Protein AF-A0A5B0DKS7-F1 (afdb_monomer_lite)

Structure (mmCIF, N/CA/C/O backbone):
data_AF-A0A5B0DKS7-F1
#
_entry.id   AF-A0A5B0DKS7-F1
#
loop_
_atom_site.group_PDB
_atom_site.id
_atom_site.type_symbol
_atom_site.label_atom_id
_atom_site.label_alt_id
_atom_site.label_comp_id
_atom_site.label_asym_id
_atom_site.label_entity_id
_atom_site.label_seq_id
_atom_site.pdbx_PDB_ins_code
_atom_site.Cartn_x
_atom_site.Cartn_y
_atom_site.Cartn_z
_atom_site.occupancy
_atom_site.B_iso_or_equiv
_atom_site.auth_seq_id
_atom_site.auth_comp_id
_atom_site.auth_asym_id
_atom_site.auth_atom_id
_atom_site.pdbx_PDB_model_num
ATOM 1 N N . MET A 1 1 ? 15.493 12.250 -11.120 1.00 50.88 1 MET A N 1
ATOM 2 C CA . MET A 1 1 ? 16.272 11.825 -12.305 1.00 50.88 1 MET A CA 1
ATOM 3 C C . MET A 1 1 ? 17.629 12.488 -12.240 1.00 50.88 1 MET A C 1
ATOM 5 O O . MET A 1 1 ? 17.694 13.712 -12.171 1.00 50.88 1 MET A O 1
ATOM 9 N N . LEU A 1 2 ? 18.677 11.675 -12.193 1.00 61.06 2 LEU A N 1
ATOM 10 C CA . LEU A 1 2 ? 20.057 12.103 -12.011 1.00 61.06 2 LEU A CA 1
ATOM 11 C C . LEU A 1 2 ? 20.646 12.638 -13.303 1.00 61.06 2 LEU A C 1
ATOM 13 O O . LEU A 1 2 ? 20.525 12.045 -14.374 1.00 61.06 2 LEU A O 1
ATOM 17 N N . LEU A 1 3 ? 21.380 13.736 -13.188 1.00 64.50 3 LEU A N 1
ATOM 18 C CA . LEU A 1 3 ? 22.233 14.195 -14.270 1.00 64.50 3 LEU A CA 1
ATOM 19 C C . LEU A 1 3 ? 23.569 13.445 -14.165 1.00 64.50 3 LEU A C 1
ATOM 21 O O . LEU A 1 3 ? 24.081 13.235 -13.070 1.00 64.50 3 LEU A O 1
ATOM 25 N N . ILE A 1 4 ? 24.219 13.125 -15.292 1.00 79.62 4 ILE A N 1
ATOM 26 C CA . ILE A 1 4 ? 25.620 12.632 -15.326 1.00 79.62 4 ILE A CA 1
ATOM 27 C C . ILE A 1 4 ? 26.549 13.509 -14.455 1.00 79.62 4 ILE A C 1
ATOM 29 O O . ILE A 1 4 ? 27.541 13.050 -13.891 1.00 79.62 4 ILE A O 1
ATOM 33 N N . LYS A 1 5 ? 26.192 14.788 -14.295 1.00 85.00 5 LYS A N 1
ATOM 34 C CA . LYS A 1 5 ? 26.812 15.739 -13.371 1.00 85.00 5 LYS A CA 1
ATOM 35 C C . LYS A 1 5 ? 26.856 15.249 -11.914 1.00 85.00 5 LYS A C 1
ATOM 37 O O . LYS A 1 5 ? 27.877 15.452 -11.262 1.00 85.00 5 LYS A O 1
ATOM 42 N N . ASP A 1 6 ? 25.797 14.621 -11.419 1.00 90.44 6 ASP A N 1
ATOM 43 C CA . ASP A 1 6 ? 25.675 14.158 -10.034 1.00 90.44 6 ASP A CA 1
ATOM 44 C C . ASP A 1 6 ? 26.506 12.893 -9.791 1.00 90.44 6 ASP A C 1
ATOM 46 O O . ASP A 1 6 ? 27.206 12.802 -8.785 1.00 90.44 6 ASP A O 1
ATOM 50 N N . ILE A 1 7 ? 26.557 11.976 -10.765 1.00 92.38 7 ILE A N 1
ATOM 51 C CA . ILE A 1 7 ? 27.481 10.830 -10.737 1.00 92.38 7 ILE A CA 1
ATOM 52 C C . ILE A 1 7 ? 28.938 11.305 -10.770 1.00 92.38 7 ILE A C 1
ATOM 54 O O . ILE A 1 7 ? 29.758 10.850 -9.978 1.00 92.38 7 ILE A O 1
ATOM 58 N N . ASN A 1 8 ? 29.268 12.290 -11.609 1.00 91.19 8 ASN A N 1
ATOM 59 C CA . ASN A 1 8 ? 30.606 12.888 -11.627 1.00 91.19 8 ASN A CA 1
ATOM 60 C C . ASN A 1 8 ? 30.957 13.603 -10.315 1.00 91.19 8 ASN A C 1
ATOM 62 O O . ASN A 1 8 ? 32.127 13.664 -9.935 1.00 91.19 8 ASN A O 1
ATOM 66 N N . LYS A 1 9 ? 29.963 14.168 -9.618 1.00 93.25 9 LYS A N 1
ATOM 67 C CA . LYS A 1 9 ? 30.152 14.718 -8.273 1.00 93.25 9 LYS A CA 1
ATOM 68 C C . LYS A 1 9 ? 30.467 13.597 -7.282 1.00 93.25 9 LYS A C 1
ATOM 70 O O . LYS A 1 9 ? 31.430 13.738 -6.534 1.00 93.25 9 LYS A O 1
ATOM 75 N N . LEU A 1 10 ? 29.726 12.489 -7.332 1.00 94.44 10 LEU A N 1
ATOM 76 C CA . LEU A 1 10 ? 29.977 11.321 -6.490 1.00 94.44 10 LEU A CA 1
ATOM 77 C C . LEU A 1 10 ? 31.379 10.742 -6.724 1.00 94.44 10 LEU A C 1
ATOM 79 O O . LEU A 1 10 ? 32.095 10.527 -5.754 1.00 94.44 10 LEU A O 1
ATOM 83 N N . ILE A 1 11 ? 31.809 10.589 -7.982 1.00 94.06 11 ILE A N 1
ATOM 84 C CA . ILE A 1 11 ? 33.162 10.122 -8.347 1.00 94.06 11 ILE A CA 1
ATOM 85 C C . ILE A 1 11 ? 34.249 10.953 -7.656 1.00 94.06 11 ILE A C 1
ATOM 87 O O . ILE A 1 11 ? 35.188 10.398 -7.088 1.00 94.06 11 ILE A O 1
ATOM 91 N N . LYS A 1 12 ? 34.104 12.283 -7.661 1.00 92.94 12 LYS A N 1
ATOM 92 C CA . LYS A 1 12 ? 35.040 13.192 -6.983 1.00 92.94 12 LYS A CA 1
ATOM 93 C C . LYS A 1 12 ? 34.975 13.066 -5.463 1.00 92.94 12 LYS A C 1
ATOM 95 O O . LYS A 1 12 ? 35.998 13.166 -4.797 1.00 92.94 12 LYS A O 1
ATOM 100 N N . GLU A 1 13 ? 33.781 12.875 -4.906 1.00 93.62 13 GLU A N 1
ATOM 101 C CA . GLU A 1 13 ? 33.580 12.746 -3.460 1.00 93.62 13 GLU A CA 1
ATOM 102 C C . GLU A 1 13 ? 34.232 11.474 -2.905 1.00 93.62 13 GLU A C 1
ATOM 104 O O . GLU A 1 13 ? 34.836 11.510 -1.833 1.00 93.62 13 GLU A O 1
ATOM 109 N N . VAL A 1 14 ? 34.184 10.376 -3.666 1.00 93.12 14 VAL A N 1
ATOM 110 C CA . VAL A 1 14 ? 34.792 9.092 -3.283 1.00 93.12 14 VAL A CA 1
ATOM 111 C C . VAL A 1 14 ? 36.218 8.894 -3.810 1.00 93.12 14 VAL A C 1
ATOM 113 O O . VAL A 1 14 ? 36.818 7.864 -3.519 1.00 93.12 14 VAL A O 1
ATOM 116 N N . LYS A 1 15 ? 36.779 9.887 -4.519 1.00 92.12 15 LYS A N 1
ATOM 117 C CA . LYS A 1 15 ? 38.143 9.876 -5.090 1.00 92.12 15 LYS A CA 1
ATOM 118 C C . LYS A 1 15 ? 38.408 8.674 -6.003 1.00 92.12 15 LYS A C 1
ATOM 120 O O . LYS A 1 15 ? 39.402 7.971 -5.836 1.00 92.12 15 LYS A O 1
ATOM 125 N N . ALA A 1 16 ? 37.473 8.420 -6.914 1.00 88.75 16 ALA A N 1
ATOM 126 C CA . ALA A 1 16 ? 37.537 7.311 -7.862 1.00 88.75 16 ALA A CA 1
ATOM 127 C C . ALA A 1 16 ? 37.663 7.820 -9.308 1.00 88.75 16 ALA A C 1
ATOM 129 O O . ALA A 1 16 ? 36.926 7.392 -10.199 1.00 88.75 16 ALA A O 1
ATOM 130 N N . GLU A 1 17 ? 38.538 8.804 -9.548 1.00 86.06 17 GLU A N 1
ATOM 131 C CA . GLU A 1 17 ? 38.686 9.473 -10.849 1.00 86.06 17 GLU A CA 1
ATOM 132 C C . GLU A 1 17 ? 39.125 8.539 -11.993 1.00 86.06 17 GLU A C 1
ATOM 134 O O . GLU A 1 17 ? 38.998 8.897 -13.164 1.00 86.06 17 GLU A O 1
ATOM 139 N N . GLU A 1 18 ? 39.612 7.340 -11.680 1.00 86.62 18 GLU A N 1
ATOM 140 C CA . GLU A 1 18 ? 39.903 6.276 -12.639 1.00 86.62 18 GLU A CA 1
ATOM 141 C C . GLU A 1 18 ? 38.647 5.595 -13.214 1.00 86.62 18 GLU A C 1
ATOM 143 O O . GLU A 1 18 ? 38.728 4.915 -14.242 1.00 86.62 18 GLU A O 1
ATOM 148 N N . ILE A 1 19 ? 37.481 5.759 -12.578 1.00 86.12 19 ILE A N 1
ATOM 149 C CA . ILE A 1 19 ? 36.229 5.150 -13.033 1.00 86.12 19 ILE A CA 1
ATOM 150 C C . ILE A 1 19 ? 35.725 5.867 -14.284 1.00 86.12 19 ILE A C 1
ATOM 152 O O . ILE A 1 19 ? 35.408 7.055 -14.278 1.00 86.12 19 ILE A O 1
ATOM 156 N N . THR A 1 20 ? 35.577 5.103 -15.365 1.00 85.88 20 THR A N 1
ATOM 157 C CA . THR A 1 20 ? 34.954 5.581 -16.602 1.00 85.88 20 THR A CA 1
ATOM 158 C C . THR A 1 20 ? 33.466 5.246 -16.597 1.00 85.88 20 THR A C 1
ATOM 160 O O . THR A 1 20 ? 33.082 4.075 -16.573 1.00 85.88 20 THR A O 1
ATOM 163 N N . VAL A 1 21 ? 32.628 6.282 -16.630 1.00 90.81 21 VAL A N 1
ATOM 164 C CA . VAL A 1 21 ? 31.171 6.147 -16.758 1.00 90.81 21 VAL A CA 1
ATOM 165 C C . VAL A 1 21 ? 30.827 5.754 -18.204 1.00 90.81 21 VAL A C 1
ATOM 167 O O . VAL A 1 21 ? 31.342 6.396 -19.123 1.00 90.81 21 VAL A O 1
ATOM 170 N N . PRO A 1 22 ? 29.980 4.731 -18.434 1.00 93.38 22 PRO A N 1
ATOM 171 C CA . PRO A 1 22 ? 29.530 4.383 -19.780 1.00 93.38 22 PRO A CA 1
ATOM 172 C C . PRO A 1 22 ? 28.777 5.534 -20.449 1.00 93.38 22 PRO A C 1
ATOM 174 O O . PRO A 1 22 ? 28.055 6.286 -19.794 1.00 93.38 22 PRO A O 1
ATOM 177 N N . GLU A 1 23 ? 28.877 5.625 -21.774 1.00 95.25 23 GLU A N 1
ATOM 178 C CA . GLU A 1 23 ? 27.973 6.472 -22.561 1.00 95.25 23 GLU A CA 1
ATOM 179 C C . GLU A 1 23 ? 26.566 5.845 -22.554 1.00 95.25 23 GLU A C 1
ATOM 181 O O . GLU A 1 23 ? 26.426 4.648 -22.802 1.00 95.25 23 GLU A O 1
ATOM 186 N N . ILE A 1 24 ? 25.524 6.614 -22.227 1.00 95.88 24 ILE A N 1
ATOM 187 C CA . ILE A 1 24 ? 24.170 6.090 -21.980 1.00 95.88 24 ILE A CA 1
ATOM 188 C C . ILE A 1 24 ? 23.187 6.697 -22.977 1.00 95.88 24 ILE A C 1
ATOM 190 O O . ILE A 1 24 ? 23.065 7.917 -23.066 1.00 95.88 24 ILE A O 1
ATOM 194 N N . PHE A 1 25 ? 22.460 5.827 -23.674 1.00 96.94 25 PHE A N 1
ATOM 195 C CA . PHE A 1 25 ? 21.414 6.175 -24.629 1.00 96.94 25 PHE A CA 1
ATOM 196 C C . PHE A 1 25 ? 20.122 5.465 -24.213 1.00 96.94 25 PHE A C 1
ATOM 198 O O . PHE A 1 25 ? 20.040 4.238 -24.293 1.00 96.94 25 PHE A O 1
ATOM 205 N N . ILE A 1 26 ? 19.134 6.230 -23.740 1.00 96.44 26 ILE A N 1
ATOM 206 C CA . ILE A 1 26 ? 17.791 5.743 -23.390 1.00 96.44 26 ILE A CA 1
ATOM 207 C C . ILE A 1 26 ? 16.792 6.526 -24.231 1.00 96.44 26 ILE A C 1
ATOM 209 O O . ILE A 1 26 ? 16.387 7.630 -23.875 1.00 96.44 26 ILE A O 1
ATOM 213 N N . GLU A 1 27 ? 16.455 5.983 -25.391 1.00 96.06 27 GLU A N 1
ATOM 214 C CA . GLU A 1 27 ? 15.580 6.647 -26.352 1.00 96.06 27 GLU A CA 1
ATOM 215 C C . GLU A 1 27 ? 14.964 5.635 -27.317 1.00 96.06 27 GLU A C 1
ATOM 217 O O . GLU A 1 27 ? 15.416 4.492 -27.437 1.00 96.06 27 GLU A O 1
ATOM 222 N N . GLN A 1 28 ? 13.906 6.047 -28.013 1.00 96.31 28 GLN A N 1
ATOM 223 C CA . GLN A 1 28 ? 13.381 5.264 -29.127 1.00 96.31 28 GLN A CA 1
ATOM 224 C C . GLN A 1 28 ? 14.473 5.093 -30.182 1.00 96.31 28 GLN A C 1
ATOM 226 O O . GLN A 1 28 ? 15.197 6.038 -30.497 1.00 96.31 28 GLN A O 1
ATOM 231 N N . LYS A 1 29 ? 14.562 3.903 -30.779 1.00 95.75 29 LYS A N 1
ATOM 232 C CA . LYS A 1 29 ? 15.524 3.603 -31.847 1.00 95.75 29 LYS A CA 1
ATOM 233 C C . LYS A 1 29 ? 16.993 3.701 -31.410 1.00 95.75 29 LYS A C 1
ATOM 235 O O . LYS A 1 29 ? 17.861 3.824 -32.278 1.00 95.75 29 LYS A O 1
ATOM 240 N N . ALA A 1 30 ? 17.306 3.571 -30.118 1.00 97.31 30 ALA A N 1
ATOM 241 C CA . ALA A 1 30 ? 18.689 3.576 -29.629 1.00 97.31 30 ALA A CA 1
ATOM 242 C C . ALA A 1 30 ? 19.585 2.530 -30.331 1.00 97.31 30 ALA A C 1
ATOM 244 O O . ALA A 1 30 ? 20.773 2.783 -30.545 1.00 97.31 30 ALA A O 1
ATOM 245 N N . LEU A 1 31 ? 19.033 1.392 -30.788 1.00 97.00 31 LEU A N 1
ATOM 246 C CA . LEU A 1 31 ? 19.795 0.390 -31.553 1.00 97.00 31 LEU A CA 1
ATOM 247 C C . LEU A 1 31 ? 20.447 0.959 -32.826 1.00 97.00 31 LEU A C 1
ATOM 249 O O . LEU A 1 31 ? 21.508 0.494 -33.245 1.00 97.00 31 LEU A O 1
ATOM 253 N N . TRP A 1 32 ? 19.837 1.972 -33.445 1.00 96.56 32 TRP A N 1
ATOM 254 C CA . TRP A 1 32 ? 20.318 2.582 -34.689 1.00 96.56 32 TRP A CA 1
ATOM 255 C C . TRP A 1 32 ? 21.547 3.473 -34.489 1.00 96.56 32 TRP A C 1
ATOM 257 O O . TRP A 1 32 ? 22.219 3.823 -35.460 1.00 96.56 32 TRP A O 1
ATOM 267 N N . LEU A 1 33 ? 21.870 3.820 -33.242 1.00 97.06 33 LEU A N 1
ATOM 268 C CA . LEU A 1 33 ? 23.046 4.617 -32.897 1.00 97.06 33 LEU A CA 1
ATOM 269 C C . LEU A 1 33 ? 24.316 3.762 -32.784 1.00 97.06 33 LEU A C 1
ATOM 271 O O . LEU A 1 33 ? 25.423 4.276 -32.968 1.00 97.06 33 LEU A O 1
ATOM 275 N N . ILE A 1 34 ? 24.167 2.452 -32.553 1.00 97.62 34 ILE A N 1
ATOM 276 C CA . ILE A 1 34 ? 25.276 1.519 -32.313 1.00 97.62 34 ILE A CA 1
ATOM 277 C C . ILE A 1 34 ? 26.295 1.496 -33.472 1.00 97.62 34 ILE A C 1
ATOM 279 O O . ILE A 1 34 ? 27.488 1.639 -33.194 1.00 97.62 34 ILE A O 1
ATOM 283 N N . PRO A 1 35 ? 25.912 1.396 -34.765 1.00 97.25 35 PRO A N 1
ATOM 284 C CA . PRO A 1 35 ? 26.890 1.408 -35.860 1.00 97.25 35 PRO A CA 1
ATOM 285 C C . PRO A 1 35 ? 27.741 2.689 -35.899 1.00 97.25 35 PRO A C 1
ATOM 287 O O . PRO A 1 35 ? 28.952 2.648 -36.128 1.00 97.25 35 PRO A O 1
ATOM 290 N N . THR A 1 36 ? 27.125 3.844 -35.633 1.00 96.06 36 THR A N 1
ATOM 291 C CA . THR A 1 36 ? 27.825 5.137 -35.591 1.00 96.06 36 THR A CA 1
ATOM 292 C C . THR A 1 36 ? 28.783 5.209 -34.408 1.00 96.06 36 THR A C 1
ATOM 294 O O . THR A 1 36 ? 29.932 5.628 -34.576 1.00 96.06 36 THR A O 1
ATOM 297 N N . TYR A 1 37 ? 28.352 4.732 -33.241 1.00 97.06 37 TYR A N 1
ATOM 298 C CA . TYR A 1 37 ? 29.203 4.617 -32.063 1.00 97.06 37 TYR A CA 1
ATOM 299 C C . TYR A 1 37 ? 30.437 3.743 -32.336 1.00 97.06 37 TYR A C 1
ATOM 301 O O . TYR A 1 37 ? 31.568 4.184 -32.126 1.00 97.06 37 TYR A O 1
ATOM 309 N N . LEU A 1 38 ? 30.245 2.545 -32.894 1.00 97.25 38 LEU A N 1
ATOM 310 C CA . LEU A 1 38 ? 31.326 1.600 -33.192 1.00 97.25 38 LEU A CA 1
ATOM 311 C C . LEU A 1 38 ? 32.343 2.159 -34.197 1.00 97.25 38 LEU A C 1
ATOM 313 O O . LEU A 1 38 ? 33.552 2.031 -33.982 1.00 97.25 38 LEU A O 1
ATOM 317 N N . ARG A 1 39 ? 31.878 2.867 -35.240 1.00 95.50 39 ARG A N 1
ATOM 318 C CA . ARG A 1 39 ? 32.759 3.596 -36.174 1.00 95.50 39 ARG A CA 1
ATOM 319 C C . ARG A 1 39 ? 33.637 4.611 -35.451 1.00 95.50 39 ARG A C 1
ATOM 321 O O . ARG A 1 39 ? 34.838 4.662 -35.714 1.00 95.50 39 ARG A O 1
ATOM 328 N N . SER A 1 40 ? 33.061 5.392 -34.534 1.00 95.81 40 SER A N 1
ATOM 329 C CA . SER A 1 40 ? 33.808 6.407 -33.778 1.00 95.81 40 SER A CA 1
ATOM 330 C C . SER A 1 40 ? 34.935 5.800 -32.931 1.00 95.81 40 SER A C 1
ATOM 332 O O . SER A 1 40 ? 36.001 6.402 -32.797 1.00 95.81 40 SER A O 1
ATOM 334 N N . LYS A 1 41 ? 34.741 4.570 -32.436 1.00 96.00 41 LYS A N 1
ATOM 335 C CA . LYS A 1 41 ? 35.727 3.816 -31.647 1.00 96.00 41 LYS A CA 1
ATOM 336 C C . LYS A 1 41 ? 36.658 2.940 -32.498 1.00 96.00 41 LYS A C 1
ATOM 338 O O . LYS A 1 41 ? 37.577 2.340 -31.952 1.00 96.00 41 LYS A O 1
ATOM 343 N N . LYS A 1 42 ? 36.465 2.898 -33.824 1.00 95.62 42 LYS A N 1
ATOM 344 C CA . LYS A 1 42 ? 37.228 2.079 -34.789 1.00 95.62 42 LYS A CA 1
ATOM 345 C C . LYS A 1 42 ? 37.160 0.565 -34.523 1.00 95.62 42 LYS A C 1
ATOM 347 O O . LYS A 1 42 ? 38.093 -0.152 -34.872 1.00 95.62 42 LYS A O 1
ATOM 352 N N . LEU A 1 43 ? 36.062 0.085 -33.945 1.00 95.94 43 LEU A N 1
ATOM 353 C CA . LEU A 1 43 ? 35.835 -1.334 -33.645 1.00 95.94 43 LEU A CA 1
ATOM 354 C C . LEU A 1 43 ? 35.077 -1.971 -34.811 1.00 95.94 43 LEU A C 1
ATOM 356 O O . LEU A 1 43 ? 34.040 -1.439 -35.195 1.00 95.94 43 LEU A O 1
ATOM 360 N N . LYS A 1 44 ? 35.579 -3.060 -35.406 1.00 94.62 44 LYS A N 1
ATOM 361 C CA . LYS A 1 44 ? 35.012 -3.647 -36.638 1.00 94.62 44 LYS A CA 1
ATOM 362 C C . LYS A 1 44 ? 34.541 -5.093 -36.499 1.00 94.62 44 LYS A C 1
ATOM 364 O O . LYS A 1 44 ? 33.668 -5.497 -37.266 1.00 94.62 44 LYS A O 1
ATOM 369 N N . LYS A 1 45 ? 35.122 -5.854 -35.571 1.00 97.44 45 LYS A N 1
ATOM 370 C CA . LYS A 1 45 ? 34.850 -7.278 -35.338 1.00 97.44 45 LYS A CA 1
ATOM 371 C C . LYS A 1 45 ? 34.015 -7.456 -34.080 1.00 97.44 45 LYS A C 1
ATOM 373 O O . LYS A 1 45 ? 34.511 -7.322 -32.964 1.00 97.44 45 LYS A O 1
ATOM 378 N N . ILE A 1 46 ? 32.733 -7.715 -34.276 1.00 98.25 46 ILE A N 1
ATOM 379 C CA . ILE A 1 46 ? 31.706 -7.638 -33.244 1.00 98.25 46 ILE A CA 1
ATOM 380 C C . ILE A 1 46 ? 31.164 -9.029 -32.973 1.00 98.25 46 ILE A C 1
ATOM 382 O O . ILE A 1 46 ? 30.822 -9.761 -33.904 1.00 98.25 46 ILE A O 1
ATOM 386 N N . VAL A 1 47 ? 30.996 -9.361 -31.699 1.00 98.56 47 VAL A N 1
ATOM 387 C CA . VAL A 1 47 ? 30.225 -10.537 -31.305 1.00 98.56 47 VAL A CA 1
ATOM 388 C C . VAL A 1 47 ? 28.969 -10.117 -30.561 1.00 98.56 47 VAL A C 1
ATOM 390 O O . VAL A 1 47 ? 29.050 -9.487 -29.510 1.00 98.56 47 VAL A O 1
ATOM 393 N N . LEU A 1 48 ? 27.807 -10.478 -31.104 1.00 98.56 48 LEU A N 1
ATOM 394 C CA . LEU A 1 48 ? 26.522 -10.339 -30.425 1.00 98.56 48 LEU A CA 1
ATOM 395 C C . LEU A 1 48 ? 26.270 -11.596 -29.592 1.00 98.56 48 LEU A C 1
ATOM 397 O O . LEU A 1 48 ? 26.241 -12.697 -30.140 1.00 98.56 48 LEU A O 1
ATOM 401 N N . VAL A 1 49 ? 26.057 -11.433 -28.289 1.00 98.69 49 VAL A N 1
ATOM 402 C CA . VAL A 1 49 ? 25.667 -12.530 -27.397 1.00 98.69 49 VAL A CA 1
ATOM 403 C C . VAL A 1 49 ? 24.196 -12.368 -27.041 1.00 98.69 49 VAL A C 1
ATOM 405 O O . VAL A 1 49 ? 23.792 -11.336 -26.502 1.00 98.69 49 VAL A O 1
ATOM 408 N N . VAL A 1 50 ? 23.407 -13.385 -27.377 1.00 98.44 50 VAL A N 1
ATOM 409 C CA . VAL A 1 50 ? 21.938 -13.412 -27.285 1.00 98.44 50 VAL A CA 1
ATOM 410 C C . VAL A 1 50 ? 21.467 -14.744 -26.707 1.00 98.44 50 VAL A C 1
ATOM 412 O O . VAL A 1 50 ? 22.222 -15.713 -26.693 1.00 98.44 50 VAL A O 1
ATOM 415 N N . ASP A 1 51 ? 20.208 -14.825 -26.291 1.00 97.00 51 ASP A N 1
ATOM 416 C CA . ASP A 1 51 ? 19.468 -16.087 -26.237 1.00 97.00 51 ASP A CA 1
ATOM 417 C C . ASP A 1 51 ? 18.432 -16.139 -27.373 1.00 97.00 51 ASP A C 1
ATOM 419 O O . ASP A 1 51 ? 18.345 -15.223 -28.195 1.00 97.00 51 ASP A O 1
ATOM 423 N N . GLU A 1 52 ? 17.644 -17.212 -27.451 1.00 95.62 52 GLU A N 1
ATOM 424 C CA . GLU A 1 52 ? 16.620 -17.352 -28.492 1.00 95.62 52 GLU A CA 1
ATOM 425 C C . GLU A 1 52 ? 15.601 -16.193 -28.501 1.00 95.62 52 GLU A C 1
ATOM 427 O O . GLU A 1 52 ? 15.199 -15.719 -29.568 1.00 95.62 52 GLU A O 1
ATOM 432 N N . ASN A 1 53 ? 15.182 -15.719 -27.328 1.00 95.50 53 ASN A N 1
ATOM 433 C CA . ASN A 1 53 ? 14.169 -14.677 -27.194 1.00 95.50 53 ASN A CA 1
ATOM 434 C C . ASN A 1 53 ? 14.753 -13.300 -27.508 1.00 95.50 53 ASN A C 1
ATOM 436 O O . ASN A 1 53 ? 14.167 -12.527 -28.267 1.00 95.50 53 ASN A O 1
ATOM 440 N N . THR A 1 54 ? 15.934 -12.995 -26.976 1.00 97.19 54 THR A N 1
ATOM 441 C CA . THR A 1 54 ? 16.578 -11.689 -27.152 1.00 97.19 54 THR A CA 1
ATOM 442 C C . THR A 1 54 ? 17.157 -11.525 -28.554 1.00 97.19 54 THR A C 1
ATOM 444 O O . THR A 1 54 ? 17.213 -10.406 -29.075 1.00 97.19 54 THR A O 1
ATOM 447 N N . ARG A 1 55 ? 17.478 -12.637 -29.231 1.00 97.38 55 ARG A N 1
ATOM 448 C CA . ARG A 1 55 ? 17.767 -12.653 -30.666 1.00 97.38 55 ARG A CA 1
ATOM 449 C C . ARG A 1 55 ? 16.586 -12.137 -31.484 1.00 97.38 55 ARG A C 1
ATOM 451 O O . ARG A 1 55 ? 16.779 -11.243 -32.307 1.00 97.38 55 ARG A O 1
ATOM 458 N N . LYS A 1 56 ? 15.378 -12.645 -31.217 1.00 96.56 56 LYS A N 1
ATOM 459 C CA . LYS A 1 56 ? 14.142 -12.196 -31.881 1.00 96.56 56 LYS A CA 1
ATOM 460 C C . LYS A 1 56 ? 13.794 -10.752 -31.506 1.00 96.56 56 LYS A C 1
ATOM 462 O O . LYS A 1 56 ? 13.413 -9.978 -32.377 1.00 96.56 56 LYS A O 1
ATOM 467 N N . ALA A 1 57 ? 13.958 -10.382 -30.234 1.00 96.62 57 ALA A N 1
ATOM 468 C CA . ALA A 1 57 ? 13.602 -9.054 -29.733 1.00 96.62 57 ALA A CA 1
ATOM 469 C C . ALA A 1 57 ? 14.498 -7.933 -30.294 1.00 96.62 57 ALA A C 1
ATOM 471 O O . ALA A 1 57 ? 14.005 -6.866 -30.654 1.00 96.62 57 ALA A O 1
ATOM 472 N N . ALA A 1 58 ? 15.814 -8.160 -30.374 1.00 97.81 58 ALA A N 1
ATOM 473 C CA . ALA A 1 58 ? 16.767 -7.129 -30.795 1.00 97.81 58 ALA A CA 1
ATOM 474 C C . ALA A 1 58 ? 17.980 -7.655 -31.579 1.00 97.81 58 ALA A C 1
ATOM 476 O O . ALA A 1 58 ? 18.497 -6.936 -32.436 1.00 97.81 58 ALA A O 1
ATOM 477 N N . GLY A 1 59 ? 18.439 -8.883 -31.317 1.00 97.31 59 GLY A N 1
ATOM 478 C CA . GLY A 1 59 ? 19.688 -9.413 -31.873 1.00 97.31 59 GLY A CA 1
ATOM 479 C C . GLY A 1 59 ? 19.727 -9.475 -33.401 1.00 97.31 59 GLY A C 1
ATOM 480 O O . GLY A 1 59 ? 20.672 -8.965 -33.997 1.00 97.31 59 GLY A O 1
ATOM 481 N N . ASP A 1 60 ? 18.697 -10.025 -34.049 1.00 97.06 60 ASP A N 1
ATOM 482 C CA . ASP A 1 60 ? 18.648 -10.122 -35.516 1.00 97.06 60 ASP A CA 1
ATOM 483 C C . ASP A 1 60 ? 18.520 -8.734 -36.167 1.00 97.06 60 ASP A C 1
ATOM 485 O O . ASP A 1 60 ? 19.171 -8.445 -37.174 1.00 97.06 60 ASP A O 1
ATOM 489 N N . LYS A 1 61 ? 17.729 -7.832 -35.565 1.00 96.19 61 LYS A N 1
ATOM 490 C CA . LYS A 1 61 ? 17.596 -6.439 -36.023 1.00 96.19 61 LYS A CA 1
ATOM 491 C C . LYS A 1 61 ? 18.947 -5.726 -35.968 1.00 96.19 61 LYS A C 1
ATOM 493 O O . LYS A 1 61 ? 19.359 -5.143 -36.968 1.00 96.19 61 LYS A O 1
ATOM 498 N N . LEU A 1 62 ? 19.652 -5.809 -34.840 1.00 97.31 62 LEU A N 1
ATOM 499 C CA . LEU A 1 62 ? 20.978 -5.214 -34.677 1.00 97.31 62 LEU A CA 1
ATOM 500 C C . LEU A 1 62 ? 22.013 -5.864 -35.604 1.00 97.31 62 LEU A C 1
ATOM 502 O O . LEU A 1 62 ? 22.783 -5.156 -36.250 1.00 97.31 62 LEU A O 1
ATOM 506 N N . GLY A 1 63 ? 22.000 -7.191 -35.735 1.00 96.19 63 GLY A N 1
ATOM 507 C CA . GLY A 1 63 ? 22.881 -7.919 -36.647 1.00 96.19 63 GLY A CA 1
ATOM 508 C C . GLY A 1 63 ? 22.740 -7.441 -38.093 1.00 96.19 63 GLY A C 1
ATOM 509 O O . GLY A 1 63 ? 23.740 -7.138 -38.741 1.00 96.19 63 GLY A O 1
ATOM 510 N N . ASN A 1 64 ? 21.505 -7.272 -38.572 1.00 95.06 64 ASN A N 1
ATOM 511 C CA . ASN A 1 64 ? 21.231 -6.748 -39.912 1.00 95.06 64 ASN A CA 1
ATOM 512 C C . ASN A 1 64 ? 21.732 -5.306 -40.102 1.00 95.06 64 ASN A C 1
ATOM 514 O O . ASN A 1 64 ? 22.259 -4.981 -41.168 1.00 95.06 64 ASN A O 1
ATOM 518 N N . LEU A 1 65 ? 21.603 -4.446 -39.083 1.00 94.81 65 LEU A N 1
ATOM 519 C CA . LEU A 1 65 ? 22.139 -3.078 -39.120 1.00 94.81 65 LEU A CA 1
ATOM 520 C C . LEU A 1 65 ? 23.665 -3.069 -39.247 1.00 94.81 65 LEU A C 1
ATOM 522 O O . LEU A 1 65 ? 24.212 -2.313 -40.044 1.00 94.81 65 LEU A O 1
ATOM 526 N N . LEU A 1 66 ? 24.346 -3.930 -38.492 1.00 94.88 66 LEU A N 1
ATOM 527 C CA . LEU A 1 66 ? 25.806 -4.012 -38.493 1.00 94.88 66 LEU A CA 1
ATOM 528 C C . LEU A 1 66 ? 26.353 -4.596 -39.802 1.00 94.88 66 LEU A C 1
ATOM 530 O O . LEU A 1 66 ? 27.322 -4.073 -40.344 1.00 94.88 66 LEU A O 1
ATOM 534 N N . VAL A 1 67 ? 25.716 -5.632 -40.356 1.00 90.81 67 VAL A N 1
ATOM 535 C CA . VAL A 1 67 ? 26.126 -6.207 -41.651 1.00 90.81 67 VAL A CA 1
ATOM 536 C C . VAL A 1 67 ? 25.964 -5.189 -42.782 1.00 90.81 67 VAL A C 1
ATOM 538 O O . VAL A 1 67 ? 26.846 -5.072 -43.633 1.00 90.81 67 VAL A O 1
ATOM 541 N N . LYS A 1 68 ? 24.867 -4.420 -42.782 1.00 86.19 68 LYS A N 1
ATOM 542 C CA . LYS A 1 68 ? 24.625 -3.363 -43.775 1.00 86.19 68 LYS A CA 1
ATOM 543 C C . LYS A 1 68 ? 25.709 -2.279 -43.760 1.00 86.19 68 LYS A C 1
ATOM 545 O O . LYS A 1 68 ? 26.034 -1.738 -44.812 1.00 86.19 68 LYS A O 1
ATOM 550 N N . ASP A 1 69 ? 26.275 -2.008 -42.591 1.00 85.19 69 ASP A N 1
ATOM 551 C CA . ASP A 1 69 ? 27.320 -1.005 -42.383 1.00 85.19 69 ASP A CA 1
ATOM 552 C C . ASP A 1 69 ? 28.750 -1.595 -42.473 1.00 85.19 69 ASP A C 1
ATOM 554 O O . ASP A 1 69 ? 29.703 -0.992 -41.979 1.00 85.19 69 ASP A O 1
ATOM 558 N N . GLU A 1 70 ? 28.903 -2.760 -43.119 1.00 91.38 70 GLU A N 1
ATOM 559 C CA . GLU A 1 70 ? 30.180 -3.436 -43.419 1.00 91.38 70 GLU A CA 1
ATOM 560 C C . GLU A 1 70 ? 30.999 -3.890 -42.189 1.00 91.38 70 GLU A C 1
ATOM 562 O O . GLU A 1 70 ? 32.222 -4.057 -42.264 1.00 91.38 70 GLU A O 1
ATOM 567 N N . PHE A 1 71 ? 30.351 -4.131 -41.045 1.00 94.81 71 PHE A N 1
ATOM 568 C CA . PHE A 1 71 ? 31.007 -4.726 -39.877 1.00 94.81 71 PHE A CA 1
ATOM 569 C C . PHE A 1 71 ? 31.151 -6.252 -40.010 1.00 94.81 71 PHE A C 1
ATOM 571 O O . PHE A 1 71 ? 30.286 -6.932 -40.563 1.00 94.81 71 PHE A O 1
ATOM 578 N N . GLN A 1 72 ? 32.227 -6.814 -39.449 1.00 94.31 72 GLN A N 1
ATOM 579 C CA . GLN A 1 72 ? 32.384 -8.265 -39.307 1.00 94.31 72 GLN A CA 1
ATOM 580 C C . GLN A 1 72 ? 31.670 -8.696 -38.031 1.00 94.31 72 GLN A C 1
ATOM 582 O O . GLN A 1 72 ? 32.060 -8.283 -36.942 1.00 94.31 72 GLN A O 1
ATOM 587 N N . MET A 1 73 ? 30.613 -9.495 -38.154 1.00 94.69 73 MET A N 1
ATOM 588 C CA . MET A 1 73 ? 29.731 -9.801 -37.032 1.00 94.69 73 MET A CA 1
ATOM 589 C C . MET A 1 73 ? 29.512 -11.306 -36.883 1.00 94.69 73 MET A C 1
ATOM 591 O O . MET A 1 73 ? 29.256 -12.003 -37.863 1.00 94.69 73 MET A O 1
ATOM 595 N N . THR A 1 74 ? 29.607 -11.790 -35.643 1.00 96.56 74 THR A N 1
ATOM 596 C CA . THR A 1 74 ? 29.254 -13.160 -35.245 1.00 96.56 74 THR A CA 1
ATOM 597 C C . THR A 1 74 ? 28.152 -13.112 -34.190 1.00 96.56 74 THR A C 1
ATOM 599 O O . THR A 1 74 ? 28.248 -12.340 -33.240 1.00 96.56 74 THR A O 1
ATOM 602 N N . ILE A 1 75 ? 27.115 -13.942 -34.328 1.00 97.56 75 ILE A N 1
ATOM 603 C CA . ILE A 1 75 ? 26.095 -14.125 -33.285 1.00 97.56 75 ILE A CA 1
ATOM 604 C C . ILE A 1 75 ? 26.408 -15.411 -32.527 1.00 97.56 75 ILE A C 1
ATOM 606 O O . ILE A 1 75 ? 26.464 -16.483 -33.129 1.00 97.56 75 ILE A O 1
ATOM 610 N N . ILE A 1 76 ? 26.568 -15.303 -31.210 1.00 98.31 76 ILE A N 1
ATOM 611 C CA . ILE A 1 76 ? 26.654 -16.443 -30.299 1.00 98.31 76 ILE A CA 1
ATOM 612 C C . ILE A 1 76 ? 25.351 -16.514 -29.511 1.00 98.31 76 ILE A C 1
ATOM 614 O O . ILE A 1 76 ? 25.007 -15.613 -28.747 1.00 98.31 76 ILE A O 1
ATOM 618 N N . GLU A 1 77 ? 24.621 -17.604 -29.713 1.00 97.88 77 GLU A N 1
ATOM 619 C CA . GLU A 1 77 ? 23.344 -17.858 -29.056 1.00 97.88 77 GLU A CA 1
ATOM 620 C C . GLU A 1 77 ? 23.545 -18.795 -27.859 1.00 97.88 77 GLU A C 1
ATOM 622 O O . GLU A 1 77 ? 23.900 -19.969 -28.020 1.00 97.88 77 GLU A O 1
ATOM 627 N N . LEU A 1 78 ? 23.317 -18.276 -26.652 1.00 97.56 78 LEU A N 1
ATOM 628 C CA . LEU A 1 78 ? 23.371 -19.033 -25.408 1.00 97.56 78 LEU A CA 1
ATOM 629 C C . LEU A 1 78 ? 22.199 -20.012 -25.346 1.00 97.56 78 LEU A C 1
ATOM 631 O O . LEU A 1 78 ? 21.050 -19.661 -25.619 1.00 97.56 78 LEU A O 1
ATOM 635 N N . LYS A 1 79 ? 22.495 -21.261 -24.983 1.00 94.38 79 LYS A N 1
ATOM 636 C CA . LYS A 1 79 ? 21.497 -22.331 -24.970 1.00 94.38 79 LYS A CA 1
ATOM 637 C C . LYS A 1 79 ? 20.771 -22.402 -23.626 1.00 94.38 79 LYS A C 1
ATOM 639 O O . LYS A 1 79 ? 21.429 -22.317 -22.587 1.00 94.38 79 LYS A O 1
ATOM 644 N N . PRO A 1 80 ? 19.439 -22.575 -23.634 1.00 94.06 80 PRO A N 1
ATOM 645 C CA . PRO A 1 80 ? 18.681 -22.721 -22.406 1.00 94.06 80 PRO A CA 1
ATOM 646 C C . PRO A 1 80 ? 18.912 -24.094 -21.762 1.00 94.06 80 PRO A C 1
ATOM 648 O O . PRO A 1 80 ? 19.311 -25.063 -22.413 1.00 94.06 80 PRO A O 1
ATOM 651 N N . ASN A 1 81 ? 18.623 -24.180 -20.468 1.00 91.25 81 ASN A N 1
ATOM 652 C CA . ASN A 1 81 ? 18.501 -25.435 -19.739 1.00 91.25 81 ASN A CA 1
ATOM 653 C C . ASN A 1 81 ? 17.155 -26.129 -20.051 1.00 91.25 81 ASN A C 1
ATOM 655 O O . ASN A 1 81 ? 16.342 -25.652 -20.842 1.00 91.25 81 ASN A O 1
ATOM 659 N N . LYS A 1 82 ? 16.878 -27.248 -19.374 1.00 92.25 82 LYS A N 1
ATOM 660 C CA . LYS A 1 82 ? 15.617 -28.003 -19.515 1.00 92.25 82 LYS A CA 1
ATOM 661 C C . LYS A 1 82 ? 14.348 -27.249 -19.081 1.00 92.25 82 LYS A C 1
ATOM 663 O O . LYS A 1 82 ? 13.252 -27.725 -19.346 1.00 92.25 82 LYS A O 1
ATOM 668 N N . HIS A 1 83 ? 14.494 -26.123 -18.384 1.00 92.12 83 HIS A N 1
ATOM 669 C CA . HIS A 1 83 ? 13.401 -25.232 -17.985 1.00 92.12 83 HIS A CA 1
ATOM 670 C C . HIS A 1 83 ? 13.244 -24.046 -18.942 1.00 92.12 83 HIS A C 1
ATOM 672 O O . HIS A 1 83 ? 12.554 -23.088 -18.598 1.00 92.12 83 HIS A O 1
ATOM 678 N N . GLU A 1 84 ? 13.897 -24.102 -20.109 1.00 92.44 84 GLU A N 1
ATOM 679 C CA . GLU A 1 84 ? 13.865 -23.062 -21.140 1.00 92.44 84 GLU A CA 1
ATOM 680 C C . GLU A 1 84 ? 14.491 -21.735 -20.667 1.00 92.44 84 GLU A C 1
ATOM 682 O O . GLU A 1 84 ? 14.106 -20.653 -21.100 1.00 92.44 84 GLU A O 1
ATOM 687 N N . GLN A 1 85 ? 15.483 -21.811 -19.768 1.00 92.50 85 GLN A N 1
ATOM 688 C CA . GLN A 1 85 ? 16.171 -20.647 -19.200 1.00 92.50 85 GLN A CA 1
ATOM 689 C C . GLN A 1 85 ? 17.677 -20.708 -19.441 1.00 92.50 85 GLN A C 1
ATOM 691 O O . GLN A 1 85 ? 18.320 -21.723 -19.168 1.00 92.50 85 GLN A O 1
ATOM 696 N N . VAL A 1 86 ? 18.268 -19.602 -19.891 1.00 93.94 86 VAL A N 1
ATOM 697 C CA . VAL A 1 86 ? 19.723 -19.426 -19.817 1.00 93.94 86 VAL A CA 1
ATOM 698 C C . VAL A 1 86 ? 20.097 -19.157 -18.364 1.00 93.94 86 VAL A C 1
ATOM 700 O O . VAL A 1 86 ? 19.457 -18.355 -17.691 1.00 93.94 86 VAL A O 1
ATOM 703 N N . ILE A 1 87 ? 21.136 -19.833 -17.877 1.00 92.31 87 ILE A N 1
ATOM 704 C CA . ILE A 1 87 ? 21.647 -19.680 -16.513 1.00 92.31 87 ILE A CA 1
ATOM 705 C C . ILE A 1 87 ? 23.102 -19.220 -16.585 1.00 92.31 87 ILE A C 1
ATOM 707 O O . ILE A 1 87 ? 23.898 -19.783 -17.336 1.00 92.31 87 ILE A O 1
ATOM 711 N N . ALA A 1 88 ? 23.466 -18.218 -15.784 1.00 93.56 88 ALA A N 1
ATOM 712 C CA . ALA A 1 88 ? 24.833 -17.712 -15.685 1.00 93.56 88 ALA A CA 1
ATOM 713 C C . ALA A 1 88 ? 25.705 -18.637 -14.812 1.00 93.56 88 ALA A C 1
ATOM 715 O O . ALA A 1 88 ? 26.022 -18.316 -13.669 1.00 93.56 88 ALA A O 1
ATOM 716 N N . ASN A 1 89 ? 26.047 -19.816 -15.335 1.00 93.06 89 ASN A N 1
ATOM 717 C CA . ASN A 1 89 ? 26.851 -20.839 -14.659 1.00 93.06 89 ASN A CA 1
ATOM 718 C C . ASN A 1 89 ? 28.137 -21.180 -15.434 1.00 93.06 89 ASN A C 1
ATOM 720 O O . ASN A 1 89 ? 28.400 -20.637 -16.510 1.00 93.06 89 ASN A O 1
ATOM 724 N N . GLU A 1 90 ? 28.935 -22.112 -14.911 1.00 94.00 90 GLU A N 1
ATOM 725 C CA . GLU A 1 90 ? 30.197 -22.534 -15.526 1.00 94.00 90 GLU A CA 1
ATOM 726 C C . GLU A 1 90 ? 30.016 -23.072 -16.945 1.00 94.00 90 GLU A C 1
ATOM 728 O O . GLU A 1 90 ? 30.841 -22.796 -17.813 1.00 94.00 90 GLU A O 1
ATOM 733 N N . GLN A 1 91 ? 28.938 -23.817 -17.200 1.00 94.06 91 GLN A N 1
ATOM 734 C CA . GLN A 1 91 ? 28.673 -24.397 -18.514 1.00 94.06 91 GLN A CA 1
ATOM 735 C C . GLN A 1 91 ? 28.453 -23.305 -19.566 1.00 94.06 91 GLN A C 1
ATOM 737 O O . GLN A 1 91 ? 29.076 -23.346 -20.629 1.00 94.06 91 GLN A O 1
ATOM 742 N N . THR A 1 92 ? 27.610 -22.317 -19.262 1.00 96.50 92 THR A N 1
ATOM 743 C CA . THR A 1 92 ? 27.337 -21.183 -20.154 1.00 96.50 92 THR A CA 1
ATOM 744 C C . THR A 1 92 ? 28.594 -20.346 -20.384 1.00 96.50 92 THR A C 1
ATOM 746 O O . THR A 1 92 ? 28.884 -19.975 -21.520 1.00 96.50 92 THR A O 1
ATOM 749 N N . LEU A 1 93 ? 29.384 -20.103 -19.331 1.00 96.69 93 LEU A N 1
ATOM 750 C CA . LEU A 1 93 ? 30.644 -19.361 -19.426 1.00 96.69 93 LEU A CA 1
ATOM 751 C C . LEU A 1 93 ? 31.666 -20.080 -20.311 1.00 96.69 93 LEU A C 1
ATOM 753 O O . LEU A 1 93 ? 32.199 -19.477 -21.238 1.00 96.69 93 LEU A O 1
ATOM 757 N N . ILE A 1 94 ? 31.924 -21.369 -20.059 1.00 95.81 94 ILE A N 1
ATOM 758 C CA . ILE A 1 94 ? 32.870 -22.174 -20.848 1.00 95.81 94 ILE A CA 1
ATOM 759 C C . ILE A 1 94 ? 32.426 -22.226 -22.308 1.00 95.81 94 ILE A C 1
ATOM 761 O O . ILE A 1 94 ? 33.256 -22.081 -23.202 1.00 95.81 94 ILE A O 1
ATOM 765 N N . LYS A 1 95 ? 31.124 -22.396 -22.560 1.00 95.25 95 LYS A N 1
ATOM 766 C CA . LYS A 1 95 ? 30.593 -22.409 -23.922 1.00 95.25 95 LYS A CA 1
ATOM 767 C C . LYS A 1 95 ? 30.856 -21.084 -24.638 1.00 95.25 95 LYS A C 1
ATOM 769 O O . LYS A 1 95 ? 31.371 -21.112 -25.751 1.00 95.25 95 LYS A O 1
ATOM 774 N N . LEU A 1 96 ? 30.586 -19.951 -23.986 1.00 97.44 96 LEU A N 1
ATOM 775 C CA . LEU A 1 96 ? 30.873 -18.640 -24.565 1.00 97.44 96 LEU A CA 1
ATOM 776 C C . LEU A 1 96 ? 32.376 -18.457 -24.828 1.00 97.44 96 LEU A C 1
ATOM 778 O O . LEU A 1 96 ? 32.736 -18.050 -25.925 1.00 97.44 96 LEU A O 1
ATOM 782 N N . PHE A 1 97 ? 33.255 -18.827 -23.887 1.00 97.00 97 PHE A N 1
ATOM 783 C CA . PHE A 1 97 ? 34.709 -18.765 -24.100 1.00 97.00 97 PHE A CA 1
ATOM 784 C C . PHE A 1 97 ? 35.175 -19.584 -25.311 1.00 97.00 97 PHE A C 1
ATOM 786 O O . PHE A 1 97 ? 36.046 -19.130 -26.045 1.00 97.00 97 PHE A O 1
ATOM 793 N N . LEU A 1 98 ? 34.623 -20.784 -25.514 1.00 96.19 98 LEU A N 1
ATOM 794 C CA . LEU A 1 98 ? 34.998 -21.658 -26.631 1.00 96.19 98 LEU A CA 1
ATOM 795 C C . LEU A 1 98 ? 34.489 -21.150 -27.982 1.00 96.19 98 LEU A C 1
ATOM 797 O O . LEU A 1 98 ? 35.154 -21.352 -28.995 1.00 96.19 98 LEU A O 1
ATOM 801 N N . ASP A 1 99 ? 33.317 -20.519 -27.995 1.00 96.56 99 ASP A N 1
ATOM 802 C CA . ASP A 1 99 ? 32.701 -20.004 -29.218 1.00 96.56 99 ASP A CA 1
ATOM 803 C C . ASP A 1 99 ? 33.246 -18.618 -29.609 1.00 96.56 99 ASP A C 1
ATOM 805 O O . ASP A 1 99 ? 32.993 -18.156 -30.723 1.00 96.56 99 ASP A O 1
ATOM 809 N N . MET A 1 100 ? 34.002 -17.955 -28.724 1.00 96.94 100 MET A N 1
ATOM 810 C CA . MET A 1 100 ? 34.560 -16.633 -28.992 1.00 96.94 100 MET A CA 1
ATOM 811 C C . MET A 1 100 ? 35.691 -16.649 -30.037 1.00 96.94 100 MET A C 1
ATOM 813 O O . MET A 1 100 ? 36.722 -17.284 -29.802 1.00 96.94 100 MET A O 1
ATOM 817 N N . PRO A 1 101 ? 35.602 -15.870 -31.137 1.00 96.62 101 PRO A N 1
ATOM 818 C CA . PRO A 1 101 ? 36.737 -15.652 -32.029 1.00 96.62 101 PRO A CA 1
ATOM 819 C C . PRO A 1 101 ? 37.874 -14.883 -31.341 1.00 96.62 101 PRO A C 1
ATOM 821 O O . PRO A 1 101 ? 37.645 -13.878 -30.663 1.00 96.62 101 PRO A O 1
ATOM 824 N N . ASN A 1 102 ? 39.116 -15.317 -31.569 1.00 92.94 102 ASN A N 1
ATOM 825 C CA . ASN A 1 102 ? 40.319 -14.737 -30.952 1.00 92.94 102 ASN A CA 1
ATOM 826 C C . ASN A 1 102 ? 40.599 -13.281 -31.360 1.00 92.94 102 ASN A C 1
ATOM 828 O O . ASN A 1 102 ? 41.356 -12.591 -30.686 1.00 92.94 102 ASN A O 1
ATOM 832 N N . ASP A 1 103 ? 40.043 -12.830 -32.481 1.00 95.56 103 ASP A N 1
ATOM 833 C CA . ASP A 1 103 ? 40.240 -11.499 -33.050 1.00 95.56 103 ASP A CA 1
ATOM 834 C C . ASP A 1 103 ? 39.035 -10.572 -32.830 1.00 95.56 103 ASP A C 1
ATOM 836 O O . ASP A 1 103 ? 38.870 -9.599 -33.559 1.00 95.56 103 ASP A O 1
ATOM 840 N N . THR A 1 104 ? 38.191 -10.874 -31.840 1.00 97.94 104 THR A N 1
ATOM 841 C CA . THR A 1 104 ? 37.034 -10.050 -31.464 1.00 97.94 104 THR A CA 1
ATOM 842 C C . THR A 1 104 ? 37.482 -8.689 -30.918 1.00 97.94 104 THR A C 1
ATOM 844 O O . THR A 1 104 ? 38.221 -8.629 -29.937 1.00 97.94 104 THR A O 1
ATOM 847 N N . ASP A 1 105 ? 36.982 -7.595 -31.505 1.00 97.88 105 ASP A N 1
ATOM 848 C CA . ASP A 1 105 ? 37.246 -6.230 -31.026 1.00 97.88 105 ASP A CA 1
ATOM 849 C C . ASP A 1 105 ? 36.318 -5.854 -29.859 1.00 97.88 105 ASP A C 1
ATOM 851 O O . ASP A 1 105 ? 36.712 -5.121 -28.951 1.00 97.88 105 ASP A O 1
ATOM 855 N N . ILE A 1 106 ? 35.059 -6.308 -29.908 1.00 98.38 106 ILE A N 1
ATOM 856 C CA . ILE A 1 106 ? 34.026 -5.948 -28.933 1.00 98.38 106 ILE A CA 1
ATOM 857 C C . ILE A 1 106 ? 32.921 -6.999 -28.822 1.00 98.38 106 ILE A C 1
ATOM 859 O O . ILE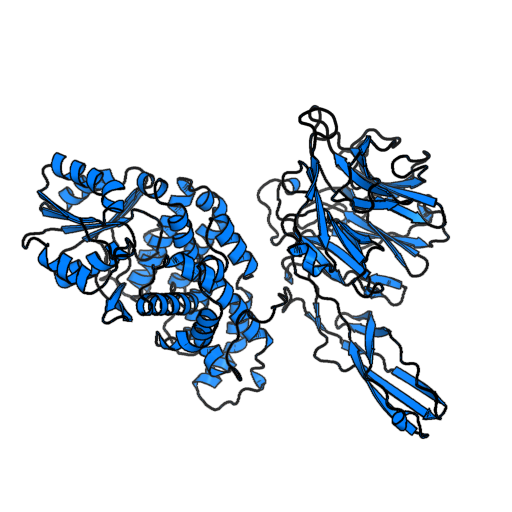 A 1 106 ? 32.492 -7.588 -29.817 1.00 98.38 106 ILE A O 1
ATOM 863 N N . ILE A 1 107 ? 32.419 -7.182 -27.600 1.00 98.50 107 ILE A N 1
ATOM 864 C CA . ILE A 1 107 ? 31.246 -8.011 -27.309 1.00 98.50 107 ILE A CA 1
ATOM 865 C C . ILE A 1 107 ? 30.027 -7.099 -27.104 1.00 98.50 107 ILE A C 1
ATOM 867 O O . ILE A 1 107 ? 30.126 -6.035 -26.499 1.00 98.50 107 ILE A O 1
ATOM 871 N N . VAL A 1 108 ? 28.853 -7.493 -27.582 1.00 98.56 108 VAL A N 1
ATOM 872 C CA . VAL A 1 108 ? 27.593 -6.785 -27.328 1.00 98.56 108 VAL A CA 1
ATOM 873 C C . VAL A 1 108 ? 26.651 -7.740 -26.610 1.00 98.56 108 VAL A C 1
ATOM 875 O O . VAL A 1 108 ? 26.229 -8.749 -27.177 1.00 98.56 108 VAL A O 1
ATOM 878 N N . ALA A 1 109 ? 26.332 -7.425 -25.357 1.00 98.38 109 ALA A N 1
ATOM 879 C CA . ALA A 1 109 ? 25.342 -8.154 -24.576 1.00 98.38 109 ALA A CA 1
ATOM 880 C C . ALA A 1 109 ? 23.946 -7.687 -24.990 1.00 98.38 109 ALA A C 1
ATOM 882 O O . ALA A 1 109 ? 23.543 -6.585 -24.630 1.00 98.38 109 ALA A O 1
ATOM 883 N N . VAL A 1 110 ? 23.212 -8.507 -25.743 1.00 98.50 110 VAL A N 1
ATOM 884 C CA . VAL A 1 110 ? 21.844 -8.192 -26.171 1.00 98.50 110 VAL A CA 1
ATOM 885 C C . VAL A 1 110 ? 20.881 -9.057 -25.371 1.00 98.50 110 VAL A C 1
ATOM 887 O O . VAL A 1 110 ? 20.653 -10.227 -25.693 1.00 98.50 110 VAL A O 1
ATOM 890 N N . GLY A 1 111 ? 20.329 -8.499 -24.294 1.00 96.88 111 GLY A N 1
ATOM 891 C CA . GLY A 1 111 ? 19.425 -9.258 -23.440 1.00 96.88 111 GLY A CA 1
ATOM 892 C C . GLY A 1 111 ? 19.100 -8.650 -22.082 1.00 96.88 111 GLY A C 1
ATOM 893 O O . GLY A 1 111 ? 19.144 -7.440 -21.890 1.00 96.88 111 GLY A O 1
ATOM 894 N N . THR A 1 112 ? 18.771 -9.511 -21.121 1.00 93.25 112 THR A N 1
ATOM 895 C CA . THR A 1 112 ? 18.482 -9.144 -19.724 1.00 93.25 112 THR A CA 1
ATOM 896 C C . THR A 1 112 ? 19.690 -9.427 -18.817 1.00 93.25 112 THR A C 1
ATOM 898 O O . THR A 1 112 ? 20.786 -9.719 -19.310 1.00 93.25 112 THR A O 1
ATOM 901 N N . GLY A 1 113 ? 19.519 -9.320 -17.492 1.00 91.50 113 GLY A N 1
ATOM 902 C CA . GLY A 1 113 ? 20.600 -9.421 -16.501 1.00 91.50 113 GLY A CA 1
ATOM 903 C C . GLY A 1 113 ? 21.518 -10.635 -16.674 1.00 91.50 113 GLY A C 1
ATOM 904 O O . GLY A 1 113 ? 22.730 -10.476 -16.719 1.00 91.50 113 GLY A O 1
ATOM 905 N N . THR A 1 114 ? 20.970 -11.832 -16.896 1.00 93.69 114 THR A N 1
ATOM 906 C CA . THR A 1 114 ? 21.771 -13.064 -17.009 1.00 93.69 114 THR A CA 1
ATOM 907 C C . THR A 1 114 ? 22.765 -13.037 -18.172 1.00 93.69 114 THR A C 1
ATOM 909 O O . THR A 1 114 ? 23.918 -13.435 -18.007 1.00 93.69 114 THR A O 1
ATOM 912 N N . ILE A 1 115 ? 22.348 -12.546 -19.345 1.00 96.19 115 ILE A N 1
ATOM 913 C CA . ILE A 1 115 ? 23.242 -12.403 -20.505 1.00 96.19 115 ILE A CA 1
ATOM 914 C C . ILE A 1 115 ? 24.325 -11.368 -20.194 1.00 96.19 115 ILE A C 1
ATOM 916 O O . ILE A 1 115 ? 25.495 -11.590 -20.504 1.00 96.19 115 ILE A O 1
ATOM 920 N N . HIS A 1 116 ? 23.953 -10.268 -19.534 1.00 96.38 116 HIS A N 1
ATOM 921 C CA . HIS A 1 116 ? 24.901 -9.237 -19.124 1.00 96.38 116 HIS A CA 1
ATOM 922 C C . HIS A 1 116 ? 25.930 -9.773 -18.127 1.00 96.38 116 HIS A C 1
ATOM 924 O O . HIS A 1 116 ? 27.108 -9.475 -18.285 1.00 96.38 116 HIS A O 1
ATOM 930 N N . ASP A 1 117 ? 25.532 -10.601 -17.163 1.00 95.00 117 ASP A N 1
ATOM 931 C CA . ASP A 1 117 ? 26.439 -11.187 -16.171 1.00 95.00 117 ASP A CA 1
ATOM 932 C C . ASP A 1 117 ? 27.461 -12.132 -16.819 1.00 95.00 117 ASP A C 1
ATOM 934 O O . ASP A 1 117 ? 28.661 -12.056 -16.537 1.00 95.00 117 ASP A O 1
ATOM 938 N N . VAL A 1 118 ? 27.000 -12.977 -17.749 1.00 96.69 118 VAL A N 1
ATOM 939 C CA . VAL A 1 118 ? 27.848 -13.887 -18.535 1.00 96.69 118 VAL A CA 1
ATOM 940 C C . VAL A 1 118 ? 28.835 -13.099 -19.400 1.00 96.69 118 VAL A C 1
ATOM 942 O O . VAL A 1 118 ? 30.045 -13.327 -19.324 1.00 96.69 118 VAL A O 1
ATOM 945 N N . VAL A 1 119 ? 28.338 -12.148 -20.198 1.00 97.25 119 VAL A N 1
ATOM 946 C CA . VAL A 1 119 ? 29.170 -11.343 -21.106 1.00 97.25 119 VAL A CA 1
ATOM 947 C C . VAL A 1 119 ? 30.176 -10.510 -20.334 1.00 97.25 119 VAL A C 1
ATOM 949 O O . VAL A 1 119 ? 31.340 -10.464 -20.714 1.00 97.25 119 VAL A O 1
ATOM 952 N N . ARG A 1 120 ? 29.761 -9.881 -19.236 1.00 96.00 120 ARG A N 1
ATOM 953 C CA . ARG A 1 120 ? 30.631 -9.044 -18.410 1.00 96.00 120 ARG A CA 1
ATOM 954 C C . ARG A 1 120 ? 31.797 -9.831 -17.833 1.00 96.00 120 ARG A C 1
ATOM 956 O O . ARG A 1 120 ? 32.936 -9.366 -17.868 1.00 96.00 120 ARG A O 1
ATOM 963 N N . PHE A 1 121 ? 31.532 -11.037 -17.335 1.00 96.56 121 PHE A N 1
ATOM 964 C CA . PHE A 1 121 ? 32.591 -11.890 -16.814 1.00 96.56 121 PHE A CA 1
ATOM 965 C C . PHE A 1 121 ? 33.564 -12.333 -17.913 1.00 96.56 121 PHE A C 1
ATOM 967 O O . PHE A 1 121 ? 34.779 -12.269 -17.716 1.00 96.56 121 PHE A O 1
ATOM 974 N N . VAL A 1 122 ? 33.054 -12.741 -19.079 1.00 97.00 122 VAL A N 1
ATOM 975 C CA . VAL A 1 122 ? 33.895 -13.129 -20.224 1.00 97.00 122 VAL A CA 1
ATOM 976 C C . VAL A 1 122 ? 34.708 -11.942 -20.743 1.00 97.00 122 VAL A C 1
ATOM 978 O O . VAL A 1 122 ? 35.919 -12.065 -20.907 1.00 97.00 122 VAL A O 1
ATOM 981 N N . SER A 1 123 ? 34.080 -10.778 -20.902 1.00 96.94 123 SER A N 1
ATOM 982 C CA . SER A 1 123 ? 34.712 -9.505 -21.264 1.00 96.94 123 SER A CA 1
ATOM 983 C C . SER A 1 123 ? 35.894 -9.186 -20.346 1.00 96.94 123 SER A C 1
ATOM 985 O O . SER A 1 123 ? 37.005 -8.955 -20.827 1.00 96.94 123 SER A O 1
ATOM 987 N N . TYR A 1 124 ? 35.692 -9.273 -19.028 1.00 96.38 124 TYR A N 1
ATOM 988 C CA . TYR A 1 124 ? 36.753 -9.067 -18.045 1.00 96.38 124 TYR A CA 1
ATOM 989 C C . TYR A 1 124 ? 37.902 -10.069 -18.196 1.00 96.38 124 TYR A C 1
ATOM 991 O O . TYR A 1 124 ? 39.067 -9.677 -18.203 1.00 96.38 124 TYR A O 1
ATOM 999 N N . LYS A 1 125 ? 37.595 -11.364 -18.336 1.00 96.44 125 LYS A N 1
ATOM 1000 C CA . LYS A 1 125 ? 38.620 -12.414 -18.434 1.00 96.44 125 LYS A CA 1
ATOM 1001 C C . LYS A 1 125 ? 39.393 -12.393 -19.750 1.00 96.44 125 LYS A C 1
ATOM 1003 O O . LYS A 1 125 ? 40.562 -12.766 -19.747 1.00 96.44 125 LYS A O 1
ATOM 1008 N N . MET A 1 126 ? 38.766 -11.960 -20.842 1.00 96.06 126 MET A N 1
ATOM 1009 C CA . MET A 1 126 ? 39.404 -11.848 -22.157 1.00 96.06 126 MET A CA 1
ATOM 1010 C C . MET A 1 126 ? 40.031 -10.474 -22.411 1.00 96.06 126 MET A C 1
ATOM 1012 O O . MET A 1 126 ? 40.707 -10.309 -23.421 1.00 96.06 126 MET A O 1
ATOM 1016 N N . ALA A 1 127 ? 39.823 -9.500 -21.518 1.00 96.19 127 ALA A N 1
ATOM 1017 C CA . ALA A 1 127 ? 40.215 -8.103 -21.710 1.00 96.19 127 ALA A CA 1
ATOM 1018 C C . ALA A 1 127 ? 39.655 -7.484 -23.011 1.00 96.19 127 ALA A C 1
ATOM 1020 O O . ALA A 1 127 ? 40.315 -6.678 -23.665 1.00 96.19 127 ALA A O 1
ATOM 1021 N N . ILE A 1 128 ? 38.422 -7.854 -23.370 1.00 97.31 128 ILE A N 1
ATOM 1022 C CA . ILE A 1 128 ? 37.691 -7.321 -24.529 1.00 97.31 128 ILE A CA 1
ATOM 1023 C C . ILE A 1 128 ? 36.578 -6.418 -23.993 1.00 97.31 128 ILE A C 1
ATOM 1025 O O . ILE A 1 128 ? 35.807 -6.890 -23.159 1.00 97.31 128 ILE A O 1
ATOM 1029 N N . PRO A 1 129 ? 36.447 -5.149 -24.421 1.00 97.19 129 PRO A N 1
ATOM 1030 C CA . PRO A 1 129 ? 35.364 -4.283 -23.957 1.00 97.19 129 PRO A CA 1
ATOM 1031 C C . PRO A 1 129 ? 33.994 -4.820 -24.388 1.00 97.19 129 PRO A C 1
ATOM 1033 O O . PRO A 1 129 ? 33.888 -5.588 -25.348 1.00 97.19 129 PRO A O 1
ATOM 1036 N N . PHE A 1 130 ? 32.928 -4.385 -23.713 1.00 97.94 130 PHE A N 1
ATOM 1037 C CA . PHE A 1 130 ? 31.571 -4.742 -24.120 1.00 97.94 130 PHE A CA 1
ATOM 1038 C C . PHE A 1 130 ? 30.585 -3.570 -24.093 1.00 97.94 130 PHE A C 1
ATOM 1040 O O . PHE A 1 130 ? 30.750 -2.614 -23.333 1.00 97.94 130 PHE A O 1
ATOM 1047 N N . ILE A 1 131 ? 29.554 -3.659 -24.935 1.00 98.38 131 ILE A N 1
ATOM 1048 C CA . ILE A 1 131 ? 28.381 -2.774 -24.943 1.00 98.38 131 ILE A CA 1
ATOM 1049 C C . ILE A 1 131 ? 27.194 -3.510 -24.320 1.00 98.38 131 ILE A C 1
ATOM 1051 O O . ILE A 1 131 ? 26.981 -4.697 -24.571 1.00 98.38 131 ILE A O 1
ATOM 1055 N N . SER A 1 132 ? 26.417 -2.780 -23.525 1.00 98.19 132 SER A N 1
ATOM 1056 C CA . SER A 1 132 ? 25.171 -3.225 -22.904 1.00 98.19 132 SER A CA 1
ATOM 1057 C C . SER A 1 132 ? 23.985 -2.833 -23.790 1.00 98.19 132 SER A C 1
ATOM 1059 O O . SER A 1 132 ? 23.820 -1.658 -24.125 1.00 98.19 132 SER A O 1
ATOM 1061 N N . VAL A 1 133 ? 23.168 -3.805 -24.195 1.00 98.56 133 VAL A N 1
ATOM 1062 C CA . VAL A 1 133 ? 21.918 -3.597 -24.943 1.00 98.56 133 VAL A CA 1
ATOM 1063 C C . VAL A 1 133 ? 20.788 -4.290 -24.176 1.00 98.56 133 VAL A C 1
ATOM 1065 O O . VAL A 1 133 ? 20.468 -5.457 -24.442 1.00 98.56 133 VAL A O 1
ATOM 1068 N N . PRO A 1 134 ? 20.200 -3.600 -23.182 1.00 98.25 134 PRO A N 1
ATOM 1069 C CA . PRO A 1 134 ? 19.077 -4.118 -22.415 1.00 98.25 134 PRO A CA 1
ATOM 1070 C C . PRO A 1 134 ? 17.866 -4.356 -23.318 1.00 98.25 134 PRO A C 1
ATOM 1072 O O . PRO A 1 134 ? 17.430 -3.452 -24.028 1.00 98.25 134 PRO A O 1
ATOM 1075 N N . THR A 1 135 ? 17.289 -5.557 -23.269 1.00 98.19 135 THR A N 1
ATOM 1076 C CA . THR A 1 135 ? 16.037 -5.873 -23.985 1.00 98.19 135 THR A CA 1
ATOM 1077 C C . THR A 1 135 ? 14.806 -5.849 -23.082 1.00 98.19 135 THR A C 1
ATOM 1079 O O . THR A 1 135 ? 13.700 -6.058 -23.564 1.00 98.19 135 THR A O 1
ATOM 1082 N N . ALA A 1 136 ? 14.986 -5.617 -21.780 1.00 97.62 136 ALA A N 1
ATOM 1083 C CA . ALA A 1 136 ? 13.917 -5.383 -20.814 1.00 97.62 136 ALA A CA 1
ATOM 1084 C C . ALA A 1 136 ? 14.448 -4.576 -19.619 1.00 97.62 136 ALA A C 1
ATOM 1086 O O . ALA A 1 136 ? 15.611 -4.721 -19.237 1.00 97.62 136 ALA A O 1
ATOM 1087 N N . ALA A 1 137 ? 13.590 -3.770 -18.992 1.00 97.06 137 ALA A N 1
ATOM 1088 C CA . ALA A 1 137 ? 13.919 -3.006 -17.789 1.00 97.06 137 ALA A CA 1
ATOM 1089 C C . ALA A 1 137 ? 13.722 -3.875 -16.534 1.00 97.06 137 ALA A C 1
ATOM 1091 O O . ALA A 1 137 ? 12.758 -3.683 -15.805 1.00 97.06 137 ALA A O 1
ATOM 1092 N N . SER A 1 138 ? 14.588 -4.878 -16.329 1.00 94.88 138 SER A N 1
ATOM 1093 C CA . SER A 1 138 ? 14.344 -5.964 -15.360 1.00 94.88 138 SER A CA 1
ATOM 1094 C C . SER A 1 138 ? 15.208 -5.959 -14.094 1.00 94.88 138 SER A C 1
ATOM 1096 O O . SER A 1 138 ? 14.830 -6.604 -13.120 1.00 94.88 138 SER A O 1
ATOM 1098 N N . VAL A 1 139 ? 16.396 -5.344 -14.129 1.00 93.06 139 VAL A N 1
ATOM 1099 C CA . VAL A 1 139 ? 17.385 -5.338 -13.028 1.00 93.06 139 VAL A CA 1
ATOM 1100 C C . VAL A 1 139 ? 18.288 -4.104 -13.107 1.00 93.06 139 VAL A C 1
ATOM 1102 O O . VAL A 1 139 ? 18.485 -3.557 -14.189 1.00 93.06 139 VAL A O 1
ATOM 1105 N N . ASP A 1 140 ? 18.884 -3.685 -11.991 1.00 90.06 140 ASP A N 1
ATOM 1106 C CA . ASP A 1 140 ? 19.826 -2.548 -11.930 1.00 90.06 140 ASP A CA 1
ATOM 1107 C C . ASP A 1 140 ? 21.262 -2.883 -12.386 1.00 90.06 140 ASP A C 1
ATOM 1109 O O . ASP A 1 140 ? 22.156 -2.035 -12.444 1.00 90.06 140 ASP A O 1
ATOM 1113 N N . GLY A 1 141 ? 21.493 -4.139 -12.766 1.00 86.06 141 GLY A N 1
ATOM 1114 C CA . GLY A 1 141 ? 22.816 -4.646 -13.091 1.00 86.06 141 GLY A CA 1
ATOM 1115 C C . GLY A 1 141 ? 23.445 -4.062 -14.355 1.00 86.06 141 GLY A C 1
ATOM 1116 O O . GLY A 1 141 ? 24.637 -4.260 -14.534 1.00 86.06 141 GLY A O 1
ATOM 1117 N N . PHE A 1 142 ? 22.729 -3.360 -15.238 1.00 91.81 142 PHE A N 1
ATOM 1118 C CA . PHE A 1 142 ? 23.197 -3.048 -16.604 1.00 91.81 142 PHE A CA 1
ATOM 1119 C C . PHE A 1 142 ? 24.475 -2.200 -16.704 1.00 91.81 142 PHE A C 1
ATOM 1121 O O . PHE A 1 142 ? 25.153 -2.271 -17.730 1.00 91.81 142 PHE A O 1
ATOM 1128 N N . THR A 1 143 ? 24.820 -1.435 -15.667 1.00 90.88 143 THR A N 1
ATOM 1129 C CA . THR A 1 143 ? 26.011 -0.562 -15.605 1.00 90.88 143 THR A CA 1
ATOM 1130 C C . THR A 1 143 ? 27.014 -0.944 -14.515 1.00 90.88 143 THR A C 1
ATOM 1132 O O . THR A 1 143 ? 28.079 -0.332 -14.429 1.00 90.88 143 THR A O 1
ATOM 1135 N N . SER A 1 144 ? 26.712 -1.951 -13.691 1.00 85.88 144 SER A N 1
ATOM 1136 C CA . SER A 1 144 ? 27.535 -2.309 -12.532 1.00 85.88 144 SER A CA 1
ATOM 1137 C C . SER A 1 144 ? 28.753 -3.177 -12.900 1.00 85.88 144 SER A C 1
ATOM 1139 O O . SER A 1 144 ? 28.845 -3.729 -13.996 1.00 85.88 144 SER A O 1
ATOM 1141 N N . LYS A 1 145 ? 29.708 -3.310 -11.966 1.00 86.69 145 LYS A N 1
ATOM 1142 C CA . LYS A 1 145 ? 30.876 -4.214 -12.080 1.00 86.69 145 LYS A CA 1
ATOM 1143 C C . LYS A 1 145 ? 30.624 -5.625 -11.553 1.00 86.69 145 LYS A C 1
ATOM 1145 O O . LYS A 1 145 ? 31.394 -6.531 -11.861 1.00 86.69 145 LYS A O 1
ATOM 1150 N N . GLY A 1 146 ? 29.607 -5.832 -10.723 1.00 86.19 146 GLY A N 1
ATOM 1151 C CA . GLY A 1 146 ? 29.368 -7.132 -10.100 1.00 86.19 146 GLY A CA 1
ATOM 1152 C C . GLY A 1 146 ? 28.696 -8.086 -11.081 1.00 86.19 146 GLY A C 1
ATOM 1153 O O . GLY A 1 146 ? 27.636 -7.750 -11.581 1.00 86.19 146 GLY A O 1
ATOM 1154 N N . ALA A 1 147 ? 29.269 -9.257 -11.345 1.00 88.56 147 ALA A N 1
ATOM 1155 C CA . ALA A 1 147 ? 28.649 -10.325 -12.132 1.00 88.56 147 ALA A CA 1
ATOM 1156 C C . ALA A 1 147 ? 28.199 -11.461 -11.193 1.00 88.56 147 ALA A C 1
ATOM 1158 O O . ALA A 1 147 ? 29.050 -12.209 -10.695 1.00 88.56 147 ALA A O 1
ATOM 1159 N N . PRO A 1 148 ? 26.896 -11.587 -10.876 1.00 89.19 148 PRO A N 1
ATOM 1160 C CA . PRO A 1 148 ? 26.349 -12.740 -10.174 1.00 89.19 148 PRO A CA 1
ATOM 1161 C C . PRO A 1 148 ? 26.401 -13.998 -11.050 1.00 89.19 148 PRO A C 1
ATOM 1163 O O . PRO A 1 148 ? 25.726 -14.095 -12.068 1.00 89.19 148 PRO A O 1
ATOM 1166 N N . LEU A 1 149 ? 27.182 -14.985 -10.623 1.00 91.31 149 LEU A N 1
ATOM 1167 C CA . LEU A 1 149 ? 27.381 -16.257 -11.309 1.00 91.31 149 LEU A CA 1
ATOM 1168 C C . LEU A 1 149 ? 27.105 -17.417 -10.357 1.00 91.31 149 LEU A C 1
ATOM 1170 O O . LEU A 1 149 ? 27.420 -17.353 -9.168 1.00 91.31 149 LEU A O 1
ATOM 1174 N N . ILE A 1 150 ? 26.547 -18.498 -10.884 1.00 90.12 150 ILE A N 1
ATOM 1175 C CA . ILE A 1 150 ? 26.352 -19.743 -10.145 1.00 90.12 150 ILE A CA 1
ATOM 1176 C C . ILE A 1 150 ? 27.587 -20.603 -10.362 1.00 90.12 150 ILE A C 1
ATOM 1178 O O . ILE A 1 150 ? 27.838 -21.044 -11.478 1.00 90.12 150 ILE A O 1
ATOM 1182 N N . ILE A 1 151 ? 28.348 -20.820 -9.293 1.00 89.25 151 ILE A N 1
ATOM 1183 C CA . ILE A 1 151 ? 29.552 -21.648 -9.286 1.00 89.25 151 ILE A CA 1
ATOM 1184 C C . ILE A 1 151 ? 29.367 -22.741 -8.239 1.00 89.25 151 ILE A C 1
ATOM 1186 O O . ILE A 1 151 ? 29.101 -22.446 -7.074 1.00 89.25 151 ILE A O 1
ATOM 1190 N N . GLN A 1 152 ? 29.474 -24.003 -8.649 1.00 87.31 152 GLN A N 1
ATOM 1191 C CA . GLN A 1 152 ? 29.290 -25.187 -7.807 1.00 87.31 152 GLN A CA 1
ATOM 1192 C C . GLN A 1 152 ? 27.947 -25.182 -7.053 1.00 87.31 152 GLN A C 1
ATOM 1194 O O . GLN A 1 152 ? 27.855 -25.622 -5.910 1.00 87.31 152 GLN A O 1
ATOM 1199 N N . GLY A 1 153 ? 26.897 -24.655 -7.692 1.00 80.56 153 GLY A N 1
ATOM 1200 C CA . GLY A 1 153 ? 25.555 -24.541 -7.109 1.00 80.56 153 GLY A CA 1
ATOM 1201 C C . GLY A 1 153 ? 25.357 -23.357 -6.154 1.00 80.56 153 GLY A C 1
ATOM 1202 O O . GLY A 1 153 ? 24.264 -23.198 -5.615 1.00 80.56 153 GLY A O 1
ATOM 1203 N N . PHE A 1 154 ? 26.368 -22.504 -5.966 1.00 81.38 154 PHE A N 1
ATOM 1204 C CA . PHE A 1 154 ? 26.288 -21.305 -5.131 1.00 81.38 154 PHE A CA 1
ATOM 1205 C C . PHE A 1 154 ? 26.332 -20.039 -5.979 1.00 81.38 154 PHE A C 1
ATOM 1207 O O . PHE A 1 154 ? 27.184 -19.896 -6.858 1.00 81.38 154 PHE A O 1
ATOM 1214 N N . LYS A 1 155 ? 25.437 -19.091 -5.692 1.00 83.12 155 LYS A N 1
ATOM 1215 C CA . LYS A 1 155 ? 25.424 -17.795 -6.372 1.00 83.12 155 LYS A CA 1
ATOM 1216 C C . LYS A 1 155 ? 26.446 -16.858 -5.732 1.00 83.12 155 LYS A C 1
ATOM 1218 O O . LYS A 1 155 ? 26.252 -16.384 -4.616 1.00 83.12 155 LYS A O 1
ATOM 1223 N N . ASN A 1 156 ? 27.516 -16.574 -6.463 1.00 83.75 156 ASN A N 1
ATOM 1224 C CA . ASN A 1 156 ? 28.607 -15.698 -6.058 1.00 83.75 156 ASN A CA 1
ATOM 1225 C C . ASN A 1 156 ? 28.664 -14.472 -6.968 1.00 83.75 156 ASN A C 1
ATOM 1227 O O . ASN A 1 156 ? 28.472 -14.579 -8.174 1.00 83.75 156 ASN A O 1
ATOM 1231 N N . THR A 1 157 ? 28.957 -13.301 -6.410 1.00 86.94 157 THR A N 1
ATOM 1232 C CA . THR A 1 157 ? 29.150 -12.079 -7.202 1.00 86.94 157 THR A CA 1
ATOM 1233 C C . THR A 1 157 ? 30.638 -11.807 -7.371 1.00 86.94 157 THR A C 1
ATOM 1235 O O . THR A 1 157 ? 31.349 -11.631 -6.385 1.00 86.94 157 THR A O 1
ATOM 1238 N N . PHE A 1 158 ? 31.101 -11.747 -8.618 1.00 88.06 158 PHE A N 1
ATOM 1239 C CA . PHE A 1 158 ? 32.490 -11.442 -8.961 1.00 88.06 158 PHE A CA 1
ATOM 1240 C C . PHE A 1 158 ? 32.615 -9.986 -9.403 1.00 88.06 158 PHE A C 1
ATOM 1242 O O . PHE A 1 158 ? 31.815 -9.529 -10.215 1.00 88.06 158 PHE A O 1
ATOM 1249 N N . GLN A 1 159 ? 33.615 -9.259 -8.902 1.00 89.38 159 GLN A N 1
ATOM 1250 C CA . GLN A 1 159 ? 33.922 -7.920 -9.413 1.00 89.38 159 GLN A CA 1
ATOM 1251 C C . GLN A 1 159 ? 34.645 -8.023 -10.758 1.00 89.38 159 GLN A C 1
ATOM 1253 O O . GLN A 1 159 ? 35.577 -8.815 -10.911 1.00 89.38 159 GLN A O 1
ATOM 1258 N N . THR A 1 160 ? 34.175 -7.258 -11.739 1.00 91.44 160 THR A N 1
ATOM 1259 C CA . THR A 1 160 ? 34.598 -7.348 -13.144 1.00 91.44 160 THR A CA 1
ATOM 1260 C C . THR A 1 160 ? 34.728 -5.944 -13.760 1.00 91.44 160 THR A C 1
ATOM 1262 O O . THR A 1 160 ? 35.344 -5.071 -13.153 1.00 91.44 160 THR A O 1
ATOM 1265 N N . VAL A 1 161 ? 34.180 -5.711 -14.957 1.00 89.69 161 VAL A N 1
ATOM 1266 C CA . VAL A 1 161 ? 34.265 -4.447 -15.709 1.00 89.69 161 VAL A CA 1
ATOM 1267 C C . VAL A 1 161 ? 32.874 -3.894 -16.000 1.00 89.69 161 VAL A C 1
ATOM 1269 O O . VAL A 1 161 ? 31.919 -4.655 -16.131 1.00 89.69 161 VAL A O 1
ATOM 1272 N N . SER A 1 162 ? 32.752 -2.574 -16.113 1.00 92.00 162 SER A N 1
ATOM 1273 C CA . SER A 1 162 ? 31.541 -1.924 -16.621 1.00 92.00 162 SER A CA 1
ATOM 1274 C C . SER A 1 162 ? 31.489 -1.981 -18.154 1.00 92.00 162 SER A C 1
ATOM 1276 O O . SER A 1 162 ? 32.536 -2.106 -18.800 1.00 92.00 162 SER A O 1
ATOM 1278 N N . PRO A 1 163 ? 30.295 -1.877 -18.768 1.00 95.81 163 PRO A N 1
ATOM 1279 C CA . PRO A 1 163 ? 30.209 -1.659 -20.208 1.00 95.81 163 PRO A CA 1
ATOM 1280 C C . PRO A 1 163 ? 30.838 -0.314 -20.585 1.00 95.81 163 PRO A C 1
ATOM 1282 O O . PRO A 1 163 ? 30.897 0.604 -19.768 1.00 95.81 163 PRO A O 1
ATOM 1285 N N . ILE A 1 164 ? 31.254 -0.168 -21.844 1.00 96.62 164 ILE A N 1
ATOM 1286 C CA . ILE A 1 164 ? 31.726 1.126 -22.371 1.00 96.62 164 ILE A CA 1
ATOM 1287 C C . ILE A 1 164 ? 30.570 2.032 -22.821 1.00 96.62 164 ILE A C 1
ATOM 1289 O O . ILE A 1 164 ? 30.723 3.252 -22.885 1.00 96.62 164 ILE A O 1
ATOM 1293 N N . ALA A 1 165 ? 29.412 1.439 -23.124 1.00 97.31 165 ALA A N 1
ATOM 1294 C CA . ALA A 1 165 ? 28.177 2.144 -23.443 1.00 97.31 165 ALA A CA 1
ATOM 1295 C C . ALA A 1 165 ? 26.938 1.273 -23.184 1.00 97.31 165 ALA A C 1
ATOM 1297 O O . ALA A 1 165 ? 27.021 0.041 -23.207 1.00 97.31 165 ALA A O 1
ATOM 1298 N N . VAL A 1 166 ? 25.796 1.928 -22.973 1.00 97.81 166 VAL A N 1
ATOM 1299 C CA . VAL A 1 166 ? 24.472 1.321 -22.808 1.00 97.81 166 VAL A CA 1
ATOM 1300 C C . VAL A 1 166 ? 23.518 1.896 -23.850 1.00 97.81 166 VAL A C 1
ATOM 1302 O O . VAL A 1 166 ? 23.365 3.113 -23.928 1.00 97.81 166 VAL A O 1
ATOM 1305 N N . PHE A 1 167 ? 22.848 1.031 -24.609 1.00 98.38 167 PHE A N 1
ATOM 1306 C CA . PHE A 1 167 ? 21.806 1.411 -25.567 1.00 98.38 167 PHE A CA 1
ATOM 1307 C C . PHE A 1 167 ? 20.492 0.730 -25.186 1.00 98.38 167 PHE A C 1
ATOM 1309 O O . PHE A 1 167 ? 20.247 -0.417 -25.557 1.00 98.38 167 PHE A O 1
ATOM 1316 N N . ALA A 1 168 ? 19.659 1.434 -24.423 1.00 97.88 168 ALA A N 1
ATOM 1317 C CA . ALA A 1 168 ? 18.336 0.977 -24.024 1.00 97.88 168 ALA A CA 1
ATOM 1318 C C . ALA A 1 168 ? 17.284 1.549 -24.987 1.00 97.88 168 ALA A C 1
ATOM 1320 O O . ALA A 1 168 ? 16.899 2.714 -24.897 1.00 97.88 168 ALA A O 1
ATOM 1321 N N . ASP A 1 169 ? 16.855 0.725 -25.942 1.00 98.38 169 ASP A N 1
ATOM 1322 C CA . ASP A 1 169 ? 15.888 1.121 -26.967 1.00 98.38 169 ASP A CA 1
ATOM 1323 C C . ASP A 1 169 ? 14.457 0.984 -26.437 1.00 98.38 169 ASP A C 1
ATOM 1325 O O . ASP A 1 169 ? 13.988 -0.132 -26.204 1.00 98.38 169 ASP A O 1
ATOM 1329 N N . ILE A 1 170 ? 13.760 2.112 -26.259 1.00 98.06 170 ILE A N 1
ATOM 1330 C CA . ILE A 1 170 ? 12.400 2.139 -25.694 1.00 98.06 170 ILE A CA 1
ATOM 1331 C C . ILE A 1 170 ? 11.429 1.268 -26.502 1.00 98.06 170 ILE A C 1
ATOM 1333 O O . ILE A 1 170 ? 10.585 0.598 -25.905 1.00 98.06 170 ILE A O 1
ATOM 1337 N N . ASP A 1 171 ? 11.598 1.191 -27.827 1.00 97.12 171 ASP A N 1
ATOM 1338 C CA . ASP A 1 171 ? 10.746 0.359 -28.686 1.00 97.12 171 ASP A CA 1
ATOM 1339 C C . ASP A 1 171 ? 10.906 -1.131 -28.341 1.00 97.12 171 ASP A C 1
ATOM 1341 O O . ASP A 1 171 ? 9.943 -1.889 -28.370 1.00 97.12 171 ASP A O 1
ATOM 1345 N N . VAL A 1 172 ? 12.119 -1.560 -27.976 1.00 98.06 172 VAL A N 1
ATOM 1346 C CA . VAL A 1 172 ? 12.396 -2.946 -27.565 1.00 98.06 172 VAL A CA 1
ATOM 1347 C C . VAL A 1 172 ? 11.857 -3.208 -26.159 1.00 98.06 172 VAL A C 1
ATOM 1349 O O . VAL A 1 172 ? 11.223 -4.236 -25.928 1.00 98.06 172 VAL A O 1
ATOM 1352 N N . LEU A 1 173 ? 12.062 -2.276 -25.219 1.00 97.94 173 LEU A N 1
ATOM 1353 C CA . LEU A 1 173 ? 11.583 -2.420 -23.837 1.00 97.94 173 LEU A CA 1
ATOM 1354 C C . LEU A 1 173 ? 10.050 -2.538 -23.762 1.00 97.94 173 LEU A C 1
ATOM 1356 O O . LEU A 1 173 ? 9.520 -3.248 -22.903 1.00 97.94 173 LEU A O 1
ATOM 1360 N N . LYS A 1 174 ? 9.338 -1.869 -24.674 1.00 96.69 174 LYS A N 1
ATOM 1361 C CA . LYS A 1 174 ? 7.872 -1.889 -24.774 1.00 96.69 174 LYS A CA 1
ATOM 1362 C C . LYS A 1 174 ? 7.301 -3.207 -25.305 1.00 96.69 174 LYS A C 1
ATOM 1364 O O . LYS A 1 174 ? 6.166 -3.559 -24.987 1.00 96.69 174 LYS A O 1
ATOM 1369 N N . GLU A 1 175 ? 8.099 -3.987 -26.022 1.00 96.69 175 GLU A N 1
ATOM 1370 C CA . GLU A 1 175 ? 7.717 -5.328 -26.487 1.00 96.69 175 GLU A CA 1
ATOM 1371 C C . GLU A 1 175 ? 8.129 -6.438 -25.506 1.00 96.69 175 GLU A C 1
ATOM 1373 O O . GLU A 1 175 ? 7.706 -7.585 -25.646 1.00 96.69 175 GLU A O 1
ATOM 1378 N N . ALA A 1 176 ? 8.928 -6.121 -24.479 1.00 96.81 176 ALA A N 1
ATOM 1379 C CA . ALA A 1 176 ? 9.294 -7.087 -23.446 1.00 96.81 176 ALA A CA 1
ATOM 1380 C C . ALA A 1 176 ? 8.058 -7.603 -22.674 1.00 96.81 176 ALA A C 1
ATOM 1382 O O . ALA A 1 176 ? 7.058 -6.892 -22.561 1.00 96.81 176 ALA A O 1
ATOM 1383 N N . PRO A 1 177 ? 8.099 -8.811 -22.085 1.00 96.00 177 PRO A N 1
ATOM 1384 C CA . PRO A 1 177 ? 7.021 -9.283 -21.219 1.00 96.00 177 PRO A CA 1
ATOM 1385 C C . PRO A 1 177 ? 6.751 -8.317 -20.057 1.00 96.00 177 PRO A C 1
ATOM 1387 O O . PRO A 1 177 ? 7.686 -7.819 -19.428 1.00 96.00 177 PRO A O 1
ATOM 1390 N N . HIS A 1 178 ? 5.472 -8.093 -19.743 1.00 94.50 178 HIS A N 1
ATOM 1391 C CA . HIS A 1 178 ? 5.032 -7.171 -18.686 1.00 94.50 178 HIS A CA 1
ATOM 1392 C C . HIS A 1 178 ? 5.682 -7.473 -17.324 1.00 94.50 178 HIS A C 1
ATOM 1394 O O . HIS A 1 178 ? 6.140 -6.572 -16.625 1.00 94.50 178 HIS A O 1
ATOM 1400 N N . GLU A 1 179 ? 5.804 -8.758 -16.992 1.00 95.69 179 GLU A N 1
ATOM 1401 C CA . GLU A 1 179 ? 6.443 -9.267 -15.771 1.00 95.69 179 GLU A CA 1
ATOM 1402 C C . GLU A 1 179 ? 7.894 -8.778 -15.611 1.00 95.69 179 GLU A C 1
ATOM 1404 O O . GLU A 1 179 ? 8.367 -8.589 -14.495 1.00 95.69 179 GLU A O 1
ATOM 1409 N N . MET A 1 180 ? 8.613 -8.500 -16.707 1.00 96.69 180 MET A N 1
ATOM 1410 C CA . MET A 1 180 ? 9.977 -7.968 -16.626 1.00 96.69 180 MET A CA 1
ATOM 1411 C C . MET A 1 180 ? 10.007 -6.501 -16.192 1.00 96.69 180 MET A C 1
ATOM 1413 O O . MET A 1 180 ? 10.916 -6.121 -15.458 1.00 96.69 180 MET A O 1
ATOM 1417 N N . THR A 1 181 ? 9.020 -5.695 -16.599 1.00 98.00 181 THR A N 1
ATOM 1418 C CA . THR A 1 181 ? 8.831 -4.328 -16.082 1.00 98.00 181 THR A CA 1
ATOM 1419 C C . THR A 1 181 ? 8.513 -4.377 -14.587 1.00 98.00 181 THR A C 1
ATOM 1421 O O . THR A 1 181 ? 9.134 -3.661 -13.803 1.00 98.00 181 THR A O 1
ATOM 1424 N N . ALA A 1 182 ? 7.611 -5.277 -14.181 1.00 97.81 182 ALA A N 1
ATOM 1425 C CA . ALA A 1 182 ? 7.277 -5.494 -12.776 1.00 97.81 182 ALA A CA 1
ATOM 1426 C C . ALA A 1 182 ? 8.501 -5.926 -11.951 1.00 97.81 182 ALA A C 1
ATOM 1428 O O . ALA A 1 182 ? 8.726 -5.413 -10.856 1.00 97.81 182 ALA A O 1
ATOM 1429 N N . ALA A 1 183 ? 9.332 -6.820 -12.497 1.00 98.12 183 ALA A N 1
ATOM 1430 C CA . ALA A 1 183 ? 10.573 -7.250 -11.869 1.00 98.12 183 ALA A CA 1
ATOM 1431 C C . ALA A 1 183 ? 11.541 -6.075 -11.674 1.00 98.12 183 ALA A C 1
ATOM 1433 O O . ALA A 1 183 ? 12.008 -5.863 -10.560 1.00 98.12 183 ALA A O 1
ATOM 1434 N N . GLY A 1 184 ? 11.806 -5.267 -12.706 1.00 98.31 184 GLY A N 1
ATOM 1435 C CA . GLY A 1 184 ? 12.683 -4.101 -12.555 1.00 98.31 184 GLY A CA 1
ATOM 1436 C C . GLY A 1 184 ? 12.169 -3.114 -11.515 1.00 98.31 184 GLY A C 1
ATOM 1437 O O . GLY A 1 184 ? 12.939 -2.619 -10.695 1.00 98.31 184 GLY A O 1
ATOM 1438 N N . PHE A 1 185 ? 10.858 -2.880 -11.486 1.00 98.69 185 PHE A N 1
ATOM 1439 C CA . PHE A 1 185 ? 10.247 -2.048 -10.457 1.00 98.69 185 PHE A CA 1
ATOM 1440 C C . PHE A 1 185 ? 10.417 -2.656 -9.054 1.00 98.69 185 PHE A C 1
ATOM 1442 O O . PHE A 1 185 ? 10.800 -1.949 -8.124 1.00 98.69 185 PHE A O 1
ATOM 1449 N N . GLY A 1 186 ? 10.218 -3.968 -8.899 1.00 98.38 186 GLY A N 1
ATOM 1450 C CA . GLY A 1 186 ? 10.464 -4.686 -7.646 1.00 98.38 186 GLY A CA 1
ATOM 1451 C C . GLY A 1 186 ? 11.915 -4.579 -7.166 1.00 98.38 186 GLY A C 1
ATOM 1452 O O . GLY A 1 186 ? 12.153 -4.383 -5.974 1.00 98.38 186 GLY A O 1
ATOM 1453 N N . ASP A 1 187 ? 12.880 -4.611 -8.088 1.00 98.31 187 ASP A N 1
ATOM 1454 C CA . ASP A 1 187 ? 14.299 -4.405 -7.787 1.00 98.31 187 ASP A CA 1
ATOM 1455 C C . ASP A 1 187 ? 14.579 -2.974 -7.294 1.00 98.31 187 ASP A C 1
ATOM 1457 O O . ASP A 1 187 ? 15.333 -2.796 -6.337 1.00 98.31 187 ASP A O 1
ATOM 1461 N N . ILE A 1 188 ? 13.930 -1.953 -7.875 1.00 98.44 188 ILE A N 1
ATOM 1462 C CA . ILE A 1 188 ? 14.009 -0.557 -7.404 1.00 98.44 188 ILE A CA 1
ATOM 1463 C C . ILE A 1 188 ? 13.357 -0.380 -6.033 1.00 98.44 188 ILE A C 1
ATOM 1465 O O . ILE A 1 188 ? 13.960 0.226 -5.153 1.00 98.44 188 ILE A O 1
ATOM 1469 N N . ILE A 1 189 ? 12.169 -0.938 -5.801 1.00 97.88 189 ILE A N 1
ATOM 1470 C CA . ILE A 1 189 ? 11.489 -0.867 -4.497 1.00 97.88 189 ILE A CA 1
ATOM 1471 C C . ILE A 1 189 ? 12.320 -1.529 -3.385 1.00 97.88 189 ILE A C 1
ATOM 1473 O O . ILE A 1 189 ? 12.256 -1.099 -2.231 1.00 97.88 189 ILE A O 1
ATOM 1477 N N . GLY A 1 190 ? 13.197 -2.478 -3.746 1.00 98.19 190 GLY A N 1
ATOM 1478 C CA . GLY A 1 190 ? 14.285 -3.004 -2.911 1.00 98.19 190 GLY A CA 1
ATOM 1479 C C . GLY A 1 190 ? 15.058 -1.953 -2.112 1.00 98.19 190 GLY A C 1
ATOM 1480 O O . GLY A 1 190 ? 15.534 -2.218 -1.007 1.00 98.19 190 GLY A O 1
ATOM 1481 N N . LYS A 1 191 ? 15.149 -0.734 -2.653 1.00 98.25 191 LYS A N 1
ATOM 1482 C CA . LYS A 1 191 ? 15.993 0.337 -2.129 1.00 98.25 191 LYS A CA 1
ATOM 1483 C C . LYS A 1 191 ? 15.457 0.940 -0.832 1.00 98.25 191 LYS A C 1
ATOM 1485 O O . LYS A 1 191 ? 16.253 1.484 -0.071 1.00 98.25 191 LYS A O 1
ATOM 1490 N N . TYR A 1 192 ? 14.168 0.765 -0.514 1.00 98.12 192 TYR A N 1
ATOM 1491 C CA . TYR A 1 192 ? 13.633 1.130 0.804 1.00 98.12 192 TYR A CA 1
ATOM 1492 C C . TYR A 1 192 ? 14.404 0.432 1.930 1.00 98.12 192 TYR A C 1
ATOM 1494 O O . TYR A 1 192 ? 14.874 1.082 2.863 1.00 98.12 192 TYR A O 1
ATOM 1502 N N . THR A 1 193 ? 14.569 -0.889 1.835 1.00 98.31 193 THR A N 1
ATOM 1503 C CA . THR A 1 193 ? 15.209 -1.681 2.890 1.00 98.31 193 THR A CA 1
ATOM 1504 C C . THR A 1 193 ? 16.726 -1.724 2.749 1.00 98.31 193 THR A C 1
ATOM 1506 O O . THR A 1 193 ? 17.408 -1.703 3.772 1.00 98.31 193 THR A O 1
ATOM 1509 N N . SER A 1 194 ? 17.289 -1.695 1.533 1.00 98.31 194 SER A N 1
ATOM 1510 C CA . SER A 1 194 ? 18.751 -1.706 1.374 1.00 98.31 194 SER A CA 1
ATOM 1511 C C . SER A 1 194 ? 19.424 -0.414 1.840 1.00 98.31 194 SER A C 1
ATOM 1513 O O . SER A 1 194 ? 20.486 -0.479 2.461 1.00 98.31 194 SER A O 1
ATOM 1515 N N . LEU A 1 195 ? 18.813 0.755 1.607 1.00 98.38 195 LEU A N 1
ATOM 1516 C CA . LEU A 1 195 ? 19.334 2.029 2.116 1.00 98.38 195 LEU A CA 1
ATOM 1517 C C . LEU A 1 195 ? 19.311 2.073 3.645 1.00 98.38 195 LEU A C 1
ATOM 1519 O O . LEU A 1 195 ? 20.294 2.486 4.265 1.00 98.38 195 LEU A O 1
ATOM 1523 N N . LEU A 1 196 ? 18.227 1.586 4.253 1.00 98.00 196 LEU A N 1
ATOM 1524 C CA . LEU A 1 196 ? 18.138 1.444 5.702 1.00 98.00 196 LEU A CA 1
ATOM 1525 C C . LEU A 1 196 ? 19.195 0.472 6.237 1.00 98.00 196 LEU A C 1
ATOM 1527 O O . LEU A 1 196 ? 19.893 0.801 7.190 1.00 98.00 196 LEU A O 1
ATOM 1531 N N . ASP A 1 197 ? 19.351 -0.701 5.624 1.00 98.31 197 ASP A N 1
ATOM 1532 C CA . ASP A 1 197 ? 20.351 -1.689 6.038 1.00 98.31 197 ASP A CA 1
ATOM 1533 C C . ASP A 1 197 ? 21.777 -1.149 5.938 1.00 98.31 197 ASP A C 1
ATOM 1535 O O . ASP A 1 197 ? 22.605 -1.409 6.813 1.00 98.31 197 ASP A O 1
ATOM 1539 N N . TRP A 1 198 ? 22.072 -0.367 4.900 1.00 97.81 198 TRP A N 1
ATOM 1540 C CA . TRP A 1 198 ? 23.360 0.301 4.772 1.00 97.81 198 TRP A CA 1
ATOM 1541 C C . TRP A 1 198 ? 23.561 1.354 5.866 1.00 97.81 198 TRP A C 1
ATOM 1543 O O . TRP A 1 198 ? 24.639 1.423 6.462 1.00 97.81 198 TRP A O 1
ATOM 1553 N N . LYS A 1 199 ? 22.515 2.125 6.191 1.00 97.00 199 LYS A N 1
ATOM 1554 C CA . LYS A 1 199 ? 22.549 3.098 7.286 1.00 97.00 199 LYS A CA 1
ATOM 1555 C C . LYS A 1 199 ? 22.757 2.423 8.641 1.00 97.00 199 LYS A C 1
ATOM 1557 O O . LYS A 1 199 ? 23.597 2.884 9.408 1.00 97.00 199 LYS A O 1
ATOM 1562 N N . ILE A 1 200 ? 22.051 1.323 8.912 1.00 95.88 200 ILE A N 1
ATOM 1563 C CA . ILE A 1 200 ? 22.241 0.497 10.111 1.00 95.88 200 ILE A CA 1
ATOM 1564 C C . ILE A 1 200 ? 23.702 0.064 10.189 1.00 95.88 200 ILE A C 1
ATOM 1566 O O . ILE A 1 200 ? 24.377 0.406 11.154 1.00 95.88 200 ILE A O 1
ATOM 1570 N N . SER A 1 201 ? 24.217 -0.603 9.154 1.00 95.38 201 SER A N 1
ATOM 1571 C CA . SER A 1 201 ? 25.595 -1.105 9.130 1.00 95.38 201 SER A CA 1
ATOM 1572 C C . SER A 1 201 ? 26.630 -0.002 9.385 1.00 95.38 201 SER A C 1
ATOM 1574 O O . SER A 1 201 ? 27.595 -0.208 10.119 1.00 95.38 201 SER A O 1
ATOM 1576 N N . SER A 1 202 ? 26.399 1.204 8.862 1.00 95.56 202 SER A N 1
ATOM 1577 C CA . SER A 1 202 ? 27.256 2.362 9.127 1.00 95.56 202 SER A CA 1
ATOM 1578 C C . SER A 1 202 ? 27.233 2.820 10.585 1.00 95.56 202 SER A C 1
ATOM 1580 O O . SER A 1 202 ? 28.281 3.128 11.145 1.00 95.56 202 SER A O 1
ATOM 1582 N N . LEU A 1 203 ? 26.054 2.842 11.211 1.00 94.31 203 LEU A N 1
ATOM 1583 C CA . LEU A 1 203 ? 25.892 3.300 12.592 1.00 94.31 203 LEU A CA 1
ATOM 1584 C C . LEU A 1 203 ? 26.527 2.351 13.613 1.00 94.31 203 LEU A C 1
ATOM 1586 O O . LEU A 1 203 ? 26.981 2.813 14.657 1.00 94.31 203 LEU A O 1
ATOM 1590 N N . ILE A 1 204 ? 26.523 1.040 13.349 1.00 93.50 204 ILE A N 1
ATOM 1591 C CA . ILE A 1 204 ? 26.836 0.040 14.388 1.00 93.50 204 ILE A CA 1
ATOM 1592 C C . ILE A 1 204 ? 27.993 -0.902 14.059 1.00 93.50 204 ILE A C 1
ATOM 1594 O O . ILE A 1 204 ? 28.482 -1.588 14.953 1.00 93.50 204 ILE A O 1
ATOM 1598 N N . ALA A 1 205 ? 28.413 -0.966 12.796 1.00 91.25 205 ALA A N 1
ATOM 1599 C CA . ALA A 1 205 ? 29.486 -1.842 12.329 1.00 91.25 205 ALA A CA 1
ATOM 1600 C C . ALA A 1 205 ? 30.596 -1.076 11.587 1.00 91.25 205 ALA A C 1
ATOM 1602 O O . ALA A 1 205 ? 31.387 -1.695 10.876 1.00 91.25 205 ALA A O 1
ATOM 1603 N N . ASP A 1 206 ? 30.642 0.253 11.749 1.00 87.19 206 ASP A N 1
ATOM 1604 C CA . ASP A 1 206 ? 31.632 1.160 11.151 1.00 87.19 206 ASP A CA 1
ATOM 1605 C C . ASP A 1 206 ? 31.769 1.005 9.622 1.00 87.19 206 ASP A C 1
ATOM 1607 O O . ASP A 1 206 ? 32.830 1.243 9.037 1.00 87.19 206 ASP A O 1
ATOM 1611 N N . GLU A 1 207 ? 30.691 0.592 8.945 1.00 91.81 207 GLU A N 1
ATOM 1612 C CA . GLU A 1 207 ? 30.703 0.453 7.492 1.00 91.81 207 GLU A CA 1
ATOM 1613 C C . GLU A 1 207 ? 30.706 1.841 6.811 1.00 91.81 207 GLU A C 1
ATOM 1615 O O . GLU A 1 207 ? 29.917 2.716 7.194 1.00 91.81 207 GLU A O 1
ATOM 1620 N N . PRO A 1 208 ? 31.549 2.072 5.779 1.00 92.06 208 PRO A N 1
ATOM 1621 C CA . PRO A 1 208 ? 31.551 3.333 5.047 1.00 92.06 208 PRO A CA 1
ATOM 1622 C C . PRO A 1 208 ? 30.175 3.663 4.469 1.00 92.06 208 PRO A C 1
ATOM 1624 O O . PRO A 1 208 ? 29.540 2.822 3.833 1.00 92.06 208 PRO A O 1
ATOM 1627 N N . TYR A 1 209 ? 29.746 4.910 4.648 1.00 95.19 209 TYR A N 1
ATOM 1628 C CA . TYR A 1 209 ? 28.472 5.419 4.155 1.00 95.19 209 TYR A CA 1
ATOM 1629 C C . TYR A 1 209 ? 28.683 6.739 3.428 1.00 95.19 209 TYR A C 1
ATOM 1631 O O . TYR A 1 209 ? 29.346 7.642 3.941 1.00 95.19 209 TYR A O 1
ATOM 1639 N N . ASN A 1 210 ? 28.111 6.854 2.233 1.00 96.81 210 ASN A N 1
ATOM 1640 C CA . ASN A 1 210 ? 28.159 8.079 1.451 1.00 96.81 210 ASN A CA 1
ATOM 1641 C C . ASN A 1 210 ? 26.742 8.642 1.296 1.00 96.81 210 ASN A C 1
ATOM 1643 O O . ASN A 1 210 ? 25.884 8.014 0.676 1.00 96.81 210 ASN A O 1
ATOM 1647 N N . GLN A 1 211 ? 26.508 9.827 1.869 1.00 96.12 211 GLN A N 1
ATOM 1648 C CA . GLN A 1 211 ? 25.182 10.445 1.877 1.00 96.12 211 GLN A CA 1
ATOM 1649 C C . GLN A 1 211 ? 24.714 10.798 0.466 1.00 96.12 211 GLN A C 1
ATOM 1651 O O . GLN A 1 211 ? 23.571 10.506 0.135 1.00 96.12 211 GLN A O 1
ATOM 1656 N N . LEU A 1 212 ? 25.597 11.340 -0.383 1.00 95.56 212 LEU A N 1
ATOM 1657 C CA . LEU A 1 212 ? 25.239 11.677 -1.758 1.00 95.56 212 LEU A CA 1
ATOM 1658 C C . LEU A 1 212 ? 24.734 10.434 -2.498 1.00 95.56 212 LEU A C 1
ATOM 1660 O O . LEU A 1 212 ? 23.640 10.466 -3.041 1.00 95.56 212 LEU A O 1
ATOM 1664 N N . ALA A 1 213 ? 25.470 9.323 -2.468 1.00 96.38 213 ALA A N 1
ATOM 1665 C CA . ALA A 1 213 ? 25.065 8.071 -3.102 1.00 96.38 213 ALA A CA 1
ATOM 1666 C C . ALA A 1 213 ? 23.724 7.524 -2.585 1.00 96.38 213 ALA A C 1
ATOM 1668 O O . ALA A 1 213 ? 22.930 7.001 -3.374 1.00 96.38 213 ALA A O 1
ATOM 1669 N N . ALA A 1 214 ? 23.467 7.642 -1.280 1.00 96.75 214 ALA A N 1
ATOM 1670 C CA . ALA A 1 214 ? 22.182 7.274 -0.697 1.00 96.75 214 ALA A CA 1
ATOM 1671 C C . ALA A 1 214 ? 21.050 8.164 -1.233 1.00 96.75 214 ALA A C 1
ATOM 1673 O O . ALA A 1 214 ? 20.020 7.639 -1.652 1.00 96.75 214 ALA A O 1
ATOM 1674 N N . ASP A 1 215 ? 21.267 9.480 -1.310 1.00 94.50 215 ASP A N 1
ATOM 1675 C CA . ASP A 1 215 ? 20.298 10.436 -1.855 1.00 94.50 215 ASP A CA 1
ATOM 1676 C C . ASP A 1 215 ? 20.029 10.175 -3.341 1.00 94.50 215 ASP A C 1
ATOM 1678 O O . ASP A 1 215 ? 18.877 10.169 -3.767 1.00 94.50 215 ASP A O 1
ATOM 1682 N N . LEU A 1 216 ? 21.075 9.897 -4.127 1.00 94.94 216 LEU A N 1
ATOM 1683 C CA . LEU A 1 216 ? 20.957 9.551 -5.546 1.00 94.94 216 LEU A CA 1
ATOM 1684 C C . LEU A 1 216 ? 20.087 8.299 -5.730 1.00 94.94 216 LEU A C 1
ATOM 1686 O O . LEU A 1 216 ? 19.156 8.293 -6.530 1.00 94.94 216 LEU A O 1
ATOM 1690 N N . THR A 1 217 ? 20.347 7.261 -4.936 1.00 96.69 217 THR A N 1
ATOM 1691 C CA . THR A 1 217 ? 19.579 6.009 -4.977 1.00 96.69 217 THR A CA 1
ATOM 1692 C C . THR A 1 217 ? 18.128 6.224 -4.534 1.00 96.69 217 THR A C 1
ATOM 1694 O O . THR A 1 217 ? 17.207 5.691 -5.155 1.00 96.69 217 THR A O 1
ATOM 1697 N N . LYS A 1 218 ? 17.907 7.032 -3.487 1.00 94.81 218 LYS A N 1
ATOM 1698 C CA . LYS A 1 218 ? 16.570 7.387 -2.994 1.00 94.81 218 LYS A CA 1
ATOM 1699 C C . LYS A 1 218 ? 15.771 8.162 -4.043 1.00 94.81 218 LYS A C 1
ATOM 1701 O O . LYS A 1 218 ? 14.601 7.864 -4.243 1.00 94.81 218 LYS A O 1
ATOM 1706 N N . GLN A 1 219 ? 16.400 9.080 -4.774 1.00 91.00 219 GLN A N 1
ATOM 1707 C CA . GLN A 1 219 ? 15.747 9.816 -5.860 1.00 91.00 219 GLN A CA 1
ATOM 1708 C C . GLN A 1 219 ? 15.308 8.902 -7.010 1.00 91.00 219 GLN A C 1
ATOM 1710 O O . GLN A 1 219 ? 14.230 9.110 -7.564 1.00 91.00 219 GLN A O 1
ATOM 1715 N N . SER A 1 220 ? 16.112 7.899 -7.382 1.00 95.50 220 SER A N 1
ATOM 1716 C CA . SER A 1 220 ? 15.722 6.905 -8.394 1.00 95.50 220 SER A CA 1
ATOM 1717 C C . SER A 1 220 ? 14.539 6.047 -7.915 1.00 95.50 220 SER A C 1
ATOM 1719 O O . SER A 1 220 ? 13.615 5.776 -8.682 1.00 95.50 220 SER A O 1
ATOM 1721 N N . LEU A 1 221 ? 14.527 5.676 -6.629 1.00 96.88 221 LEU A N 1
ATOM 1722 C CA . LEU A 1 221 ? 13.395 5.003 -5.984 1.00 96.88 221 LEU A CA 1
ATOM 1723 C C . LEU A 1 221 ? 12.119 5.858 -6.030 1.00 96.88 221 LEU A C 1
ATOM 1725 O O . LEU A 1 221 ? 11.092 5.403 -6.531 1.00 96.88 221 LEU A O 1
ATOM 1729 N N . GLU A 1 222 ? 12.183 7.098 -5.547 1.00 86.94 222 GLU A N 1
ATOM 1730 C CA . GLU A 1 222 ? 11.042 8.021 -5.501 1.00 86.94 222 GLU A CA 1
ATOM 1731 C C . GLU A 1 222 ? 10.519 8.353 -6.900 1.00 86.94 222 GLU A C 1
ATOM 1733 O O . GLU A 1 222 ? 9.310 8.399 -7.108 1.00 86.94 222 GLU A O 1
ATOM 1738 N N . ALA A 1 223 ? 11.406 8.510 -7.889 1.00 86.00 223 ALA A N 1
ATOM 1739 C CA . ALA A 1 223 ? 11.004 8.730 -9.275 1.00 86.00 223 ALA A CA 1
ATOM 1740 C C . ALA A 1 223 ? 10.142 7.578 -9.811 1.00 86.00 223 ALA A C 1
ATOM 1742 O O . ALA A 1 223 ? 9.135 7.836 -10.470 1.00 86.00 223 ALA A O 1
ATOM 1743 N N . CYS A 1 224 ? 10.494 6.326 -9.503 1.00 95.19 224 CYS A N 1
ATOM 1744 C CA . CYS A 1 224 ? 9.677 5.177 -9.885 1.00 95.19 224 CYS A CA 1
ATOM 1745 C C . CYS A 1 224 ? 8.343 5.146 -9.128 1.00 95.19 224 CYS A C 1
ATOM 1747 O O . CYS A 1 224 ? 7.301 4.965 -9.751 1.00 95.19 224 CYS A O 1
ATOM 1749 N N . VAL A 1 225 ? 8.356 5.352 -7.807 1.00 81.25 225 VAL A N 1
ATOM 1750 C CA . VAL A 1 225 ? 7.140 5.332 -6.971 1.00 81.25 225 VAL A CA 1
ATOM 1751 C C . VAL A 1 225 ? 6.140 6.402 -7.416 1.00 81.25 225 VAL A C 1
ATOM 1753 O O . VAL A 1 225 ? 4.971 6.093 -7.630 1.00 81.25 225 VAL A O 1
ATOM 1756 N N . ASN A 1 226 ? 6.603 7.634 -7.636 1.00 75.56 226 ASN A N 1
ATOM 1757 C CA . ASN A 1 226 ? 5.753 8.758 -8.040 1.00 75.56 226 ASN A CA 1
ATOM 1758 C C . ASN A 1 226 ? 5.169 8.586 -9.452 1.00 75.56 226 ASN A C 1
ATOM 1760 O O . ASN A 1 226 ? 4.174 9.217 -9.782 1.00 75.56 226 ASN A O 1
ATOM 1764 N N . ASN A 1 227 ? 5.764 7.724 -10.282 1.00 83.50 227 ASN A N 1
ATOM 1765 C CA . ASN A 1 227 ? 5.329 7.467 -11.657 1.00 83.50 227 ASN A CA 1
ATOM 1766 C C . ASN A 1 227 ? 4.862 6.016 -11.856 1.00 83.50 227 ASN A C 1
ATOM 1768 O O . ASN A 1 227 ? 4.900 5.489 -12.968 1.00 83.50 227 ASN A O 1
ATOM 1772 N N . VAL A 1 228 ? 4.408 5.358 -10.783 1.00 82.81 228 VAL A N 1
ATOM 1773 C CA . VAL A 1 228 ? 4.020 3.940 -10.799 1.00 82.81 228 VAL A CA 1
ATOM 1774 C C . VAL A 1 228 ? 2.949 3.625 -11.848 1.00 82.81 228 VAL A C 1
ATOM 1776 O O . VAL A 1 228 ? 3.026 2.582 -12.491 1.00 82.81 228 VAL A O 1
ATOM 1779 N N . GLN A 1 229 ? 1.999 4.537 -12.089 1.00 78.06 229 GLN A N 1
ATOM 1780 C CA . GLN A 1 229 ? 0.954 4.346 -13.102 1.00 78.06 229 GLN A CA 1
ATOM 1781 C C . GLN A 1 229 ? 1.505 4.389 -14.530 1.00 78.06 229 GLN A C 1
ATOM 1783 O O . GLN A 1 229 ? 1.144 3.564 -15.361 1.00 78.06 229 GLN A O 1
ATOM 1788 N N . GLU A 1 230 ? 2.432 5.302 -14.818 1.00 83.75 230 GLU A N 1
ATOM 1789 C CA . GLU A 1 230 ? 3.088 5.380 -16.127 1.00 83.75 230 GLU A CA 1
ATOM 1790 C C . GLU A 1 230 ? 3.939 4.132 -16.399 1.00 83.75 230 GLU A C 1
ATOM 1792 O O . GLU A 1 230 ? 3.950 3.605 -17.515 1.00 83.75 230 GLU A O 1
ATOM 1797 N N . ILE A 1 231 ? 4.611 3.618 -15.362 1.00 93.81 231 ILE A N 1
ATOM 1798 C CA . ILE A 1 231 ? 5.377 2.367 -15.419 1.00 93.81 231 ILE A CA 1
ATOM 1799 C C . ILE A 1 231 ? 4.445 1.170 -15.648 1.00 93.81 231 ILE A C 1
ATOM 1801 O O . ILE A 1 231 ? 4.727 0.348 -16.520 1.00 93.81 231 ILE A O 1
ATOM 1805 N N . ALA A 1 232 ? 3.326 1.095 -14.922 1.00 85.56 232 ALA A N 1
ATOM 1806 C CA . ALA A 1 232 ? 2.310 0.055 -15.082 1.00 85.56 232 ALA A CA 1
ATOM 1807 C C . ALA A 1 232 ? 1.686 0.065 -16.485 1.00 85.56 232 ALA A C 1
ATOM 1809 O O . ALA A 1 232 ? 1.547 -0.976 -17.120 1.00 85.56 232 ALA A O 1
ATOM 1810 N N . ASN A 1 233 ? 1.403 1.254 -17.020 1.00 82.38 233 ASN A N 1
AT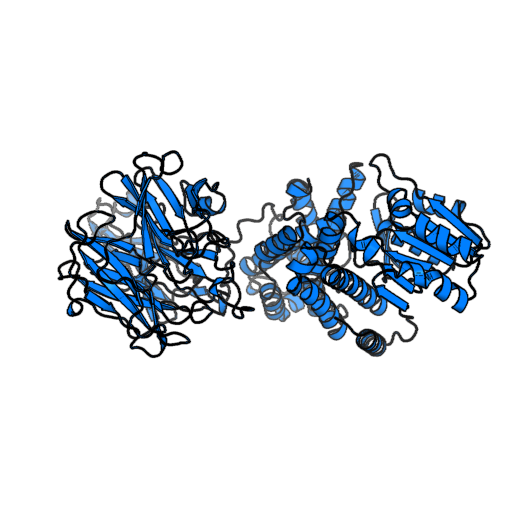OM 1811 C CA . ASN A 1 233 ? 0.905 1.436 -18.383 1.00 82.38 233 ASN A CA 1
ATOM 1812 C C . ASN A 1 233 ? 1.963 1.154 -19.456 1.00 82.38 233 ASN A C 1
ATOM 1814 O O . ASN A 1 233 ? 1.637 1.120 -20.645 1.00 82.38 233 ASN A O 1
ATOM 1818 N N . ARG A 1 234 ? 3.232 0.976 -19.058 1.00 94.69 234 ARG A N 1
ATOM 1819 C CA . ARG A 1 234 ? 4.379 0.785 -19.956 1.00 94.69 234 ARG A CA 1
ATOM 1820 C C . ARG A 1 234 ? 4.433 1.885 -21.018 1.00 94.69 234 ARG A C 1
ATOM 1822 O O . ARG A 1 234 ? 4.716 1.628 -22.192 1.00 94.69 234 ARG A O 1
ATOM 1829 N N . SER A 1 235 ? 4.121 3.114 -20.599 1.00 93.69 235 SER A N 1
ATOM 1830 C CA . SER A 1 235 ? 4.240 4.287 -21.456 1.00 93.69 235 SER A CA 1
ATOM 1831 C C . SER A 1 235 ? 5.714 4.546 -21.758 1.00 93.69 235 SER A C 1
ATOM 1833 O O . SER A 1 235 ? 6.603 4.139 -21.007 1.00 93.69 235 SER A O 1
ATOM 1835 N N . ASP A 1 236 ? 5.998 5.235 -22.861 1.00 93.25 236 ASP A N 1
ATOM 1836 C CA . ASP A 1 236 ? 7.375 5.571 -23.234 1.00 93.25 236 ASP A CA 1
ATOM 1837 C C . ASP A 1 236 ? 8.064 6.362 -22.107 1.00 93.25 236 ASP A C 1
ATOM 1839 O O . ASP A 1 236 ? 9.236 6.134 -21.801 1.00 93.25 236 ASP A O 1
ATOM 1843 N N . TYR A 1 237 ? 7.308 7.235 -21.432 1.00 90.56 237 TYR A N 1
ATOM 1844 C CA . TYR A 1 237 ? 7.760 7.990 -20.268 1.00 90.56 237 TYR A CA 1
ATOM 1845 C C . TYR A 1 237 ? 8.021 7.086 -19.054 1.00 90.56 237 TYR A C 1
ATOM 1847 O O . TYR A 1 237 ? 9.113 7.135 -18.485 1.00 90.56 237 TYR A O 1
ATOM 1855 N N . GLY A 1 238 ? 7.079 6.207 -18.699 1.00 94.31 238 GLY A N 1
ATOM 1856 C CA . GLY A 1 238 ? 7.229 5.271 -17.584 1.00 94.31 238 GLY A CA 1
ATOM 1857 C C . GLY A 1 238 ? 8.406 4.309 -17.761 1.00 94.31 238 GLY A C 1
ATOM 1858 O O . GLY A 1 238 ? 9.226 4.154 -16.856 1.00 94.31 238 GLY A O 1
ATOM 1859 N N . LEU A 1 239 ? 8.559 3.714 -18.948 1.00 97.94 239 LEU A N 1
ATOM 1860 C CA . LEU A 1 239 ? 9.693 2.835 -19.260 1.00 97.94 239 LEU A CA 1
ATOM 1861 C C . LEU A 1 239 ? 11.028 3.587 -19.238 1.00 97.94 239 LEU A C 1
ATOM 1863 O O . LEU A 1 239 ? 12.023 3.034 -18.768 1.00 97.94 239 LEU A O 1
ATOM 1867 N N . THR A 1 240 ? 11.048 4.845 -19.690 1.00 97.56 240 THR A N 1
ATOM 1868 C CA . THR A 1 240 ? 12.237 5.704 -19.588 1.00 97.56 240 THR A CA 1
ATOM 1869 C C . THR A 1 240 ? 12.612 5.936 -18.127 1.00 97.56 240 THR A C 1
ATOM 1871 O O . THR A 1 240 ? 13.773 5.742 -17.773 1.00 97.56 240 THR A O 1
ATOM 1874 N N . ILE A 1 241 ? 11.649 6.282 -17.264 1.00 96.62 241 ILE A N 1
ATOM 1875 C CA . ILE A 1 241 ? 11.891 6.475 -15.826 1.00 96.62 241 ILE A CA 1
ATOM 1876 C C . ILE A 1 241 ? 12.445 5.207 -15.190 1.00 96.62 241 ILE A C 1
ATOM 1878 O O . ILE A 1 241 ? 13.461 5.271 -14.494 1.00 96.62 241 ILE A O 1
ATOM 1882 N N . LEU A 1 242 ? 11.800 4.062 -15.426 1.00 98.31 242 LEU A N 1
ATOM 1883 C CA . LEU A 1 242 ? 12.222 2.805 -14.821 1.00 98.31 242 LEU A CA 1
ATOM 1884 C C . LEU A 1 242 ? 13.633 2.422 -15.280 1.00 98.31 242 LEU A C 1
ATOM 1886 O O . LEU A 1 242 ? 14.502 2.150 -14.454 1.00 98.31 242 LEU A O 1
ATOM 1890 N N . MET A 1 243 ? 13.884 2.439 -16.592 1.00 98.00 243 MET A N 1
ATOM 1891 C CA . MET A 1 243 ? 15.183 2.067 -17.152 1.00 98.00 243 MET A CA 1
ATOM 1892 C C . MET A 1 243 ? 16.299 3.005 -16.682 1.00 98.00 243 MET A C 1
ATOM 1894 O O . MET A 1 243 ? 17.380 2.545 -16.309 1.00 98.00 243 MET A O 1
ATOM 1898 N N . GLN A 1 244 ? 16.031 4.311 -16.660 1.00 96.44 244 GLN A N 1
ATOM 1899 C CA . GLN A 1 244 ? 16.956 5.309 -16.138 1.00 96.44 244 GLN A CA 1
ATOM 1900 C C . GLN A 1 244 ? 17.261 5.049 -14.658 1.00 96.44 244 GLN A C 1
ATOM 1902 O O . GLN A 1 244 ? 18.429 5.001 -14.288 1.00 96.44 244 GLN A O 1
ATOM 1907 N N . SER A 1 245 ? 16.245 4.811 -13.826 1.00 97.06 245 SER A N 1
ATOM 1908 C CA . SER A 1 245 ? 16.417 4.551 -12.389 1.00 97.06 245 SER A CA 1
ATOM 1909 C C . SER A 1 245 ? 17.258 3.298 -12.118 1.00 97.06 245 SER A C 1
ATOM 1911 O O . SER A 1 245 ? 18.108 3.291 -11.226 1.00 97.06 245 SER A O 1
ATOM 1913 N N . LEU A 1 246 ? 17.074 2.245 -12.922 1.00 97.19 246 LEU A N 1
ATOM 1914 C CA . LEU A 1 246 ? 17.882 1.023 -12.857 1.00 97.19 246 LEU A CA 1
ATOM 1915 C C . LEU A 1 246 ? 19.347 1.293 -13.237 1.00 97.19 246 LEU A C 1
ATOM 1917 O O . LEU A 1 246 ? 20.260 0.865 -12.532 1.00 97.19 246 LEU A O 1
ATOM 1921 N N . ILE A 1 247 ? 19.582 2.042 -14.320 1.00 95.88 247 ILE A N 1
ATOM 1922 C CA . ILE A 1 247 ? 20.930 2.442 -14.756 1.00 95.88 247 ILE A CA 1
ATOM 1923 C C . ILE A 1 247 ? 21.618 3.303 -13.699 1.00 95.88 247 ILE A C 1
ATOM 1925 O O . ILE A 1 247 ? 22.792 3.082 -13.402 1.00 95.88 247 ILE A O 1
ATOM 1929 N N . GLU A 1 248 ? 20.900 4.266 -13.129 1.00 95.31 248 GLU A N 1
ATOM 1930 C CA . GLU A 1 248 ? 21.379 5.147 -12.068 1.00 95.31 248 GLU A CA 1
ATOM 1931 C C . GLU A 1 248 ? 21.813 4.353 -10.835 1.00 95.31 248 GLU A C 1
ATOM 1933 O O . GLU A 1 248 ? 22.925 4.546 -10.340 1.00 95.31 248 GLU A O 1
ATOM 1938 N N . SER A 1 249 ? 20.989 3.403 -10.387 1.00 95.06 249 SER A N 1
ATOM 1939 C CA . SER A 1 249 ? 21.336 2.517 -9.274 1.00 95.06 249 SER A CA 1
ATOM 1940 C C . SER A 1 249 ? 22.602 1.698 -9.573 1.00 95.06 249 SER A C 1
ATOM 1942 O O . SER A 1 249 ? 23.520 1.637 -8.746 1.00 95.06 249 SER A O 1
ATOM 1944 N N . GLY A 1 250 ? 22.727 1.166 -10.793 1.00 94.38 250 GLY A N 1
ATOM 1945 C CA . GLY A 1 250 ? 23.932 0.476 -11.250 1.00 94.38 250 GLY A CA 1
ATOM 1946 C C . GLY A 1 250 ? 25.184 1.363 -11.309 1.00 94.38 250 GLY A C 1
ATOM 1947 O O . GLY A 1 250 ? 26.274 0.904 -10.960 1.00 94.38 250 GLY A O 1
ATOM 1948 N N . LEU A 1 251 ? 25.044 2.644 -11.676 1.00 94.88 251 LEU A N 1
ATOM 1949 C CA . LEU A 1 251 ? 26.141 3.620 -11.683 1.00 94.88 251 LEU A CA 1
ATOM 1950 C C . LEU A 1 251 ? 26.598 3.980 -10.270 1.00 94.88 251 LEU A C 1
ATOM 1952 O O . LEU A 1 251 ? 27.796 4.091 -10.025 1.00 94.88 251 LEU A O 1
ATOM 1956 N N . VAL A 1 252 ? 25.669 4.136 -9.327 1.00 95.06 252 VAL A N 1
ATOM 1957 C CA . VAL A 1 252 ? 26.027 4.368 -7.923 1.00 95.06 252 VAL A CA 1
ATOM 1958 C C . VAL A 1 252 ? 26.834 3.181 -7.387 1.00 95.06 252 VAL A C 1
ATOM 1960 O O . VAL A 1 252 ? 27.894 3.379 -6.792 1.00 95.06 252 VAL A O 1
ATOM 1963 N N . MET A 1 253 ? 26.402 1.946 -7.665 1.00 93.12 253 MET A N 1
ATOM 1964 C CA . MET A 1 253 ? 27.167 0.747 -7.299 1.00 93.12 253 MET A CA 1
ATOM 1965 C C . MET A 1 253 ? 28.533 0.675 -7.993 1.00 93.12 253 MET A C 1
ATOM 1967 O O . MET A 1 253 ? 29.505 0.239 -7.379 1.00 93.12 253 MET A O 1
ATOM 1971 N N . LEU A 1 254 ? 28.620 1.094 -9.260 1.00 92.75 254 LEU A N 1
ATOM 1972 C CA . LEU A 1 254 ? 29.877 1.165 -10.008 1.00 92.75 254 LEU A CA 1
ATOM 1973 C C . LEU A 1 254 ? 30.884 2.092 -9.319 1.00 92.75 254 LEU A C 1
ATOM 1975 O O . LEU A 1 254 ? 32.046 1.714 -9.170 1.00 92.75 254 LEU A O 1
ATOM 1979 N N . VAL A 1 255 ? 30.435 3.282 -8.913 1.00 93.81 255 VAL A N 1
ATOM 1980 C CA . VAL A 1 255 ? 31.286 4.312 -8.302 1.00 93.81 255 VAL A CA 1
ATOM 1981 C C . VAL A 1 255 ? 31.727 3.925 -6.892 1.00 93.81 255 VAL A C 1
ATOM 1983 O O . VAL A 1 255 ? 32.873 4.165 -6.526 1.00 93.81 255 VAL A O 1
ATOM 1986 N N . LEU A 1 256 ? 30.846 3.297 -6.111 1.00 92.12 256 LEU A N 1
ATOM 1987 C CA . LEU A 1 256 ? 31.170 2.845 -4.755 1.00 92.12 256 LEU A CA 1
ATOM 1988 C C . LEU A 1 256 ? 31.960 1.530 -4.708 1.00 92.12 256 LEU A C 1
ATOM 1990 O O . LEU A 1 256 ? 32.533 1.208 -3.673 1.00 92.12 256 LEU A O 1
ATOM 1994 N N . ASP A 1 257 ? 31.969 0.765 -5.802 1.00 90.56 257 ASP A N 1
ATOM 1995 C CA . ASP A 1 257 ? 32.574 -0.572 -5.905 1.00 90.56 257 ASP A CA 1
ATOM 1996 C C . ASP A 1 257 ? 31.946 -1.627 -4.962 1.00 90.56 257 ASP A C 1
ATOM 1998 O O . ASP A 1 257 ? 32.512 -2.686 -4.682 1.00 90.56 257 ASP A O 1
ATOM 2002 N N . TYR A 1 258 ? 30.719 -1.380 -4.493 1.00 89.81 258 TYR A N 1
ATOM 2003 C CA . TYR A 1 258 ? 29.919 -2.324 -3.711 1.00 89.81 258 TYR A CA 1
ATOM 2004 C C . TYR A 1 258 ? 28.413 -2.098 -3.890 1.00 89.81 258 TYR A C 1
ATOM 2006 O O . TYR A 1 258 ? 27.959 -1.045 -4.326 1.00 89.81 258 TYR A O 1
ATOM 2014 N N . SER A 1 259 ? 27.610 -3.092 -3.495 1.00 92.56 259 SER A N 1
ATOM 2015 C CA . SER A 1 259 ? 26.154 -3.102 -3.719 1.00 92.56 259 SER A CA 1
ATOM 2016 C C . SER A 1 259 ? 25.289 -2.635 -2.544 1.00 92.56 259 SER A C 1
ATOM 2018 O O . SER A 1 259 ? 24.075 -2.774 -2.598 1.00 92.56 259 SER A O 1
ATOM 2020 N N . ARG A 1 260 ? 25.878 -2.094 -1.471 1.00 93.62 260 ARG A N 1
ATOM 2021 C CA . ARG A 1 260 ? 25.153 -1.635 -0.269 1.00 93.62 260 ARG A CA 1
ATOM 2022 C C . ARG A 1 260 ? 23.927 -0.752 -0.529 1.00 93.62 260 ARG A C 1
ATOM 2024 O O . ARG A 1 260 ? 22.881 -1.100 0.008 1.00 93.62 260 ARG A O 1
ATOM 2031 N N . PRO A 1 261 ? 23.989 0.310 -1.355 1.00 95.12 261 PRO A N 1
ATOM 2032 C CA . PRO A 1 261 ? 22.815 1.155 -1.585 1.00 95.12 261 PRO A CA 1
ATOM 2033 C C . PRO A 1 261 ? 21.639 0.414 -2.227 1.00 95.12 261 PRO A C 1
ATOM 2035 O O . PRO A 1 261 ? 20.499 0.820 -2.038 1.00 95.12 261 PRO A O 1
ATOM 2038 N N . ALA A 1 262 ? 21.895 -0.676 -2.952 1.00 95.06 262 ALA A N 1
ATOM 2039 C CA . ALA A 1 262 ? 20.906 -1.362 -3.780 1.00 95.06 262 ALA A CA 1
ATOM 2040 C C . ALA A 1 262 ? 20.562 -2.787 -3.311 1.00 95.06 262 ALA A C 1
ATOM 2042 O O . ALA A 1 262 ? 19.674 -3.407 -3.891 1.00 95.06 262 ALA A O 1
ATOM 2043 N N . SER A 1 263 ? 21.278 -3.320 -2.311 1.00 95.00 263 SER A N 1
ATOM 2044 C CA . SER A 1 263 ? 21.185 -4.714 -1.869 1.00 95.00 263 SER A CA 1
ATOM 2045 C C . SER A 1 263 ? 21.422 -4.862 -0.360 1.00 95.00 263 SER A C 1
ATOM 2047 O O . SER A 1 263 ? 22.556 -4.763 0.119 1.00 95.00 263 SER A O 1
ATOM 2049 N N . GLY A 1 264 ? 20.352 -5.168 0.370 1.00 96.50 264 GLY A N 1
ATOM 2050 C CA . GLY A 1 264 ? 20.297 -5.488 1.795 1.00 96.50 264 GLY A CA 1
ATOM 2051 C C . GLY A 1 264 ? 19.614 -6.837 2.055 1.00 96.50 264 GLY A C 1
ATOM 2052 O O . GLY A 1 264 ? 19.857 -7.827 1.356 1.00 96.50 264 GLY A O 1
ATOM 2053 N N . SER A 1 265 ? 18.779 -6.895 3.087 1.00 97.94 265 SER A N 1
ATOM 2054 C CA . SER A 1 265 ? 18.110 -8.114 3.558 1.00 97.94 265 SER A CA 1
ATOM 2055 C C . SER A 1 265 ? 17.092 -8.668 2.572 1.00 97.94 265 SER A C 1
ATOM 2057 O O . SER A 1 265 ? 16.965 -9.884 2.444 1.00 97.94 265 SER A O 1
ATOM 2059 N N . GLU A 1 266 ? 16.407 -7.807 1.825 1.00 98.12 266 GLU A N 1
ATOM 2060 C CA . GLU A 1 266 ? 15.485 -8.223 0.766 1.00 98.12 266 GLU A CA 1
ATOM 2061 C C . GLU A 1 266 ? 16.211 -9.037 -0.321 1.00 98.12 266 GLU A C 1
ATOM 2063 O O . GLU A 1 266 ? 15.729 -10.083 -0.765 1.00 98.12 266 GLU A O 1
ATOM 2068 N N . HIS A 1 267 ? 17.437 -8.633 -0.671 1.00 96.25 267 HIS A N 1
ATOM 2069 C CA . HIS A 1 267 ? 18.300 -9.382 -1.579 1.00 96.25 267 HIS A CA 1
ATOM 2070 C C . HIS A 1 267 ? 18.823 -10.674 -0.953 1.00 96.25 267 HIS A C 1
ATOM 2072 O O . HIS A 1 267 ? 18.970 -11.671 -1.657 1.00 96.25 267 HIS A O 1
ATOM 2078 N N . HIS A 1 268 ? 19.094 -10.692 0.355 1.00 96.31 268 HIS A N 1
ATOM 2079 C CA . HIS A 1 268 ? 19.496 -11.919 1.043 1.00 96.31 268 HIS A CA 1
ATOM 2080 C C . HIS A 1 268 ? 18.398 -12.988 0.952 1.00 96.31 268 HIS A C 1
ATOM 2082 O O . HIS A 1 268 ? 18.694 -14.114 0.554 1.00 96.31 268 HIS A O 1
ATOM 2088 N N . LEU A 1 269 ? 17.138 -12.633 1.229 1.00 97.75 269 LEU A N 1
ATOM 2089 C CA . LEU A 1 269 ? 15.991 -13.533 1.043 1.00 97.75 269 LEU A CA 1
ATOM 2090 C C . LEU A 1 269 ? 15.879 -13.992 -0.418 1.00 97.75 269 LEU A C 1
ATOM 2092 O O . LEU A 1 269 ? 15.850 -15.194 -0.682 1.00 97.75 269 LEU A O 1
ATOM 2096 N N . SER A 1 270 ? 15.908 -13.054 -1.371 1.00 96.31 270 SER A N 1
ATOM 2097 C CA . SER A 1 270 ? 15.824 -13.359 -2.808 1.00 96.31 270 SER A CA 1
ATOM 2098 C C . SER A 1 270 ? 16.910 -14.336 -3.284 1.00 96.31 270 SER A C 1
ATOM 2100 O O . SER A 1 270 ? 16.626 -15.270 -4.045 1.00 96.31 270 SER A O 1
ATOM 2102 N N . HIS A 1 271 ? 18.155 -14.157 -2.830 1.00 93.19 271 HIS A N 1
ATOM 2103 C CA . HIS A 1 271 ? 19.267 -15.053 -3.149 1.00 93.19 271 HIS A CA 1
ATOM 2104 C C . HIS A 1 271 ? 19.128 -16.410 -2.459 1.00 93.19 271 HIS A C 1
ATOM 2106 O O . HIS A 1 271 ? 19.420 -17.432 -3.079 1.00 93.19 271 HIS A O 1
ATOM 2112 N N . TYR A 1 272 ? 18.650 -16.445 -1.212 1.00 95.12 272 TYR A N 1
ATOM 2113 C CA . TYR A 1 272 ? 18.385 -17.694 -0.500 1.00 95.12 272 TYR A CA 1
ATOM 2114 C C . TYR A 1 272 ? 17.363 -18.553 -1.253 1.00 95.12 272 TYR A C 1
ATOM 2116 O O . TYR A 1 272 ? 17.615 -19.731 -1.511 1.00 95.12 272 TYR A O 1
ATOM 2124 N N . TRP A 1 273 ? 16.249 -17.949 -1.678 1.00 96.38 273 TRP A N 1
ATOM 2125 C CA . TRP A 1 273 ? 15.217 -18.628 -2.464 1.00 96.38 273 TRP A CA 1
ATOM 2126 C C . TRP A 1 273 ? 15.751 -19.116 -3.812 1.00 96.38 273 TRP A C 1
ATOM 2128 O O . TRP A 1 273 ? 15.442 -20.224 -4.234 1.00 96.38 273 TRP A O 1
ATOM 2138 N N . GLU A 1 274 ? 16.607 -18.330 -4.468 1.00 91.94 274 GLU A N 1
ATOM 2139 C CA . GLU A 1 274 ? 17.275 -18.741 -5.709 1.00 91.94 274 GLU A CA 1
ATOM 2140 C C . GLU A 1 274 ? 18.106 -20.009 -5.533 1.00 91.94 274 GLU A C 1
ATOM 2142 O O . GLU A 1 274 ? 17.991 -20.951 -6.311 1.00 91.94 274 GLU A O 1
ATOM 2147 N N . MET A 1 275 ? 18.935 -20.050 -4.488 1.00 91.44 275 MET A N 1
ATOM 2148 C CA . MET A 1 275 ? 19.798 -21.197 -4.225 1.00 91.44 275 MET A CA 1
ATOM 2149 C C . MET A 1 275 ? 18.998 -22.444 -3.854 1.00 91.44 275 MET A C 1
ATOM 2151 O O . MET A 1 275 ? 19.396 -23.545 -4.228 1.00 91.44 275 MET A O 1
ATOM 2155 N N . ASP A 1 276 ? 17.872 -22.300 -3.156 1.00 94.19 276 ASP A N 1
ATOM 2156 C CA . ASP A 1 276 ? 16.966 -23.421 -2.901 1.00 94.19 276 ASP A CA 1
ATOM 2157 C C . ASP A 1 276 ? 16.339 -23.959 -4.200 1.00 94.19 276 ASP A C 1
ATOM 2159 O O . ASP A 1 276 ? 16.376 -25.167 -4.445 1.00 94.19 276 ASP A O 1
ATOM 2163 N N . LEU A 1 277 ? 15.857 -23.076 -5.084 1.00 93.25 277 LEU A N 1
ATOM 2164 C CA . LEU A 1 277 ? 15.322 -23.472 -6.391 1.00 93.25 277 LEU A CA 1
ATOM 2165 C C . LEU A 1 277 ? 16.385 -24.153 -7.263 1.00 93.25 277 LEU A C 1
ATOM 2167 O O . LEU A 1 277 ? 16.086 -25.141 -7.930 1.00 93.25 277 LEU A O 1
ATOM 2171 N N . LEU A 1 278 ? 17.631 -23.667 -7.237 1.00 89.88 278 LEU A N 1
ATOM 2172 C CA . LEU A 1 278 ? 18.755 -24.302 -7.934 1.00 89.88 278 LEU A CA 1
ATOM 2173 C C . LEU A 1 278 ? 19.045 -25.703 -7.385 1.00 89.88 278 LEU A C 1
ATOM 2175 O O . LEU A 1 278 ? 19.202 -26.641 -8.163 1.00 89.88 278 LEU A O 1
ATOM 2179 N N . LYS A 1 279 ? 19.070 -25.876 -6.056 1.00 90.50 279 LYS A N 1
ATOM 2180 C CA . LYS A 1 279 ? 19.271 -27.190 -5.416 1.00 90.50 279 LYS A CA 1
ATOM 2181 C C . LYS A 1 279 ? 18.167 -28.186 -5.765 1.00 90.50 279 LYS A C 1
ATOM 2183 O O . LYS A 1 279 ? 18.433 -29.382 -5.850 1.00 90.50 279 LYS A O 1
ATOM 2188 N N . LYS A 1 280 ? 16.939 -27.700 -5.951 1.00 91.88 280 LYS A N 1
ATOM 2189 C CA . LYS A 1 280 ? 15.774 -28.501 -6.353 1.00 91.88 280 LYS A CA 1
ATOM 2190 C C . LYS A 1 280 ? 15.665 -28.698 -7.863 1.00 91.88 280 LYS A C 1
ATOM 2192 O O . LYS A 1 280 ? 14.741 -29.386 -8.289 1.00 91.88 280 LYS A O 1
ATOM 2197 N N . ASP A 1 281 ? 16.580 -28.115 -8.643 1.00 90.50 281 ASP A N 1
ATOM 2198 C CA . ASP A 1 281 ? 16.550 -28.136 -10.107 1.00 90.50 281 ASP A CA 1
ATOM 2199 C C . ASP A 1 281 ? 15.168 -27.704 -10.632 1.00 90.50 281 ASP A C 1
ATOM 2201 O O . ASP A 1 281 ? 14.488 -28.415 -11.375 1.00 90.50 281 ASP A O 1
ATOM 2205 N N . ALA A 1 282 ? 14.715 -26.558 -10.113 1.00 92.44 282 ALA A N 1
ATOM 2206 C CA . ALA A 1 282 ? 13.437 -25.931 -10.412 1.00 92.44 282 ALA A CA 1
ATOM 2207 C C . ALA A 1 282 ? 13.620 -24.686 -11.293 1.00 92.44 282 ALA A C 1
ATOM 2209 O O . ALA A 1 282 ? 14.689 -24.059 -11.322 1.00 92.44 282 ALA A O 1
ATOM 2210 N N . LYS A 1 283 ? 12.538 -24.297 -11.982 1.00 92.69 283 LYS A N 1
ATOM 2211 C CA . LYS A 1 283 ? 12.489 -23.070 -12.787 1.00 92.69 283 LYS A CA 1
ATOM 2212 C C . LYS A 1 283 ? 12.833 -21.864 -11.908 1.00 92.69 283 LYS A C 1
ATOM 2214 O O . LYS A 1 283 ? 12.259 -21.689 -10.835 1.00 92.69 283 LYS A O 1
ATOM 2219 N N . GLN A 1 284 ? 13.772 -21.044 -12.368 1.00 92.56 284 GLN A N 1
ATOM 2220 C CA . GLN A 1 284 ? 14.185 -19.841 -11.653 1.00 92.56 284 GLN A CA 1
ATOM 2221 C C . GLN A 1 284 ? 13.143 -18.734 -11.814 1.00 92.56 284 GLN A C 1
ATOM 2223 O O . GLN A 1 284 ? 12.540 -18.588 -12.879 1.00 92.56 284 GLN A O 1
ATOM 2228 N N . LEU A 1 285 ? 12.960 -17.951 -10.756 1.00 94.38 285 LEU A N 1
ATOM 2229 C CA . LEU A 1 285 ? 12.092 -16.773 -10.735 1.00 94.38 285 LEU A CA 1
ATOM 2230 C C . LEU A 1 285 ? 12.877 -15.523 -11.137 1.00 94.38 285 LEU A C 1
ATOM 2232 O O . LEU A 1 285 ? 14.101 -15.481 -10.958 1.00 94.38 285 LEU A O 1
ATOM 2236 N N . LEU A 1 286 ? 12.188 -14.485 -11.619 1.00 94.69 286 LEU A N 1
ATOM 2237 C CA . LEU A 1 286 ? 12.845 -13.217 -11.921 1.00 94.69 286 LEU A CA 1
ATOM 2238 C C . LEU A 1 286 ? 13.420 -12.611 -10.632 1.00 94.69 286 LEU A C 1
ATOM 2240 O O . LEU A 1 286 ? 12.815 -12.661 -9.559 1.00 94.69 286 LEU A O 1
ATOM 2244 N N . HIS A 1 287 ? 14.626 -12.047 -10.731 1.00 93.88 287 HIS A N 1
ATOM 2245 C CA . HIS A 1 287 ? 15.347 -11.498 -9.576 1.00 93.88 287 HIS A CA 1
ATOM 2246 C C . HIS A 1 287 ? 14.524 -10.433 -8.847 1.00 93.88 287 HIS A C 1
ATOM 2248 O O . HIS A 1 287 ? 14.294 -10.547 -7.644 1.00 93.88 287 HIS A O 1
ATOM 2254 N N . GLY A 1 288 ? 14.037 -9.447 -9.597 1.00 96.19 288 GLY A N 1
ATOM 2255 C CA . GLY A 1 288 ? 13.302 -8.318 -9.048 1.00 96.19 288 GLY A CA 1
ATOM 2256 C C . GLY A 1 288 ? 11.911 -8.657 -8.502 1.00 96.19 288 GLY A C 1
ATOM 2257 O O . GLY A 1 288 ? 11.469 -8.020 -7.553 1.00 96.19 288 GLY A O 1
ATOM 2258 N N . GLU A 1 289 ? 11.255 -9.716 -8.995 1.00 96.69 289 GLU A N 1
ATOM 2259 C CA . GLU A 1 289 ? 9.997 -10.212 -8.408 1.00 96.69 289 GLU A CA 1
ATOM 2260 C C . GLU A 1 289 ? 10.214 -10.729 -6.983 1.00 96.69 289 GLU A C 1
ATOM 2262 O O . GLU A 1 289 ? 9.499 -10.358 -6.051 1.00 96.69 289 GLU A O 1
ATOM 2267 N N . LYS A 1 290 ? 11.254 -11.553 -6.799 1.00 97.75 290 LYS A N 1
ATOM 2268 C CA . LYS A 1 290 ? 11.640 -12.048 -5.474 1.00 97.75 290 LYS A CA 1
ATOM 2269 C C . LYS A 1 290 ? 12.030 -10.900 -4.550 1.00 97.75 290 LYS A C 1
ATOM 2271 O O . LYS A 1 290 ? 11.620 -10.899 -3.394 1.00 97.75 290 LYS A O 1
ATOM 2276 N N . VAL A 1 291 ? 12.816 -9.939 -5.047 1.00 98.38 291 VAL A N 1
ATOM 2277 C CA . VAL A 1 291 ? 13.215 -8.753 -4.273 1.00 98.38 291 VAL A CA 1
ATOM 2278 C C . VAL A 1 291 ? 11.985 -7.955 -3.842 1.00 98.38 291 VAL A C 1
ATOM 2280 O O . VAL A 1 291 ? 11.841 -7.696 -2.651 1.00 98.38 291 VAL A O 1
ATOM 2283 N N . GLY A 1 292 ? 11.065 -7.649 -4.760 1.00 97.62 292 GLY A N 1
ATOM 2284 C CA . GLY A 1 292 ? 9.840 -6.904 -4.462 1.00 97.62 292 GLY A CA 1
ATOM 2285 C C . GLY A 1 292 ? 9.007 -7.560 -3.359 1.00 97.62 292 GLY A C 1
ATOM 2286 O O . GLY A 1 292 ? 8.670 -6.916 -2.363 1.00 97.62 292 GLY A O 1
ATOM 2287 N N . VAL A 1 293 ? 8.751 -8.868 -3.466 1.00 98.06 293 VAL A N 1
ATOM 2288 C CA . VAL A 1 293 ? 8.038 -9.615 -2.417 1.00 98.06 293 VAL A CA 1
ATOM 2289 C C . VAL A 1 293 ? 8.814 -9.604 -1.097 1.00 98.06 293 VAL A C 1
ATOM 2291 O O . VAL A 1 293 ? 8.223 -9.359 -0.040 1.00 98.06 293 VAL A O 1
ATOM 2294 N N . ALA A 1 294 ? 10.131 -9.825 -1.137 1.00 98.56 294 ALA A N 1
ATOM 2295 C CA . ALA A 1 294 ? 10.977 -9.850 0.053 1.00 98.56 294 ALA A CA 1
ATOM 2296 C C . ALA A 1 294 ? 10.987 -8.509 0.803 1.00 98.56 294 ALA A C 1
ATOM 2298 O O . ALA A 1 294 ? 10.968 -8.524 2.033 1.00 98.56 294 ALA A O 1
ATOM 2299 N N . VAL A 1 295 ? 10.941 -7.365 0.106 1.00 98.19 295 VAL A N 1
ATOM 2300 C CA . VAL A 1 295 ? 10.849 -6.033 0.737 1.00 98.19 295 VAL A CA 1
ATOM 2301 C C . VAL A 1 295 ? 9.661 -5.958 1.684 1.00 98.19 295 VAL A C 1
ATOM 2303 O O . VAL A 1 295 ? 9.821 -5.530 2.824 1.00 98.19 295 VAL A O 1
ATOM 2306 N N . SER A 1 296 ? 8.480 -6.408 1.246 1.00 93.44 296 SER A N 1
ATOM 2307 C CA . SER A 1 296 ? 7.274 -6.336 2.078 1.00 93.44 296 SER A CA 1
ATOM 2308 C C . SER A 1 296 ? 7.431 -7.124 3.389 1.00 93.44 296 SER A C 1
ATOM 2310 O O . SER A 1 296 ? 7.062 -6.646 4.460 1.00 93.44 296 SER A O 1
ATOM 2312 N N . ILE A 1 297 ? 8.075 -8.293 3.322 1.00 96.81 297 ILE A N 1
ATOM 2313 C CA . ILE A 1 297 ? 8.336 -9.159 4.477 1.00 96.81 297 ILE A CA 1
ATOM 2314 C C . ILE A 1 297 ? 9.381 -8.531 5.403 1.00 96.81 297 ILE A C 1
ATOM 2316 O O . ILE A 1 297 ? 9.212 -8.556 6.619 1.00 96.81 297 ILE A O 1
ATOM 2320 N N . ILE A 1 298 ? 10.453 -7.961 4.845 1.00 98.12 298 ILE A N 1
ATOM 2321 C CA . ILE A 1 298 ? 11.516 -7.314 5.623 1.00 98.12 298 ILE A CA 1
ATOM 2322 C C . ILE A 1 298 ? 11.002 -6.062 6.336 1.00 98.12 298 ILE A C 1
ATOM 2324 O O . ILE A 1 298 ? 11.321 -5.867 7.506 1.00 98.12 298 ILE A O 1
ATOM 2328 N N . ILE A 1 299 ? 10.166 -5.250 5.683 1.00 95.19 299 ILE A N 1
ATOM 2329 C CA . ILE A 1 299 ? 9.519 -4.094 6.320 1.00 95.19 299 ILE A CA 1
ATOM 2330 C C . ILE A 1 299 ? 8.689 -4.541 7.522 1.00 95.19 299 ILE A C 1
ATOM 2332 O O . ILE A 1 299 ? 8.830 -3.978 8.608 1.00 95.19 299 ILE A O 1
ATOM 2336 N N . ASP A 1 300 ? 7.845 -5.559 7.342 1.00 89.38 300 ASP A N 1
ATOM 2337 C CA . ASP A 1 300 ? 7.025 -6.105 8.422 1.00 89.38 300 ASP A CA 1
ATOM 2338 C C . ASP A 1 300 ? 7.919 -6.606 9.572 1.00 89.38 300 ASP A C 1
ATOM 2340 O O . ASP A 1 300 ? 7.757 -6.210 10.729 1.00 89.38 300 ASP A O 1
ATOM 2344 N N . LEU A 1 301 ? 8.954 -7.380 9.252 1.00 94.88 301 LEU A N 1
ATOM 2345 C CA . LEU A 1 301 ? 9.913 -7.882 10.230 1.00 94.88 301 LEU A CA 1
ATOM 2346 C C . LEU A 1 301 ? 10.612 -6.749 11.012 1.00 94.88 301 LEU A C 1
ATOM 2348 O O . LEU A 1 301 ? 10.771 -6.835 12.231 1.00 94.88 301 LEU A O 1
ATOM 2352 N N . TYR A 1 302 ? 11.011 -5.667 10.342 1.00 94.94 302 TYR A N 1
ATOM 2353 C CA . TYR A 1 302 ? 11.684 -4.532 10.983 1.00 94.94 302 TYR A CA 1
ATOM 2354 C C . TYR A 1 302 ? 10.731 -3.736 11.870 1.00 94.94 302 TYR A C 1
ATOM 2356 O O . TYR A 1 302 ? 11.111 -3.301 12.958 1.00 94.94 302 TYR A O 1
ATOM 2364 N N . LYS A 1 303 ? 9.466 -3.598 11.467 1.00 86.69 303 LYS A N 1
ATOM 2365 C CA . LYS A 1 303 ? 8.441 -2.971 12.310 1.00 86.69 303 LYS A CA 1
ATOM 2366 C C . LYS A 1 303 ? 8.146 -3.813 13.556 1.00 86.69 303 LYS A C 1
ATOM 2368 O O . LYS A 1 303 ? 8.010 -3.247 14.639 1.00 86.69 303 LYS A O 1
ATOM 2373 N N . GLN A 1 304 ? 8.155 -5.146 13.458 1.00 83.94 304 GLN A N 1
ATOM 2374 C CA . GLN A 1 304 ? 8.082 -6.023 14.638 1.00 83.94 304 GLN A CA 1
ATOM 2375 C C . GLN A 1 304 ? 9.291 -5.881 15.563 1.00 83.94 304 GLN A C 1
ATOM 2377 O O . GLN A 1 304 ? 9.120 -5.929 16.781 1.00 83.94 304 GLN A O 1
ATOM 2382 N N . LEU A 1 305 ? 10.496 -5.672 15.020 1.00 85.69 305 LEU A N 1
ATOM 2383 C CA . LEU A 1 305 ? 11.692 -5.443 15.835 1.00 85.69 305 LEU A CA 1
ATOM 2384 C C . LEU A 1 305 ? 11.499 -4.250 16.777 1.00 85.69 305 LEU A C 1
ATOM 2386 O O . LEU A 1 305 ? 11.798 -4.367 17.960 1.00 85.69 305 LEU A O 1
ATOM 2390 N N . ILE A 1 306 ? 10.950 -3.133 16.285 1.00 83.25 306 ILE A N 1
ATOM 2391 C CA . ILE A 1 306 ? 10.665 -1.963 17.131 1.00 83.25 306 ILE A CA 1
ATOM 2392 C C . ILE A 1 306 ? 9.696 -2.309 18.263 1.00 83.25 306 ILE A C 1
ATOM 2394 O O . ILE A 1 306 ? 9.871 -1.836 19.385 1.00 83.25 306 ILE A O 1
ATOM 2398 N N . ILE A 1 307 ? 8.648 -3.075 17.955 1.00 77.88 307 ILE A N 1
ATOM 2399 C CA . ILE A 1 307 ? 7.577 -3.394 18.905 1.00 77.88 307 ILE A CA 1
ATOM 2400 C C . ILE A 1 307 ? 8.092 -4.333 20.001 1.00 77.88 307 ILE A C 1
ATOM 2402 O O . ILE A 1 307 ? 7.781 -4.144 21.174 1.00 77.88 307 ILE A O 1
ATOM 2406 N N . ASN A 1 308 ? 8.888 -5.331 19.619 1.00 80.19 308 ASN A N 1
ATOM 2407 C CA . ASN A 1 308 ? 9.261 -6.434 20.498 1.00 80.19 308 ASN A CA 1
ATOM 2408 C C . ASN A 1 308 ? 10.578 -6.196 21.252 1.00 80.19 308 ASN A C 1
ATOM 2410 O O . ASN A 1 308 ? 10.828 -6.855 22.267 1.00 80.19 308 ASN A O 1
ATOM 2414 N N . LEU A 1 309 ? 11.438 -5.293 20.769 1.00 82.31 309 LEU A N 1
ATOM 2415 C CA . LEU A 1 309 ? 12.761 -5.077 21.346 1.00 82.31 309 LEU A CA 1
ATOM 2416 C C . LEU A 1 309 ? 12.767 -3.957 22.388 1.00 82.31 309 LEU A C 1
ATOM 2418 O O . LEU A 1 309 ? 12.726 -2.769 22.074 1.00 82.31 309 LEU A O 1
ATOM 2422 N N . ASP A 1 310 ? 12.932 -4.354 23.645 1.00 83.50 310 ASP A N 1
ATOM 2423 C CA . ASP A 1 310 ? 13.254 -3.449 24.745 1.00 83.50 310 ASP A CA 1
ATOM 2424 C C . ASP A 1 310 ? 14.778 -3.364 24.916 1.00 83.50 310 ASP A C 1
ATOM 2426 O O . ASP A 1 310 ? 15.389 -4.168 25.627 1.00 83.50 310 ASP A O 1
ATOM 2430 N N . VAL A 1 311 ? 15.404 -2.388 24.250 1.00 86.31 311 VAL A N 1
ATOM 2431 C CA . VAL A 1 311 ? 16.870 -2.223 24.267 1.00 86.31 311 VAL A CA 1
ATOM 2432 C C . VAL A 1 311 ? 17.444 -1.973 25.660 1.00 86.31 311 VAL A C 1
ATOM 2434 O O . VAL A 1 311 ? 18.609 -2.282 25.894 1.00 86.31 311 VAL A O 1
ATOM 2437 N N . LYS A 1 312 ? 16.637 -1.491 26.618 1.00 84.44 312 LYS A N 1
ATOM 2438 C CA . LYS A 1 312 ? 17.081 -1.264 28.005 1.00 84.44 312 LYS A CA 1
ATOM 2439 C C . LYS A 1 312 ? 17.343 -2.568 28.760 1.00 84.44 312 LYS A C 1
ATOM 2441 O O . LYS A 1 312 ? 17.989 -2.544 29.803 1.00 84.44 312 LYS A O 1
ATOM 2446 N N . LYS A 1 313 ? 16.826 -3.695 28.261 1.00 85.75 313 LYS A N 1
ATOM 2447 C CA . LYS A 1 313 ? 17.022 -5.030 28.847 1.00 85.75 313 LYS A CA 1
ATOM 2448 C C . LYS A 1 313 ? 18.199 -5.793 28.240 1.00 85.75 313 LYS A C 1
ATOM 2450 O O . LYS A 1 313 ? 18.485 -6.899 28.696 1.00 85.75 313 LYS A O 1
ATOM 2455 N N . ILE A 1 314 ? 18.863 -5.245 27.223 1.00 86.00 314 ILE A N 1
ATOM 2456 C CA . ILE A 1 314 ? 20.022 -5.882 26.592 1.00 86.00 314 ILE A CA 1
ATOM 2457 C C . ILE A 1 314 ? 21.260 -5.633 27.465 1.00 86.00 314 ILE A C 1
ATOM 2459 O O . ILE A 1 314 ? 21.510 -4.511 27.901 1.00 86.00 314 ILE A O 1
ATOM 2463 N N . ALA A 1 315 ? 22.032 -6.685 27.746 1.00 84.94 315 ALA A N 1
ATOM 2464 C CA . ALA A 1 315 ? 23.256 -6.574 28.532 1.00 84.94 315 ALA A CA 1
ATOM 2465 C C . ALA A 1 315 ? 24.371 -5.868 27.737 1.00 84.94 315 ALA A C 1
ATOM 2467 O O . ALA A 1 315 ? 24.615 -6.185 26.578 1.00 84.94 315 ALA A O 1
ATOM 2468 N N . HIS A 1 316 ? 25.080 -4.937 28.378 1.00 86.56 316 HIS A N 1
ATOM 2469 C CA . HIS A 1 316 ? 26.192 -4.180 27.790 1.00 86.56 316 HIS A CA 1
ATOM 2470 C C . HIS A 1 316 ? 27.509 -4.981 27.812 1.00 86.56 316 HIS A C 1
ATOM 2472 O O . HIS A 1 316 ? 28.436 -4.651 28.552 1.00 86.56 316 HIS A O 1
ATOM 2478 N N . ASP A 1 317 ? 27.588 -6.064 27.039 1.00 86.25 317 ASP A N 1
ATOM 2479 C CA . ASP A 1 317 ? 28.695 -7.034 27.103 1.00 86.25 317 ASP A CA 1
ATOM 2480 C C . ASP A 1 317 ? 29.735 -6.921 25.969 1.00 86.25 317 ASP A C 1
ATOM 2482 O O . ASP A 1 317 ? 30.797 -7.544 26.037 1.00 86.25 317 ASP A O 1
ATOM 2486 N N . SER A 1 318 ? 29.477 -6.101 24.946 1.00 88.19 318 SER A N 1
ATOM 2487 C CA . SER A 1 318 ? 30.361 -5.935 23.788 1.00 88.19 318 SER A CA 1
ATOM 2488 C C . SER A 1 318 ? 30.307 -4.523 23.202 1.00 88.19 318 SER A C 1
ATOM 2490 O O . SER A 1 318 ? 29.316 -3.802 23.335 1.00 88.19 318 SER A O 1
ATOM 2492 N N . SER A 1 319 ? 31.381 -4.116 22.512 1.00 87.19 319 SER A N 1
ATOM 2493 C CA . SER A 1 319 ? 31.432 -2.831 21.796 1.00 87.19 319 SER A CA 1
ATOM 2494 C C . SER A 1 319 ? 30.341 -2.724 20.731 1.00 87.19 319 SER A C 1
ATOM 2496 O O . SER A 1 319 ? 29.735 -1.666 20.582 1.00 87.19 319 SER A O 1
ATOM 2498 N N . PHE A 1 320 ? 30.048 -3.833 20.050 1.00 89.31 320 PHE A N 1
ATOM 2499 C CA . PHE A 1 320 ? 28.977 -3.932 19.066 1.00 89.31 320 PHE A CA 1
ATOM 2500 C C . PHE A 1 320 ? 27.602 -3.644 19.686 1.00 89.31 320 PHE A C 1
ATOM 2502 O O . PHE A 1 320 ? 26.881 -2.775 19.200 1.00 89.31 320 PHE A O 1
ATOM 2509 N N . ILE A 1 321 ? 27.260 -4.305 20.802 1.00 90.00 321 ILE A N 1
ATOM 2510 C CA . ILE A 1 321 ? 25.981 -4.073 21.491 1.00 90.00 321 ILE A CA 1
ATOM 2511 C C . ILE A 1 321 ? 25.896 -2.644 22.032 1.00 90.00 321 ILE A C 1
ATOM 2513 O O . ILE A 1 321 ? 24.856 -2.003 21.903 1.00 90.00 321 ILE A O 1
ATOM 2517 N N . ASN A 1 322 ? 26.989 -2.108 22.577 1.00 90.69 322 ASN A N 1
ATOM 2518 C CA . ASN A 1 322 ? 27.026 -0.722 23.043 1.00 90.69 322 ASN A CA 1
ATOM 2519 C C . ASN A 1 322 ? 26.758 0.273 21.905 1.00 90.69 322 ASN A C 1
ATOM 2521 O O . ASN A 1 322 ? 25.995 1.220 22.098 1.00 90.69 322 ASN A O 1
ATOM 2525 N N . SER A 1 323 ? 27.337 0.040 20.723 1.00 91.81 323 SER A N 1
ATOM 2526 C CA . SER A 1 323 ? 27.082 0.866 19.539 1.00 91.81 323 SER A CA 1
ATOM 2527 C C . SER A 1 323 ? 25.632 0.745 19.061 1.00 91.81 323 SER A C 1
ATOM 2529 O O . SER A 1 323 ? 24.984 1.753 18.779 1.00 91.81 323 SER A O 1
ATOM 2531 N N . PHE A 1 324 ? 25.079 -0.472 19.052 1.00 93.12 324 PHE A N 1
ATOM 2532 C CA . PHE A 1 324 ? 23.677 -0.709 18.716 1.00 93.12 324 PHE A CA 1
ATOM 2533 C C . PHE A 1 324 ? 22.711 0.013 19.664 1.00 93.12 324 PHE A C 1
ATOM 2535 O O . PHE A 1 324 ? 21.841 0.747 19.198 1.00 93.12 324 PHE A O 1
ATOM 2542 N N . ILE A 1 325 ? 22.891 -0.129 20.981 1.00 92.25 325 ILE A N 1
ATOM 2543 C CA . ILE A 1 325 ? 22.052 0.542 21.984 1.00 92.25 325 ILE A CA 1
ATOM 2544 C C . ILE A 1 325 ? 22.183 2.066 21.858 1.00 92.25 325 ILE A C 1
ATOM 2546 O O . ILE A 1 325 ? 21.172 2.766 21.869 1.00 92.25 325 ILE A O 1
ATOM 2550 N N . GLY A 1 326 ? 23.405 2.584 21.688 1.00 93.56 326 GLY A N 1
ATOM 2551 C CA . GLY A 1 326 ? 23.661 4.021 21.552 1.00 93.56 326 GLY A CA 1
ATOM 2552 C C . GLY A 1 326 ? 23.042 4.658 20.303 1.00 93.56 326 GLY A C 1
ATOM 2553 O O . GLY A 1 326 ? 22.717 5.843 20.322 1.00 93.56 326 GLY A O 1
ATOM 2554 N N . ASN A 1 327 ? 22.834 3.878 19.238 1.00 95.25 327 ASN A N 1
ATOM 2555 C CA . ASN A 1 327 ? 22.234 4.340 17.983 1.00 95.25 327 ASN A CA 1
ATOM 2556 C C . ASN A 1 327 ? 20.778 3.879 17.789 1.00 95.25 327 ASN A C 1
ATOM 2558 O O . ASN A 1 327 ? 20.193 4.137 16.734 1.00 95.25 327 ASN A O 1
ATOM 2562 N N . TRP A 1 328 ? 20.168 3.223 18.782 1.00 94.06 328 TRP A N 1
ATOM 2563 C CA . TRP A 1 328 ? 18.844 2.617 18.636 1.00 94.06 328 TRP A CA 1
ATOM 2564 C C . TRP A 1 328 ? 17.755 3.618 18.249 1.00 94.06 328 TRP A C 1
ATOM 2566 O O . TRP A 1 328 ? 16.955 3.319 17.368 1.00 94.06 328 TRP A O 1
ATOM 2576 N N . ASP A 1 329 ? 17.739 4.815 18.839 1.00 90.25 329 ASP A N 1
ATOM 2577 C CA . ASP A 1 329 ? 16.720 5.824 18.518 1.00 90.25 329 ASP A CA 1
ATOM 2578 C C . ASP A 1 329 ? 16.793 6.269 17.048 1.00 90.25 329 ASP A C 1
ATOM 2580 O O . ASP A 1 329 ? 15.758 6.450 16.406 1.00 90.25 329 ASP A O 1
ATOM 2584 N N . GLN A 1 330 ? 18.002 6.364 16.480 1.00 92.38 330 GLN A N 1
ATOM 2585 C CA . GLN A 1 330 ? 18.193 6.670 15.058 1.00 92.38 330 GLN A CA 1
ATOM 2586 C C . GLN A 1 330 ? 17.740 5.508 14.166 1.00 92.38 330 GLN A C 1
ATOM 2588 O O . GLN A 1 330 ? 17.064 5.731 13.164 1.00 92.38 330 GLN A O 1
ATOM 2593 N N . ILE A 1 331 ? 18.066 4.266 14.539 1.00 94.19 331 ILE A N 1
ATOM 2594 C CA . ILE A 1 331 ? 17.632 3.062 13.811 1.00 94.19 331 ILE A CA 1
ATOM 2595 C C . ILE A 1 331 ? 16.103 2.945 13.838 1.00 94.19 331 ILE A C 1
ATOM 2597 O O . ILE A 1 331 ? 15.477 2.712 12.807 1.00 94.19 331 ILE A O 1
ATOM 2601 N N . LYS A 1 332 ? 15.492 3.157 15.006 1.00 89.81 332 LYS A N 1
ATOM 2602 C CA . LYS A 1 332 ? 14.042 3.143 15.201 1.00 89.81 332 LYS A CA 1
ATOM 2603 C C . LYS A 1 332 ? 13.354 4.225 14.370 1.00 89.81 332 LYS A C 1
ATOM 2605 O O . LYS A 1 332 ? 12.340 3.935 13.742 1.00 89.81 332 LYS A O 1
ATOM 2610 N N . ALA A 1 333 ? 13.898 5.444 14.338 1.00 81.00 333 ALA A N 1
ATOM 2611 C CA . ALA A 1 333 ? 13.385 6.514 13.485 1.00 81.00 333 ALA A CA 1
ATOM 2612 C C . ALA A 1 333 ? 13.443 6.123 11.999 1.00 81.00 333 ALA A C 1
ATOM 2614 O O . ALA A 1 333 ? 12.427 6.191 11.315 1.00 81.00 333 ALA A O 1
ATOM 2615 N N . ALA A 1 334 ? 14.580 5.601 11.534 1.00 87.94 334 ALA A N 1
ATOM 2616 C CA . ALA A 1 334 ? 14.756 5.199 10.141 1.00 87.94 334 ALA A CA 1
ATOM 2617 C C . ALA A 1 334 ? 13.856 4.012 9.730 1.00 87.94 334 ALA A C 1
ATOM 2619 O O . ALA A 1 334 ? 13.346 3.981 8.614 1.00 87.94 334 ALA A O 1
ATOM 2620 N N . ILE A 1 335 ? 13.598 3.050 10.625 1.00 90.75 335 ILE A N 1
ATOM 2621 C CA . ILE A 1 335 ? 12.609 1.983 10.382 1.00 90.75 335 ILE A CA 1
ATOM 2622 C C . ILE A 1 335 ? 11.180 2.556 10.337 1.00 90.75 335 ILE A C 1
ATOM 2624 O O . ILE A 1 335 ? 10.366 2.095 9.537 1.00 90.75 335 ILE A O 1
ATOM 2628 N N . ASN A 1 336 ? 10.849 3.544 11.177 1.00 82.38 336 ASN A N 1
ATOM 2629 C CA . ASN A 1 336 ? 9.526 4.180 11.172 1.00 82.38 336 ASN A CA 1
ATOM 2630 C C . ASN A 1 336 ? 9.253 4.983 9.891 1.00 82.38 336 ASN A C 1
ATOM 2632 O O . ASN A 1 336 ? 8.095 5.083 9.498 1.00 82.38 336 ASN A O 1
ATOM 2636 N N . GLU A 1 337 ? 10.290 5.511 9.237 1.00 81.00 337 GLU A N 1
ATOM 2637 C CA . GLU A 1 337 ? 10.188 6.177 7.929 1.00 81.00 337 GLU A CA 1
ATOM 2638 C C . GLU A 1 337 ? 9.896 5.205 6.774 1.00 81.00 337 GLU A C 1
ATOM 2640 O O . GLU A 1 337 ? 9.502 5.635 5.689 1.00 81.00 337 GLU A O 1
ATOM 2645 N N . LEU A 1 338 ? 10.073 3.891 6.971 1.00 85.62 338 LEU A N 1
ATOM 2646 C CA . LEU A 1 338 ? 9.722 2.917 5.943 1.00 85.62 338 LEU A CA 1
ATOM 2647 C C . LEU A 1 338 ? 8.207 2.909 5.692 1.00 85.62 338 LEU A C 1
ATOM 2649 O O . LEU A 1 338 ? 7.417 2.882 6.650 1.00 85.62 338 LEU A O 1
ATOM 2653 N N . PRO A 1 339 ? 7.779 2.783 4.423 1.00 77.75 339 PRO A N 1
ATOM 2654 C CA . PRO A 1 339 ? 6.369 2.648 4.098 1.00 77.75 339 PRO A CA 1
ATOM 2655 C C . PRO A 1 339 ? 5.754 1.404 4.745 1.00 77.75 339 PRO A C 1
ATOM 2657 O O . PRO A 1 339 ? 6.418 0.507 5.268 1.00 77.75 339 PRO A O 1
ATOM 2660 N N . ASN A 1 340 ? 4.430 1.340 4.742 1.00 74.62 340 ASN A N 1
ATOM 2661 C CA . ASN A 1 340 ? 3.706 0.134 5.117 1.00 74.62 340 ASN A CA 1
ATOM 2662 C C . ASN A 1 340 ? 3.924 -0.975 4.067 1.00 74.62 340 ASN A C 1
ATOM 2664 O O . ASN A 1 340 ? 3.978 -0.686 2.871 1.00 74.62 340 ASN A O 1
ATOM 2668 N N . SER A 1 341 ? 4.015 -2.244 4.478 1.00 80.31 341 SER A N 1
ATOM 2669 C CA . SER A 1 341 ? 4.190 -3.328 3.508 1.00 80.31 341 SER A CA 1
ATOM 2670 C C . SER A 1 341 ? 2.958 -3.536 2.615 1.00 80.31 341 SER A C 1
ATOM 2672 O O . SER A 1 341 ? 3.120 -3.922 1.462 1.00 80.31 341 SER A O 1
ATOM 2674 N N . ASN A 1 342 ? 1.754 -3.151 3.053 1.00 69.00 342 ASN A N 1
ATOM 2675 C CA . ASN A 1 342 ? 0.569 -3.045 2.193 1.00 69.00 342 ASN A CA 1
ATOM 2676 C C . ASN A 1 342 ? 0.745 -2.003 1.084 1.00 69.00 342 ASN A C 1
ATOM 2678 O O . ASN A 1 342 ? 0.366 -2.277 -0.048 1.00 69.00 342 ASN A O 1
ATOM 2682 N N . TYR A 1 343 ? 1.377 -0.857 1.364 1.00 70.75 343 TYR A N 1
ATOM 2683 C CA . TYR A 1 343 ? 1.693 0.123 0.319 1.00 70.75 343 TYR A CA 1
ATOM 2684 C C . TYR A 1 343 ? 2.690 -0.458 -0.691 1.00 70.75 343 TYR A C 1
ATOM 2686 O O . TYR A 1 343 ? 2.499 -0.326 -1.895 1.00 70.75 343 TYR A O 1
ATOM 2694 N N . ILE A 1 344 ? 3.697 -1.204 -0.222 1.00 85.75 344 ILE A N 1
ATOM 2695 C CA . ILE A 1 344 ? 4.605 -1.938 -1.116 1.00 85.75 344 ILE A CA 1
ATOM 2696 C C . ILE A 1 344 ? 3.849 -2.960 -1.973 1.00 85.75 344 ILE A C 1
ATOM 2698 O O . ILE A 1 344 ? 4.045 -3.002 -3.186 1.00 85.75 344 ILE A O 1
ATOM 2702 N N . ARG A 1 345 ? 2.950 -3.753 -1.377 1.00 79.56 345 ARG A N 1
ATOM 2703 C CA . ARG A 1 345 ? 2.103 -4.712 -2.106 1.00 79.56 345 ARG A CA 1
ATOM 2704 C C . ARG A 1 345 ? 1.205 -4.009 -3.126 1.00 79.56 345 ARG A C 1
ATOM 2706 O O . ARG A 1 345 ? 1.078 -4.508 -4.237 1.00 79.56 345 ARG A O 1
ATOM 2713 N N . TYR A 1 346 ? 0.635 -2.852 -2.788 1.00 72.25 346 TYR A N 1
ATOM 2714 C CA . TYR A 1 346 ? -0.140 -2.020 -3.712 1.00 72.25 346 TYR A CA 1
ATOM 2715 C C . TYR A 1 346 ? 0.705 -1.578 -4.912 1.00 72.25 346 TYR A C 1
ATOM 2717 O O . TYR A 1 346 ? 0.285 -1.766 -6.053 1.00 72.25 346 TYR A O 1
ATOM 2725 N N . LEU A 1 347 ? 1.913 -1.054 -4.678 1.00 73.81 347 LEU A N 1
ATOM 2726 C CA . LEU A 1 347 ? 2.807 -0.623 -5.753 1.00 73.81 347 LEU A CA 1
ATOM 2727 C C . LEU A 1 347 ? 3.189 -1.792 -6.673 1.00 73.81 347 LEU A C 1
ATOM 2729 O O . LEU A 1 347 ? 3.092 -1.667 -7.892 1.00 73.81 347 LEU A O 1
ATOM 2733 N N . LEU A 1 348 ? 3.556 -2.944 -6.098 1.00 88.62 348 LEU A N 1
ATOM 2734 C CA . LEU A 1 348 ? 3.880 -4.159 -6.856 1.00 88.62 348 LEU A CA 1
ATOM 2735 C C . LEU A 1 348 ? 2.683 -4.649 -7.674 1.00 88.62 348 LEU A C 1
ATOM 2737 O O . LEU A 1 348 ? 2.825 -4.911 -8.865 1.00 88.62 348 LEU A O 1
ATOM 2741 N N . LYS A 1 349 ? 1.492 -4.705 -7.067 1.00 78.75 349 LYS A N 1
ATOM 2742 C CA . LYS A 1 349 ? 0.255 -5.099 -7.752 1.00 78.75 349 LYS A CA 1
ATOM 2743 C C . LYS A 1 349 ? -0.090 -4.152 -8.897 1.00 78.75 349 LYS A C 1
ATOM 2745 O O . LYS A 1 349 ? -0.519 -4.614 -9.949 1.00 78.75 349 LYS A O 1
ATOM 2750 N N . THR A 1 350 ? 0.115 -2.849 -8.700 1.00 70.38 350 THR A N 1
ATOM 2751 C CA . THR A 1 350 ? -0.153 -1.813 -9.709 1.00 70.38 350 THR A CA 1
ATOM 2752 C C . THR A 1 350 ? 0.673 -2.056 -10.966 1.00 70.38 350 THR A C 1
ATOM 2754 O O . THR A 1 350 ? 0.126 -2.035 -12.062 1.00 70.38 350 THR A O 1
ATOM 2757 N N . VAL A 1 351 ? 1.958 -2.393 -10.824 1.00 91.12 351 VAL A N 1
ATOM 2758 C CA . VAL A 1 351 ? 2.827 -2.746 -11.962 1.00 91.12 351 VAL A CA 1
ATOM 2759 C C . VAL A 1 351 ? 2.691 -4.208 -12.407 1.00 91.12 351 VAL A C 1
ATOM 2761 O O . VAL A 1 351 ? 3.519 -4.691 -13.173 1.00 91.12 351 VAL A O 1
ATOM 2764 N N . GLY A 1 352 ? 1.674 -4.936 -11.932 1.00 87.69 352 GLY A N 1
ATOM 2765 C CA . GLY A 1 352 ? 1.409 -6.338 -12.272 1.00 87.69 352 GLY A CA 1
ATOM 2766 C C . GLY A 1 352 ? 2.451 -7.339 -11.764 1.00 87.69 352 GLY A C 1
ATOM 2767 O O . GLY A 1 352 ? 2.619 -8.393 -12.370 1.00 87.69 352 GLY A O 1
ATOM 2768 N N . GLY A 1 353 ? 3.170 -7.008 -10.691 1.00 93.81 353 GLY A N 1
ATOM 2769 C CA . GLY A 1 353 ? 4.103 -7.901 -10.007 1.00 93.81 353 GLY A CA 1
ATOM 2770 C C . GLY A 1 353 ? 3.447 -8.707 -8.886 1.00 93.81 353 GLY A C 1
ATOM 2771 O O . GLY A 1 353 ? 2.397 -8.340 -8.356 1.00 93.81 353 GLY A O 1
ATOM 2772 N N . ALA A 1 354 ? 4.105 -9.797 -8.490 1.00 94.00 354 ALA A N 1
ATOM 2773 C CA . ALA A 1 354 ? 3.692 -10.589 -7.337 1.00 94.00 354 ALA A CA 1
ATOM 2774 C C . ALA A 1 354 ? 3.817 -9.795 -6.024 1.00 94.00 354 ALA A C 1
ATOM 2776 O O . ALA A 1 354 ? 4.766 -9.040 -5.809 1.00 94.00 354 ALA A O 1
ATOM 2777 N N . THR A 1 355 ? 2.873 -10.019 -5.117 1.00 87.81 355 THR A N 1
ATOM 2778 C CA . THR A 1 355 ? 2.762 -9.336 -3.820 1.00 87.81 355 THR A CA 1
ATOM 2779 C C . THR A 1 355 ? 3.040 -10.249 -2.630 1.00 87.81 355 THR A C 1
ATOM 2781 O O . THR A 1 355 ? 3.311 -9.769 -1.527 1.00 87.81 355 THR A O 1
ATOM 2784 N N . THR A 1 356 ? 2.995 -11.569 -2.835 1.00 90.38 356 THR A N 1
ATOM 2785 C CA . THR A 1 356 ? 3.194 -12.571 -1.781 1.00 90.38 356 THR A CA 1
ATOM 2786 C C . THR A 1 356 ? 4.123 -13.702 -2.233 1.00 90.38 356 THR A C 1
ATOM 2788 O O . THR A 1 356 ? 4.193 -14.006 -3.425 1.00 90.38 356 THR A O 1
ATOM 2791 N N . PRO A 1 357 ? 4.806 -14.403 -1.302 1.00 93.94 357 PRO A N 1
ATOM 2792 C CA . PRO A 1 357 ? 5.590 -15.596 -1.635 1.00 93.94 357 PRO A CA 1
ATOM 2793 C C . PRO A 1 357 ? 4.767 -16.672 -2.344 1.00 93.94 357 PRO A C 1
ATOM 2795 O O . PRO A 1 357 ? 5.256 -17.324 -3.263 1.00 93.94 357 PRO A O 1
ATOM 2798 N N . LYS A 1 358 ? 3.493 -16.821 -1.963 1.00 90.69 358 LYS A N 1
ATOM 2799 C CA . LYS A 1 358 ? 2.589 -17.816 -2.542 1.00 90.69 358 LYS A CA 1
ATOM 2800 C C . LYS A 1 358 ? 2.350 -17.586 -4.036 1.00 90.69 358 LYS A C 1
ATOM 2802 O O . LYS A 1 358 ? 2.346 -18.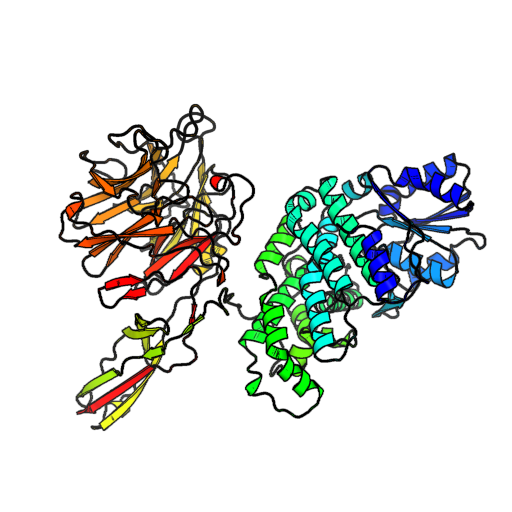556 -4.786 1.00 90.69 358 LYS A O 1
ATOM 2807 N N . GLU A 1 359 ? 2.204 -16.335 -4.471 1.00 91.44 359 GLU A N 1
ATOM 2808 C CA . GLU A 1 359 ? 2.087 -15.982 -5.897 1.00 91.44 359 GLU A CA 1
ATOM 2809 C C . GLU A 1 359 ? 3.353 -16.346 -6.688 1.00 91.44 359 GLU A C 1
ATOM 2811 O O . GLU A 1 359 ? 3.265 -16.733 -7.850 1.00 91.44 359 GLU A O 1
ATOM 2816 N N . LEU A 1 360 ? 4.520 -16.326 -6.035 1.00 94.19 360 LEU A N 1
ATOM 2817 C CA . LEU A 1 360 ? 5.794 -16.784 -6.597 1.00 94.19 360 LEU A CA 1
ATOM 2818 C C . LEU A 1 360 ? 6.019 -18.302 -6.490 1.00 94.19 360 LEU A C 1
ATOM 2820 O O . LEU A 1 360 ? 7.083 -18.791 -6.865 1.00 94.19 360 LEU A O 1
ATOM 2824 N N . ASN A 1 361 ? 5.052 -19.064 -5.970 1.00 93.75 361 ASN A N 1
ATOM 2825 C CA . ASN A 1 361 ? 5.203 -20.483 -5.622 1.00 93.75 361 ASN A CA 1
ATOM 2826 C C . ASN A 1 361 ? 6.322 -20.760 -4.595 1.00 93.75 361 ASN A C 1
ATOM 2828 O O . ASN A 1 361 ? 6.904 -21.846 -4.557 1.00 93.75 361 ASN A O 1
ATOM 2832 N N . ILE A 1 362 ? 6.609 -19.787 -3.731 1.00 94.75 362 ILE A N 1
ATOM 2833 C CA . ILE A 1 362 ? 7.521 -19.917 -2.594 1.00 94.75 362 ILE A CA 1
ATOM 2834 C C . ILE A 1 362 ? 6.687 -20.298 -1.370 1.00 94.75 362 ILE A C 1
ATOM 2836 O O . ILE A 1 362 ? 5.847 -19.530 -0.907 1.00 94.75 362 ILE A O 1
ATOM 2840 N N . GLY A 1 363 ? 6.905 -21.506 -0.849 1.00 91.94 363 GLY A N 1
ATOM 2841 C CA . GLY A 1 363 ? 6.184 -21.997 0.326 1.00 91.94 363 GLY A CA 1
ATOM 2842 C C . GLY A 1 363 ? 6.685 -21.385 1.636 1.00 91.94 363 GLY A C 1
ATOM 2843 O O . GLY A 1 363 ? 7.879 -21.128 1.790 1.00 91.94 363 GLY A O 1
ATOM 2844 N N . ASP A 1 364 ? 5.789 -21.253 2.616 1.00 93.25 364 ASP A N 1
ATOM 2845 C CA . ASP A 1 364 ? 6.054 -20.647 3.931 1.00 93.25 364 ASP A CA 1
ATOM 2846 C C . ASP A 1 364 ? 7.298 -21.209 4.623 1.00 93.25 364 ASP A C 1
ATOM 2848 O O . ASP A 1 364 ? 8.069 -20.464 5.221 1.00 93.25 364 ASP A O 1
ATOM 2852 N N . LYS A 1 365 ? 7.552 -22.518 4.489 1.00 95.44 365 LYS A N 1
ATOM 2853 C CA . LYS A 1 365 ? 8.747 -23.166 5.046 1.00 95.44 365 LYS A CA 1
ATOM 2854 C C . LYS A 1 365 ? 10.047 -22.524 4.541 1.00 95.44 365 LYS A C 1
ATOM 2856 O O . LYS A 1 365 ? 10.936 -22.255 5.341 1.00 95.44 365 LYS A O 1
ATOM 2861 N N . LEU A 1 366 ? 10.144 -22.257 3.239 1.00 97.31 366 LEU A N 1
ATOM 2862 C CA . LEU A 1 366 ? 11.324 -21.628 2.642 1.00 97.31 366 LEU A CA 1
ATOM 2863 C C . LEU A 1 366 ? 11.449 -20.160 3.076 1.00 97.31 366 LEU A C 1
ATOM 2865 O O . LEU A 1 366 ? 12.556 -19.665 3.284 1.00 97.31 366 LEU A O 1
ATOM 2869 N N . VAL A 1 367 ? 10.320 -19.473 3.275 1.00 97.62 367 VAL A N 1
ATOM 2870 C CA . VAL A 1 367 ? 10.308 -18.118 3.841 1.00 97.62 367 VAL A CA 1
ATOM 2871 C C . VAL A 1 367 ? 10.864 -18.137 5.268 1.00 97.62 367 VAL A C 1
ATOM 2873 O O . VAL A 1 367 ? 11.799 -17.392 5.556 1.00 97.62 367 VAL A O 1
ATOM 2876 N N . VAL A 1 368 ? 10.377 -19.038 6.129 1.00 97.50 368 VAL A N 1
ATOM 2877 C CA . VAL A 1 368 ? 10.890 -19.235 7.499 1.00 97.50 368 VAL A CA 1
ATOM 2878 C C . VAL A 1 368 ? 12.392 -19.511 7.500 1.00 97.50 368 VAL A C 1
ATOM 2880 O O . VAL A 1 368 ? 13.129 -18.854 8.233 1.00 97.50 368 VAL A O 1
ATOM 2883 N N . GLU A 1 369 ? 12.862 -20.450 6.679 1.00 97.81 369 GLU A N 1
ATOM 2884 C CA . GLU A 1 369 ? 14.291 -20.772 6.571 1.00 97.81 369 GLU A CA 1
ATOM 2885 C C . GLU A 1 369 ? 15.101 -19.534 6.164 1.00 97.81 369 GLU A C 1
ATOM 2887 O O . GLU A 1 369 ? 16.069 -19.176 6.831 1.00 97.81 369 GLU A O 1
ATOM 2892 N N . SER A 1 370 ? 14.659 -18.801 5.139 1.00 98.06 370 SER A N 1
ATOM 2893 C CA . SER A 1 370 ? 15.358 -17.597 4.679 1.00 98.06 370 SER A CA 1
ATOM 2894 C C . SER A 1 370 ? 15.401 -16.474 5.726 1.00 98.06 370 SER A C 1
ATOM 2896 O O . SER A 1 370 ? 16.439 -15.836 5.883 1.00 98.06 370 SER A O 1
ATOM 2898 N N . LEU A 1 371 ? 14.336 -16.265 6.507 1.00 98.00 371 LEU A N 1
ATOM 2899 C CA . LEU A 1 371 ? 14.312 -15.265 7.584 1.00 98.00 371 LEU A CA 1
ATOM 2900 C C . LEU A 1 371 ? 15.312 -15.587 8.703 1.00 98.00 371 LEU A C 1
ATOM 2902 O O . LEU A 1 371 ? 15.835 -14.684 9.357 1.00 98.00 371 LEU A O 1
ATOM 2906 N N . ASN A 1 372 ? 15.587 -16.872 8.921 1.00 97.56 372 ASN A N 1
ATOM 2907 C CA . ASN A 1 372 ? 16.481 -17.321 9.979 1.00 97.56 372 ASN A CA 1
ATOM 2908 C C . ASN A 1 372 ? 17.920 -17.555 9.511 1.00 97.56 372 ASN A C 1
ATOM 2910 O O . ASN A 1 372 ? 18.798 -17.550 10.359 1.00 97.56 372 ASN A O 1
ATOM 2914 N N . GLU A 1 373 ? 18.176 -17.729 8.210 1.00 97.19 373 GLU A N 1
ATOM 2915 C CA . GLU A 1 373 ? 19.488 -18.177 7.711 1.00 97.19 373 GLU A CA 1
ATOM 2916 C C . GLU A 1 373 ? 20.103 -17.259 6.642 1.00 97.19 373 GLU A C 1
ATOM 2918 O O . GLU A 1 373 ? 21.316 -17.274 6.427 1.00 97.19 373 GLU A O 1
ATOM 2923 N N . ALA A 1 374 ? 19.314 -16.426 5.951 1.00 96.31 374 ALA A N 1
ATOM 2924 C CA . ALA A 1 374 ? 19.820 -15.671 4.801 1.00 96.31 374 ALA A CA 1
ATOM 2925 C C . ALA A 1 374 ? 20.854 -14.593 5.171 1.00 96.31 374 ALA A C 1
ATOM 2927 O O . ALA A 1 374 ? 21.635 -14.166 4.319 1.00 96.31 374 ALA A O 1
ATOM 2928 N N . PHE A 1 375 ? 20.924 -14.178 6.439 1.00 95.12 375 PHE A N 1
ATOM 2929 C CA . PHE A 1 375 ? 21.952 -13.244 6.900 1.00 95.12 375 PHE A CA 1
ATOM 2930 C C . PHE A 1 375 ? 23.376 -13.831 6.831 1.00 95.12 375 PHE A C 1
ATOM 2932 O O . PHE A 1 375 ? 24.336 -13.068 6.793 1.00 95.12 375 PHE A O 1
ATOM 2939 N N . HIS A 1 376 ? 23.530 -15.159 6.749 1.00 93.56 376 HIS A N 1
ATOM 2940 C CA . HIS A 1 376 ? 24.829 -15.815 6.565 1.00 93.56 376 HIS A CA 1
ATOM 2941 C C . HIS A 1 376 ? 25.381 -15.706 5.138 1.00 93.56 376 HIS A C 1
ATOM 2943 O O . HIS A 1 376 ? 26.561 -15.973 4.917 1.00 93.56 376 HIS A O 1
ATOM 2949 N N . LEU A 1 377 ? 24.557 -15.313 4.159 1.00 89.38 377 LEU A N 1
ATOM 2950 C CA . LEU A 1 377 ? 24.965 -15.294 2.752 1.00 89.38 377 LEU A CA 1
ATOM 2951 C C . LEU A 1 377 ? 26.037 -14.251 2.449 1.00 89.38 377 LEU A C 1
ATOM 2953 O O . LEU A 1 377 ? 26.814 -14.413 1.509 1.00 89.38 377 LEU A O 1
ATOM 2957 N N . ARG A 1 378 ? 26.068 -13.158 3.214 1.00 86.81 378 ARG A N 1
ATOM 2958 C CA . ARG A 1 378 ? 27.050 -12.088 3.053 1.00 86.81 378 ARG A CA 1
ATOM 2959 C C . ARG A 1 378 ? 27.418 -11.523 4.414 1.00 86.81 378 ARG A C 1
ATOM 2961 O O . ARG A 1 378 ? 26.556 -11.327 5.261 1.00 86.81 378 ARG A O 1
ATOM 2968 N N . ASN A 1 379 ? 28.690 -11.175 4.587 1.00 87.31 379 ASN A N 1
ATOM 2969 C CA . ASN A 1 379 ? 29.170 -10.516 5.798 1.00 87.31 379 ASN A CA 1
ATOM 2970 C C . ASN A 1 379 ? 28.686 -9.050 5.843 1.00 87.31 379 ASN A C 1
ATOM 2972 O O . ASN A 1 379 ? 29.346 -8.143 5.323 1.00 87.31 379 ASN A O 1
ATOM 2976 N N . ARG A 1 380 ? 27.467 -8.834 6.354 1.00 90.00 380 ARG A N 1
ATOM 2977 C CA . ARG A 1 380 ? 26.758 -7.545 6.345 1.00 90.00 380 ARG A CA 1
ATOM 2978 C C . ARG A 1 380 ? 25.938 -7.365 7.621 1.00 90.00 380 ARG A C 1
ATOM 2980 O O . ARG A 1 380 ? 25.104 -8.214 7.931 1.00 90.00 380 ARG A O 1
ATOM 2987 N N . CYS A 1 381 ? 26.096 -6.227 8.293 1.00 93.50 381 CYS A N 1
ATOM 2988 C CA . CYS A 1 381 ? 25.302 -5.880 9.470 1.00 93.50 381 CYS A CA 1
ATOM 2989 C C . CYS A 1 381 ? 23.955 -5.254 9.065 1.00 93.50 381 CYS A C 1
ATOM 2991 O O . CYS A 1 381 ? 23.739 -4.051 9.162 1.00 93.50 381 CYS A O 1
ATOM 2993 N N . THR A 1 382 ? 23.069 -6.088 8.525 1.00 96.56 382 THR A N 1
ATOM 2994 C CA . THR A 1 382 ? 21.701 -5.704 8.139 1.00 96.56 382 THR A CA 1
ATOM 2995 C C . THR A 1 382 ? 20.745 -5.725 9.337 1.00 96.56 382 THR A C 1
ATOM 2997 O O . THR A 1 382 ? 21.048 -6.331 10.367 1.00 96.56 382 THR A O 1
ATOM 3000 N N . GLY A 1 383 ? 19.548 -5.151 9.203 1.00 95.00 383 GLY A N 1
ATOM 3001 C CA . GLY A 1 383 ? 18.485 -5.351 10.190 1.00 95.00 383 GLY A CA 1
ATOM 3002 C C . GLY A 1 383 ? 18.128 -6.834 10.368 1.00 95.00 383 GLY A C 1
ATOM 3003 O O . GLY A 1 383 ? 17.971 -7.287 11.497 1.00 95.00 383 GLY A O 1
ATOM 3004 N N . LEU A 1 384 ? 18.118 -7.644 9.300 1.00 97.12 384 LEU A N 1
ATOM 3005 C CA . LEU A 1 384 ? 17.917 -9.095 9.411 1.00 97.12 384 LEU A CA 1
ATOM 3006 C C . LEU A 1 384 ? 19.007 -9.770 10.257 1.00 97.12 384 LEU A C 1
ATOM 3008 O O . LEU A 1 384 ? 18.697 -10.635 11.078 1.00 97.12 384 LEU A O 1
ATOM 3012 N N . PHE A 1 385 ? 20.271 -9.370 10.086 1.00 95.69 385 PHE A N 1
ATOM 3013 C CA . PHE A 1 385 ? 21.373 -9.837 10.930 1.00 95.69 385 PHE A CA 1
ATOM 3014 C C . PHE A 1 385 ? 21.116 -9.493 12.401 1.00 95.69 385 PHE A C 1
ATOM 3016 O O . PHE A 1 385 ? 21.196 -10.381 13.248 1.00 95.69 385 PHE A O 1
ATOM 3023 N N . LEU A 1 386 ? 20.747 -8.241 12.693 1.00 92.12 386 LEU A N 1
ATOM 3024 C CA . LEU A 1 386 ? 20.462 -7.771 14.051 1.00 92.12 386 LEU A CA 1
ATOM 3025 C C . LEU A 1 386 ? 19.353 -8.559 14.732 1.00 92.12 386 LEU A C 1
ATOM 3027 O O . LEU A 1 386 ? 19.521 -9.023 15.857 1.00 92.12 386 LEU A O 1
ATOM 3031 N N . ILE A 1 387 ? 18.233 -8.751 14.041 1.00 92.75 387 ILE A N 1
ATOM 3032 C CA . ILE A 1 387 ? 17.101 -9.513 14.573 1.00 92.75 387 ILE A CA 1
ATOM 3033 C C . ILE A 1 387 ? 17.553 -10.924 14.931 1.00 92.75 387 ILE A C 1
ATOM 3035 O O . ILE A 1 387 ? 17.230 -11.420 16.005 1.00 92.75 387 ILE A O 1
ATOM 3039 N N . ASN A 1 388 ? 18.363 -11.547 14.076 1.00 94.12 388 ASN A N 1
ATOM 3040 C CA . ASN A 1 388 ? 18.895 -12.878 14.333 1.00 94.12 388 ASN A CA 1
ATOM 3041 C C . ASN A 1 388 ? 19.937 -12.931 15.467 1.00 94.12 388 ASN A C 1
ATOM 3043 O O . ASN A 1 388 ? 20.100 -14.001 16.046 1.00 94.12 388 ASN A O 1
ATOM 3047 N N . GLN A 1 389 ? 20.581 -11.814 15.835 1.00 89.38 389 GLN A N 1
ATOM 3048 C CA . GLN A 1 389 ? 21.428 -11.747 17.037 1.00 89.38 389 GLN A CA 1
ATOM 3049 C C . GLN A 1 389 ? 20.609 -11.686 18.334 1.00 89.38 389 GLN A C 1
ATOM 3051 O O . GLN A 1 389 ? 21.043 -12.210 19.356 1.00 89.38 389 GLN A O 1
ATOM 3056 N N . PHE A 1 390 ? 19.433 -11.050 18.304 1.00 86.81 390 PHE A N 1
ATOM 3057 C CA . PHE A 1 390 ? 18.631 -10.783 19.507 1.00 86.81 390 PHE A CA 1
ATOM 3058 C C . PHE A 1 390 ? 17.380 -11.661 19.648 1.00 86.81 390 PHE A C 1
ATOM 3060 O O . PHE A 1 390 ? 16.693 -11.593 20.673 1.00 86.81 390 PHE A O 1
ATOM 3067 N N . LYS A 1 391 ? 17.051 -12.480 18.641 1.00 86.44 391 LYS A N 1
ATOM 3068 C CA . LYS A 1 391 ? 15.875 -13.356 18.677 1.00 86.44 391 LYS A CA 1
ATOM 3069 C C . LYS A 1 391 ? 15.988 -14.377 19.815 1.00 86.44 391 LYS A C 1
ATOM 3071 O O . LYS A 1 391 ? 17.024 -15.005 20.010 1.00 86.44 391 LYS A O 1
ATOM 3076 N N . LYS A 1 392 ? 14.892 -14.571 20.553 1.00 84.88 392 LYS A N 1
ATOM 3077 C CA . LYS A 1 392 ? 14.773 -15.636 21.571 1.00 84.88 392 LYS A CA 1
ATOM 3078 C C . LYS A 1 392 ? 14.300 -16.960 20.974 1.00 84.88 392 LYS A C 1
ATOM 3080 O O . LYS A 1 392 ? 14.633 -18.023 21.481 1.00 84.88 392 LYS A O 1
ATOM 3085 N N . GLU A 1 393 ? 13.526 -16.875 19.899 1.00 88.00 393 GLU A N 1
ATOM 3086 C CA . GLU A 1 393 ? 12.975 -18.001 19.151 1.00 88.00 393 GLU A CA 1
ATOM 3087 C C . GLU A 1 393 ? 13.196 -17.773 17.655 1.00 88.00 393 GLU A C 1
ATOM 3089 O O . GLU A 1 393 ? 13.435 -16.646 17.217 1.00 88.00 393 GLU A O 1
ATOM 3094 N N . ASN A 1 394 ? 13.095 -18.837 16.858 1.00 91.31 394 ASN A N 1
ATOM 3095 C CA . ASN A 1 394 ? 13.133 -18.702 15.405 1.00 91.31 394 ASN A CA 1
ATOM 3096 C C . ASN A 1 394 ? 11.964 -17.850 14.902 1.00 91.31 394 ASN A C 1
ATOM 3098 O O . ASN A 1 394 ? 10.825 -18.003 15.348 1.00 91.31 394 ASN A O 1
ATOM 3102 N N . ILE A 1 395 ? 12.256 -16.987 13.930 1.00 92.94 395 ILE A N 1
ATOM 3103 C CA . ILE A 1 395 ? 11.263 -16.139 13.270 1.00 92.94 395 ILE A CA 1
ATOM 3104 C C . ILE A 1 395 ? 10.282 -17.051 12.524 1.00 92.94 395 ILE A C 1
ATOM 3106 O O . ILE A 1 395 ? 10.714 -17.931 11.776 1.00 92.94 395 ILE A O 1
ATOM 3110 N N . LYS A 1 396 ? 8.977 -16.856 12.732 1.00 90.62 396 LYS A N 1
ATOM 3111 C CA . LYS A 1 396 ? 7.898 -17.638 12.101 1.00 90.62 396 LYS A CA 1
ATOM 3112 C C . LYS A 1 396 ? 7.327 -16.896 10.888 1.00 90.62 396 LYS A C 1
ATOM 3114 O O . LYS A 1 396 ? 7.464 -15.682 10.786 1.00 90.62 396 LYS A O 1
ATOM 3119 N N . TYR A 1 397 ? 6.686 -17.626 9.976 1.00 86.88 397 TYR A N 1
ATOM 3120 C CA . TYR A 1 397 ? 5.948 -17.069 8.840 1.00 86.88 397 TYR A CA 1
ATOM 3121 C C . TYR A 1 397 ? 4.606 -17.821 8.676 1.00 86.88 397 TYR A C 1
ATOM 3123 O O . TYR A 1 397 ? 4.621 -19.047 8.825 1.00 86.88 397 TYR A O 1
ATOM 3131 N N . PRO A 1 398 ? 3.471 -17.146 8.386 1.00 81.88 398 PRO A N 1
ATOM 3132 C CA . PRO A 1 398 ? 3.321 -15.693 8.259 1.00 81.88 398 PRO A CA 1
ATOM 3133 C C . PRO A 1 398 ? 3.727 -14.977 9.549 1.00 81.88 398 PRO A C 1
ATOM 3135 O O . PRO A 1 398 ? 3.582 -15.523 10.644 1.00 81.88 398 PRO A O 1
ATOM 3138 N N . LEU A 1 399 ? 4.327 -13.793 9.407 1.00 79.31 399 LEU A N 1
ATOM 3139 C CA . LEU A 1 399 ? 4.656 -12.959 10.560 1.00 79.31 399 LEU A CA 1
ATOM 3140 C C . LEU A 1 399 ? 3.343 -12.690 11.310 1.00 79.31 399 LEU A C 1
ATOM 3142 O O . LEU A 1 399 ? 2.327 -12.428 10.661 1.00 79.31 399 LEU A O 1
ATOM 3146 N N . GLU A 1 400 ? 3.342 -12.809 12.646 1.00 61.94 400 GLU A N 1
ATOM 3147 C CA . GLU A 1 400 ? 2.154 -12.491 13.455 1.00 61.94 400 GLU A CA 1
ATOM 3148 C C . GLU A 1 400 ? 1.593 -11.155 12.991 1.00 61.94 400 GLU A C 1
ATOM 3150 O O . GLU A 1 400 ? 2.393 -10.248 12.748 1.00 61.94 400 GLU A O 1
ATOM 3155 N N . ASN A 1 401 ? 0.263 -11.068 12.813 1.00 45.25 401 ASN A N 1
ATOM 3156 C CA . ASN A 1 401 ? -0.380 -9.868 12.287 1.00 45.25 401 ASN A CA 1
ATOM 3157 C C . ASN A 1 401 ? 0.220 -8.672 13.008 1.00 45.25 401 ASN A C 1
ATOM 3159 O O . ASN A 1 401 ? -0.078 -8.414 14.175 1.00 45.25 401 ASN A O 1
ATOM 3163 N N . ILE A 1 402 ? 1.067 -7.942 12.289 1.00 44.66 402 ILE A N 1
ATOM 3164 C CA . ILE A 1 402 ? 1.341 -6.574 12.629 1.00 44.66 402 ILE A CA 1
ATOM 3165 C C . ILE A 1 402 ? -0.019 -5.977 12.352 1.00 44.66 402 ILE A C 1
ATOM 3167 O O . ILE A 1 402 ? -0.362 -5.681 11.209 1.00 44.66 402 ILE A O 1
ATOM 3171 N N . VAL A 1 403 ? -0.847 -5.862 13.393 1.00 36.94 403 VAL A N 1
ATOM 3172 C CA . VAL A 1 403 ? -1.724 -4.710 13.454 1.00 36.94 403 VAL A CA 1
ATOM 3173 C C . VAL A 1 403 ? -0.738 -3.601 13.200 1.00 36.94 403 VAL A C 1
ATOM 3175 O O . VAL A 1 403 ? 0.147 -3.376 14.031 1.00 36.94 403 VAL A O 1
ATOM 3178 N N . TYR A 1 404 ? -0.735 -3.067 11.975 1.00 36.97 404 TYR A N 1
ATOM 3179 C CA . TYR A 1 404 ? 0.037 -1.888 11.688 1.00 36.97 404 TYR A CA 1
ATOM 3180 C C . TYR A 1 404 ? -0.451 -0.935 12.741 1.00 36.97 404 TYR A C 1
ATOM 3182 O O . TYR A 1 404 ? -1.545 -0.388 12.632 1.00 36.97 404 TYR A O 1
ATOM 3190 N N . LYS A 1 405 ? 0.354 -0.778 13.792 1.00 36.09 405 LYS A N 1
ATOM 3191 C CA . LYS A 1 405 ? 0.265 0.350 14.680 1.00 36.09 405 LYS A CA 1
ATOM 3192 C C . LYS A 1 405 ? 0.720 1.519 13.820 1.00 36.09 405 LYS A C 1
ATOM 3194 O O . LYS A 1 405 ? 1.811 2.054 13.999 1.00 36.09 405 LYS A O 1
ATOM 3199 N N . LYS A 1 406 ? -0.084 1.851 12.805 1.00 35.56 406 LYS A N 1
ATOM 3200 C CA . LYS A 1 406 ? -0.141 3.159 12.190 1.00 35.56 406 LYS A CA 1
ATOM 3201 C C . LYS A 1 406 ? -0.444 4.033 13.397 1.00 35.56 406 LYS A C 1
ATOM 3203 O O . LYS A 1 406 ? -1.528 3.947 13.957 1.00 35.56 406 LYS A O 1
ATOM 3208 N N . GLY A 1 407 ? 0.606 4.640 13.947 1.00 37.16 407 GLY A N 1
ATOM 3209 C CA . GLY A 1 407 ? 0.533 5.239 15.270 1.00 37.16 407 GLY A CA 1
ATOM 3210 C C . GLY A 1 407 ? 1.488 4.742 16.350 1.00 37.16 407 GLY A C 1
ATOM 3211 O O . GLY A 1 407 ? 1.217 5.048 17.499 1.00 37.16 407 GLY A O 1
ATOM 3212 N N . ALA A 1 408 ? 2.645 4.122 16.083 1.00 37.47 408 ALA A N 1
ATOM 3213 C CA . ALA A 1 408 ? 3.704 4.117 17.118 1.00 37.47 408 ALA A CA 1
ATOM 3214 C C . ALA A 1 408 ? 4.047 5.555 17.604 1.00 37.47 408 ALA A C 1
ATOM 3216 O O . ALA A 1 408 ? 4.451 5.743 18.749 1.00 37.47 408 ALA A O 1
ATOM 3217 N N . ASN A 1 409 ? 3.777 6.571 16.768 1.00 40.69 409 ASN A N 1
ATOM 3218 C CA . ASN A 1 409 ? 3.791 8.000 17.113 1.00 40.69 409 ASN A CA 1
ATOM 3219 C C . ASN A 1 409 ? 2.400 8.592 17.476 1.00 40.69 409 ASN A C 1
ATOM 3221 O O . ASN A 1 409 ? 2.315 9.773 17.812 1.00 40.69 409 ASN A O 1
ATOM 3225 N N . ASN A 1 410 ? 1.324 7.795 17.423 1.00 56.81 410 ASN A N 1
ATOM 3226 C CA . ASN A 1 410 ? -0.074 8.133 17.755 1.00 56.81 410 ASN A CA 1
ATOM 3227 C C . ASN A 1 410 ? -0.641 7.253 18.899 1.00 56.81 410 ASN A C 1
ATOM 3229 O O . ASN A 1 410 ? -1.852 7.074 19.027 1.00 56.81 410 ASN A O 1
ATOM 3233 N N . LEU A 1 411 ? 0.246 6.671 19.717 1.00 64.38 411 LEU A N 1
ATOM 3234 C CA . LEU A 1 411 ? -0.112 5.899 20.905 1.00 64.38 411 LEU A CA 1
ATOM 3235 C C . LEU A 1 411 ? -0.638 6.849 21.982 1.00 64.38 411 LEU A C 1
ATOM 3237 O O . LEU A 1 411 ? 0.091 7.708 22.490 1.00 64.38 411 LEU A O 1
ATOM 3241 N N . MET A 1 412 ? -1.893 6.657 22.367 1.00 76.00 412 MET A N 1
ATOM 3242 C CA . MET A 1 412 ? -2.522 7.385 23.455 1.00 76.00 412 MET A CA 1
ATOM 3243 C C . MET A 1 412 ? -2.475 6.545 24.731 1.00 76.00 412 MET A C 1
ATOM 3245 O O . MET A 1 412 ? -3.184 5.556 24.873 1.00 76.00 412 MET A O 1
ATOM 3249 N N . ASN A 1 413 ? -1.611 6.926 25.668 1.00 77.62 413 ASN A N 1
ATOM 3250 C CA . ASN A 1 413 ? -1.423 6.174 26.909 1.00 77.62 413 ASN A CA 1
ATOM 3251 C C . ASN A 1 413 ? -2.512 6.479 27.942 1.00 77.62 413 ASN A C 1
ATOM 3253 O O . ASN A 1 413 ? -2.908 7.638 28.112 1.00 77.62 413 ASN A O 1
ATOM 3257 N N . ILE A 1 414 ? -2.870 5.461 28.723 1.00 81.62 414 ILE A N 1
ATOM 3258 C CA . ILE A 1 414 ? -3.674 5.611 29.938 1.00 81.62 414 ILE A CA 1
ATOM 3259 C C . ILE A 1 414 ? -2.796 6.200 31.052 1.00 81.62 414 ILE A C 1
ATOM 3261 O O . ILE A 1 414 ? -1.797 5.609 31.468 1.00 81.62 414 ILE A O 1
ATOM 3265 N N . ALA A 1 415 ? -3.157 7.387 31.538 1.00 83.62 415 ALA A N 1
ATOM 3266 C CA . ALA A 1 415 ? -2.497 8.042 32.661 1.00 83.62 415 ALA A CA 1
ATOM 3267 C C . ALA A 1 415 ? -2.930 7.426 33.996 1.00 83.62 415 ALA A C 1
ATOM 3269 O O . ALA A 1 415 ? -2.083 7.089 34.833 1.00 83.62 415 ALA A O 1
ATOM 3270 N N . LYS A 1 416 ? -4.242 7.239 34.174 1.00 85.12 416 LYS A N 1
ATOM 3271 C CA . LYS A 1 416 ? -4.847 6.782 35.426 1.00 85.12 416 LYS A CA 1
ATOM 3272 C C . LYS A 1 416 ? -6.016 5.838 35.158 1.00 85.12 416 LYS A C 1
ATOM 3274 O O . LYS A 1 416 ? -6.766 6.018 34.207 1.00 85.12 416 LYS A O 1
ATOM 3279 N N . VAL A 1 417 ? -6.159 4.849 36.032 1.00 86.25 417 VAL A N 1
ATOM 3280 C CA . VAL A 1 417 ? -7.346 3.998 36.158 1.00 86.25 417 VAL A CA 1
ATOM 3281 C C . VAL A 1 417 ? -7.958 4.311 37.520 1.00 86.25 417 VAL A C 1
ATOM 3283 O O . VAL A 1 417 ? -7.210 4.453 38.493 1.00 86.25 417 VAL A O 1
ATOM 3286 N N . GLU A 1 418 ? -9.275 4.498 37.600 1.00 82.62 418 GLU A N 1
ATOM 3287 C CA . GLU A 1 418 ? -9.930 4.740 38.888 1.00 82.62 418 GLU A CA 1
ATOM 3288 C C . GLU A 1 418 ? -9.799 3.541 39.840 1.00 82.62 418 GLU A C 1
ATOM 3290 O O . GLU A 1 418 ? -9.727 2.387 39.419 1.00 82.62 418 GLU A O 1
ATOM 3295 N N . ASN A 1 419 ? -9.752 3.822 41.147 1.00 83.62 419 ASN A N 1
ATOM 3296 C CA . ASN A 1 419 ? -9.713 2.778 42.167 1.00 83.62 419 ASN A CA 1
ATOM 3297 C C . ASN A 1 419 ? -11.085 2.110 42.260 1.00 83.62 419 ASN A C 1
ATOM 3299 O O . ASN A 1 419 ? -12.081 2.780 42.524 1.00 83.62 419 ASN A O 1
ATOM 3303 N N . ILE A 1 420 ? -11.120 0.790 42.107 1.00 91.69 420 ILE A N 1
ATOM 3304 C CA . ILE A 1 420 ? -12.358 0.012 42.147 1.00 91.69 420 ILE A CA 1
ATOM 3305 C C . ILE A 1 420 ? -12.443 -0.671 43.513 1.00 91.69 420 ILE A C 1
ATOM 3307 O O . ILE A 1 420 ? -11.586 -1.488 43.849 1.00 91.69 420 ILE A O 1
ATOM 3311 N N . GLU A 1 421 ? -13.460 -0.329 44.304 1.00 93.00 421 GLU A N 1
ATOM 3312 C CA . GLU A 1 421 ? -13.796 -1.002 45.565 1.00 93.00 421 GLU A CA 1
ATOM 3313 C C . GLU A 1 421 ? -15.172 -1.657 45.424 1.00 93.00 421 GLU A C 1
ATOM 3315 O O . GLU A 1 421 ? -16.158 -0.982 45.134 1.00 93.00 421 GLU A O 1
ATOM 3320 N N . VAL A 1 422 ? -15.244 -2.970 45.643 1.00 92.75 422 VAL A N 1
ATOM 3321 C CA . VAL A 1 422 ? -16.490 -3.745 45.593 1.00 92.75 422 VAL A CA 1
ATOM 3322 C C . VAL A 1 422 ? -16.715 -4.412 46.941 1.00 92.75 422 VAL A C 1
ATOM 3324 O O . VAL A 1 422 ? -15.811 -5.031 47.499 1.00 92.75 422 VAL A O 1
ATOM 3327 N N . ARG A 1 423 ? -17.932 -4.301 47.474 1.00 93.50 423 ARG A N 1
ATOM 3328 C CA . ARG A 1 423 ? -18.329 -4.926 48.742 1.00 93.50 423 ARG A CA 1
ATOM 3329 C C . ARG A 1 423 ? -19.317 -6.049 48.472 1.00 93.50 423 ARG A C 1
ATOM 3331 O O . ARG A 1 423 ? -20.305 -5.833 47.778 1.00 93.50 423 ARG A O 1
ATOM 3338 N N . THR A 1 424 ? -19.070 -7.224 49.040 1.00 92.31 424 THR A N 1
ATOM 3339 C CA . THR A 1 424 ? -19.988 -8.369 48.969 1.00 92.31 424 THR A CA 1
ATOM 3340 C C . THR A 1 424 ? -20.150 -9.014 50.341 1.00 92.31 424 THR A C 1
ATOM 3342 O O . THR A 1 424 ? -19.307 -8.836 51.219 1.00 92.31 424 THR A O 1
ATOM 3345 N N . ASN A 1 425 ? -21.231 -9.768 50.524 1.00 92.19 425 ASN A N 1
ATOM 3346 C CA . ASN A 1 425 ? -21.418 -10.581 51.724 1.00 92.19 425 ASN A CA 1
ATOM 3347 C C . ASN A 1 425 ? -20.729 -11.937 51.554 1.00 92.19 425 ASN A C 1
ATOM 3349 O O . ASN A 1 425 ? -20.607 -12.436 50.432 1.00 92.19 425 ASN A O 1
ATOM 3353 N N . ILE A 1 426 ? -20.346 -12.565 52.665 1.00 90.88 426 ILE A N 1
ATOM 3354 C CA . ILE A 1 426 ? -19.784 -13.922 52.649 1.00 90.88 426 ILE A CA 1
ATOM 3355 C C . ILE A 1 426 ? -20.659 -14.907 51.848 1.00 90.88 426 ILE A C 1
ATOM 3357 O O . ILE A 1 426 ? -21.882 -14.956 51.998 1.00 90.88 426 ILE A O 1
ATOM 3361 N N . GLY A 1 427 ? -20.030 -15.685 50.965 1.00 84.94 427 GLY A N 1
ATOM 3362 C CA . GLY A 1 427 ? -20.699 -16.654 50.090 1.00 84.94 427 GLY A CA 1
ATOM 3363 C C . GLY A 1 427 ? -21.368 -16.062 48.842 1.00 84.94 427 GLY A C 1
ATOM 3364 O O . GLY A 1 427 ? -21.725 -16.825 47.943 1.00 84.94 427 GLY A O 1
ATOM 3365 N N . ASN A 1 428 ? -21.489 -14.734 48.728 1.00 89.81 428 ASN A N 1
ATOM 3366 C CA . ASN A 1 428 ? -22.014 -14.077 47.532 1.00 89.81 428 ASN A CA 1
ATOM 3367 C C . ASN A 1 428 ? -20.873 -13.674 46.594 1.00 89.81 428 ASN A C 1
ATOM 3369 O O . ASN A 1 428 ? -19.967 -12.931 46.983 1.00 89.81 428 ASN A O 1
ATOM 3373 N N . LYS A 1 429 ? -20.951 -14.109 45.331 1.00 90.69 429 LYS A N 1
ATOM 3374 C CA . LYS A 1 429 ? -19.995 -13.705 44.295 1.00 90.69 429 LYS A CA 1
ATOM 3375 C C . LYS A 1 429 ? -20.011 -12.167 44.148 1.00 90.69 429 LYS A C 1
ATOM 3377 O O . LYS A 1 429 ? -21.092 -11.615 43.947 1.00 90.69 429 LYS A O 1
ATOM 3382 N N . PRO A 1 430 ? -18.853 -11.487 44.229 1.00 90.94 430 PRO A N 1
ATOM 3383 C CA . PRO A 1 430 ? -18.767 -10.046 44.017 1.00 90.94 430 PRO A CA 1
ATOM 3384 C C . PRO A 1 430 ? -19.227 -9.643 42.616 1.00 90.94 430 PRO A C 1
ATOM 3386 O O . PRO A 1 430 ? -18.878 -10.303 41.633 1.00 90.94 430 PRO A O 1
ATOM 3389 N N . ASP A 1 431 ? -19.959 -8.534 42.545 1.00 91.75 431 ASP A N 1
ATOM 3390 C CA . ASP A 1 431 ? -20.387 -7.904 41.298 1.00 91.75 431 ASP A CA 1
ATOM 3391 C C . ASP A 1 431 ? -19.318 -6.898 40.846 1.00 91.75 431 ASP A C 1
ATOM 3393 O O . ASP A 1 431 ? -19.198 -5.803 41.399 1.00 91.75 431 ASP A O 1
ATOM 3397 N N . LEU A 1 432 ? -18.449 -7.324 39.924 1.00 92.44 432 LEU A N 1
ATOM 3398 C CA . LEU A 1 432 ? -17.367 -6.491 39.397 1.00 92.44 432 LEU A CA 1
ATOM 3399 C C . LEU A 1 432 ? -17.871 -5.687 38.191 1.00 92.44 432 LEU A C 1
ATOM 3401 O O . LEU A 1 432 ? -18.549 -6.255 37.335 1.00 92.44 432 LEU A O 1
ATOM 3405 N N . PRO A 1 433 ? -17.509 -4.399 38.068 1.00 90.06 433 PRO A N 1
ATOM 3406 C CA . PRO A 1 433 ? -18.020 -3.556 36.995 1.00 90.06 433 PRO A CA 1
ATOM 3407 C C . PRO A 1 433 ? -17.461 -3.985 35.633 1.00 90.06 433 PRO A C 1
ATOM 3409 O O . PRO A 1 433 ? -16.252 -4.126 35.473 1.00 90.06 433 PRO A O 1
ATOM 3412 N N . GLU A 1 434 ? -18.320 -4.140 34.629 1.00 87.31 434 GLU A N 1
ATOM 3413 C CA . GLU A 1 434 ? -17.906 -4.478 33.254 1.00 87.31 434 GLU A CA 1
ATOM 3414 C C . GLU A 1 434 ? -17.197 -3.312 32.541 1.00 87.31 434 GLU A C 1
ATOM 3416 O O . GLU A 1 434 ? -16.476 -3.516 31.565 1.00 87.31 434 GLU A O 1
ATOM 3421 N N . VAL A 1 435 ? -17.376 -2.090 33.051 1.00 86.12 435 VAL A N 1
ATOM 3422 C CA . VAL A 1 435 ? -16.834 -0.843 32.504 1.00 86.12 435 VAL A CA 1
ATOM 3423 C C . VAL A 1 435 ? -16.153 -0.049 33.613 1.00 86.12 435 VAL A C 1
ATOM 3425 O O . VAL A 1 435 ? -16.681 0.062 34.718 1.00 86.12 435 VAL A O 1
ATOM 3428 N N . ILE A 1 436 ? -14.992 0.529 33.317 1.00 88.38 436 ILE A N 1
ATOM 3429 C CA . ILE A 1 436 ? -14.213 1.342 34.256 1.00 88.38 436 ILE A CA 1
ATOM 3430 C C . ILE A 1 436 ? -13.937 2.726 33.677 1.00 88.38 436 ILE A C 1
ATOM 3432 O O . ILE A 1 436 ? -13.777 2.880 32.464 1.00 88.38 436 ILE A O 1
ATOM 3436 N N . ALA A 1 437 ? -13.802 3.718 34.553 1.00 88.62 437 ALA A N 1
ATOM 3437 C CA . ALA A 1 437 ? -13.327 5.036 34.170 1.00 88.62 437 ALA A CA 1
ATOM 3438 C C . ALA A 1 437 ? -11.792 5.062 34.095 1.00 88.62 437 ALA A C 1
ATOM 3440 O O . ALA A 1 437 ? -11.080 4.613 35.005 1.00 88.62 437 ALA A O 1
ATOM 3441 N N . VAL A 1 438 ? -11.280 5.619 33.001 1.00 88.88 438 VAL A N 1
ATOM 3442 C CA . VAL A 1 438 ? -9.854 5.851 32.772 1.00 88.88 438 VAL A CA 1
ATOM 3443 C C . VAL A 1 438 ? -9.606 7.296 32.367 1.00 88.88 438 VAL A C 1
ATOM 3445 O O . VAL A 1 438 ? -10.427 7.927 31.707 1.00 88.88 438 VAL A O 1
ATOM 3448 N N . GLU A 1 439 ? -8.430 7.799 32.713 1.00 88.44 439 GLU A N 1
ATOM 3449 C CA . GLU A 1 439 ? -7.921 9.087 32.255 1.00 88.44 439 GLU A CA 1
ATOM 3450 C C . GLU A 1 439 ? -6.765 8.839 31.284 1.00 88.44 439 GLU A C 1
ATOM 3452 O O . GLU A 1 439 ? -5.794 8.148 31.611 1.00 88.44 439 GLU A O 1
ATOM 3457 N N . LEU A 1 440 ? -6.852 9.399 30.083 1.00 83.81 440 LEU A N 1
ATOM 3458 C CA . LEU A 1 440 ? -5.779 9.391 29.095 1.00 83.81 440 LEU A CA 1
ATOM 3459 C C . LEU A 1 440 ? -4.760 10.506 29.394 1.00 83.81 440 LEU A C 1
ATOM 3461 O O . LEU A 1 440 ? -5.094 11.520 29.997 1.00 83.81 440 LEU A O 1
ATOM 3465 N N . LYS A 1 441 ? -3.511 10.383 28.920 1.00 81.00 441 LYS A N 1
ATOM 3466 C CA . LYS A 1 441 ? -2.442 11.395 29.141 1.00 81.00 441 LYS A CA 1
ATOM 3467 C C . LYS A 1 441 ? -2.755 12.825 28.665 1.00 81.00 441 LYS A C 1
ATOM 3469 O O . LYS A 1 441 ? -2.033 13.742 29.036 1.00 81.00 441 LYS A O 1
ATOM 3474 N N . ASN A 1 442 ? -3.786 13.025 27.850 1.00 75.25 442 ASN A N 1
ATOM 3475 C CA . ASN A 1 442 ? -4.249 14.339 27.395 1.00 75.25 442 ASN A CA 1
ATOM 3476 C C . ASN A 1 442 ? -5.365 14.911 28.296 1.00 75.25 442 ASN A C 1
ATOM 3478 O O . ASN A 1 442 ? -5.957 15.922 27.936 1.00 75.25 442 ASN A O 1
ATOM 3482 N N . GLY A 1 443 ? -5.681 14.254 29.420 1.00 82.38 443 GLY A N 1
ATOM 3483 C CA . GLY A 1 443 ? -6.749 14.633 30.350 1.00 82.38 443 GLY A CA 1
ATOM 3484 C C . GLY A 1 443 ? -8.150 14.159 29.946 1.00 82.38 443 GLY A C 1
ATOM 3485 O O . GLY A 1 443 ? -9.118 14.443 30.650 1.00 82.38 443 GLY A O 1
ATOM 3486 N N . THR A 1 444 ? -8.292 13.437 28.827 1.00 82.50 444 THR A N 1
ATOM 3487 C CA . THR A 1 444 ? -9.592 12.887 28.409 1.00 82.50 444 THR A CA 1
ATOM 3488 C C . THR A 1 444 ? -10.003 11.764 29.352 1.00 82.50 444 THR A C 1
ATOM 3490 O O . THR A 1 444 ? -9.227 10.837 29.578 1.00 82.50 444 THR A O 1
ATOM 3493 N N . HIS A 1 445 ? -11.231 11.826 29.860 1.00 86.06 445 HIS A N 1
ATOM 3494 C CA . HIS A 1 445 ? -11.812 10.783 30.698 1.00 86.06 445 HIS A CA 1
ATOM 3495 C C . HIS A 1 445 ? -12.756 9.913 29.864 1.00 86.06 445 HIS A C 1
ATOM 3497 O O . HIS A 1 445 ? -13.691 10.437 29.257 1.00 86.06 445 HIS A O 1
ATOM 3503 N N . LEU A 1 446 ? -12.506 8.604 29.833 1.00 86.50 446 LEU A N 1
ATOM 3504 C CA . LEU A 1 446 ? -13.257 7.624 29.045 1.00 86.50 446 LEU A CA 1
ATOM 3505 C C . LEU A 1 446 ? -13.753 6.473 29.914 1.00 86.50 446 LEU A C 1
ATOM 3507 O O . LEU A 1 446 ? -13.136 6.131 30.920 1.00 86.50 446 LEU A O 1
ATOM 3511 N N . ASN A 1 447 ? -14.816 5.827 29.451 1.00 85.56 447 ASN A N 1
ATOM 3512 C CA . ASN A 1 447 ? -15.295 4.555 29.978 1.00 85.56 447 ASN A CA 1
ATOM 3513 C C . ASN A 1 447 ? -14.807 3.402 29.081 1.00 85.56 447 ASN A C 1
ATOM 3515 O O . ASN A 1 447 ? -15.098 3.400 27.884 1.00 85.56 447 ASN A O 1
ATOM 3519 N N . LEU A 1 448 ? -14.059 2.441 29.638 1.00 85.31 448 LEU A N 1
ATOM 3520 C CA . LEU A 1 448 ? -13.502 1.288 28.911 1.00 85.31 448 LEU A CA 1
ATOM 3521 C C . LEU A 1 448 ? -13.989 -0.046 29.483 1.00 85.31 448 LEU A C 1
ATOM 3523 O O . LEU A 1 448 ? -14.087 -0.203 30.699 1.00 85.31 448 LEU A O 1
ATOM 3527 N N . ASN A 1 449 ? -14.226 -1.021 28.603 1.00 85.44 449 ASN A N 1
ATOM 3528 C CA . ASN A 1 449 ? -14.632 -2.375 28.983 1.00 85.44 449 ASN A CA 1
ATOM 3529 C C . ASN A 1 449 ? -13.479 -3.140 29.647 1.00 85.44 449 ASN A C 1
ATOM 3531 O O . ASN A 1 449 ? -12.323 -3.030 29.224 1.00 85.44 449 ASN A O 1
ATOM 3535 N N . VAL A 1 450 ? -13.798 -3.964 30.646 1.00 88.31 450 VAL A N 1
ATOM 3536 C CA . VAL A 1 450 ? -12.833 -4.795 31.378 1.00 88.31 450 VAL A CA 1
ATOM 3537 C C . VAL A 1 450 ? -13.309 -6.236 31.451 1.00 88.31 450 VAL A C 1
ATOM 3539 O O . VAL A 1 450 ? -14.451 -6.516 31.798 1.00 88.31 450 VAL A O 1
ATOM 3542 N N . SER A 1 451 ? -12.390 -7.162 31.188 1.00 85.62 451 SER A N 1
ATOM 3543 C CA . SER A 1 451 ? -12.559 -8.575 31.517 1.00 85.62 451 SER A CA 1
ATOM 3544 C C . SER A 1 451 ? -11.821 -8.875 32.816 1.00 85.62 451 SER A C 1
ATOM 3546 O O . SER A 1 451 ? -10.605 -8.705 32.890 1.00 85.62 451 SER A O 1
ATOM 3548 N N . TRP A 1 452 ? -12.542 -9.322 33.840 1.00 88.94 452 TRP A N 1
ATOM 3549 C CA . TRP A 1 452 ? -11.965 -9.683 35.137 1.00 88.94 452 TRP A CA 1
ATOM 3550 C C . TRP A 1 452 ? -11.508 -11.138 35.172 1.00 88.94 452 TRP A C 1
ATOM 3552 O O . TRP A 1 452 ? -12.145 -12.016 34.586 1.00 88.94 452 TRP A O 1
ATOM 3562 N N . ASN A 1 453 ? -10.437 -11.413 35.918 1.00 86.69 453 ASN A N 1
ATOM 3563 C CA . ASN A 1 453 ? -10.026 -12.784 36.197 1.00 86.69 453 ASN A CA 1
ATOM 3564 C C . ASN A 1 453 ? -11.134 -13.556 36.927 1.00 86.69 453 ASN A C 1
ATOM 3566 O O . ASN A 1 453 ? -11.858 -13.011 37.765 1.00 86.69 453 ASN A O 1
ATOM 3570 N N . ALA A 1 454 ? -11.250 -14.850 36.619 1.00 84.88 454 ALA A N 1
ATOM 3571 C CA . ALA A 1 454 ? -12.250 -15.713 37.232 1.00 84.88 454 ALA A CA 1
ATOM 3572 C C . ALA A 1 454 ? -12.081 -15.761 38.760 1.00 84.88 454 ALA A C 1
ATOM 3574 O O . ALA A 1 454 ? -10.982 -15.986 39.266 1.00 84.88 454 ALA A O 1
ATOM 3575 N N . LEU A 1 455 ? -13.192 -15.581 39.478 1.00 86.81 455 LEU A N 1
ATOM 3576 C CA . LEU A 1 455 ? -13.236 -15.665 40.936 1.00 86.81 455 LEU A CA 1
ATOM 3577 C C . LEU A 1 455 ? -13.495 -17.103 41.391 1.00 86.81 455 LEU A C 1
ATOM 3579 O O . LEU A 1 455 ? -14.415 -17.750 40.882 1.00 86.81 455 LEU A O 1
ATOM 3583 N N . THR A 1 456 ? -12.746 -17.582 42.383 1.00 83.94 456 THR A N 1
ATOM 3584 C CA . THR A 1 456 ? -12.974 -18.885 43.026 1.00 83.94 456 THR A CA 1
ATOM 3585 C C . THR A 1 456 ? -13.838 -18.739 44.279 1.00 83.94 456 THR A C 1
ATOM 3587 O O . THR A 1 456 ? -13.892 -17.668 44.883 1.00 83.94 456 THR A O 1
ATOM 3590 N N . VAL A 1 457 ? -14.536 -19.811 44.674 1.00 80.88 457 VAL A N 1
ATOM 3591 C CA . VAL A 1 457 ? -15.447 -19.806 45.839 1.00 80.88 457 VAL A CA 1
ATOM 3592 C C . VAL A 1 457 ? -14.698 -19.481 47.132 1.00 80.88 457 VAL A C 1
ATOM 3594 O O . VAL A 1 457 ? -15.243 -18.821 48.009 1.00 80.88 457 VAL A O 1
ATOM 3597 N N . GLU A 1 458 ? -13.432 -19.880 47.230 1.00 80.69 458 GLU A N 1
ATOM 3598 C CA . GLU A 1 458 ? -12.574 -19.605 48.381 1.00 80.69 458 GLU A CA 1
ATOM 3599 C C . GLU A 1 458 ? -12.326 -18.102 48.566 1.00 80.69 458 GLU A C 1
ATOM 3601 O O . GLU A 1 458 ? -12.244 -17.637 49.697 1.00 80.69 458 GLU A O 1
ATOM 3606 N N . GLN A 1 459 ? -12.262 -17.323 47.479 1.00 82.06 459 GLN A N 1
ATOM 3607 C CA . GLN A 1 459 ? -11.961 -15.889 47.553 1.00 82.06 459 GLN A CA 1
ATOM 3608 C C . GLN A 1 459 ? -13.079 -15.081 48.223 1.00 82.06 459 GLN A C 1
ATOM 3610 O O . GLN A 1 459 ? -12.788 -14.130 48.936 1.00 82.06 459 GLN A O 1
ATOM 3615 N N . TYR A 1 460 ? -14.343 -15.468 48.041 1.00 85.75 460 TYR A N 1
ATOM 3616 C CA . TYR A 1 460 ? -15.499 -14.812 48.674 1.00 85.75 460 TYR A CA 1
ATOM 3617 C C . TYR A 1 460 ? -16.177 -15.683 49.746 1.00 85.75 460 TYR A C 1
ATOM 3619 O O . TYR A 1 460 ? -17.278 -15.373 50.208 1.00 85.75 460 TYR A O 1
ATOM 3627 N N . GLY A 1 461 ? -15.524 -16.777 50.146 1.00 84.56 461 GLY A N 1
ATOM 3628 C CA . GLY A 1 461 ? -16.001 -17.717 51.160 1.00 84.56 461 GLY A CA 1
ATOM 3629 C C . GLY A 1 461 ? -15.614 -17.348 52.594 1.00 84.56 461 GLY A C 1
ATOM 3630 O O . GLY A 1 461 ? -16.156 -17.938 53.525 1.00 84.56 461 GLY A O 1
ATOM 3631 N N . GLU A 1 462 ? -14.721 -16.373 52.784 1.00 87.38 462 GLU A N 1
ATOM 3632 C CA . GLU A 1 462 ? -14.236 -15.912 54.090 1.00 87.38 462 GLU A CA 1
ATOM 3633 C C . GLU A 1 462 ? -14.275 -14.379 54.186 1.00 87.38 462 GLU A C 1
ATOM 3635 O O . GLU A 1 462 ? -14.080 -13.681 53.191 1.00 87.38 462 GLU A O 1
ATOM 3640 N N . ILE A 1 463 ? -14.517 -13.846 55.390 1.00 89.75 463 ILE A N 1
ATOM 3641 C CA . ILE A 1 463 ? -14.450 -12.399 55.659 1.00 89.75 463 ILE A CA 1
ATOM 3642 C C . ILE A 1 463 ? -13.011 -11.921 55.449 1.00 89.75 463 ILE A C 1
ATOM 3644 O O . ILE A 1 463 ? -12.077 -12.467 56.040 1.00 89.75 463 ILE A O 1
ATOM 3648 N N . GLY A 1 464 ? -12.831 -10.861 54.665 1.00 90.06 464 GLY A N 1
ATOM 3649 C CA . GLY A 1 464 ? -11.510 -10.316 54.374 1.00 90.06 464 GLY A CA 1
ATOM 3650 C C . GLY A 1 464 ? -11.495 -9.365 53.185 1.00 90.06 464 GLY A C 1
ATOM 3651 O O . GLY A 1 464 ? -12.520 -9.081 52.570 1.00 90.06 464 GLY A O 1
ATOM 3652 N N . THR A 1 465 ? -10.302 -8.874 52.856 1.00 91.44 465 THR A N 1
ATOM 3653 C CA . THR A 1 465 ? -10.068 -8.020 51.688 1.00 91.44 465 THR A CA 1
ATOM 3654 C C . THR A 1 465 ? -9.082 -8.706 50.755 1.00 91.44 465 THR A C 1
ATOM 3656 O O . THR A 1 465 ? -8.011 -9.125 51.194 1.00 91.44 465 THR A O 1
ATOM 3659 N N . TYR A 1 466 ? -9.411 -8.787 49.470 1.00 89.75 466 TYR A N 1
ATOM 3660 C CA . TYR A 1 466 ? -8.524 -9.320 48.436 1.00 89.75 466 TYR A CA 1
ATOM 3661 C C . TYR A 1 466 ? -8.600 -8.482 47.160 1.00 89.75 466 TYR A C 1
ATOM 3663 O O . TYR A 1 466 ? -9.464 -7.617 47.022 1.00 89.75 466 TYR A O 1
ATOM 3671 N N . THR A 1 467 ? -7.680 -8.711 46.226 1.00 91.31 467 THR A N 1
ATOM 3672 C CA . THR A 1 467 ? -7.652 -8.004 44.943 1.00 91.31 467 THR A CA 1
ATOM 3673 C C . THR A 1 467 ? -7.981 -8.929 43.781 1.00 91.31 467 THR A C 1
ATOM 3675 O O . THR A 1 467 ? -7.651 -10.115 43.790 1.00 91.31 467 THR A O 1
ATOM 3678 N N . VAL A 1 468 ? -8.621 -8.366 42.760 1.00 90.25 468 VAL A N 1
ATOM 3679 C CA . VAL A 1 468 ? -8.935 -9.034 41.497 1.00 90.25 468 VAL A CA 1
ATOM 3680 C C . VAL A 1 468 ? -8.289 -8.232 40.381 1.00 90.25 468 VAL A C 1
ATOM 3682 O O . VAL A 1 468 ? -8.499 -7.024 40.291 1.00 90.25 468 VAL A O 1
ATOM 3685 N N . GLU A 1 469 ? -7.480 -8.889 39.554 1.00 88.69 469 GLU A N 1
ATOM 3686 C CA . GLU A 1 469 ? -6.916 -8.265 38.356 1.00 88.69 469 GLU A CA 1
ATOM 3687 C C . GLU A 1 469 ? -7.910 -8.366 37.188 1.00 88.69 469 GLU A C 1
ATOM 3689 O O . GLU A 1 469 ? -8.645 -9.352 37.063 1.00 88.69 469 GLU A O 1
ATOM 3694 N N . GLY A 1 470 ? -7.922 -7.346 36.335 1.00 86.94 470 GLY A N 1
ATOM 3695 C CA . GLY A 1 470 ? -8.688 -7.306 35.096 1.00 86.94 470 GLY A CA 1
ATOM 3696 C C . GLY A 1 470 ? -7.879 -6.732 33.933 1.00 86.94 470 GLY A C 1
ATOM 3697 O O . GLY A 1 470 ? -6.844 -6.084 34.122 1.00 86.94 470 GLY A O 1
ATOM 3698 N N . GLU A 1 471 ? -8.375 -6.966 32.721 1.00 83.19 471 GLU A N 1
ATOM 3699 C CA . GLU A 1 471 ? -7.758 -6.538 31.467 1.00 83.19 471 GLU A CA 1
ATOM 3700 C C . GLU A 1 471 ? -8.706 -5.677 30.632 1.00 83.19 471 GLU A C 1
ATOM 3702 O O . GLU A 1 471 ? -9.852 -6.057 30.373 1.00 83.19 471 GLU A O 1
ATOM 3707 N N . ILE A 1 472 ? -8.196 -4.537 30.157 1.00 85.00 472 ILE A N 1
ATOM 3708 C CA . ILE A 1 472 ? -8.929 -3.610 29.290 1.00 85.00 472 ILE A CA 1
ATOM 3709 C C . ILE A 1 472 ? -9.143 -4.232 27.908 1.00 85.00 472 ILE A C 1
ATOM 3711 O O . ILE A 1 472 ? -8.188 -4.565 27.194 1.00 85.00 472 ILE A O 1
ATOM 3715 N N . GLN A 1 473 ? -10.407 -4.308 27.506 1.00 80.81 473 GLN A N 1
ATOM 3716 C CA . GLN A 1 473 ? -10.824 -4.817 26.208 1.00 80.81 473 GLN A CA 1
ATOM 3717 C C . GLN A 1 473 ? -10.907 -3.666 25.198 1.00 80.81 473 GLN A C 1
ATOM 3719 O O . GLN A 1 473 ? -11.597 -2.672 25.420 1.00 80.81 473 GLN A O 1
ATOM 3724 N N . LEU A 1 474 ? -10.182 -3.812 24.088 1.00 83.12 474 LEU A N 1
ATOM 3725 C CA . LEU A 1 474 ? -10.169 -2.884 22.954 1.00 83.12 474 LEU A CA 1
ATOM 3726 C C . LEU A 1 474 ? -10.325 -3.694 21.672 1.00 83.12 474 LEU A C 1
ATOM 3728 O O . LEU A 1 474 ? -9.689 -4.745 21.544 1.00 83.12 474 LEU A O 1
ATOM 3732 N N . GLN A 1 475 ? -11.138 -3.188 20.749 1.00 81.75 475 GLN A N 1
ATOM 3733 C CA . GLN A 1 475 ? -11.332 -3.765 19.425 1.00 81.75 475 GLN A CA 1
ATOM 3734 C C . GLN A 1 475 ? -10.354 -3.131 18.433 1.00 81.75 475 GLN A C 1
ATOM 3736 O O . GLN A 1 475 ? -10.263 -1.908 18.328 1.00 81.75 475 GLN A O 1
ATOM 3741 N N . GLU A 1 476 ? -9.631 -3.968 17.693 1.00 79.56 476 GLU A N 1
ATOM 3742 C CA . GLU A 1 476 ? -8.684 -3.545 16.660 1.00 79.56 476 GLU A CA 1
ATOM 3743 C C . GLU A 1 476 ? -9.026 -4.233 15.335 1.00 79.56 476 GLU A C 1
ATOM 3745 O O . GLU A 1 476 ? -9.219 -5.450 15.276 1.00 79.56 476 GLU A O 1
ATOM 3750 N N . TYR A 1 477 ? -9.065 -3.451 14.258 1.00 85.00 477 TYR A N 1
ATOM 3751 C CA . TYR A 1 477 ? -9.427 -3.915 12.920 1.00 85.00 477 TYR A CA 1
ATOM 3752 C C . TYR A 1 477 ? -8.309 -3.611 11.912 1.00 85.00 477 TYR A C 1
ATOM 3754 O O . TYR A 1 477 ? -7.455 -2.758 12.175 1.00 85.00 477 TYR A O 1
ATOM 3762 N N . PRO A 1 478 ? -8.276 -4.298 10.752 1.00 81.75 478 PRO A N 1
ATOM 3763 C CA . PRO A 1 478 ? -7.390 -3.919 9.658 1.00 81.75 478 PRO A CA 1
ATOM 3764 C C . PRO A 1 478 ? -7.563 -2.441 9.300 1.00 81.75 478 PRO A C 1
ATOM 3766 O O . PRO A 1 478 ? -8.685 -1.941 9.223 1.00 81.75 478 PRO A O 1
ATOM 3769 N N . ASN A 1 479 ? -6.447 -1.749 9.078 1.00 83.62 479 ASN A N 1
ATOM 3770 C CA . ASN A 1 479 ? -6.445 -0.333 8.740 1.00 83.62 479 ASN A CA 1
ATOM 3771 C C . ASN A 1 479 ? -5.518 -0.067 7.528 1.00 83.62 479 ASN A C 1
ATOM 3773 O O . ASN A 1 479 ? -4.294 -0.140 7.683 1.00 83.62 479 ASN A O 1
ATOM 3777 N N . PRO A 1 480 ? -6.057 0.246 6.331 1.00 93.00 480 PRO A N 1
ATOM 3778 C CA . PRO A 1 480 ? -7.487 0.365 6.031 1.00 93.00 480 PRO A CA 1
ATOM 3779 C C . PRO A 1 480 ? -8.226 -0.982 6.082 1.00 93.00 480 PRO A C 1
ATOM 3781 O O . PRO A 1 480 ? -7.611 -2.039 5.944 1.00 93.00 480 PRO A O 1
ATOM 3784 N N . LEU A 1 481 ? -9.549 -0.931 6.264 1.00 93.75 481 LEU A N 1
ATOM 3785 C CA . LEU A 1 481 ? -10.418 -2.105 6.185 1.00 93.75 481 LEU A CA 1
ATOM 3786 C C . LEU A 1 481 ? -10.691 -2.476 4.724 1.00 93.75 481 LEU A C 1
ATOM 3788 O O . LEU A 1 481 ? -10.495 -3.625 4.332 1.00 93.75 481 LEU A O 1
ATOM 3792 N N . VAL A 1 482 ? -11.131 -1.504 3.916 1.00 94.44 482 VAL A N 1
ATOM 3793 C CA . VAL A 1 482 ? -11.353 -1.687 2.476 1.00 94.44 482 VAL A CA 1
ATOM 3794 C C . VAL A 1 482 ? -10.769 -0.506 1.712 1.00 94.44 482 VAL A C 1
ATOM 3796 O O . VAL A 1 482 ? -11.129 0.648 1.943 1.00 94.44 482 VAL A O 1
ATOM 3799 N N . GLU A 1 483 ? -9.851 -0.791 0.795 1.00 93.00 483 GLU A N 1
ATOM 3800 C CA . GLU A 1 483 ? -9.227 0.231 -0.041 1.00 93.00 483 GLU A CA 1
ATOM 3801 C C . GLU A 1 483 ? -10.199 0.777 -1.088 1.00 93.00 483 GLU A C 1
ATOM 3803 O O . GLU A 1 483 ? -11.052 0.063 -1.613 1.00 93.00 483 GLU A O 1
ATOM 3808 N N . GLN A 1 484 ? -10.018 2.056 -1.408 1.00 93.62 484 GLN A N 1
ATOM 3809 C CA . GLN A 1 484 ? -10.783 2.795 -2.415 1.00 93.62 484 GLN A CA 1
ATOM 3810 C C . GLN A 1 484 ? -12.303 2.685 -2.224 1.00 93.62 484 GLN A C 1
ATOM 3812 O O . GLN A 1 484 ? -13.053 2.334 -3.132 1.00 93.62 484 GLN A O 1
ATOM 3817 N N . ARG A 1 485 ? -12.770 2.919 -1.002 1.00 95.56 485 ARG A N 1
ATOM 3818 C CA . ARG A 1 485 ? -14.192 2.922 -0.654 1.00 95.56 485 ARG A CA 1
ATOM 3819 C C . ARG A 1 485 ? -14.464 4.175 0.160 1.00 95.56 485 ARG A C 1
ATOM 3821 O O . ARG A 1 485 ? -14.274 4.188 1.375 1.00 95.56 485 ARG A O 1
ATOM 3828 N N . ALA A 1 486 ? -14.839 5.235 -0.547 1.00 96.25 486 ALA A N 1
ATOM 3829 C CA . ALA A 1 486 ? -15.348 6.439 0.091 1.00 96.25 486 ALA A CA 1
ATOM 3830 C C . ALA A 1 486 ? -16.740 6.177 0.678 1.00 96.25 486 ALA A C 1
ATOM 3832 O O . ALA A 1 486 ? -17.400 5.209 0.302 1.00 96.25 486 ALA A O 1
ATOM 3833 N N . ASP A 1 487 ? -17.158 7.050 1.589 1.00 97.38 487 ASP A N 1
ATOM 3834 C CA . ASP A 1 487 ? -18.504 7.076 2.172 1.00 97.38 487 ASP A CA 1
ATOM 3835 C C . ASP A 1 487 ? -18.941 5.694 2.723 1.00 97.38 487 ASP A C 1
ATOM 3837 O O . ASP A 1 487 ? -19.911 5.100 2.250 1.00 97.38 487 ASP A O 1
ATOM 3841 N N . PRO A 1 488 ? -18.149 5.093 3.637 1.00 98.06 488 PRO A N 1
ATOM 3842 C CA . PRO A 1 488 ? -18.319 3.696 4.013 1.00 98.06 488 PRO A CA 1
ATOM 3843 C C . PRO A 1 488 ? -19.479 3.484 4.988 1.00 98.06 488 PRO A C 1
ATOM 3845 O O . PRO A 1 488 ? -19.591 4.165 6.010 1.00 98.06 488 PRO A O 1
ATOM 3848 N N . TYR A 1 489 ? -20.265 2.439 4.731 1.00 98.56 489 TYR A N 1
ATOM 3849 C CA . TYR A 1 489 ? -21.400 2.044 5.557 1.00 98.56 489 TYR A CA 1
ATOM 3850 C C . TYR A 1 489 ? -21.309 0.573 5.969 1.00 98.56 489 TYR A C 1
ATOM 3852 O O . TYR A 1 489 ? -21.181 -0.303 5.110 1.00 98.56 489 TYR A O 1
ATOM 3860 N N . ILE A 1 490 ? -21.393 0.288 7.277 1.00 98.62 490 ILE A N 1
ATOM 3861 C CA . ILE A 1 490 ? -21.456 -1.084 7.810 1.00 98.62 490 ILE A CA 1
ATOM 3862 C C . ILE A 1 490 ? -22.733 -1.293 8.621 1.00 98.62 490 ILE A C 1
ATOM 3864 O O . ILE A 1 490 ? -22.895 -0.744 9.710 1.00 98.62 490 ILE A O 1
ATOM 3868 N N . TYR A 1 491 ? -23.583 -2.198 8.147 1.00 97.94 491 TYR A N 1
ATOM 3869 C CA . TYR A 1 491 ? -24.785 -2.629 8.851 1.00 97.94 491 TYR A CA 1
ATOM 3870 C C . TYR A 1 491 ? -24.575 -4.002 9.504 1.00 97.94 491 TYR A C 1
ATOM 3872 O O . TYR A 1 491 ? -24.271 -4.975 8.810 1.00 97.94 491 TYR A O 1
ATOM 3880 N N . LYS A 1 492 ? -24.757 -4.106 10.828 1.00 97.69 492 LYS A N 1
ATOM 3881 C CA . LYS A 1 492 ? -24.828 -5.399 11.533 1.00 97.69 492 LYS A CA 1
ATOM 3882 C C . LYS A 1 492 ? -26.279 -5.864 11.574 1.00 97.69 492 LYS A C 1
ATOM 3884 O O . LYS A 1 492 ? -27.112 -5.214 12.200 1.00 97.69 492 LYS A O 1
ATOM 3889 N N . HIS A 1 493 ? -26.571 -6.994 10.943 1.00 97.38 493 HIS A N 1
ATOM 3890 C CA . HIS A 1 493 ? -27.917 -7.555 10.905 1.00 97.38 493 HIS A CA 1
ATOM 3891 C C . HIS A 1 493 ? -28.109 -8.649 11.969 1.00 97.38 493 HIS A C 1
ATOM 3893 O O . HIS A 1 493 ? -27.162 -9.248 12.485 1.00 97.38 493 HIS A O 1
ATOM 3899 N N . THR A 1 494 ? -29.368 -8.930 12.302 1.00 94.69 494 THR A N 1
ATOM 3900 C CA . THR A 1 494 ? -29.790 -9.943 13.288 1.00 94.69 494 THR A CA 1
ATOM 3901 C C . THR A 1 494 ? -29.532 -11.390 12.847 1.00 94.69 494 THR A C 1
ATOM 3903 O O . THR A 1 494 ? -29.672 -12.311 13.647 1.00 94.69 494 THR A O 1
ATOM 3906 N N . ASP A 1 495 ? -29.101 -11.600 11.601 1.00 95.25 495 ASP A N 1
ATOM 3907 C CA . ASP A 1 495 ? -28.710 -12.902 11.038 1.00 95.25 495 ASP A CA 1
ATOM 3908 C C . ASP A 1 495 ? -27.265 -13.289 11.417 1.00 95.25 495 ASP A C 1
ATOM 3910 O O . ASP A 1 495 ? -26.787 -14.368 11.059 1.00 95.25 495 ASP A O 1
ATOM 3914 N N . GLY A 1 496 ? -26.566 -12.412 12.147 1.00 95.31 496 GLY A N 1
ATOM 3915 C CA . GLY A 1 496 ? -25.180 -12.593 12.567 1.00 95.31 496 GLY A CA 1
ATOM 3916 C C . GLY A 1 496 ? -24.149 -12.177 11.516 1.00 95.31 496 GLY A C 1
ATOM 3917 O O . GLY A 1 496 ? -22.973 -12.509 11.679 1.00 95.31 496 GLY A O 1
ATOM 3918 N N . TYR A 1 497 ? -24.558 -11.480 10.452 1.00 98.12 497 TYR A N 1
ATOM 3919 C CA . TYR A 1 497 ? -23.661 -10.957 9.428 1.00 98.12 497 TYR A CA 1
ATOM 3920 C C . TYR A 1 497 ? -23.550 -9.430 9.464 1.00 98.12 497 TYR A C 1
ATOM 3922 O O . TYR A 1 497 ? -24.480 -8.693 9.795 1.00 98.12 497 TYR A O 1
ATOM 3930 N N . TYR A 1 498 ? -22.374 -8.969 9.058 1.00 98.62 498 TYR A N 1
ATOM 3931 C CA . TYR A 1 498 ? -22.082 -7.598 8.690 1.00 98.62 498 TYR A CA 1
ATOM 3932 C C . TYR A 1 498 ? -22.204 -7.435 7.184 1.00 98.62 498 TYR A C 1
ATOM 3934 O O . TYR A 1 498 ? -21.727 -8.281 6.421 1.00 98.62 498 TYR A O 1
ATOM 3942 N N . TYR A 1 499 ? -22.784 -6.315 6.777 1.00 98.69 499 TYR A N 1
ATOM 3943 C CA . TYR A 1 499 ? -22.948 -5.910 5.393 1.00 98.69 499 TYR A CA 1
ATOM 3944 C C . TYR A 1 499 ? -22.229 -4.584 5.181 1.00 98.69 499 TYR A C 1
ATOM 3946 O O . TYR A 1 499 ? -22.481 -3.628 5.909 1.00 98.69 499 TYR A O 1
ATOM 3954 N N . PHE A 1 500 ? -21.332 -4.533 4.201 1.00 98.75 500 PHE A N 1
ATOM 3955 C CA . PHE A 1 500 ? -20.545 -3.346 3.880 1.00 98.75 500 PHE A CA 1
ATOM 3956 C C . PHE A 1 500 ? -20.860 -2.836 2.482 1.00 98.75 500 PHE A C 1
ATOM 3958 O O . PHE A 1 500 ? -20.899 -3.621 1.533 1.00 98.75 500 PHE A O 1
ATOM 3965 N N . THR A 1 501 ? -21.000 -1.522 2.363 1.00 98.62 501 THR A N 1
ATOM 3966 C CA . THR A 1 501 ? -21.074 -0.787 1.100 1.00 98.62 501 THR A CA 1
ATOM 3967 C C . THR A 1 501 ? -20.288 0.523 1.225 1.00 98.62 501 THR A C 1
ATOM 3969 O O . THR A 1 501 ? -19.896 0.934 2.317 1.00 98.62 501 THR A O 1
ATOM 3972 N N . GLY A 1 502 ? -20.023 1.161 0.095 1.00 98.12 502 GLY A N 1
ATOM 3973 C CA . GLY A 1 502 ? -19.428 2.488 -0.003 1.00 98.12 502 GLY A CA 1
ATOM 3974 C C . GLY A 1 502 ? -19.398 2.932 -1.461 1.00 98.12 502 GLY A C 1
ATOM 3975 O O . GLY A 1 502 ? -19.677 2.135 -2.365 1.00 98.12 502 GLY A O 1
ATOM 3976 N N . SER A 1 503 ? -19.054 4.191 -1.702 1.00 98.00 503 SER A N 1
ATOM 3977 C CA . SER A 1 503 ? -18.870 4.728 -3.048 1.00 98.00 503 SER A CA 1
ATOM 3978 C C . SER A 1 503 ? -17.807 3.921 -3.790 1.00 98.00 503 SER A C 1
ATOM 3980 O O . SER A 1 503 ? -16.633 3.886 -3.406 1.00 98.00 503 SER A O 1
ATOM 3982 N N . TYR A 1 504 ? -18.236 3.244 -4.852 1.00 97.25 504 TYR A N 1
ATOM 3983 C CA . TYR A 1 504 ? -17.360 2.442 -5.694 1.00 97.25 504 TYR A CA 1
ATOM 3984 C C . TYR A 1 504 ? -16.456 3.371 -6.536 1.00 97.25 504 TYR A C 1
ATOM 3986 O O . TYR A 1 504 ? -16.966 4.392 -6.997 1.00 97.25 504 TYR A O 1
ATOM 3994 N N . PRO A 1 505 ? -15.158 3.070 -6.762 1.00 92.50 505 PRO A N 1
ATOM 3995 C CA . PRO A 1 505 ? -14.204 4.041 -7.320 1.00 92.50 505 PRO A CA 1
ATOM 3996 C C . PRO A 1 505 ? -14.640 4.643 -8.657 1.00 92.50 505 PRO A C 1
ATOM 3998 O O . PRO A 1 505 ? -14.588 5.852 -8.844 1.00 92.50 505 PRO A O 1
ATOM 4001 N N . GLU A 1 506 ? -15.152 3.816 -9.564 1.00 94.38 506 GLU A N 1
ATOM 4002 C CA . GLU A 1 506 ? -15.628 4.244 -10.881 1.00 94.38 506 GLU A CA 1
ATOM 4003 C C . GLU A 1 506 ? -16.978 4.989 -10.844 1.00 94.38 506 GLU A C 1
ATOM 4005 O O . GLU A 1 506 ? -17.455 5.447 -11.884 1.00 94.38 506 GLU A O 1
ATOM 4010 N N . TYR A 1 507 ? -17.607 5.110 -9.669 1.00 96.25 507 TYR A N 1
ATOM 4011 C CA . TYR A 1 507 ? -18.899 5.767 -9.444 1.00 96.25 507 TYR A CA 1
ATOM 4012 C C . TYR A 1 507 ? -20.001 5.291 -10.409 1.00 96.25 507 TYR A C 1
ATOM 4014 O O . TYR A 1 507 ? -20.805 6.093 -10.894 1.00 96.25 507 TYR A O 1
ATOM 4022 N N . ASP A 1 508 ? -20.023 3.987 -10.725 1.00 97.31 508 ASP A N 1
ATOM 4023 C CA . ASP A 1 508 ? -20.914 3.389 -11.730 1.00 97.31 508 ASP A CA 1
ATOM 4024 C C . ASP A 1 508 ? -21.840 2.273 -11.215 1.00 97.31 508 ASP A C 1
ATOM 4026 O O . ASP A 1 508 ? -22.677 1.752 -11.962 1.00 97.31 508 ASP A O 1
ATOM 4030 N N . ARG A 1 509 ? -21.705 1.889 -9.945 1.00 98.25 509 ARG A N 1
ATOM 4031 C CA . ARG A 1 509 ? -22.422 0.757 -9.357 1.00 98.25 509 ARG A CA 1
ATOM 4032 C C . ARG A 1 509 ? -22.481 0.840 -7.842 1.00 98.25 509 ARG A C 1
ATOM 4034 O O . ARG A 1 509 ? -21.676 1.527 -7.222 1.00 98.25 509 ARG A O 1
ATOM 4041 N N . ILE A 1 510 ? -23.393 0.060 -7.273 1.00 98.81 510 ILE A N 1
ATOM 4042 C CA . ILE A 1 510 ? -23.478 -0.191 -5.834 1.00 98.81 510 ILE A CA 1
ATOM 4043 C C . ILE A 1 510 ? -23.104 -1.650 -5.588 1.00 98.81 510 ILE A C 1
ATOM 4045 O O . ILE A 1 510 ? -23.589 -2.558 -6.276 1.00 98.81 510 ILE A O 1
ATOM 4049 N N . VAL A 1 511 ? -22.214 -1.867 -4.620 1.00 98.56 511 VAL A N 1
ATOM 4050 C CA . VAL A 1 511 ? -21.718 -3.194 -4.251 1.00 98.56 511 VAL A CA 1
ATOM 4051 C C . VAL A 1 511 ? -21.952 -3.463 -2.775 1.00 98.56 511 VAL A C 1
ATOM 4053 O O . VAL A 1 511 ? -21.834 -2.559 -1.955 1.00 98.56 511 VAL A O 1
ATOM 4056 N N . ILE A 1 512 ? -22.232 -4.718 -2.437 1.00 98.69 512 ILE A N 1
ATOM 4057 C CA . ILE A 1 512 ? -22.315 -5.177 -1.052 1.00 98.69 512 ILE A CA 1
ATOM 4058 C C . ILE A 1 512 ? -21.293 -6.290 -0.827 1.00 98.69 512 ILE A C 1
ATOM 4060 O O . ILE A 1 512 ? -21.180 -7.223 -1.627 1.00 98.69 512 ILE A O 1
ATOM 4064 N N . ARG A 1 513 ? -20.573 -6.203 0.293 1.00 98.44 513 ARG A N 1
ATOM 4065 C CA . ARG A 1 513 ? -19.806 -7.306 0.887 1.00 98.44 513 ARG A CA 1
ATOM 4066 C C . ARG A 1 513 ? -20.538 -7.835 2.109 1.00 98.44 513 ARG A C 1
ATOM 4068 O O . ARG A 1 513 ? -21.172 -7.060 2.821 1.00 98.44 513 ARG A O 1
ATOM 4075 N N . ARG A 1 514 ? -20.404 -9.132 2.389 1.00 98.06 514 ARG A N 1
ATOM 4076 C CA . ARG A 1 514 ? -20.983 -9.756 3.585 1.00 98.06 514 ARG A CA 1
ATOM 4077 C C . ARG A 1 514 ? -19.977 -10.653 4.297 1.00 98.06 514 ARG A C 1
ATOM 4079 O O . ARG A 1 514 ? -19.372 -11.510 3.657 1.00 98.06 514 ARG A O 1
ATOM 4086 N N . ALA A 1 515 ? -19.861 -10.522 5.617 1.00 97.81 515 ALA A N 1
ATOM 4087 C CA . ALA A 1 515 ? -19.008 -11.376 6.447 1.00 97.81 515 ALA A CA 1
ATOM 4088 C C . ALA A 1 515 ? -19.550 -11.533 7.878 1.00 97.81 515 ALA A C 1
ATOM 4090 O O . ALA A 1 515 ? -20.436 -10.795 8.286 1.00 97.81 515 ALA A O 1
ATOM 4091 N N . LYS A 1 516 ? -19.046 -12.509 8.647 1.00 96.25 516 LYS A N 1
ATOM 4092 C CA . LYS A 1 516 ? -19.458 -12.722 10.054 1.00 96.25 516 LYS A CA 1
ATOM 4093 C C . LYS A 1 516 ? -18.706 -11.848 11.060 1.00 96.25 516 LYS A C 1
ATOM 4095 O O . LYS A 1 516 ? -19.144 -11.721 12.196 1.00 96.25 516 LYS A O 1
ATOM 4100 N N . SER A 1 517 ? -17.583 -11.272 10.648 1.00 96.12 517 SER A N 1
ATOM 4101 C CA . SER A 1 517 ? -16.803 -10.320 11.434 1.00 96.12 517 SER A CA 1
ATOM 4102 C C . SER A 1 517 ? -16.488 -9.100 10.579 1.00 96.12 517 SER A C 1
ATOM 4104 O O . SER A 1 517 ? -16.439 -9.196 9.349 1.00 96.12 517 SER A O 1
ATOM 4106 N N . ILE A 1 518 ? -16.245 -7.960 11.221 1.00 96.75 518 ILE A N 1
ATOM 4107 C CA . ILE A 1 518 ? -15.845 -6.729 10.539 1.00 96.75 518 ILE A CA 1
ATOM 4108 C C . ILE A 1 518 ? -14.509 -6.938 9.838 1.00 96.75 518 ILE A C 1
ATOM 4110 O O . ILE A 1 518 ? -14.363 -6.555 8.683 1.00 96.75 518 ILE A O 1
ATOM 4114 N N . LYS A 1 519 ? -13.555 -7.608 10.498 1.00 88.75 519 LYS A N 1
ATOM 4115 C CA . LYS A 1 519 ? -12.243 -7.925 9.920 1.00 88.75 519 LYS A CA 1
ATOM 4116 C C . LYS A 1 519 ? -12.370 -8.662 8.588 1.00 88.75 519 LYS A C 1
ATOM 4118 O O . LYS A 1 519 ? -11.672 -8.316 7.644 1.00 88.75 519 LYS A O 1
ATOM 4123 N N . ASP A 1 520 ? -13.257 -9.648 8.499 1.00 92.12 520 ASP A N 1
ATOM 4124 C CA . ASP A 1 520 ? -13.397 -10.479 7.300 1.00 92.12 520 ASP A CA 1
ATOM 4125 C C . ASP A 1 520 ? -14.011 -9.720 6.105 1.00 92.12 520 ASP A C 1
ATOM 4127 O O . ASP A 1 520 ? -13.885 -10.171 4.964 1.00 92.12 520 ASP A O 1
ATOM 4131 N N . LEU A 1 521 ? -14.611 -8.539 6.316 1.00 94.06 521 LEU A N 1
ATOM 4132 C CA . LEU A 1 521 ? -15.097 -7.678 5.227 1.00 94.06 521 LEU A CA 1
ATOM 4133 C C . LEU A 1 521 ? -13.968 -7.200 4.298 1.00 94.06 521 LEU A C 1
ATOM 4135 O O . LEU A 1 521 ? -14.230 -6.915 3.125 1.00 94.06 521 LEU A O 1
ATOM 4139 N N . SER A 1 522 ? -12.714 -7.152 4.770 1.00 89.19 522 SER A N 1
ATOM 4140 C CA . SER A 1 522 ? -11.555 -6.774 3.943 1.00 89.19 522 SER A CA 1
ATOM 4141 C C . SER A 1 522 ? -11.324 -7.739 2.776 1.00 89.19 522 SER A C 1
ATOM 4143 O O . SER A 1 522 ? -10.834 -7.332 1.719 1.00 89.19 522 SER A O 1
ATOM 4145 N N . HIS A 1 523 ? -11.716 -9.005 2.947 1.00 84.00 523 HIS A N 1
ATOM 4146 C CA . HIS A 1 523 ? -11.489 -10.094 1.994 1.00 84.00 523 HIS A CA 1
ATOM 4147 C C . HIS A 1 523 ? -12.780 -10.707 1.440 1.00 84.00 523 HIS A C 1
ATOM 4149 O O . HIS A 1 523 ? -12.712 -11.571 0.568 1.00 84.00 523 HIS A O 1
ATOM 4155 N N . ALA A 1 524 ? -13.942 -10.282 1.939 1.00 91.25 524 ALA A N 1
ATOM 4156 C CA . ALA A 1 524 ? -15.232 -10.749 1.458 1.00 91.25 524 ALA A CA 1
ATOM 4157 C C . ALA A 1 524 ? -15.445 -10.397 -0.023 1.00 91.25 524 ALA A C 1
ATOM 4159 O O . ALA A 1 524 ? -15.103 -9.299 -0.471 1.00 91.25 524 ALA A O 1
ATOM 4160 N N . GLU A 1 525 ? -16.040 -11.332 -0.766 1.00 92.31 525 GLU A N 1
ATOM 4161 C CA . GLU A 1 525 ? -16.394 -11.125 -2.169 1.00 92.31 525 GLU A CA 1
ATOM 4162 C C . GLU A 1 525 ? -17.383 -9.963 -2.326 1.00 92.31 525 GLU A C 1
ATOM 4164 O O . GLU A 1 525 ? -18.303 -9.777 -1.523 1.00 92.31 525 GLU A O 1
ATOM 4169 N N . GLU A 1 526 ? -17.192 -9.183 -3.388 1.00 95.31 526 GLU A N 1
ATOM 4170 C CA . GLU A 1 526 ? -18.065 -8.067 -3.734 1.00 95.31 526 GLU A CA 1
ATOM 4171 C C . GLU A 1 526 ? -19.183 -8.526 -4.660 1.00 95.31 526 GLU A C 1
ATOM 4173 O O . GLU A 1 526 ? -18.935 -9.059 -5.741 1.00 95.31 526 GLU A O 1
ATOM 4178 N N . THR A 1 527 ? -20.424 -8.263 -4.259 1.00 98.25 527 THR A N 1
ATOM 4179 C CA . THR A 1 527 ? -21.601 -8.493 -5.097 1.00 98.25 527 THR A CA 1
ATOM 4180 C C . THR A 1 527 ? -22.114 -7.164 -5.624 1.00 98.25 527 THR A C 1
ATOM 4182 O O . THR A 1 527 ? -22.452 -6.276 -4.845 1.00 98.25 527 THR A O 1
ATOM 4185 N N . VAL A 1 528 ? -22.192 -7.022 -6.947 1.00 98.56 528 VAL A N 1
ATOM 4186 C CA . VAL A 1 528 ? -22.836 -5.864 -7.577 1.00 98.56 528 VAL A CA 1
ATOM 4187 C C . VAL A 1 528 ? -24.344 -6.041 -7.485 1.00 98.56 528 VAL A C 1
ATOM 4189 O O . VAL A 1 528 ? -24.886 -6.947 -8.113 1.00 98.56 528 VAL A O 1
ATOM 4192 N N . ILE A 1 529 ? -25.010 -5.177 -6.724 1.00 98.50 529 ILE A N 1
ATOM 4193 C CA . ILE A 1 529 ? -26.463 -5.254 -6.521 1.00 98.50 529 ILE A CA 1
ATOM 4194 C C . ILE A 1 529 ? -27.248 -4.353 -7.474 1.00 98.50 529 ILE A C 1
ATOM 4196 O O . ILE A 1 529 ? -28.408 -4.621 -7.768 1.00 98.50 529 ILE A O 1
ATOM 4200 N N . TRP A 1 530 ? -26.608 -3.301 -7.984 1.00 98.50 530 TRP A N 1
ATOM 4201 C CA . TRP A 1 530 ? -27.214 -2.364 -8.919 1.00 98.50 530 TRP A CA 1
ATOM 4202 C C . TRP A 1 530 ? -26.138 -1.669 -9.756 1.00 98.50 530 TRP A C 1
ATOM 4204 O O . TRP A 1 530 ? -25.030 -1.401 -9.277 1.00 98.50 530 TRP A O 1
ATOM 4214 N N . ARG A 1 531 ? -26.460 -1.382 -11.018 1.00 98.31 531 ARG A N 1
ATOM 4215 C CA . ARG A 1 531 ? -25.611 -0.631 -11.949 1.00 98.31 531 ARG A CA 1
ATOM 4216 C C . ARG A 1 531 ? -26.401 0.527 -12.514 1.00 98.31 531 ARG A C 1
ATOM 4218 O O . ARG A 1 531 ? -27.561 0.358 -12.881 1.00 98.31 531 ARG A O 1
ATOM 4225 N N . LYS A 1 532 ? -25.730 1.663 -12.654 1.00 97.50 532 LYS A N 1
ATOM 4226 C CA . LYS A 1 532 ? -26.355 2.844 -13.230 1.00 97.50 532 LYS A CA 1
ATOM 4227 C C . LYS A 1 532 ? -26.802 2.617 -14.681 1.00 97.50 532 LYS A C 1
ATOM 4229 O O . LYS A 1 532 ? -26.109 1.908 -15.421 1.00 97.50 532 LYS A O 1
ATOM 4234 N N . PRO A 1 533 ? -27.880 3.277 -15.137 1.00 97.06 533 PRO A N 1
ATOM 4235 C CA . PRO A 1 533 ? -28.214 3.336 -16.553 1.00 97.06 533 PRO A CA 1
ATOM 4236 C C . PRO A 1 533 ? -27.121 4.045 -17.370 1.00 97.06 533 PRO A C 1
ATOM 4238 O O . PRO A 1 533 ? -26.298 4.815 -16.860 1.00 97.06 533 PRO A O 1
ATOM 4241 N N . GLU A 1 534 ? -27.116 3.800 -18.682 1.00 95.69 534 GLU A N 1
ATOM 4242 C CA . GLU A 1 534 ? -26.162 4.439 -19.597 1.00 95.69 534 GLU A CA 1
ATOM 4243 C C . GLU A 1 534 ? -26.392 5.952 -19.731 1.00 95.69 534 GLU A C 1
ATOM 4245 O O . GLU A 1 534 ? -25.424 6.697 -19.893 1.00 95.69 534 GLU A O 1
ATOM 4250 N N . LYS A 1 535 ? -27.656 6.401 -19.672 1.00 96.62 535 LYS A N 1
ATOM 4251 C CA . LYS A 1 535 ? -28.090 7.797 -19.859 1.00 96.62 535 LYS A CA 1
ATOM 4252 C C . LYS A 1 535 ? -29.297 8.148 -18.980 1.00 96.62 535 LYS A C 1
ATOM 4254 O O . LYS A 1 535 ? -29.989 7.247 -18.514 1.00 96.62 535 LYS A O 1
ATOM 4259 N N . GLY A 1 536 ? -29.574 9.447 -18.837 1.00 96.12 536 GLY A N 1
ATOM 4260 C CA . GLY A 1 536 ? -30.716 10.001 -18.096 1.00 96.12 536 GLY A CA 1
ATOM 4261 C C . GLY A 1 536 ? -30.442 10.181 -16.603 1.00 96.12 536 GLY A C 1
ATOM 4262 O O . GLY A 1 536 ? -29.285 10.194 -16.178 1.00 96.12 536 GLY A O 1
ATOM 4263 N N . ILE A 1 537 ? -31.495 10.298 -15.795 1.00 95.69 537 ILE A N 1
ATOM 4264 C CA . ILE A 1 537 ? -31.365 10.346 -14.334 1.00 95.69 537 ILE A CA 1
ATOM 4265 C C . ILE A 1 537 ? -30.622 9.110 -13.806 1.00 95.69 537 ILE A C 1
ATOM 4267 O O . ILE A 1 537 ? -30.666 8.035 -14.403 1.00 95.69 537 ILE A O 1
ATOM 4271 N N . MET A 1 538 ? -29.930 9.272 -12.681 1.00 96.44 538 MET A N 1
ATOM 4272 C CA . MET A 1 538 ? -29.148 8.219 -12.023 1.00 96.44 538 MET A CA 1
ATOM 4273 C C . MET A 1 538 ? -27.974 7.654 -12.843 1.00 96.44 538 MET A C 1
ATOM 4275 O O . MET A 1 538 ? -27.451 6.602 -12.504 1.00 96.44 538 MET A O 1
ATOM 4279 N N . SER A 1 539 ? -27.521 8.314 -13.913 1.00 96.88 539 SER A N 1
ATOM 4280 C CA . SER A 1 539 ? -26.477 7.790 -14.817 1.00 96.88 539 SER A CA 1
ATOM 4281 C C . SER A 1 539 ? -25.072 8.369 -14.586 1.00 96.88 539 SER A C 1
ATOM 4283 O O . SER A 1 539 ? -24.132 8.029 -15.326 1.00 96.88 539 SER A O 1
ATOM 4285 N N . LYS A 1 540 ? -24.899 9.223 -13.568 1.00 96.81 540 LYS A N 1
ATOM 4286 C CA . LYS A 1 540 ? -23.626 9.857 -13.178 1.00 96.81 540 LYS A CA 1
ATOM 4287 C C . LYS A 1 540 ? -23.480 9.910 -11.657 1.00 96.81 540 LYS A C 1
ATOM 4289 O O . LYS A 1 540 ? -24.486 9.930 -10.964 1.00 96.81 540 LYS A O 1
ATOM 4294 N N . HIS A 1 541 ? -22.238 9.983 -11.170 1.00 95.44 541 HIS A N 1
ATOM 4295 C CA . HIS A 1 541 ? -21.914 10.284 -9.766 1.00 95.44 541 HIS A CA 1
ATOM 4296 C C . HIS A 1 541 ? -22.680 9.425 -8.745 1.00 95.44 541 HIS A C 1
ATOM 4298 O O . HIS A 1 541 ? -23.412 9.960 -7.921 1.00 95.44 541 HIS A O 1
ATOM 4304 N N . ILE A 1 542 ? -22.543 8.095 -8.831 1.00 98.06 542 ILE A N 1
ATOM 4305 C CA . ILE A 1 542 ? -23.157 7.180 -7.857 1.00 98.06 542 ILE A CA 1
ATOM 4306 C C . ILE A 1 542 ? -22.355 7.242 -6.557 1.00 98.06 542 ILE A C 1
ATOM 4308 O O . ILE A 1 542 ? -21.257 6.683 -6.487 1.00 98.06 542 ILE A O 1
ATOM 4312 N N . TRP A 1 543 ? -22.888 7.947 -5.562 1.00 97.50 543 TRP A N 1
ATOM 4313 C CA . TRP A 1 543 ? -22.185 8.296 -4.325 1.00 97.50 543 TRP A CA 1
ATOM 4314 C C . TRP A 1 543 ? -22.962 7.905 -3.069 1.00 97.50 543 TRP A C 1
ATOM 4316 O O . TRP A 1 543 ? -24.188 7.791 -3.093 1.00 97.50 543 TRP A O 1
ATOM 4326 N N . ALA A 1 544 ? -22.209 7.725 -1.984 1.00 97.56 544 ALA A N 1
ATOM 4327 C CA . ALA A 1 544 ? -22.660 7.518 -0.613 1.00 97.56 544 ALA A CA 1
ATOM 4328 C C . ALA A 1 544 ? -23.832 6.530 -0.459 1.00 97.56 544 ALA A C 1
ATOM 4330 O O . ALA A 1 544 ? -24.885 6.900 0.062 1.00 97.56 544 ALA A O 1
ATOM 4331 N N . PRO A 1 545 ? -23.701 5.275 -0.936 1.00 98.44 545 PRO A N 1
ATOM 4332 C CA . PRO A 1 545 ? -24.720 4.269 -0.687 1.00 98.44 545 PRO A CA 1
ATOM 4333 C C . PRO A 1 545 ? -24.751 3.880 0.801 1.00 98.44 545 PRO A C 1
ATOM 4335 O O . PRO A 1 545 ? -23.766 3.360 1.320 1.00 98.44 545 PRO A O 1
ATOM 4338 N N . GLU A 1 546 ? -25.900 4.030 1.455 1.00 97.94 546 GLU A N 1
ATOM 4339 C CA . GLU A 1 546 ? -26.163 3.550 2.814 1.00 97.94 546 GLU A CA 1
ATOM 4340 C C . GLU A 1 546 ? -27.166 2.398 2.811 1.00 97.94 546 GLU A C 1
ATOM 4342 O O . GLU A 1 546 ? -28.235 2.507 2.210 1.00 97.94 546 GLU A O 1
ATOM 4347 N N . LEU A 1 547 ? -26.855 1.312 3.524 1.00 98.12 547 LEU A N 1
ATOM 4348 C CA . LEU A 1 547 ? -27.701 0.120 3.598 1.00 98.12 547 LEU A CA 1
ATOM 4349 C C . LEU A 1 547 ? -28.509 0.089 4.899 1.00 98.12 547 LEU A C 1
ATOM 4351 O O . LEU A 1 547 ? -27.948 -0.020 5.984 1.00 98.12 547 LEU A O 1
ATOM 4355 N N . HIS A 1 548 ? -29.831 0.066 4.781 1.00 97.94 548 HIS A N 1
ATOM 4356 C CA . HIS A 1 548 ? -30.766 0.071 5.903 1.00 97.94 548 HIS A CA 1
ATOM 4357 C C . HIS A 1 548 ? -31.678 -1.156 5.857 1.00 97.94 548 HIS A C 1
ATOM 4359 O O . HIS A 1 548 ? -32.120 -1.557 4.783 1.00 97.94 548 HIS A O 1
ATOM 4365 N N . PHE A 1 549 ? -32.015 -1.726 7.014 1.00 97.81 549 PHE A N 1
ATOM 4366 C CA . PHE A 1 549 ? -33.065 -2.744 7.129 1.00 97.81 549 PHE A CA 1
ATOM 4367 C C . PHE A 1 549 ? -34.263 -2.162 7.886 1.00 97.81 549 PHE A C 1
ATOM 4369 O O . PHE A 1 549 ? -34.128 -1.710 9.026 1.00 97.81 549 PHE A O 1
ATOM 4376 N N . ILE A 1 550 ? -35.418 -2.092 7.224 1.00 97.44 550 ILE A N 1
ATOM 4377 C CA . ILE A 1 550 ? -36.614 -1.385 7.693 1.00 97.44 550 ILE A CA 1
ATOM 4378 C C . ILE A 1 550 ? -37.840 -2.233 7.358 1.00 97.44 550 ILE A C 1
ATOM 4380 O O . ILE A 1 550 ? -38.022 -2.603 6.203 1.00 97.44 550 ILE A O 1
ATOM 4384 N N . ASP A 1 551 ? -38.691 -2.509 8.348 1.00 94.81 551 ASP A N 1
ATOM 4385 C CA . ASP A 1 551 ? -39.959 -3.233 8.165 1.00 94.81 551 ASP A CA 1
ATOM 4386 C C . ASP A 1 551 ? -39.801 -4.512 7.309 1.00 94.81 551 ASP A C 1
ATOM 4388 O O . ASP A 1 551 ? -40.475 -4.694 6.294 1.00 94.81 551 ASP A O 1
ATOM 4392 N N . ASP A 1 552 ? -38.850 -5.366 7.711 1.00 96.12 552 ASP A N 1
ATOM 4393 C CA . ASP A 1 552 ? -38.491 -6.646 7.078 1.00 96.12 552 ASP A CA 1
ATOM 4394 C C . ASP A 1 552 ? -37.969 -6.557 5.629 1.00 96.12 552 ASP A C 1
ATOM 4396 O O . ASP A 1 552 ? -38.014 -7.531 4.875 1.00 96.12 552 ASP A O 1
ATOM 4400 N N . LYS A 1 553 ? -37.453 -5.393 5.218 1.00 98.12 553 LYS A N 1
ATOM 4401 C CA . LYS A 1 553 ? -36.869 -5.181 3.887 1.00 98.12 553 LYS A CA 1
ATOM 4402 C C . LYS A 1 553 ? -35.571 -4.394 3.930 1.00 98.12 553 LYS A C 1
ATOM 4404 O O . LYS A 1 553 ? -35.350 -3.560 4.806 1.00 98.12 553 LYS A O 1
ATOM 4409 N N . TRP A 1 554 ? -34.738 -4.615 2.922 1.00 98.69 554 TRP A N 1
ATOM 4410 C CA . TRP A 1 554 ? -33.503 -3.876 2.708 1.00 98.69 554 TRP A CA 1
ATOM 4411 C C . TRP A 1 554 ? -33.747 -2.651 1.833 1.00 98.69 554 TRP A C 1
ATOM 4413 O O . TRP A 1 554 ? -34.432 -2.737 0.814 1.00 98.69 554 TRP A O 1
ATOM 4423 N N . TYR A 1 555 ? -33.135 -1.531 2.198 1.00 98.75 555 TYR A N 1
ATOM 4424 C CA . TYR A 1 555 ? -33.159 -0.289 1.441 1.00 98.75 555 TYR A CA 1
ATOM 4425 C C . TYR A 1 555 ? -31.746 0.247 1.267 1.00 98.75 555 TYR A C 1
ATOM 4427 O O . TYR A 1 555 ? -30.961 0.227 2.213 1.00 98.75 555 TYR A O 1
ATOM 4435 N N . VAL A 1 556 ? -31.431 0.750 0.075 1.00 98.75 556 VAL A N 1
ATOM 4436 C CA . VAL A 1 556 ? -30.198 1.510 -0.156 1.00 98.75 556 VAL A CA 1
ATOM 4437 C C . VAL A 1 556 ? -30.557 2.940 -0.501 1.00 98.75 556 VAL A C 1
ATOM 4439 O O . VAL A 1 556 ? -31.168 3.172 -1.541 1.00 98.75 556 VAL A O 1
ATOM 4442 N N . HIS A 1 557 ? -30.167 3.879 0.357 1.00 98.56 557 HIS A N 1
ATOM 4443 C CA . HIS A 1 557 ? -30.166 5.304 0.034 1.00 98.56 557 HIS A CA 1
ATOM 4444 C C . HIS A 1 557 ? -28.854 5.641 -0.662 1.00 98.56 557 HIS A C 1
ATOM 4446 O O . HIS A 1 557 ? -27.808 5.203 -0.208 1.00 98.56 557 HIS A O 1
ATOM 4452 N N . TYR A 1 558 ? -28.894 6.379 -1.765 1.00 98.62 558 TYR A N 1
ATOM 4453 C CA . TYR A 1 558 ? -27.689 6.786 -2.491 1.00 98.62 558 TYR A CA 1
ATOM 4454 C C . TYR A 1 558 ? -27.933 8.087 -3.251 1.00 98.62 558 TYR A C 1
ATOM 4456 O O . TYR A 1 558 ? -29.078 8.459 -3.511 1.00 98.62 558 TYR A O 1
ATOM 4464 N N . ALA A 1 559 ? -26.863 8.778 -3.626 1.00 98.12 559 ALA A N 1
ATOM 4465 C CA . ALA A 1 559 ? -26.931 9.968 -4.461 1.00 98.12 559 ALA A CA 1
ATOM 4466 C C . ALA A 1 559 ? -26.554 9.637 -5.909 1.00 98.12 559 ALA A C 1
ATOM 4468 O O . ALA A 1 559 ? -25.661 8.825 -6.159 1.00 98.12 559 ALA A O 1
ATOM 4469 N N . ALA A 1 560 ? -27.236 10.265 -6.868 1.00 98.06 560 ALA A N 1
ATOM 4470 C CA . ALA A 1 560 ? -26.904 10.126 -8.281 1.00 98.06 560 ALA A CA 1
ATOM 4471 C C . ALA A 1 560 ? -27.281 11.371 -9.098 1.00 98.06 560 ALA A C 1
ATOM 4473 O O . ALA A 1 560 ? -28.230 12.085 -8.775 1.00 98.06 560 ALA A O 1
ATOM 4474 N N . GLY A 1 561 ? -26.532 11.628 -10.169 1.00 96.75 561 GLY A N 1
ATOM 4475 C CA . GLY A 1 561 ? -26.738 12.722 -11.119 1.00 96.75 561 GLY A CA 1
ATOM 4476 C C . GLY A 1 561 ? -27.307 12.273 -12.468 1.00 96.75 561 GLY A C 1
ATOM 4477 O O . GLY A 1 561 ? -27.427 11.079 -12.761 1.00 96.75 561 GLY A O 1
ATOM 4478 N N . ASP A 1 562 ? -27.632 13.251 -13.311 1.00 94.81 562 ASP A N 1
ATOM 4479 C CA . ASP A 1 562 ? -28.148 13.051 -14.669 1.00 94.81 562 ASP A CA 1
ATOM 4480 C C . ASP A 1 562 ? -27.011 13.125 -15.710 1.00 94.81 562 ASP A C 1
ATOM 4482 O O . ASP A 1 562 ? -26.010 13.811 -15.513 1.00 94.81 562 ASP A O 1
ATOM 4486 N N . THR A 1 563 ? -27.154 12.446 -16.846 1.00 95.25 563 THR A N 1
ATOM 4487 C CA . THR A 1 563 ? -26.270 12.650 -18.003 1.00 95.25 563 THR A CA 1
ATOM 4488 C C . THR A 1 563 ? -26.362 14.074 -18.549 1.00 95.25 563 THR A C 1
ATOM 4490 O O . THR A 1 563 ? -25.327 14.626 -18.923 1.00 95.25 563 THR A O 1
ATOM 4493 N N . ASP A 1 564 ? -27.558 14.669 -18.582 1.00 93.94 564 ASP A N 1
ATOM 4494 C CA . ASP A 1 564 ? -27.768 16.001 -19.169 1.00 93.94 564 ASP A CA 1
ATOM 4495 C C . ASP A 1 564 ? -27.290 17.126 -18.237 1.00 93.94 564 ASP A C 1
ATOM 4497 O O . ASP A 1 564 ? -26.890 18.201 -18.687 1.00 93.94 564 ASP A O 1
ATOM 4501 N N . ASN A 1 565 ? -27.273 16.863 -16.929 1.00 92.88 565 ASN A N 1
ATOM 4502 C CA . ASN A 1 565 ? -26.651 17.715 -15.927 1.00 92.88 565 ASN A CA 1
ATOM 4503 C C . ASN A 1 565 ? -26.049 16.852 -14.813 1.00 92.88 565 ASN A C 1
ATOM 4505 O O . ASN A 1 565 ? -26.736 16.435 -13.879 1.00 92.88 565 ASN A O 1
ATOM 4509 N N . VAL A 1 566 ? -24.736 16.637 -14.885 1.00 92.50 566 VAL A N 1
ATOM 4510 C CA . VAL A 1 566 ? -24.007 15.768 -13.945 1.00 92.50 566 VAL A CA 1
ATOM 4511 C C . VAL A 1 566 ? -24.050 16.265 -12.496 1.00 92.50 566 VAL A C 1
ATOM 4513 O O . VAL A 1 566 ? -23.837 15.483 -11.572 1.00 92.50 566 VAL A O 1
ATOM 4516 N N . TRP A 1 567 ? -24.357 17.549 -12.292 1.00 92.19 567 TRP A N 1
ATOM 4517 C CA . TRP A 1 567 ? -24.507 18.183 -10.983 1.00 92.19 567 TRP A CA 1
ATOM 4518 C C . TRP A 1 567 ? -25.972 18.285 -10.534 1.00 92.19 567 TRP A C 1
ATOM 4520 O O . TRP A 1 567 ? -26.253 18.793 -9.451 1.00 92.19 567 TRP A O 1
ATOM 4530 N N . ALA A 1 568 ? -26.926 17.750 -11.303 1.00 92.88 568 ALA A N 1
ATOM 4531 C CA . ALA A 1 568 ? -28.294 17.519 -10.841 1.00 92.88 568 ALA A CA 1
ATOM 4532 C C . ALA A 1 568 ? -28.360 16.296 -9.904 1.00 92.88 568 ALA A C 1
ATOM 4534 O O . ALA A 1 568 ? -29.117 15.359 -10.137 1.00 92.88 568 ALA A O 1
ATOM 4535 N N . ILE A 1 569 ? -27.536 16.304 -8.852 1.00 95.75 569 ILE A N 1
ATOM 4536 C CA . ILE A 1 569 ? -27.427 15.207 -7.888 1.00 95.75 569 ILE A CA 1
ATOM 4537 C C . ILE A 1 569 ? -28.622 15.229 -6.944 1.00 95.75 569 ILE A C 1
ATOM 4539 O O . ILE A 1 569 ? -28.953 16.283 -6.391 1.00 95.75 569 ILE A O 1
ATOM 4543 N N . ARG A 1 570 ? -29.291 14.084 -6.804 1.00 96.44 570 ARG A N 1
ATOM 4544 C CA . ARG A 1 570 ? -30.438 13.888 -5.911 1.00 96.44 570 ARG A CA 1
ATOM 4545 C C . ARG A 1 570 ? -30.292 12.582 -5.127 1.00 96.44 570 ARG A C 1
ATOM 4547 O O . ARG A 1 570 ? -29.625 11.669 -5.621 1.00 96.44 570 ARG A O 1
ATOM 4554 N N . PRO A 1 571 ? -30.949 12.458 -3.962 1.00 97.06 571 PRO A N 1
ATOM 4555 C CA . PRO A 1 571 ? -31.080 11.194 -3.252 1.00 97.06 571 PRO A CA 1
ATOM 4556 C C . PRO A 1 571 ? -32.125 10.279 -3.911 1.00 97.06 571 PRO A C 1
ATOM 4558 O O . PRO A 1 571 ? -33.242 10.704 -4.223 1.00 97.06 571 PRO A O 1
ATOM 4561 N N . TYR A 1 572 ? -31.772 9.006 -4.060 1.00 98.06 572 TYR A N 1
ATOM 4562 C CA . TYR A 1 572 ? -32.593 7.923 -4.601 1.00 98.06 572 TYR A CA 1
ATOM 4563 C C . TYR A 1 572 ? -32.603 6.731 -3.643 1.00 98.06 572 TYR A C 1
ATOM 4565 O O . TYR A 1 572 ? -31.728 6.606 -2.782 1.00 98.06 572 TYR A O 1
ATOM 4573 N N . VAL A 1 573 ? -33.594 5.847 -3.801 1.00 98.56 573 VAL A N 1
ATOM 4574 C CA . VAL A 1 573 ? -33.737 4.645 -2.967 1.00 98.56 573 VAL A CA 1
ATOM 4575 C C . VAL A 1 573 ? -33.906 3.384 -3.814 1.00 98.56 573 VAL A C 1
ATOM 4577 O O . VAL A 1 573 ? -34.694 3.364 -4.763 1.00 98.56 573 VAL A O 1
ATOM 4580 N N . LEU A 1 574 ? -33.190 2.320 -3.444 1.00 98.69 574 LEU A N 1
ATOM 4581 C CA . LEU A 1 574 ? -33.438 0.946 -3.895 1.00 98.69 574 LEU A CA 1
ATOM 4582 C C . LEU A 1 574 ? -34.101 0.133 -2.775 1.00 98.69 574 LEU A C 1
ATOM 4584 O O . LEU A 1 574 ? -33.819 0.379 -1.607 1.00 98.69 574 LEU A O 1
ATOM 4588 N N . GLU A 1 575 ? -34.932 -0.852 -3.118 1.00 98.69 575 GLU A N 1
ATOM 4589 C CA . GLU A 1 575 ? -35.589 -1.783 -2.184 1.00 98.69 575 GLU A CA 1
ATOM 4590 C C . GLU A 1 575 ? -35.287 -3.239 -2.571 1.00 98.69 575 GLU A C 1
ATOM 4592 O O . GLU A 1 575 ? -35.400 -3.600 -3.740 1.00 98.69 575 GLU A O 1
ATOM 4597 N N . CYS A 1 576 ? -34.982 -4.097 -1.598 1.00 98.62 576 CYS A N 1
ATOM 4598 C CA . CYS A 1 576 ? -34.862 -5.542 -1.780 1.00 98.62 576 CYS A CA 1
ATOM 4599 C C . CYS A 1 576 ? -35.637 -6.284 -0.682 1.00 98.62 576 CYS A C 1
ATOM 4601 O O . CYS A 1 576 ? -35.487 -6.012 0.508 1.00 98.62 576 CYS A O 1
ATOM 4603 N N . SER A 1 577 ? -36.487 -7.229 -1.095 1.00 97.75 577 SER A N 1
ATOM 4604 C CA . SER A 1 577 ? -37.349 -8.011 -0.189 1.00 97.75 577 SER A CA 1
ATOM 4605 C C . SER A 1 577 ? -36.796 -9.404 0.142 1.00 97.75 577 SER A C 1
ATOM 4607 O O . SER A 1 577 ? -37.494 -10.198 0.763 1.00 97.75 577 SER A O 1
ATOM 4609 N N . ALA A 1 578 ? -35.589 -9.746 -0.318 1.00 97.44 578 ALA A N 1
ATOM 4610 C CA . ALA A 1 578 ? -34.970 -11.029 0.002 1.00 97.44 578 ALA A CA 1
ATOM 4611 C C . ALA A 1 578 ? -34.296 -10.983 1.378 1.00 97.44 578 ALA A C 1
ATOM 4613 O O . ALA A 1 578 ? -33.662 -9.985 1.712 1.00 97.44 578 ALA A O 1
ATOM 4614 N N . ASP A 1 579 ? -34.333 -12.097 2.114 1.00 95.62 579 ASP A N 1
ATOM 4615 C CA . ASP A 1 579 ? -33.636 -12.227 3.403 1.00 95.62 579 ASP A CA 1
ATOM 4616 C C . ASP A 1 579 ? -32.142 -11.901 3.269 1.00 95.62 579 ASP A C 1
ATOM 4618 O O . ASP A 1 579 ? -31.562 -11.189 4.084 1.00 95.62 579 ASP A O 1
ATOM 4622 N N . ASN A 1 580 ? -31.523 -12.401 2.194 1.00 96.31 580 ASN A N 1
ATOM 4623 C CA . ASN A 1 580 ? -30.139 -12.121 1.843 1.00 96.31 580 ASN A CA 1
ATOM 4624 C C . ASN A 1 580 ? -30.068 -11.076 0.709 1.00 96.31 580 ASN A C 1
ATOM 4626 O O . ASN A 1 580 ? -30.335 -11.427 -0.449 1.00 96.31 580 ASN A O 1
ATOM 4630 N N . PRO A 1 581 ? -29.617 -9.837 0.985 1.00 97.06 581 PRO A N 1
ATOM 4631 C CA . PRO A 1 581 ? -29.613 -8.746 0.009 1.00 97.06 581 PRO A CA 1
ATOM 4632 C C . PRO A 1 581 ? -28.639 -8.956 -1.162 1.00 97.06 581 PRO A C 1
ATOM 4634 O O . PRO A 1 581 ? -28.714 -8.231 -2.152 1.00 97.06 581 PRO A O 1
ATOM 4637 N N . LEU A 1 582 ? -27.742 -9.948 -1.085 1.00 97.38 582 LEU A N 1
ATOM 4638 C CA . LEU A 1 582 ? -26.816 -10.304 -2.171 1.00 97.38 582 LEU A CA 1
ATOM 4639 C C . LEU A 1 582 ? -27.466 -11.203 -3.237 1.00 97.38 582 LEU A C 1
ATOM 4641 O O . LEU A 1 582 ? -26.880 -11.421 -4.291 1.00 97.38 582 LEU A O 1
ATOM 4645 N N . GLN A 1 583 ? -28.633 -11.784 -2.950 1.00 95.50 583 GLN A N 1
ATOM 4646 C CA . GLN A 1 583 ? -29.303 -12.758 -3.825 1.00 95.50 583 GLN A CA 1
ATOM 4647 C C . GLN A 1 583 ? -30.665 -12.273 -4.329 1.00 95.50 583 GLN A C 1
ATOM 4649 O O . GLN A 1 583 ? -31.260 -12.920 -5.189 1.00 95.50 583 GLN A O 1
ATOM 4654 N N . GLY A 1 584 ? -31.170 -11.171 -3.775 1.00 93.50 584 GLY A N 1
ATOM 4655 C CA . GLY A 1 584 ? -32.455 -10.596 -4.149 1.00 93.50 584 GLY A CA 1
ATOM 4656 C C . GLY A 1 584 ? -32.373 -9.621 -5.319 1.00 93.50 584 GLY A C 1
ATOM 4657 O O . GLY A 1 584 ? -31.313 -9.094 -5.653 1.00 93.50 584 GLY A O 1
ATOM 4658 N N . GLU A 1 585 ? -33.532 -9.365 -5.916 1.00 96.69 585 GLU A N 1
ATOM 4659 C CA . GLU A 1 585 ? -33.720 -8.294 -6.890 1.00 96.69 585 GLU A CA 1
ATOM 4660 C C . GLU A 1 585 ? -33.860 -6.947 -6.168 1.00 96.69 585 GLU A C 1
ATOM 4662 O O . GLU A 1 585 ? -34.623 -6.825 -5.206 1.00 96.69 585 GLU A O 1
ATOM 4667 N N . TRP A 1 586 ? -33.124 -5.941 -6.646 1.00 98.31 586 TRP A N 1
ATOM 4668 C CA . TRP A 1 586 ? -33.173 -4.573 -6.139 1.00 98.31 586 TRP A CA 1
ATOM 4669 C C . TRP A 1 586 ? -34.034 -3.697 -7.048 1.00 98.31 586 TRP A C 1
ATOM 4671 O O . TRP A 1 586 ? -33.708 -3.484 -8.215 1.00 98.31 586 TRP A O 1
ATOM 4681 N N . LEU A 1 587 ? -35.135 -3.185 -6.500 1.00 98.19 587 LEU A N 1
ATOM 4682 C CA . LEU A 1 587 ? -36.123 -2.371 -7.202 1.00 98.19 587 LEU A CA 1
ATOM 4683 C C . LEU A 1 587 ? -35.880 -0.880 -6.954 1.00 98.19 587 LEU A C 1
ATOM 4685 O O . LEU A 1 587 ? -35.770 -0.443 -5.810 1.00 98.19 587 LEU A O 1
ATOM 4689 N N . GLU A 1 588 ? -35.869 -0.078 -8.015 1.00 97.81 588 GLU A N 1
ATOM 4690 C CA . GLU A 1 588 ? -35.761 1.380 -7.923 1.00 97.81 588 GLU A CA 1
ATOM 4691 C C . GLU A 1 588 ? -37.070 1.998 -7.406 1.00 97.81 588 GLU A C 1
ATOM 4693 O O . GLU A 1 588 ? -38.130 1.866 -8.022 1.00 97.81 588 GLU A O 1
ATOM 4698 N N . LYS A 1 589 ? -37.010 2.703 -6.271 1.00 97.19 589 LYS A N 1
ATOM 4699 C CA . LYS A 1 589 ? -38.146 3.462 -5.713 1.00 97.19 589 LYS A CA 1
ATOM 4700 C C . LYS A 1 589 ? -38.224 4.893 -6.242 1.00 97.19 589 LYS A C 1
ATOM 4702 O O . LYS A 1 589 ? -39.267 5.529 -6.105 1.00 97.19 589 LYS A O 1
ATOM 4707 N N . GLY A 1 590 ? -37.150 5.362 -6.875 1.00 93.38 590 GLY A N 1
ATOM 4708 C CA . GLY A 1 590 ? -37.033 6.700 -7.443 1.00 93.38 590 GLY A CA 1
ATOM 4709 C C . GLY A 1 590 ? -36.429 7.717 -6.475 1.00 93.38 590 GLY A C 1
ATOM 4710 O O . GLY A 1 590 ? -35.852 7.360 -5.446 1.00 93.38 590 GLY A O 1
ATOM 4711 N N . GLN A 1 591 ? -36.525 8.987 -6.867 1.00 95.38 591 GLN A N 1
ATOM 4712 C CA . GLN A 1 591 ? -36.011 10.128 -6.112 1.00 95.38 591 GLN A CA 1
ATOM 4713 C C . GLN A 1 591 ? -36.836 10.351 -4.838 1.00 95.38 591 GLN A C 1
ATOM 4715 O O . GLN A 1 591 ? -38.065 10.262 -4.871 1.00 95.38 591 GLN A O 1
ATOM 4720 N N . VAL A 1 592 ? -36.181 10.713 -3.734 1.00 94.88 592 VAL A N 1
ATOM 4721 C CA . VAL A 1 592 ? -36.880 11.158 -2.519 1.00 94.88 592 VAL A CA 1
ATOM 4722 C C . VAL A 1 592 ? -37.584 12.499 -2.776 1.00 94.88 592 VAL A C 1
ATOM 4724 O O . VAL A 1 592 ? -37.013 13.413 -3.371 1.00 94.88 592 VAL A O 1
ATOM 4727 N N . ASN A 1 593 ? -38.829 12.636 -2.316 1.00 92.94 593 ASN A N 1
ATOM 4728 C CA . ASN A 1 593 ? -39.697 13.798 -2.554 1.00 92.94 593 ASN A CA 1
ATOM 4729 C C . ASN A 1 593 ? -39.376 15.016 -1.661 1.00 92.94 593 ASN A C 1
ATOM 4731 O O . ASN A 1 593 ? -40.246 15.507 -0.943 1.00 92.94 593 ASN A O 1
ATOM 4735 N N . THR A 1 594 ? -38.141 15.511 -1.687 1.00 89.38 594 THR A N 1
ATOM 4736 C CA . THR A 1 594 ? -37.780 16.758 -0.993 1.00 89.38 594 THR A CA 1
ATOM 4737 C C . THR A 1 594 ? -38.467 17.972 -1.635 1.00 89.38 594 THR A C 1
ATOM 4739 O O . THR A 1 594 ? -38.737 17.983 -2.841 1.00 89.38 594 THR A O 1
ATOM 4742 N N . ASP A 1 595 ? -38.734 19.028 -0.852 1.00 84.88 595 ASP A N 1
ATOM 4743 C CA . ASP A 1 595 ? -39.371 20.248 -1.390 1.00 84.88 595 ASP A CA 1
ATOM 4744 C C . ASP A 1 595 ? -38.408 21.042 -2.299 1.00 84.88 595 ASP A C 1
ATOM 4746 O O . ASP A 1 595 ? -38.820 21.937 -3.039 1.00 84.88 595 ASP A O 1
ATOM 4750 N N . PHE A 1 596 ? -37.114 20.704 -2.274 1.00 82.81 596 PHE A N 1
ATOM 4751 C CA . PHE A 1 596 ? -36.088 21.313 -3.112 1.00 82.81 596 PHE A CA 1
ATOM 4752 C C . PHE A 1 596 ? -35.763 20.453 -4.324 1.00 82.81 596 PHE A C 1
ATOM 4754 O O . PHE A 1 596 ? -35.659 19.234 -4.248 1.00 82.81 596 PHE A O 1
ATOM 4761 N N . GLN A 1 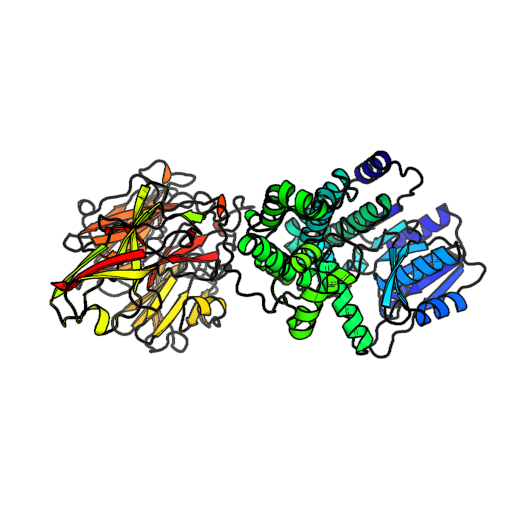597 ? -35.492 21.121 -5.440 1.00 84.56 597 GLN A N 1
ATOM 4762 C CA . GLN A 1 597 ? -34.955 20.489 -6.641 1.00 84.56 597 GLN A CA 1
ATOM 4763 C C . GLN A 1 597 ? -33.552 21.013 -6.963 1.00 84.56 597 GLN A C 1
ATOM 4765 O O . GLN A 1 597 ? -33.157 20.977 -8.123 1.00 84.56 597 GLN A O 1
ATOM 4770 N N . SER A 1 598 ? -32.801 21.516 -5.976 1.00 87.69 598 SER A N 1
ATOM 4771 C CA . SER A 1 598 ? -31.364 21.806 -6.102 1.00 87.69 598 SER A CA 1
ATOM 4772 C C . SER A 1 598 ? -30.526 20.574 -5.719 1.00 87.69 598 SER A C 1
ATOM 4774 O O . SER A 1 598 ? -31.061 19.518 -5.363 1.00 87.69 598 SER A O 1
ATOM 4776 N N . PHE A 1 599 ? -29.204 20.680 -5.850 1.00 93.50 599 PHE A N 1
ATOM 4777 C CA . PHE A 1 599 ? -28.252 19.625 -5.494 1.00 93.50 599 PHE A CA 1
ATOM 4778 C C . PHE A 1 599 ? -28.476 19.112 -4.063 1.00 93.50 599 PHE A C 1
ATOM 4780 O O . PHE A 1 599 ? -28.476 19.904 -3.119 1.00 93.50 599 PHE A O 1
ATOM 4787 N N . SER A 1 600 ? -28.642 17.796 -3.919 1.00 94.69 600 SER A N 1
ATOM 4788 C CA . SER A 1 600 ? -28.837 17.110 -2.639 1.00 94.69 600 SER A CA 1
ATOM 4789 C C . SER A 1 600 ? -28.193 15.728 -2.626 1.00 94.69 600 SER A C 1
ATOM 4791 O O . SER A 1 600 ? -28.262 15.001 -3.618 1.00 94.69 600 SER A O 1
ATOM 4793 N N . LEU A 1 601 ? -27.567 15.370 -1.505 1.00 95.62 601 LEU A N 1
ATOM 4794 C CA . LEU A 1 601 ? -26.842 14.108 -1.322 1.00 95.62 601 LEU A CA 1
ATOM 4795 C C . LEU A 1 601 ? -26.752 13.706 0.156 1.00 95.62 601 LEU A C 1
ATOM 4797 O O . LEU A 1 601 ? -27.343 14.364 1.013 1.00 95.62 601 LEU A O 1
ATOM 4801 N N . ASP A 1 602 ? -26.035 12.611 0.420 1.00 96.44 602 ASP A N 1
ATOM 4802 C CA . ASP A 1 602 ? -25.740 12.070 1.752 1.00 96.44 602 ASP A CA 1
ATOM 4803 C C . ASP A 1 602 ? -26.983 11.935 2.633 1.00 96.44 602 ASP A C 1
ATOM 4805 O O . ASP A 1 602 ? -27.073 12.478 3.735 1.00 96.44 602 ASP A O 1
ATOM 4809 N N . ALA A 1 603 ? -27.992 11.256 2.088 1.00 96.44 603 ALA A N 1
ATOM 4810 C CA . ALA A 1 603 ? -29.250 11.038 2.776 1.00 96.44 603 ALA A CA 1
ATOM 4811 C C . ALA A 1 603 ? -29.142 9.836 3.721 1.00 96.44 603 ALA A C 1
ATOM 4813 O O . ALA A 1 603 ? -29.044 8.700 3.260 1.00 96.44 603 ALA A O 1
ATOM 4814 N N . THR A 1 604 ? -29.262 10.089 5.024 1.00 97.69 604 THR A N 1
ATOM 4815 C CA . THR A 1 604 ? -29.325 9.054 6.059 1.00 97.69 604 THR A CA 1
ATOM 4816 C C . THR A 1 604 ? -30.703 9.011 6.714 1.00 97.69 604 THR A C 1
ATOM 4818 O O . THR A 1 604 ? -31.364 10.040 6.898 1.00 97.69 604 THR A O 1
ATOM 4821 N N . THR A 1 605 ? -31.169 7.815 7.078 1.00 97.88 605 THR A N 1
ATOM 4822 C CA . THR A 1 605 ? -32.453 7.620 7.764 1.00 97.88 605 THR A CA 1
ATOM 4823 C C . THR A 1 605 ? -32.278 6.936 9.109 1.00 97.88 605 THR A C 1
ATOM 4825 O O . THR A 1 605 ? -31.493 6.006 9.267 1.00 97.88 605 THR A O 1
ATOM 4828 N N . PHE A 1 606 ? -33.065 7.367 10.092 1.00 98.06 606 PHE A N 1
ATOM 4829 C CA . PHE A 1 606 ? -33.104 6.743 11.407 1.00 98.06 606 PHE A CA 1
ATOM 4830 C C . PHE A 1 606 ? -34.511 6.789 11.999 1.00 98.06 606 PHE A C 1
ATOM 4832 O O . PHE A 1 606 ? -35.362 7.585 11.603 1.00 98.06 606 PHE A O 1
ATOM 4839 N N . GLU A 1 607 ? -34.759 5.911 12.962 1.00 97.31 607 GLU A N 1
ATOM 4840 C CA . GLU A 1 607 ? -35.997 5.868 13.733 1.00 97.31 607 GLU A CA 1
ATOM 4841 C C . GLU A 1 607 ? -35.759 6.467 15.126 1.00 97.31 607 GLU A C 1
ATOM 4843 O O . GLU A 1 607 ? -34.699 6.265 15.720 1.00 97.31 607 GLU A O 1
ATOM 4848 N N . ASN A 1 608 ? -36.739 7.195 15.659 1.00 97.69 608 ASN A N 1
ATOM 4849 C CA . ASN A 1 608 ? -36.817 7.573 17.065 1.00 97.69 608 ASN A CA 1
ATOM 4850 C C . ASN A 1 608 ? -38.281 7.576 17.536 1.00 97.69 608 ASN A C 1
ATOM 4852 O O . ASN A 1 608 ? -39.107 8.328 17.017 1.00 97.69 608 ASN A O 1
ATOM 4856 N N . LYS A 1 609 ? -38.594 6.754 18.545 1.00 95.31 609 LYS A N 1
ATOM 4857 C CA . LYS A 1 609 ? -39.907 6.662 19.211 1.00 95.31 609 LYS A CA 1
ATOM 4858 C C . LYS A 1 609 ? -41.102 6.450 18.270 1.00 95.31 609 LYS A C 1
ATOM 4860 O O . LYS A 1 609 ? -42.135 7.107 18.385 1.00 95.31 609 LYS A O 1
ATOM 4865 N N . GLY A 1 610 ? -40.968 5.510 17.343 1.00 95.38 610 GLY A N 1
ATOM 4866 C CA . GLY A 1 610 ? -41.971 5.132 16.351 1.00 95.38 610 GLY A CA 1
ATOM 4867 C C . GLY A 1 610 ? -42.055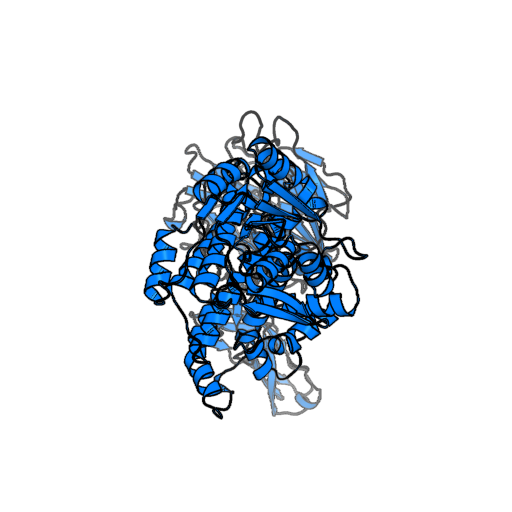 6.074 15.149 1.00 95.38 610 GLY A C 1
ATOM 4868 O O . GLY A 1 610 ? -42.913 5.879 14.290 1.00 95.38 610 GLY A O 1
ATOM 4869 N N . LYS A 1 611 ? -41.190 7.091 15.068 1.00 96.75 611 LYS A N 1
ATOM 4870 C CA . LYS A 1 611 ? -41.117 8.021 13.937 1.00 96.75 611 LYS A CA 1
ATOM 4871 C C . LYS A 1 611 ? -39.812 7.836 13.185 1.00 96.75 611 LYS A C 1
ATOM 4873 O O . LYS A 1 611 ? -38.756 7.713 13.795 1.00 96.75 611 LYS A O 1
ATOM 4878 N N . ARG A 1 612 ? -39.879 7.851 11.856 1.00 97.75 612 ARG A N 1
ATOM 4879 C CA . ARG A 1 612 ? -38.699 7.810 10.989 1.00 97.75 612 ARG A CA 1
ATOM 4880 C C . ARG A 1 612 ? -38.368 9.208 10.497 1.00 97.75 612 ARG A C 1
ATOM 4882 O O . ARG A 1 612 ? -39.272 9.961 10.146 1.00 97.75 612 ARG A O 1
ATOM 4889 N N . TYR A 1 613 ? -37.086 9.520 10.446 1.00 98.38 613 TYR A N 1
ATOM 4890 C CA . TYR A 1 613 ? -36.560 10.794 9.987 1.00 98.38 613 TYR A CA 1
ATOM 4891 C C . TYR A 1 613 ? -35.587 10.569 8.832 1.00 98.38 613 TYR A C 1
ATOM 4893 O O . TYR A 1 613 ? -34.955 9.512 8.738 1.00 98.38 613 TYR A O 1
ATOM 4901 N N . LEU A 1 614 ? -35.488 11.570 7.964 1.00 98.31 614 LEU A N 1
ATOM 4902 C CA . LEU A 1 614 ? -34.454 11.694 6.947 1.00 98.31 614 LEU A CA 1
ATOM 4903 C C . LEU A 1 614 ? -33.602 12.912 7.276 1.00 98.31 614 LEU A C 1
ATOM 4905 O O . LEU A 1 614 ? -34.165 13.972 7.559 1.00 98.31 614 LEU A O 1
ATOM 4909 N N . VAL A 1 615 ? -32.284 12.766 7.196 1.00 98.44 615 VAL A N 1
ATOM 4910 C CA . VAL A 1 615 ? -31.320 13.868 7.257 1.00 98.44 615 VAL A CA 1
ATOM 4911 C C . VAL A 1 615 ? -30.510 13.850 5.971 1.00 98.44 615 VAL A C 1
ATOM 4913 O O . VAL A 1 615 ? -30.097 12.779 5.538 1.00 98.44 615 VAL A O 1
ATOM 4916 N N . TRP A 1 616 ? -30.324 15.000 5.329 1.00 97.88 616 TRP A N 1
ATOM 4917 C CA . TRP A 1 616 ? -29.589 15.088 4.064 1.00 97.88 616 TRP A CA 1
ATOM 4918 C C . TRP A 1 616 ? -28.896 16.437 3.903 1.00 97.88 616 TRP A C 1
ATOM 4920 O O . TRP A 1 616 ? -29.272 17.422 4.547 1.00 97.88 616 TRP A O 1
ATOM 4930 N N . ALA A 1 617 ? -27.910 16.473 3.010 1.00 97.00 617 ALA A N 1
ATOM 4931 C CA . ALA A 1 617 ? -27.229 17.688 2.591 1.00 97.00 617 ALA A CA 1
ATOM 4932 C C . ALA A 1 617 ? -27.948 18.326 1.400 1.00 97.00 617 ALA A C 1
ATOM 4934 O O . ALA A 1 617 ? -28.351 17.636 0.459 1.00 97.00 617 ALA A O 1
ATOM 4935 N N . GLN A 1 618 ? -28.082 19.647 1.407 1.00 94.94 618 GLN A N 1
ATOM 4936 C CA . GLN A 1 618 ? -28.759 20.391 0.352 1.00 94.94 618 GLN A CA 1
ATOM 4937 C C . GLN A 1 618 ? -28.066 21.727 0.099 1.00 94.94 618 GLN A C 1
ATOM 4939 O O . GLN A 1 618 ? -27.902 22.534 1.019 1.00 94.94 618 GLN A O 1
ATOM 4944 N N . LYS A 1 619 ? -27.760 22.005 -1.173 1.00 93.19 619 LYS A N 1
ATOM 4945 C CA . LYS A 1 619 ? -27.293 23.330 -1.590 1.00 93.19 619 LYS A CA 1
ATOM 4946 C C . LYS A 1 619 ? -28.418 24.355 -1.619 1.00 93.19 619 LYS A C 1
ATOM 4948 O O . LYS A 1 619 ? -29.531 24.060 -2.071 1.00 93.19 619 LYS A O 1
ATOM 4953 N N . VAL A 1 620 ? -28.098 25.564 -1.177 1.00 89.25 620 VAL A N 1
ATOM 4954 C CA . VAL A 1 620 ? -28.965 26.746 -1.294 1.00 89.25 620 VAL A CA 1
ATOM 4955 C C . VAL A 1 620 ? -28.661 27.508 -2.591 1.00 89.25 620 VAL A C 1
ATOM 4957 O O . VAL A 1 620 ? -27.883 27.031 -3.411 1.00 89.25 620 VAL A O 1
ATOM 4960 N N . ASP A 1 621 ? -29.288 28.671 -2.801 1.00 82.19 621 ASP A N 1
ATOM 4961 C CA . ASP A 1 621 ? -29.091 29.491 -4.012 1.00 82.19 621 ASP A CA 1
ATOM 4962 C C . ASP A 1 621 ? -27.619 29.885 -4.244 1.00 82.19 621 ASP A C 1
ATOM 4964 O O . ASP A 1 621 ? -27.202 30.103 -5.381 1.00 82.19 621 ASP A O 1
ATOM 4968 N N . ASP A 1 622 ? -26.826 29.966 -3.171 1.00 79.56 622 ASP A N 1
ATOM 4969 C CA . ASP A 1 622 ? -25.370 30.011 -3.257 1.00 79.56 622 ASP A CA 1
ATOM 4970 C C . ASP A 1 622 ? -24.814 28.586 -3.396 1.00 79.56 622 ASP A C 1
ATOM 4972 O O . ASP A 1 622 ? -24.773 27.817 -2.434 1.00 79.56 622 ASP A O 1
ATOM 4976 N N . ASP A 1 623 ? -24.347 28.249 -4.600 1.00 73.06 623 ASP A N 1
ATOM 4977 C CA . ASP A 1 623 ? -23.815 26.925 -4.944 1.00 73.06 623 ASP A CA 1
ATOM 4978 C C . ASP A 1 623 ? -22.553 26.522 -4.154 1.00 73.06 623 ASP A C 1
ATOM 4980 O O . ASP A 1 623 ? -22.108 25.368 -4.253 1.00 73.06 623 ASP A O 1
ATOM 4984 N N . THR A 1 624 ? -21.956 27.441 -3.388 1.00 78.62 624 THR A N 1
ATOM 4985 C CA . THR A 1 624 ? -20.827 27.158 -2.488 1.00 78.62 624 THR A CA 1
ATOM 4986 C C . THR A 1 624 ? -21.258 26.742 -1.083 1.00 78.62 624 THR A C 1
ATOM 4988 O O . THR A 1 624 ? -20.413 26.260 -0.326 1.00 78.62 624 THR A O 1
ATOM 4991 N N . VAL A 1 625 ? -22.552 26.880 -0.764 1.00 90.69 625 VAL A N 1
ATOM 4992 C CA . VAL A 1 625 ? -23.132 26.625 0.556 1.00 90.69 625 VAL A CA 1
ATOM 4993 C C . VAL A 1 625 ? -24.009 25.371 0.534 1.00 90.69 625 VAL A C 1
ATOM 4995 O O . VAL A 1 625 ? -24.982 25.290 -0.218 1.00 90.69 625 VAL A O 1
ATOM 4998 N N . SER A 1 626 ? -23.697 24.400 1.396 1.00 95.25 626 SER A N 1
ATOM 4999 C CA . SER A 1 626 ? -24.519 23.210 1.653 1.00 95.25 626 SER A CA 1
ATOM 5000 C C . SER A 1 626 ? -24.902 23.128 3.125 1.00 95.25 626 SER A C 1
ATOM 5002 O O . SER A 1 626 ? -24.036 23.192 3.995 1.00 95.25 626 SER A O 1
ATOM 5004 N N . ASN A 1 627 ? -26.194 22.944 3.389 1.00 97.12 627 ASN A N 1
ATOM 5005 C CA . ASN A 1 627 ? -26.759 22.840 4.731 1.00 97.12 627 ASN A CA 1
ATOM 5006 C C . ASN A 1 627 ? -27.293 21.430 4.984 1.00 97.12 627 ASN A C 1
ATOM 5008 O O . ASN A 1 627 ? -27.704 20.738 4.050 1.00 97.12 627 ASN A O 1
ATOM 5012 N N . LEU A 1 628 ? -27.399 21.055 6.258 1.00 97.94 628 LEU A N 1
ATOM 5013 C CA . LEU A 1 628 ? -28.144 19.869 6.665 1.00 97.94 628 LEU A CA 1
ATOM 5014 C C . LEU A 1 628 ? -29.612 20.194 6.899 1.00 97.94 628 LEU A C 1
ATOM 5016 O O . LEU A 1 628 ? -29.938 21.177 7.566 1.00 97.94 628 LEU A O 1
ATOM 5020 N N . TYR A 1 629 ? -30.488 19.322 6.413 1.00 97.94 629 TYR A N 1
ATOM 5021 C CA . TYR A 1 629 ? -31.931 19.381 6.626 1.00 97.94 629 TYR A CA 1
ATOM 5022 C C . TYR A 1 629 ? -32.436 18.115 7.305 1.00 97.94 629 TYR A C 1
ATOM 5024 O O . TYR A 1 629 ? -31.829 17.057 7.171 1.00 97.94 629 TYR A O 1
ATOM 5032 N N . ILE A 1 630 ? -33.564 18.225 8.010 1.00 98.12 630 ILE A N 1
ATOM 5033 C CA . ILE A 1 630 ? -34.272 17.095 8.616 1.00 98.12 630 ILE A CA 1
ATOM 5034 C C . ILE A 1 630 ? -35.770 17.142 8.296 1.00 98.12 630 ILE A C 1
ATOM 5036 O O . ILE A 1 630 ? -36.374 18.217 8.266 1.00 98.12 630 ILE A O 1
ATOM 5040 N N . ALA A 1 631 ? -36.381 15.976 8.075 1.00 97.81 631 ALA A N 1
ATOM 5041 C CA . ALA A 1 631 ? -37.827 15.826 7.902 1.00 97.81 631 ALA A CA 1
ATOM 5042 C C . ALA A 1 631 ? -38.336 14.471 8.424 1.00 97.81 631 ALA A C 1
ATOM 5044 O O . ALA A 1 631 ? -37.613 13.475 8.404 1.00 97.81 631 ALA A O 1
ATOM 5045 N N . GLU A 1 632 ? -39.600 14.414 8.859 1.00 97.69 632 GLU A N 1
ATOM 5046 C CA . GLU A 1 632 ? -40.274 13.153 9.205 1.00 97.69 632 GLU A CA 1
ATOM 5047 C C . GLU A 1 632 ? -40.664 12.387 7.924 1.00 97.69 632 GLU A C 1
ATOM 5049 O O . GLU A 1 632 ? -41.134 12.976 6.949 1.00 97.69 632 GLU A O 1
ATOM 5054 N N . MET A 1 633 ? -40.504 11.064 7.920 1.00 97.69 633 MET A N 1
ATOM 5055 C CA . MET A 1 633 ? -40.804 10.190 6.786 1.00 97.69 633 MET A CA 1
ATOM 5056 C C . MET A 1 633 ? -42.149 9.475 6.936 1.00 97.69 633 MET A C 1
ATOM 5058 O O . MET A 1 633 ? -42.573 9.104 8.030 1.00 97.69 633 MET A O 1
ATOM 5062 N N . SER A 1 634 ? -42.832 9.272 5.809 1.00 96.25 634 SER A N 1
ATOM 5063 C CA . SER A 1 634 ? -44.057 8.463 5.711 1.00 96.25 634 SER A CA 1
ATOM 5064 C C . SER A 1 634 ? -43.771 7.000 5.362 1.00 96.25 634 SER A C 1
ATOM 5066 O O . SER A 1 634 ? -44.545 6.123 5.731 1.00 96.25 634 SER A O 1
ATOM 5068 N N . ASN A 1 635 ? -42.663 6.748 4.665 1.00 95.81 635 ASN A N 1
ATOM 5069 C CA . ASN A 1 635 ? -42.105 5.439 4.331 1.00 95.81 635 ASN A CA 1
ATOM 5070 C C . ASN A 1 635 ? -40.591 5.613 4.057 1.00 95.81 635 ASN A C 1
ATOM 5072 O O . ASN A 1 635 ? -40.133 6.757 4.016 1.00 95.81 635 ASN A O 1
ATOM 5076 N N . PRO A 1 636 ? -39.810 4.538 3.843 1.00 95.75 636 PRO A N 1
ATOM 5077 C CA . PRO A 1 636 ? -38.357 4.631 3.662 1.00 95.75 636 PRO A CA 1
ATOM 5078 C C . PRO A 1 636 ? -37.861 5.497 2.492 1.00 95.75 636 PRO A C 1
ATOM 5080 O O . PRO A 1 636 ? -36.688 5.824 2.457 1.00 95.75 636 PRO A O 1
ATOM 5083 N N . TRP A 1 637 ? -38.709 5.919 1.552 1.00 95.69 637 TRP A N 1
ATOM 5084 C CA . TRP A 1 637 ? -38.307 6.744 0.401 1.00 95.69 637 TRP A CA 1
ATOM 5085 C C . TRP A 1 637 ? -39.121 8.040 0.249 1.00 95.69 637 TRP A C 1
ATOM 5087 O O . TRP A 1 637 ? -38.979 8.732 -0.756 1.00 95.69 637 TRP A O 1
ATOM 5097 N N . THR A 1 638 ? -39.988 8.383 1.214 1.00 96.50 638 THR A N 1
ATOM 5098 C CA . THR A 1 638 ? -40.920 9.521 1.097 1.00 96.50 638 THR A CA 1
ATOM 5099 C C . THR A 1 638 ? -41.013 10.336 2.392 1.00 96.50 638 THR A C 1
ATOM 5101 O O . THR A 1 638 ? -41.487 9.823 3.411 1.00 96.50 638 THR A O 1
ATOM 5104 N N . ILE A 1 639 ? -40.660 11.625 2.359 1.00 96.50 639 ILE A N 1
ATOM 5105 C CA . ILE A 1 639 ? -40.878 12.573 3.464 1.00 96.50 639 ILE A CA 1
ATOM 5106 C C . ILE A 1 639 ? -42.350 13.015 3.547 1.00 96.50 639 ILE A C 1
ATOM 5108 O O . ILE A 1 639 ? -43.055 13.059 2.537 1.00 96.50 639 ILE A O 1
ATOM 5112 N N . LYS A 1 640 ? -42.827 13.366 4.748 1.00 94.19 640 LYS A N 1
ATOM 5113 C CA . LYS A 1 640 ? -44.188 13.890 4.996 1.00 94.19 640 LYS A CA 1
ATOM 5114 C C . LYS A 1 640 ? -44.374 15.356 4.565 1.00 94.19 640 LYS A C 1
ATOM 5116 O O . LYS A 1 640 ? -45.489 15.867 4.660 1.00 94.19 640 LYS A O 1
ATOM 5121 N N . GLY A 1 641 ? -43.309 16.008 4.091 1.00 83.19 641 GLY A N 1
ATOM 5122 C CA . GLY A 1 641 ? -43.223 17.460 3.911 1.00 83.19 641 GLY A CA 1
ATOM 5123 C C . GLY A 1 641 ? -42.843 18.174 5.213 1.00 83.19 641 GLY A C 1
ATOM 5124 O O . GLY A 1 641 ? -42.782 17.546 6.271 1.00 83.19 641 GLY A O 1
ATOM 5125 N N . GLY A 1 642 ? -42.577 19.481 5.145 1.00 84.69 642 GLY A N 1
ATOM 5126 C CA . GLY A 1 642 ? -42.185 20.262 6.327 1.00 84.69 642 GLY A CA 1
ATOM 5127 C C . GLY A 1 642 ? -40.743 19.990 6.755 1.00 84.69 642 GLY A C 1
ATOM 5128 O O . GLY A 1 642 ? -40.486 19.608 7.894 1.00 84.69 642 GLY A O 1
ATOM 5129 N N . GLN A 1 643 ? -39.816 20.149 5.814 1.00 92.38 643 GLN A N 1
ATOM 5130 C CA . GLN A 1 643 ? -38.381 20.046 6.063 1.00 92.38 643 GLN A CA 1
ATOM 5131 C C . GLN A 1 643 ? -37.824 21.293 6.758 1.00 92.38 643 GLN A C 1
ATOM 5133 O O . GLN A 1 643 ? -38.199 22.418 6.423 1.00 92.38 643 GLN A O 1
ATOM 5138 N N . THR A 1 644 ? -36.882 21.094 7.678 1.00 95.50 644 THR A N 1
ATOM 5139 C CA . THR A 1 644 ? -36.265 22.183 8.444 1.00 95.50 644 THR A CA 1
ATOM 5140 C C . THR A 1 644 ? -34.749 22.169 8.293 1.00 95.50 644 THR A C 1
ATOM 5142 O O . THR A 1 644 ? -34.143 21.099 8.289 1.00 95.50 644 THR A O 1
ATOM 5145 N N . VAL A 1 645 ? -34.134 23.354 8.194 1.00 96.62 645 VAL A N 1
ATOM 5146 C CA . VAL A 1 645 ? -32.672 23.508 8.266 1.00 96.62 645 VAL A CA 1
ATOM 5147 C C . VAL A 1 645 ? -32.214 23.108 9.663 1.00 96.62 645 VAL A C 1
ATOM 5149 O O . VAL A 1 645 ? -32.626 23.712 10.652 1.00 96.62 645 VAL A O 1
ATOM 5152 N N . LEU A 1 646 ? -31.364 22.096 9.734 1.00 96.50 646 LEU A N 1
ATOM 5153 C CA . LEU A 1 646 ? -30.815 21.571 10.971 1.00 96.50 646 LEU A CA 1
ATOM 5154 C C . LEU A 1 646 ? -29.451 22.189 11.300 1.00 96.50 646 LEU A C 1
ATOM 5156 O O . LEU A 1 646 ? -29.180 22.504 12.457 1.00 96.50 646 LEU A O 1
ATOM 5160 N N . SER A 1 647 ? -28.591 22.364 10.293 1.00 97.25 647 SER A N 1
ATOM 5161 C CA . SER A 1 647 ? -27.276 22.982 10.470 1.00 97.25 647 SER A CA 1
ATOM 5162 C C . SER A 1 647 ? -26.813 23.721 9.224 1.00 97.25 647 SER A C 1
ATOM 5164 O O . SER A 1 647 ? -27.049 23.268 8.103 1.00 97.25 647 SER A O 1
ATOM 5166 N N . THR A 1 648 ? -26.145 24.846 9.450 1.00 97.06 648 THR A N 1
ATOM 5167 C CA . THR A 1 648 ? -25.510 25.700 8.445 1.00 97.06 648 THR A CA 1
ATOM 5168 C C . THR A 1 648 ? -24.024 25.864 8.782 1.00 97.06 648 THR A C 1
ATOM 5170 O O . THR A 1 648 ? -23.682 25.870 9.969 1.00 97.06 648 THR A O 1
ATOM 5173 N N . PRO A 1 649 ? -23.131 25.983 7.784 1.00 96.50 649 PRO A N 1
ATOM 5174 C CA . PRO A 1 649 ? -21.686 26.113 7.982 1.00 96.50 649 PRO A CA 1
ATOM 5175 C C . PRO A 1 649 ? -21.324 27.520 8.487 1.00 96.50 649 PRO A C 1
ATOM 5177 O O . PRO A 1 649 ? -20.828 28.357 7.736 1.00 96.50 649 PRO A O 1
ATOM 5180 N N . ASP A 1 650 ? -21.601 27.799 9.759 1.00 95.31 650 ASP A N 1
ATOM 5181 C CA . ASP A 1 650 ? -21.458 29.123 10.380 1.00 95.31 650 ASP A CA 1
ATOM 5182 C C . ASP A 1 650 ? -20.126 29.305 11.129 1.00 95.31 650 ASP A C 1
ATOM 5184 O O . ASP A 1 650 ? -19.779 30.426 11.506 1.00 95.31 650 ASP A O 1
ATOM 5188 N N . LEU A 1 651 ? -19.385 28.221 11.376 1.00 96.50 651 LEU A N 1
ATOM 5189 C CA . LEU A 1 651 ? -18.118 28.243 12.111 1.00 96.50 651 LEU A CA 1
ATOM 5190 C C . LEU A 1 651 ? -16.927 28.311 11.148 1.00 96.50 651 LEU A C 1
ATOM 5192 O O . LEU A 1 651 ? -16.940 27.699 10.085 1.00 96.50 651 LEU A O 1
ATOM 5196 N N . GLU A 1 652 ? -15.848 29.002 11.531 1.00 95.56 652 GLU A N 1
ATOM 5197 C CA . GLU A 1 652 ? -14.679 29.207 10.652 1.00 95.56 652 GLU A CA 1
ATOM 5198 C C . GLU A 1 652 ? -14.055 27.892 10.151 1.00 95.56 652 GLU A C 1
ATOM 5200 O O . GLU A 1 652 ? -13.590 27.810 9.011 1.00 95.56 652 GLU A O 1
ATOM 5205 N N . TRP A 1 653 ? -14.059 26.842 10.978 1.00 95.06 653 TRP A N 1
ATOM 5206 C CA . TRP A 1 653 ? -13.524 25.529 10.607 1.00 95.06 653 TRP A CA 1
ATOM 5207 C C . TRP A 1 653 ? -14.424 24.755 9.629 1.00 95.06 653 TRP A C 1
ATOM 5209 O O . TRP A 1 653 ? -13.952 23.797 9.020 1.00 95.06 653 TRP A O 1
ATOM 5219 N N . GLU A 1 654 ? -15.684 25.167 9.443 1.00 96.69 654 GLU A N 1
ATOM 5220 C CA . GLU A 1 654 ? -16.640 24.585 8.482 1.00 96.69 654 GLU A CA 1
ATOM 5221 C C . GLU A 1 654 ? -16.552 25.214 7.088 1.00 96.69 654 GLU A C 1
ATOM 5223 O O . GLU A 1 654 ? -17.182 24.733 6.146 1.00 96.69 654 GLU A O 1
ATOM 5228 N N . GLN A 1 655 ? -15.798 26.309 6.976 1.00 95.06 655 GLN A N 1
ATOM 5229 C CA . GLN A 1 655 ? -15.702 27.158 5.789 1.00 95.06 655 GLN A CA 1
ATOM 5230 C C . GLN A 1 655 ? -14.319 27.056 5.122 1.00 95.06 655 GLN A C 1
ATOM 5232 O O . GLN A 1 655 ? -13.911 27.933 4.355 1.00 95.06 655 GLN A O 1
ATOM 5237 N N . GLN A 1 656 ? -13.550 26.003 5.421 1.00 93.62 656 GLN A N 1
ATOM 5238 C CA . GLN A 1 656 ? -12.214 25.816 4.859 1.00 93.62 656 GLN A CA 1
ATOM 5239 C C . GLN A 1 656 ? -12.323 25.285 3.424 1.00 93.62 656 GLN A C 1
ATOM 5241 O O . GLN A 1 656 ? -12.460 24.091 3.172 1.00 93.62 656 GLN A O 1
ATOM 5246 N N . GLY A 1 657 ? -12.241 26.194 2.452 1.00 89.75 657 GLY A N 1
ATOM 5247 C CA . GLY A 1 657 ? -12.332 25.888 1.021 1.00 89.75 657 GLY A CA 1
ATOM 5248 C C . GLY A 1 657 ? -13.759 25.961 0.475 1.00 89.75 657 GLY A C 1
ATOM 5249 O O . GLY A 1 657 ? -13.982 26.685 -0.491 1.00 89.75 657 GLY A O 1
ATOM 5250 N N . PHE A 1 658 ? -14.709 25.270 1.107 1.00 90.75 658 PHE A N 1
ATOM 5251 C CA . PHE A 1 658 ? -16.141 25.335 0.788 1.00 90.75 658 PHE A CA 1
ATOM 5252 C C . PHE A 1 658 ? -16.967 25.478 2.072 1.00 90.75 658 PHE A C 1
ATOM 5254 O O . PHE A 1 658 ? -16.493 25.123 3.147 1.00 90.75 658 PHE A O 1
ATOM 5261 N N . TYR A 1 659 ? -18.194 25.988 1.956 1.00 95.69 659 TYR A N 1
ATOM 5262 C CA . TYR A 1 659 ? -19.113 26.207 3.073 1.00 95.69 659 TYR A CA 1
ATOM 5263 C C . TYR A 1 659 ? -20.068 25.015 3.131 1.00 95.69 659 TYR A C 1
ATOM 5265 O O . TYR A 1 659 ? -21.166 25.053 2.583 1.00 95.69 659 TYR A O 1
ATOM 5273 N N . VAL A 1 660 ? -19.634 23.905 3.717 1.00 95.19 660 VAL A N 1
ATOM 5274 C CA . VAL A 1 660 ? -20.356 22.631 3.591 1.00 95.19 660 VAL A CA 1
ATOM 5275 C C . VAL A 1 660 ? -20.698 22.071 4.960 1.00 95.19 660 VAL A C 1
ATOM 5277 O O . VAL A 1 660 ? -19.849 22.011 5.841 1.00 95.19 660 VAL A O 1
ATOM 5280 N N . ASN A 1 661 ? -21.942 21.630 5.128 1.00 97.81 661 ASN A N 1
ATOM 5281 C CA . ASN A 1 661 ? -22.363 20.621 6.092 1.00 97.81 661 ASN A CA 1
ATOM 5282 C C . ASN A 1 661 ? -23.049 19.482 5.301 1.00 97.81 661 ASN A C 1
ATOM 5284 O O . ASN A 1 661 ? -24.044 19.718 4.610 1.00 97.81 661 ASN A O 1
ATOM 5288 N N . GLU A 1 662 ? -22.503 18.266 5.363 1.00 97.25 662 GLU A N 1
ATOM 5289 C CA . GLU A 1 662 ? -22.976 17.080 4.620 1.00 97.25 662 GLU A CA 1
ATOM 5290 C C . GLU A 1 662 ? -22.653 15.765 5.358 1.00 97.25 662 GLU A C 1
ATOM 5292 O O . GLU A 1 662 ? -22.272 15.809 6.526 1.00 97.25 662 GLU A O 1
ATOM 5297 N N . GLY A 1 663 ? -22.806 14.598 4.719 1.00 96.56 663 GLY A N 1
ATOM 5298 C CA . GLY A 1 663 ? -22.329 13.314 5.254 1.00 96.56 663 GLY A CA 1
ATOM 5299 C C . GLY A 1 663 ? -22.842 12.987 6.653 1.00 96.56 663 GLY A C 1
ATOM 5300 O O . GLY A 1 663 ? -22.036 12.691 7.536 1.00 96.56 663 GLY A O 1
ATOM 5301 N N . ALA A 1 664 ? -24.148 13.148 6.886 1.00 97.94 664 ALA A N 1
ATOM 5302 C CA . ALA A 1 664 ? -24.728 12.966 8.209 1.00 97.94 664 ALA A CA 1
ATOM 5303 C C . ALA A 1 664 ? -24.740 11.486 8.617 1.00 97.94 664 ALA A C 1
ATOM 5305 O O . ALA A 1 664 ? -25.185 10.646 7.844 1.00 97.94 664 ALA A O 1
ATOM 5306 N N . ALA A 1 665 ? -24.35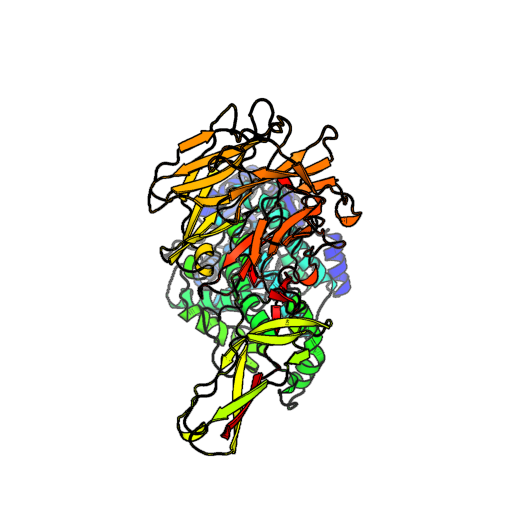6 11.174 9.856 1.00 98.19 665 ALA A N 1
ATOM 5307 C CA . ALA A 1 665 ? -24.487 9.830 10.417 1.00 98.19 665 ALA A CA 1
ATOM 5308 C C . ALA A 1 665 ? -25.023 9.862 11.844 1.00 98.19 665 ALA A C 1
ATOM 5310 O O . ALA A 1 665 ? -24.649 10.714 12.650 1.00 98.19 665 ALA A O 1
ATOM 5311 N N . VAL A 1 666 ? -25.912 8.921 12.165 1.00 98.25 666 VAL A N 1
ATOM 5312 C CA . VAL A 1 666 ? -26.707 8.965 13.399 1.00 98.25 666 VAL A CA 1
ATOM 5313 C C . VAL A 1 666 ? -26.323 7.849 14.359 1.00 98.25 666 VAL A C 1
ATOM 5315 O O . VAL A 1 666 ? -26.260 6.683 13.975 1.00 98.25 666 VAL A O 1
ATOM 5318 N N . ILE A 1 667 ? -26.149 8.191 15.636 1.00 97.62 667 ILE A N 1
ATOM 5319 C CA . ILE A 1 667 ? -26.045 7.222 16.731 1.00 97.62 667 ILE A CA 1
ATOM 5320 C C . ILE A 1 667 ? -26.934 7.642 17.904 1.00 97.62 667 ILE A C 1
ATOM 5322 O O . ILE A 1 667 ? -26.955 8.803 18.315 1.00 97.62 667 ILE A O 1
ATOM 5326 N N . LYS A 1 668 ? -27.694 6.685 18.447 1.00 96.81 668 LYS A N 1
ATOM 5327 C CA . LYS A 1 668 ? -28.549 6.877 19.627 1.00 96.81 668 LYS A CA 1
ATOM 5328 C C . LYS A 1 668 ? -27.911 6.192 20.829 1.00 96.81 668 LYS A C 1
ATOM 5330 O O . LYS A 1 668 ? -27.700 4.980 20.805 1.00 96.81 668 LYS A O 1
ATOM 5335 N N . ARG A 1 669 ? -27.608 6.953 21.879 1.00 94.88 669 ARG A N 1
ATOM 5336 C CA . ARG A 1 669 ? -27.033 6.430 23.129 1.00 94.88 669 ARG A CA 1
ATOM 5337 C C . ARG A 1 669 ? -27.304 7.405 24.267 1.00 94.88 669 ARG A C 1
ATOM 5339 O O . ARG A 1 669 ? -27.438 8.602 24.038 1.00 94.88 669 ARG A O 1
ATOM 5346 N N . ASN A 1 670 ? -27.336 6.904 25.501 1.00 93.88 670 ASN A N 1
ATOM 5347 C CA . ASN A 1 670 ? -27.378 7.732 26.712 1.00 93.88 670 ASN A CA 1
ATOM 5348 C C . ASN A 1 670 ? -28.548 8.744 26.741 1.00 93.88 670 ASN A C 1
ATOM 5350 O O . ASN A 1 670 ? -28.383 9.871 27.204 1.00 93.88 670 ASN A O 1
ATOM 5354 N N . GLY A 1 671 ? -29.722 8.357 26.218 1.00 96.69 671 GLY A N 1
ATOM 5355 C CA . GLY A 1 671 ? -30.917 9.213 26.156 1.00 96.69 671 GLY A CA 1
ATOM 5356 C C . GLY A 1 671 ? -30.832 10.362 25.140 1.00 96.69 671 GLY A C 1
ATOM 5357 O O . GLY A 1 671 ? -31.583 11.339 25.230 1.00 96.69 671 GLY A O 1
ATOM 5358 N N . LYS A 1 672 ? -29.880 10.298 24.204 1.00 97.94 672 LYS A N 1
ATOM 5359 C CA . LYS A 1 672 ? -29.612 11.337 23.209 1.00 97.94 672 LYS A CA 1
ATOM 5360 C C . LYS A 1 672 ? -29.534 10.757 21.800 1.00 97.94 672 LYS A C 1
ATOM 5362 O O . LYS A 1 672 ? -29.125 9.613 21.590 1.00 97.94 672 LYS A O 1
ATOM 5367 N N . VAL A 1 673 ? -29.872 11.604 20.836 1.00 98.50 673 VAL A N 1
ATOM 5368 C CA . VAL A 1 673 ? -29.592 11.411 19.414 1.00 98.50 673 VAL A CA 1
ATOM 5369 C C . VAL A 1 673 ? -28.392 12.278 19.058 1.00 98.50 673 VAL A C 1
ATOM 5371 O O . VAL A 1 673 ? -28.399 13.487 19.299 1.00 98.50 673 VAL A O 1
ATOM 5374 N N . PHE A 1 674 ? -27.366 11.656 18.490 1.00 98.69 674 PHE A N 1
ATOM 5375 C CA . PHE A 1 674 ? -26.182 12.327 17.976 1.00 98.69 674 PHE A CA 1
ATOM 5376 C C . PHE A 1 674 ? -26.158 12.223 16.456 1.00 98.69 674 PHE A C 1
ATOM 5378 O O . PHE A 1 674 ? -26.395 11.143 15.916 1.00 98.69 674 PHE A O 1
ATOM 5385 N N . ILE A 1 675 ? -25.849 13.331 15.786 1.00 98.69 675 ILE A N 1
ATOM 5386 C CA . ILE A 1 675 ? -25.608 13.376 14.344 1.00 98.69 675 ILE A CA 1
ATOM 5387 C C . ILE A 1 675 ? -24.201 13.914 14.129 1.00 98.69 675 ILE A C 1
ATOM 5389 O O . ILE A 1 675 ? -23.936 15.080 14.424 1.00 98.69 675 ILE A O 1
ATOM 5393 N N . THR A 1 676 ? -23.295 13.078 13.634 1.00 98.50 676 THR A N 1
ATOM 5394 C CA . THR A 1 676 ? -22.042 13.573 13.061 1.00 98.50 676 THR A CA 1
ATOM 5395 C C . THR A 1 676 ? -22.311 14.101 11.667 1.00 98.50 676 THR A C 1
ATOM 5397 O O . THR A 1 676 ? -23.218 13.624 10.991 1.00 98.50 676 THR A O 1
ATOM 5400 N N . TYR A 1 677 ? -21.554 15.107 11.252 1.00 98.50 677 TYR A N 1
ATOM 5401 C CA . TYR A 1 677 ? -21.628 15.653 9.904 1.00 98.50 677 TYR A CA 1
ATOM 5402 C C . TYR A 1 677 ? -20.254 16.098 9.451 1.00 98.50 677 TYR A C 1
ATOM 5404 O O . TYR A 1 677 ? -19.404 16.444 10.268 1.00 98.50 677 TYR A O 1
ATOM 5412 N N . SER A 1 678 ? -20.058 16.109 8.146 1.00 97.81 678 SER A N 1
ATOM 5413 C CA . SER A 1 678 ? -18.817 16.504 7.501 1.00 97.81 678 SER A CA 1
ATOM 5414 C C . SER A 1 678 ? -18.872 17.966 7.099 1.00 97.81 678 SER A C 1
ATOM 5416 O O . SER A 1 678 ? -19.939 18.462 6.732 1.00 97.81 678 SER A O 1
ATOM 5418 N N . ALA A 1 679 ? -17.736 18.651 7.154 1.00 97.31 679 ALA A N 1
ATOM 5419 C CA . ALA A 1 679 ? -17.643 20.050 6.774 1.00 97.31 679 ALA A CA 1
ATOM 5420 C C . ALA A 1 679 ? -16.385 20.374 5.970 1.00 97.31 679 ALA A C 1
ATOM 5422 O O . ALA A 1 679 ? -15.446 19.575 5.921 1.00 97.31 679 ALA A O 1
ATOM 5423 N N . SER A 1 680 ? -16.363 21.581 5.396 1.00 94.31 680 SER A N 1
ATOM 5424 C CA . SER A 1 680 ? -15.269 22.118 4.579 1.00 94.31 680 SER A CA 1
ATOM 5425 C C . SER A 1 680 ? -15.127 21.449 3.197 1.00 94.31 680 SER A C 1
ATOM 5427 O O . SER A 1 680 ? -16.105 21.341 2.459 1.00 94.31 680 SER A O 1
ATOM 5429 N N . ALA A 1 681 ? -13.914 21.089 2.772 1.00 90.56 681 ALA A N 1
ATOM 5430 C CA . ALA A 1 681 ? -13.629 20.498 1.460 1.00 90.56 681 ALA A CA 1
ATOM 5431 C C . ALA A 1 681 ? -13.542 18.967 1.530 1.00 90.56 681 ALA A C 1
ATOM 5433 O O . ALA A 1 681 ? -13.609 18.409 2.607 1.00 90.56 681 ALA A O 1
ATOM 5434 N N . THR A 1 682 ? -13.324 18.277 0.407 1.00 91.25 682 THR A N 1
ATOM 5435 C CA . THR A 1 682 ? -13.160 16.806 0.363 1.00 91.25 682 THR A CA 1
ATOM 5436 C C . THR A 1 682 ? -11.693 16.348 0.301 1.00 91.25 682 THR A C 1
ATOM 5438 O O . THR A 1 682 ? -11.413 15.208 -0.086 1.00 91.25 682 THR A O 1
ATOM 5441 N N . ASP A 1 683 ? -10.750 17.233 0.638 1.00 92.19 683 ASP A N 1
ATOM 5442 C CA . ASP A 1 683 ? -9.300 16.991 0.735 1.00 92.19 683 ASP A CA 1
ATOM 5443 C C . ASP A 1 683 ? -8.850 16.851 2.203 1.00 92.19 683 ASP A C 1
ATOM 5445 O O . ASP A 1 683 ? -9.629 16.402 3.041 1.00 92.19 683 ASP A O 1
ATOM 5449 N N . ASP A 1 684 ? -7.603 17.191 2.545 1.00 92.50 684 ASP A N 1
ATOM 5450 C CA . ASP A 1 684 ? -7.090 17.124 3.917 1.00 92.50 684 ASP A CA 1
ATOM 5451 C C . ASP A 1 684 ? -7.834 18.041 4.906 1.00 92.50 684 ASP A C 1
ATOM 5453 O O . ASP A 1 684 ? -7.699 17.874 6.120 1.00 92.50 684 ASP A O 1
ATOM 5457 N N . ARG A 1 685 ? -8.659 18.967 4.412 1.00 95.00 685 ARG A N 1
ATOM 5458 C CA . ARG A 1 685 ? -9.521 19.837 5.221 1.00 95.00 685 ARG A CA 1
ATOM 5459 C C . ARG A 1 685 ? -10.883 19.218 5.538 1.00 95.00 685 ARG A C 1
ATOM 5461 O O . ARG A 1 685 ? -11.658 19.855 6.245 1.00 95.00 685 ARG A O 1
ATOM 5468 N N . TYR A 1 686 ? -11.189 18.015 5.040 1.00 96.25 686 TYR A N 1
ATOM 5469 C CA . TYR A 1 686 ? -12.458 17.338 5.325 1.00 96.25 686 TYR A CA 1
ATOM 5470 C C . TYR A 1 686 ? -12.499 16.870 6.782 1.00 96.25 686 TYR A C 1
ATOM 5472 O O . TYR A 1 686 ? -11.701 16.025 7.190 1.00 96.25 686 TYR A O 1
ATOM 5480 N N . VAL A 1 687 ? -13.401 17.435 7.582 1.00 97.06 687 VAL A N 1
ATOM 5481 C CA . VAL A 1 687 ? -13.471 17.225 9.042 1.00 97.06 687 VAL A CA 1
ATOM 5482 C C . VAL A 1 687 ? -14.903 16.961 9.493 1.00 97.06 687 VAL A C 1
ATOM 5484 O O . VAL A 1 687 ? -15.838 17.246 8.749 1.00 97.06 687 VAL A O 1
ATOM 5487 N N . MET A 1 688 ? -15.088 16.435 10.708 1.00 98.12 688 MET A N 1
ATOM 5488 C CA . MET A 1 688 ? -16.413 16.153 11.266 1.00 98.12 688 MET A CA 1
ATOM 5489 C C . MET A 1 688 ? -16.770 17.024 12.471 1.00 98.12 688 MET A C 1
ATOM 5491 O O . MET A 1 688 ? -15.961 17.204 13.385 1.00 98.12 688 MET A O 1
ATOM 5495 N N . GLY A 1 689 ? -18.018 17.489 12.502 1.00 98.06 689 GLY A N 1
ATOM 5496 C CA . GLY A 1 689 ? -18.680 18.095 13.655 1.00 98.06 689 GLY A CA 1
ATOM 5497 C C . GLY A 1 689 ? -19.752 17.192 14.267 1.00 98.06 689 GLY A C 1
ATOM 5498 O O . GLY A 1 689 ? -20.010 16.088 13.787 1.00 98.06 689 GLY A O 1
ATOM 5499 N N . LEU A 1 690 ? -20.382 17.673 15.343 1.00 98.19 690 LEU A N 1
ATOM 5500 C CA . LEU A 1 690 ? -21.425 16.955 16.078 1.00 98.19 690 LEU A CA 1
ATOM 5501 C C . LEU A 1 690 ? -22.648 17.837 16.335 1.00 98.19 690 LEU A C 1
ATOM 5503 O O . LEU A 1 690 ? -22.520 18.975 16.787 1.00 98.19 690 LEU A O 1
ATOM 5507 N N . LEU A 1 691 ? -23.835 17.277 16.132 1.00 98.62 691 LEU A N 1
ATOM 5508 C CA . LEU A 1 691 ? -25.099 17.767 16.666 1.00 98.62 691 LEU A CA 1
ATOM 5509 C C . LEU A 1 691 ? -25.599 16.785 17.725 1.00 98.62 691 LEU A C 1
ATOM 5511 O O . LEU A 1 691 ? -25.499 15.570 17.553 1.00 98.62 691 LEU A O 1
ATOM 5515 N N . SER A 1 692 ? -26.161 17.299 18.813 1.00 98.25 692 SER A N 1
ATOM 5516 C CA . SER A 1 692 ? -26.740 16.480 19.881 1.00 98.25 692 SER A CA 1
ATOM 5517 C C . SER A 1 692 ? -28.101 17.009 20.314 1.00 98.25 692 SER A C 1
ATOM 5519 O O . SER A 1 692 ? -28.272 18.214 20.487 1.00 98.25 692 SER A O 1
ATOM 5521 N N . ALA A 1 693 ? -29.060 16.110 20.503 1.00 98.38 693 ALA A N 1
ATOM 5522 C CA . ALA A 1 693 ? -30.391 16.413 21.018 1.00 98.38 693 ALA A CA 1
ATOM 5523 C C . ALA A 1 693 ? -30.841 15.323 21.997 1.00 98.38 693 ALA A C 1
ATOM 5525 O O . ALA A 1 693 ? -30.394 14.178 21.920 1.00 98.38 693 ALA A O 1
ATOM 5526 N N . SER A 1 694 ? -31.741 15.658 22.922 1.00 98.00 694 SER A N 1
ATOM 5527 C CA . SER A 1 694 ? -32.420 14.635 23.729 1.00 98.00 694 SER A CA 1
ATOM 5528 C C . SER A 1 694 ? -33.326 13.788 22.832 1.00 98.00 694 SER A C 1
ATOM 5530 O O . SER A 1 694 ? -34.026 14.329 21.976 1.00 98.00 694 SER A O 1
ATOM 5532 N N . GLU A 1 695 ? -33.375 12.474 23.052 1.00 97.38 695 GLU A N 1
ATOM 5533 C CA . GLU A 1 695 ? -34.291 11.591 22.312 1.00 97.38 695 GLU A CA 1
ATOM 5534 C C . GLU A 1 695 ? -35.779 11.859 22.618 1.00 97.38 695 GLU A C 1
ATOM 5536 O O . GLU A 1 695 ? -36.659 11.413 21.878 1.00 97.38 695 GLU A O 1
ATOM 5541 N N . ASP A 1 696 ? -36.067 12.589 23.702 1.00 97.69 696 ASP A N 1
ATOM 5542 C CA . ASP A 1 696 ? -37.402 13.051 24.094 1.00 97.69 696 ASP A CA 1
ATOM 5543 C C . ASP A 1 696 ? -37.817 14.364 23.414 1.00 97.69 696 ASP A C 1
ATOM 5545 O O . ASP A 1 696 ? -38.981 14.759 23.506 1.00 97.69 696 ASP A O 1
ATOM 5549 N N . SER A 1 697 ? -36.878 15.061 22.772 1.00 97.12 697 SER A N 1
ATOM 5550 C CA . SER A 1 697 ? -37.126 16.373 22.173 1.00 97.12 697 SER A CA 1
ATOM 5551 C C . SER A 1 697 ? -37.801 16.283 20.802 1.00 97.12 697 SER A C 1
ATOM 5553 O O . SER A 1 697 ? -37.852 15.230 20.164 1.00 97.12 697 SER A O 1
ATOM 5555 N N . ASP A 1 698 ? -38.327 17.415 20.334 1.00 96.69 698 ASP A N 1
ATOM 5556 C CA . ASP A 1 698 ? -38.832 17.521 18.970 1.00 96.69 698 ASP A CA 1
ATOM 5557 C C . ASP A 1 698 ? -37.658 17.636 17.989 1.00 96.69 698 ASP A C 1
ATOM 5559 O O . ASP A 1 698 ? -37.057 18.702 17.851 1.00 96.69 698 ASP A O 1
ATOM 5563 N N . LEU A 1 699 ? -37.310 16.532 17.325 1.00 96.94 699 LEU A N 1
ATOM 5564 C CA . LEU A 1 699 ? -36.116 16.454 16.478 1.00 96.94 699 LEU A CA 1
ATOM 5565 C C . LEU A 1 699 ? -36.204 17.307 15.203 1.00 96.94 699 LEU A C 1
ATOM 5567 O O . LEU A 1 699 ? -35.159 17.664 14.665 1.00 96.94 699 LEU A O 1
ATOM 5571 N N . VAL A 1 700 ? -37.406 17.673 14.731 1.00 96.56 700 VAL A N 1
ATOM 5572 C CA . VAL A 1 700 ? -37.556 18.590 13.578 1.00 96.56 700 VAL A CA 1
ATOM 5573 C C . VAL A 1 700 ? -37.468 20.066 13.971 1.00 96.56 700 VAL A C 1
ATOM 5575 O O . VAL A 1 700 ? -37.413 20.928 13.092 1.00 96.56 700 VAL A O 1
ATOM 5578 N N . ASN A 1 701 ? -37.432 20.366 15.273 1.00 96.69 701 ASN A N 1
ATOM 5579 C CA . ASN A 1 701 ? -37.181 21.702 15.792 1.00 96.69 701 ASN A CA 1
ATOM 5580 C C . ASN A 1 701 ? -35.661 21.927 15.948 1.00 96.69 701 ASN A C 1
ATOM 5582 O O . ASN A 1 701 ? -35.042 21.285 16.799 1.00 96.69 701 ASN A O 1
ATOM 5586 N N . PRO A 1 702 ? -35.041 22.866 15.208 1.00 94.69 702 PRO A N 1
ATOM 5587 C CA . PRO A 1 702 ? -33.598 23.109 15.278 1.00 94.69 702 PRO A CA 1
ATOM 5588 C C . PRO A 1 702 ? -33.125 23.538 16.668 1.00 94.69 702 PRO A C 1
ATOM 5590 O O . PRO A 1 702 ? -32.007 23.226 17.059 1.00 94.69 702 PRO A O 1
ATOM 5593 N N . ALA A 1 703 ? -33.989 24.191 17.455 1.00 96.50 703 ALA A N 1
ATOM 5594 C CA . ALA A 1 703 ? -33.668 24.614 18.818 1.00 96.50 703 ALA A CA 1
ATOM 5595 C C . ALA A 1 703 ? -33.471 23.438 19.797 1.00 96.50 703 ALA A C 1
ATOM 5597 O O . ALA A 1 703 ? -32.976 23.643 20.903 1.00 96.50 703 ALA A O 1
ATOM 5598 N N . SER A 1 704 ? -33.855 22.218 19.407 1.00 97.81 704 SER A N 1
ATOM 5599 C CA . SER A 1 704 ? -33.603 20.992 20.174 1.00 97.81 704 SER A CA 1
ATOM 5600 C C . SER A 1 704 ? -32.146 20.525 20.090 1.00 97.81 704 SER A C 1
ATOM 5602 O O . SER A 1 704 ? -31.732 19.680 20.887 1.00 97.81 704 SER A O 1
ATOM 5604 N N . TRP A 1 705 ? -31.375 21.047 19.132 1.00 98.12 705 TRP A N 1
ATOM 5605 C CA . TRP A 1 705 ? -30.036 20.575 18.808 1.00 98.12 705 TRP A CA 1
ATOM 5606 C C . TRP A 1 705 ? -28.952 21.518 19.324 1.00 98.12 705 TRP A C 1
ATOM 5608 O O . TRP A 1 705 ? -29.034 22.737 19.202 1.00 98.12 705 TRP A O 1
ATOM 5618 N N . THR A 1 706 ? -27.893 20.934 19.877 1.00 97.56 706 THR A N 1
ATOM 5619 C CA . THR A 1 706 ? -26.660 21.629 20.255 1.00 97.56 706 THR A CA 1
ATOM 5620 C C . THR A 1 706 ? -25.541 21.220 19.309 1.00 97.56 706 THR A C 1
ATOM 5622 O O . THR A 1 706 ? -25.260 20.026 19.178 1.00 97.56 706 THR A O 1
ATOM 5625 N N . LYS A 1 707 ? -24.902 22.206 18.673 1.00 97.75 707 LYS A N 1
ATOM 5626 C CA . LYS A 1 707 ? -23.794 22.032 17.723 1.00 97.75 707 LYS A CA 1
ATOM 5627 C C . LYS A 1 707 ? -22.438 22.149 18.424 1.00 97.75 707 LYS A C 1
ATOM 5629 O O . LYS A 1 707 ? -22.264 23.017 19.279 1.00 97.75 707 LYS A O 1
ATOM 5634 N N . SER A 1 708 ? -21.479 21.290 18.072 1.00 95.56 708 SER A N 1
ATOM 5635 C CA . SER A 1 708 ? -20.093 21.413 18.536 1.00 95.56 708 SER A CA 1
ATOM 5636 C C . SER A 1 708 ? -19.448 22.688 17.988 1.00 95.56 708 SER A C 1
ATOM 5638 O O . SER A 1 708 ? -19.611 23.016 16.817 1.00 95.56 708 SER A O 1
ATOM 5640 N N . VAL A 1 709 ? -18.706 23.406 18.836 1.00 93.94 709 VAL A N 1
ATOM 5641 C CA . VAL A 1 709 ? -18.010 24.647 18.441 1.00 93.94 709 VAL A CA 1
ATOM 5642 C C . VAL A 1 709 ? -16.666 24.390 17.755 1.00 93.94 709 VAL A C 1
ATOM 5644 O O . VAL A 1 709 ? -16.199 25.240 17.009 1.00 93.94 709 VAL A O 1
ATOM 5647 N N . GLU A 1 710 ? -16.093 23.203 17.950 1.00 93.56 710 GLU A N 1
ATOM 5648 C CA . GLU A 1 710 ? -14.851 22.721 17.335 1.00 93.56 710 GLU A CA 1
ATOM 5649 C C . GLU A 1 710 ? -15.124 21.423 16.551 1.00 93.56 710 GLU A C 1
ATOM 5651 O O . GLU A 1 710 ? -16.108 20.726 16.858 1.00 93.56 710 GLU A O 1
ATOM 5656 N N . PRO A 1 711 ? -14.264 21.057 15.580 1.00 96.00 711 PRO A N 1
ATOM 5657 C CA . PRO A 1 711 ? -14.329 19.748 14.947 1.00 96.00 711 PRO A CA 1
ATOM 5658 C C . PRO A 1 711 ? -14.035 18.649 15.976 1.00 96.00 711 PRO A C 1
ATOM 5660 O O . PRO A 1 711 ? -13.118 18.753 16.793 1.00 96.00 711 PRO A O 1
ATOM 5663 N N . ILE A 1 712 ? -14.803 17.564 15.918 1.00 95.94 712 ILE A N 1
ATOM 5664 C CA . ILE A 1 712 ? -14.647 16.395 16.797 1.00 95.94 712 ILE A CA 1
ATOM 5665 C C . ILE A 1 712 ? -13.790 15.292 16.169 1.00 95.94 712 ILE A C 1
ATOM 5667 O O . ILE A 1 712 ? -13.425 14.334 16.849 1.00 95.94 712 ILE A O 1
ATOM 5671 N N . PHE A 1 713 ? -13.481 15.411 14.875 1.00 97.50 713 PHE A N 1
ATOM 5672 C CA . PHE A 1 713 ? -12.617 14.491 14.146 1.00 97.50 713 PHE A CA 1
ATOM 5673 C C . PHE A 1 713 ? -12.000 15.196 12.939 1.00 97.50 713 PHE A C 1
ATOM 5675 O O . PHE A 1 713 ? -12.716 15.766 12.117 1.00 97.50 713 PHE A O 1
ATOM 5682 N N . ALA A 1 714 ? -10.675 15.178 12.829 1.00 96.75 714 ALA A N 1
ATOM 5683 C CA . ALA A 1 714 ? -9.949 15.904 11.792 1.00 96.75 714 ALA A CA 1
ATOM 5684 C C . ALA A 1 714 ? -8.679 15.158 11.383 1.00 96.75 714 ALA A C 1
ATOM 5686 O O . ALA A 1 714 ? -8.252 14.234 12.076 1.00 96.75 714 ALA A O 1
ATOM 5687 N N . THR A 1 715 ? -8.087 15.573 10.262 1.00 94.56 715 THR A N 1
ATOM 5688 C CA . THR A 1 715 ? -6.823 15.045 9.733 1.00 94.56 715 THR A CA 1
ATOM 5689 C C . THR A 1 715 ? -5.786 14.790 10.823 1.00 94.56 715 THR A C 1
ATOM 5691 O O . THR A 1 715 ? -5.494 15.653 11.651 1.00 94.56 715 THR A O 1
ATOM 5694 N N . ASN A 1 716 ? -5.183 13.603 10.775 1.00 91.50 716 ASN A N 1
ATOM 5695 C CA . ASN A 1 716 ? -4.101 13.208 11.658 1.00 91.50 716 ASN A CA 1
ATOM 5696 C C . ASN A 1 716 ? -2.828 12.934 10.860 1.00 91.50 716 ASN A C 1
ATOM 5698 O O . ASN A 1 716 ? -2.606 11.828 10.361 1.00 91.50 716 ASN A O 1
ATOM 5702 N N . GLU A 1 717 ? -1.949 13.935 10.800 1.00 85.12 717 GLU A N 1
ATOM 5703 C CA . GLU A 1 717 ? -0.674 13.827 10.086 1.00 85.12 717 GLU A CA 1
ATOM 5704 C C . GLU A 1 717 ? 0.227 12.726 10.669 1.00 85.12 717 GLU A C 1
ATOM 5706 O O . GLU A 1 717 ? 0.926 12.045 9.927 1.00 85.12 717 GLU A O 1
ATOM 5711 N N . LYS A 1 718 ? 0.171 12.474 11.986 1.00 78.31 718 LYS A N 1
ATOM 5712 C CA . LYS A 1 718 ? 0.992 11.432 12.634 1.00 78.31 718 LYS A CA 1
ATOM 5713 C C . LYS A 1 718 ? 0.569 10.018 12.252 1.00 78.31 718 LYS A C 1
ATOM 5715 O O . LYS A 1 718 ? 1.378 9.095 12.343 1.00 78.31 718 LYS A O 1
ATOM 5720 N N . ALA A 1 719 ? -0.703 9.844 11.907 1.00 76.94 719 ALA A N 1
ATOM 5721 C CA . ALA A 1 719 ? -1.250 8.581 11.436 1.00 76.94 719 ALA A CA 1
ATOM 5722 C C . ALA A 1 719 ? -1.305 8.508 9.904 1.00 76.94 719 ALA A C 1
ATOM 5724 O O . ALA A 1 719 ? -1.725 7.478 9.383 1.00 76.94 719 ALA A O 1
ATOM 5725 N N . GLU A 1 720 ? -0.889 9.561 9.188 1.00 84.94 720 GLU A N 1
ATOM 5726 C CA . GLU A 1 720 ? -1.055 9.703 7.735 1.00 84.94 720 GLU A CA 1
ATOM 5727 C C . GLU A 1 720 ? -2.504 9.420 7.306 1.00 84.94 720 GLU A C 1
ATOM 5729 O O . GLU A 1 720 ? -2.769 8.593 6.430 1.00 84.94 720 GLU A O 1
ATOM 5734 N N . GLU A 1 721 ? -3.460 10.006 8.022 1.00 92.19 721 GLU A N 1
ATOM 5735 C CA . GLU A 1 721 ? -4.886 9.871 7.737 1.00 92.19 721 GLU A CA 1
ATOM 5736 C C . GLU A 1 721 ? -5.483 11.255 7.523 1.00 92.19 721 GLU A C 1
ATOM 5738 O O . GLU A 1 721 ? -5.713 12.010 8.468 1.00 92.19 721 GLU A O 1
ATOM 5743 N N . TYR A 1 722 ? -5.687 11.581 6.248 1.00 94.69 722 TYR A N 1
ATOM 5744 C CA . TYR A 1 722 ? -6.070 12.909 5.786 1.00 94.69 722 TYR A CA 1
ATOM 5745 C C . TYR A 1 722 ? -7.514 12.924 5.293 1.00 94.69 722 TYR A C 1
ATOM 5747 O O . TYR A 1 722 ? -7.950 12.004 4.591 1.00 94.69 722 TYR A O 1
ATOM 5755 N N . GLY A 1 723 ? -8.234 13.982 5.654 1.00 96.25 723 GLY A N 1
ATOM 5756 C CA . GLY A 1 723 ? -9.612 14.231 5.251 1.00 96.25 723 GLY A CA 1
ATOM 5757 C C . GLY A 1 723 ? -10.606 13.180 5.743 1.00 96.25 723 GLY A C 1
ATOM 5758 O O . GLY A 1 723 ? -11.260 12.569 4.897 1.00 96.25 723 GLY A O 1
ATOM 5759 N N . PRO A 1 724 ? -10.708 12.909 7.061 1.00 95.44 724 PRO A N 1
ATOM 5760 C CA . PRO A 1 724 ? -11.524 11.824 7.589 1.00 95.44 724 PRO A CA 1
ATOM 5761 C C . PRO A 1 724 ? -13.040 12.104 7.635 1.00 95.44 724 PRO A C 1
ATOM 5763 O O . PRO A 1 724 ? -13.730 11.600 8.524 1.00 95.44 724 PRO A O 1
ATOM 5766 N N . GLY A 1 725 ? -13.556 12.963 6.755 1.00 84.50 725 GLY A N 1
ATOM 5767 C CA . GLY A 1 725 ? -14.988 13.247 6.697 1.00 84.50 725 GLY A CA 1
ATOM 5768 C C . GLY A 1 725 ? -15.793 12.071 6.135 1.00 84.50 725 GLY A C 1
ATOM 5769 O O . GLY A 1 725 ? -15.242 11.130 5.574 1.00 84.50 725 GLY A O 1
ATOM 5770 N N . HIS A 1 726 ? -17.107 12.150 6.317 1.00 94.06 726 HIS A N 1
ATOM 5771 C CA . HIS A 1 726 ? -18.144 11.153 6.052 1.00 94.06 726 HIS A CA 1
ATOM 5772 C C . HIS A 1 726 ? -17.921 9.819 6.776 1.00 94.06 726 HIS A C 1
ATOM 5774 O O . HIS A 1 726 ? -16.960 9.077 6.541 1.00 94.06 726 HIS A O 1
ATOM 5780 N N . ASN A 1 727 ? -18.868 9.470 7.640 1.00 97.94 727 ASN A N 1
ATOM 5781 C CA . ASN A 1 727 ? -18.789 8.277 8.465 1.00 97.94 727 ASN A CA 1
ATOM 5782 C C . ASN A 1 727 ? -20.115 7.518 8.516 1.00 97.94 727 ASN A C 1
ATOM 5784 O O . ASN A 1 727 ? -21.143 7.983 8.049 1.00 97.94 727 ASN A O 1
ATOM 5788 N N . SER A 1 728 ? -20.081 6.356 9.150 1.00 98.44 728 SER A N 1
ATOM 5789 C CA . SER A 1 728 ? -21.242 5.664 9.693 1.00 98.44 728 SER A CA 1
ATOM 5790 C C . SER A 1 728 ? -20.881 5.065 11.054 1.00 98.44 728 SER A C 1
ATOM 5792 O O . SER A 1 728 ? -19.729 5.131 11.507 1.00 98.44 728 SER A O 1
ATOM 5794 N N . PHE A 1 729 ? -21.875 4.500 11.733 1.00 98.38 729 PHE A N 1
ATOM 5795 C CA . PHE A 1 729 ? -21.690 3.807 13.001 1.00 98.38 729 PHE A CA 1
ATOM 5796 C C . PHE A 1 729 ? -22.146 2.362 12.884 1.00 98.38 729 PHE A C 1
ATOM 5798 O O . PHE A 1 729 ? -23.130 2.053 12.215 1.00 98.38 729 PHE A O 1
ATOM 5805 N N . THR A 1 730 ? -21.437 1.474 13.568 1.00 97.81 730 THR A N 1
ATOM 5806 C CA . THR A 1 730 ? -21.827 0.071 13.699 1.00 97.81 730 THR A CA 1
ATOM 5807 C C . THR A 1 730 ? -21.456 -0.443 15.085 1.00 97.81 730 THR A C 1
ATOM 5809 O O . THR A 1 730 ? -20.983 0.316 15.930 1.00 97.81 730 THR A O 1
ATOM 5812 N N . VAL A 1 731 ? -21.675 -1.729 15.341 1.00 96.56 731 VAL A N 1
ATOM 5813 C CA . VAL A 1 731 ? -21.364 -2.362 16.626 1.00 96.56 731 VAL A CA 1
ATOM 5814 C C . VAL A 1 731 ? -20.464 -3.576 16.423 1.00 96.56 731 VAL A C 1
ATOM 5816 O O . VAL A 1 731 ? -20.656 -4.352 15.484 1.00 96.56 731 VAL A O 1
ATOM 5819 N N . ALA A 1 732 ? -19.482 -3.757 17.300 1.00 95.31 732 ALA A N 1
ATOM 5820 C CA . ALA A 1 732 ? -18.544 -4.872 17.263 1.00 95.31 732 ALA A CA 1
ATOM 5821 C C . ALA A 1 732 ? -19.242 -6.224 17.458 1.00 95.31 732 ALA A C 1
ATOM 5823 O O . ALA A 1 732 ? -20.449 -6.321 17.714 1.00 95.31 732 ALA A O 1
ATOM 5824 N N . GLU A 1 733 ? -18.475 -7.299 17.312 1.00 93.00 733 GLU A N 1
ATOM 5825 C CA . GLU A 1 733 ? -18.958 -8.676 17.353 1.00 93.00 733 GLU A CA 1
ATOM 5826 C C . GLU A 1 733 ? -19.650 -9.005 18.686 1.00 93.00 733 GLU A C 1
ATOM 5828 O O . GLU A 1 733 ? -20.653 -9.720 18.678 1.00 93.00 733 GLU A O 1
ATOM 5833 N N . ASP A 1 734 ? -19.204 -8.386 19.787 1.00 87.56 734 ASP A N 1
ATOM 5834 C CA . ASP A 1 734 ? -19.804 -8.481 21.127 1.00 87.56 734 ASP A CA 1
ATOM 5835 C C . ASP A 1 734 ? -21.240 -7.928 21.225 1.00 87.56 734 ASP A C 1
ATOM 5837 O O . ASP A 1 734 ? -21.968 -8.257 22.157 1.00 87.56 734 ASP A O 1
ATOM 5841 N N . GLY A 1 735 ? -21.680 -7.132 20.244 1.00 88.75 735 GLY A N 1
ATOM 5842 C CA . GLY A 1 735 ? -23.016 -6.537 20.209 1.00 88.75 735 GLY A CA 1
ATOM 5843 C C . GLY A 1 735 ? -23.206 -5.330 21.128 1.00 88.75 735 GLY A C 1
ATOM 5844 O O . GLY A 1 735 ? -24.318 -4.811 21.189 1.00 88.75 735 GLY A O 1
ATOM 5845 N N . THR A 1 736 ? -22.154 -4.856 21.797 1.00 88.12 736 THR A N 1
ATOM 5846 C CA . THR A 1 736 ? -22.226 -3.762 22.779 1.00 88.12 736 THR A CA 1
ATOM 5847 C C . THR A 1 736 ? -21.229 -2.635 22.531 1.00 88.12 736 THR A C 1
ATOM 5849 O O . THR A 1 736 ? -21.510 -1.497 22.920 1.00 88.12 736 THR A O 1
ATOM 5852 N N . THR A 1 737 ? -20.084 -2.930 21.909 1.00 91.44 737 THR A N 1
ATOM 5853 C CA . THR A 1 737 ? -19.021 -1.957 21.633 1.00 91.44 737 THR A CA 1
ATOM 5854 C C . THR A 1 737 ? -19.327 -1.188 20.353 1.00 91.44 737 THR A C 1
ATOM 5856 O O . THR A 1 737 ? -19.317 -1.759 19.264 1.00 91.44 737 THR A O 1
ATOM 5859 N N . ASP A 1 738 ? -19.586 0.112 20.476 1.00 95.81 738 ASP A N 1
ATOM 5860 C CA . ASP A 1 738 ? -19.846 0.981 19.328 1.00 95.81 738 ASP A CA 1
ATOM 5861 C C . ASP A 1 738 ? -18.553 1.253 18.540 1.00 95.81 738 ASP A C 1
ATOM 5863 O O . ASP A 1 738 ? -17.464 1.386 19.106 1.00 95.81 738 ASP A O 1
ATOM 5867 N N . LEU A 1 739 ? -18.672 1.352 17.218 1.00 97.56 739 LEU A N 1
ATOM 5868 C CA . LEU A 1 739 ? -17.557 1.552 16.298 1.00 97.56 739 LEU A CA 1
ATOM 5869 C C . LEU A 1 739 ? -17.844 2.715 15.351 1.00 97.56 739 LEU A C 1
ATOM 5871 O O . LEU A 1 739 ? -18.957 2.856 14.842 1.00 97.56 739 LEU A O 1
ATOM 5875 N N . LEU A 1 740 ? -16.809 3.504 15.074 1.00 98.38 740 LEU A N 1
ATOM 5876 C CA . LEU A 1 740 ? -16.793 4.485 13.999 1.00 98.38 740 LEU A CA 1
ATOM 5877 C C . LEU A 1 740 ? -16.270 3.820 12.725 1.00 98.38 740 LEU A C 1
ATOM 5879 O O . LEU A 1 740 ? -15.164 3.276 12.709 1.00 98.38 740 LEU A O 1
ATOM 5883 N N . VAL A 1 741 ? -17.038 3.933 11.648 1.00 98.56 741 VAL A N 1
ATOM 5884 C CA . VAL A 1 741 ? -16.623 3.560 10.295 1.00 98.56 741 VAL A CA 1
ATOM 5885 C C . VAL A 1 741 ? -16.452 4.851 9.509 1.00 98.56 741 VAL A C 1
ATOM 5887 O O . VAL A 1 741 ? -17.385 5.635 9.422 1.00 98.56 741 VAL A O 1
ATOM 5890 N N . TYR A 1 742 ? -15.272 5.112 8.965 1.00 98.38 742 TYR A N 1
ATOM 5891 C CA . TYR A 1 742 ? -14.955 6.381 8.299 1.00 98.38 742 TYR A CA 1
ATOM 5892 C C . TYR A 1 742 ? -14.025 6.133 7.119 1.00 98.38 742 TYR A C 1
ATOM 5894 O O . TYR A 1 742 ? -13.480 5.036 6.987 1.00 98.38 742 TYR A O 1
ATOM 5902 N N . HIS A 1 743 ? -13.821 7.122 6.252 1.00 97.81 743 HIS A N 1
ATOM 5903 C CA . HIS A 1 743 ? -12.775 7.037 5.237 1.00 97.81 743 HIS A CA 1
ATOM 5904 C C . HIS A 1 743 ? -11.652 8.026 5.504 1.00 97.81 743 HIS A C 1
ATOM 5906 O O . HIS A 1 743 ? -11.899 9.065 6.080 1.00 97.81 743 HIS A O 1
ATOM 5912 N N . ALA A 1 744 ? -10.424 7.733 5.078 1.00 96.56 744 ALA A N 1
ATOM 5913 C CA . ALA A 1 744 ? -9.342 8.725 5.053 1.00 96.56 744 ALA A CA 1
ATOM 5914 C C . ALA A 1 744 ? -8.281 8.359 4.012 1.00 96.56 744 ALA A C 1
ATOM 5916 O O . ALA A 1 744 ? -8.050 7.170 3.741 1.00 96.56 744 ALA A O 1
ATOM 5917 N N . ARG A 1 745 ? -7.604 9.373 3.467 1.00 92.56 745 ARG A N 1
ATOM 5918 C CA . ARG A 1 745 ? -6.515 9.202 2.496 1.00 92.56 745 ARG A CA 1
ATOM 5919 C C . ARG A 1 745 ? -5.175 8.933 3.178 1.00 92.56 745 ARG A C 1
ATOM 5921 O O . ARG A 1 745 ? -4.966 9.406 4.296 1.00 92.56 745 ARG A O 1
ATOM 5928 N N . PRO A 1 746 ? -4.263 8.197 2.517 1.00 85.75 746 PRO A N 1
ATOM 5929 C CA . PRO A 1 746 ? -2.919 7.949 3.031 1.00 85.75 746 PRO A CA 1
ATOM 5930 C C . PRO A 1 746 ? -1.925 9.094 2.758 1.00 85.75 746 PRO A C 1
ATOM 5932 O O . PRO A 1 746 ? -0.764 8.978 3.129 1.00 85.75 746 PRO A O 1
ATOM 5935 N N . TYR A 1 747 ? -2.351 10.180 2.109 1.00 82.94 747 TYR A N 1
ATOM 5936 C CA . TYR A 1 747 ? -1.515 11.337 1.778 1.00 82.94 747 TYR A CA 1
ATOM 5937 C C . TYR A 1 747 ? -2.309 12.641 1.857 1.00 82.94 747 TYR A C 1
ATOM 5939 O O . TYR A 1 747 ? -3.535 12.640 1.726 1.00 82.94 747 TYR A O 1
ATOM 5947 N N . LYS A 1 748 ? -1.579 13.739 2.078 1.00 84.38 748 LYS A N 1
ATOM 5948 C CA . LYS A 1 748 ? -2.125 15.092 2.213 1.00 84.38 748 LYS A CA 1
ATOM 5949 C C . LYS A 1 748 ? -2.425 15.735 0.863 1.00 84.38 748 LYS A C 1
ATOM 5951 O O . LYS A 1 748 ? -3.553 16.130 0.600 1.00 84.38 748 LYS A O 1
ATOM 5956 N N . GLU A 1 749 ? -1.397 15.828 0.025 1.00 87.00 749 GLU A N 1
ATOM 5957 C CA . GLU A 1 749 ? -1.451 16.540 -1.250 1.00 87.00 749 GLU A CA 1
ATOM 5958 C C . GLU A 1 749 ? -2.146 15.687 -2.313 1.00 87.00 749 GLU A C 1
ATOM 5960 O O . GLU A 1 749 ? -1.824 14.508 -2.475 1.00 87.00 749 GLU A O 1
ATOM 5965 N N . ILE A 1 750 ? -3.086 16.286 -3.045 1.00 83.25 750 ILE A N 1
ATOM 5966 C CA . ILE A 1 750 ? -3.852 15.622 -4.103 1.00 83.25 750 ILE A CA 1
ATOM 5967 C C . ILE A 1 750 ? -3.551 16.311 -5.433 1.00 83.25 750 ILE A C 1
ATOM 5969 O O . ILE A 1 750 ? -3.712 17.525 -5.567 1.00 83.25 750 ILE A O 1
ATOM 5973 N N . GLU A 1 751 ? -3.155 15.538 -6.443 1.00 77.12 751 GLU A N 1
ATOM 5974 C CA . GLU A 1 751 ? -3.044 16.049 -7.807 1.00 77.12 751 GLU A CA 1
ATOM 5975 C C . GLU A 1 751 ? -4.432 16.127 -8.459 1.00 77.12 751 GLU A C 1
ATOM 5977 O O . GLU A 1 751 ? -5.112 15.121 -8.660 1.00 77.12 751 GLU A O 1
ATOM 5982 N N . GLY A 1 752 ? -4.864 17.337 -8.817 1.00 85.25 752 GLY A N 1
ATOM 5983 C CA . GLY A 1 752 ? -6.154 17.560 -9.470 1.00 85.25 752 GLY A CA 1
ATOM 5984 C C . GLY A 1 752 ? -7.317 17.712 -8.486 1.00 85.25 752 GLY A C 1
ATOM 5985 O O . GLY A 1 752 ? -7.185 18.338 -7.439 1.00 85.25 752 GLY A O 1
ATOM 5986 N N . ASN A 1 753 ? -8.502 17.225 -8.865 1.00 83.94 753 ASN A N 1
ATOM 5987 C CA . ASN A 1 753 ? -9.720 17.389 -8.070 1.00 83.94 753 ASN A CA 1
ATOM 5988 C C . ASN A 1 753 ? -9.909 16.194 -7.123 1.00 83.94 753 ASN A C 1
ATOM 5990 O O . ASN A 1 753 ? -10.024 15.053 -7.572 1.00 83.94 753 ASN A O 1
ATOM 5994 N N . SER A 1 754 ? -10.010 16.486 -5.824 1.00 85.19 754 SER A N 1
ATOM 5995 C CA . SER A 1 754 ? -10.167 15.516 -4.734 1.00 85.19 754 SER A CA 1
ATOM 5996 C C . SER A 1 754 ? -11.341 14.550 -4.902 1.00 85.19 754 SER A C 1
ATOM 5998 O O . SER A 1 754 ? -11.263 13.423 -4.416 1.00 85.19 754 SER A O 1
ATOM 6000 N N . LEU A 1 755 ? -12.404 14.935 -5.617 1.00 84.69 755 LEU A N 1
ATOM 6001 C CA . LEU A 1 755 ? -13.554 14.064 -5.891 1.00 84.69 755 LEU A CA 1
ATOM 6002 C C . LEU A 1 755 ? -13.200 12.859 -6.776 1.00 84.69 755 LEU A C 1
ATOM 6004 O O . LEU A 1 755 ? -13.834 11.809 -6.658 1.00 84.69 755 LEU A O 1
ATOM 6008 N N . TYR A 1 756 ? -12.196 12.989 -7.647 1.00 85.19 756 TYR A N 1
ATOM 6009 C CA . TYR A 1 756 ? -11.753 11.921 -8.554 1.00 85.19 756 TYR A CA 1
ATOM 6010 C C . TYR A 1 756 ? -10.517 11.177 -8.040 1.00 85.19 756 TYR A C 1
ATOM 6012 O O . TYR A 1 756 ? -10.033 10.257 -8.693 1.00 85.19 756 TYR A O 1
ATOM 6020 N N . ASP A 1 757 ? -10.032 11.538 -6.854 1.00 86.75 757 ASP A N 1
ATOM 6021 C CA . ASP A 1 757 ? -9.041 10.749 -6.143 1.00 86.75 757 ASP A CA 1
ATOM 6022 C C . ASP A 1 757 ? -9.718 9.547 -5.468 1.00 86.75 757 ASP A C 1
ATOM 6024 O O . ASP A 1 757 ? -10.479 9.680 -4.503 1.00 86.75 757 ASP A O 1
ATOM 6028 N N . HIS A 1 758 ? -9.439 8.352 -5.985 1.00 88.19 758 HIS A N 1
ATOM 6029 C CA . HIS A 1 758 ? -10.066 7.115 -5.524 1.00 88.19 758 HIS A CA 1
ATOM 6030 C C . HIS A 1 758 ? -9.486 6.581 -4.206 1.00 88.19 758 HIS A C 1
ATOM 6032 O O . HIS A 1 758 ? -9.991 5.595 -3.680 1.00 88.19 758 HIS A O 1
ATOM 6038 N N . ASN A 1 759 ? -8.450 7.200 -3.632 1.00 88.81 759 ASN A N 1
ATOM 6039 C CA . ASN A 1 759 ? -7.704 6.638 -2.501 1.00 88.81 759 ASN A CA 1
ATOM 6040 C C . ASN A 1 759 ? -8.262 7.020 -1.124 1.00 88.81 759 ASN A C 1
ATOM 6042 O O . ASN A 1 759 ? -7.585 6.893 -0.102 1.00 88.81 759 ASN A O 1
ATOM 6046 N N . ARG A 1 760 ? -9.540 7.395 -1.059 1.00 93.69 760 ARG A N 1
ATOM 6047 C CA . ARG A 1 760 ? -10.302 7.362 0.193 1.00 93.69 760 ARG A CA 1
ATOM 6048 C C . ARG A 1 760 ? -10.536 5.904 0.577 1.00 93.69 760 ARG A C 1
ATOM 6050 O O . ARG A 1 760 ? -11.205 5.161 -0.137 1.00 93.69 760 ARG A O 1
ATOM 6057 N N . HIS A 1 761 ? -9.915 5.454 1.660 1.00 95.94 761 HIS A N 1
ATOM 6058 C CA . HIS A 1 761 ? -10.033 4.069 2.117 1.00 95.94 761 HIS A CA 1
ATOM 6059 C C . HIS A 1 761 ? -10.970 3.990 3.311 1.00 95.94 761 HIS A C 1
ATOM 6061 O O . HIS A 1 761 ? -10.823 4.805 4.216 1.00 95.94 761 HIS A O 1
ATOM 6067 N N . ALA A 1 762 ? -11.855 2.994 3.340 1.00 97.94 762 ALA A N 1
ATOM 6068 C CA . ALA A 1 762 ? -12.701 2.698 4.487 1.00 97.94 762 ALA A CA 1
ATOM 6069 C C . ALA A 1 762 ? -11.853 2.169 5.650 1.00 97.94 762 ALA A C 1
ATOM 6071 O O . ALA A 1 762 ? -10.982 1.314 5.466 1.00 97.94 762 ALA A O 1
ATOM 6072 N N . ARG A 1 763 ? -12.121 2.666 6.852 1.00 97.56 763 ARG A N 1
ATOM 6073 C CA . ARG A 1 763 ? -11.412 2.391 8.103 1.00 97.56 763 ARG A CA 1
ATOM 6074 C C . ARG A 1 763 ? -12.434 2.183 9.213 1.00 97.56 763 ARG A C 1
ATOM 6076 O O . ARG A 1 763 ? -13.558 2.675 9.133 1.00 97.56 763 ARG A O 1
ATOM 6083 N N . VAL A 1 764 ? -12.035 1.444 10.243 1.00 97.25 764 VAL A N 1
ATOM 6084 C CA . VAL A 1 764 ? -12.861 1.201 11.427 1.00 97.25 764 VAL A CA 1
ATOM 6085 C C . VAL A 1 764 ? -12.023 1.431 12.668 1.00 97.25 764 VAL A C 1
ATOM 6087 O O . VAL A 1 764 ? -10.898 0.941 12.761 1.00 97.25 764 VAL A O 1
ATOM 6090 N N . GLN A 1 765 ? -12.589 2.154 13.625 1.00 94.06 765 GLN A N 1
ATOM 6091 C CA . GLN A 1 765 ? -11.998 2.364 14.938 1.00 94.06 765 GLN A CA 1
ATOM 6092 C C . GLN A 1 765 ? -13.073 2.273 16.021 1.00 94.06 765 GLN A C 1
ATOM 6094 O O . GLN A 1 765 ? -14.252 2.524 15.769 1.00 94.06 765 GLN A O 1
ATOM 6099 N N . GLN A 1 766 ? -12.670 1.920 17.237 1.00 92.88 766 GLN A N 1
ATOM 6100 C CA . GLN A 1 766 ? -13.593 1.876 18.362 1.00 92.88 766 GLN A CA 1
ATOM 6101 C C . GLN A 1 766 ? -14.075 3.284 18.732 1.00 92.88 766 GLN A C 1
ATOM 6103 O O . GLN A 1 766 ? -13.271 4.212 18.833 1.00 92.88 766 GLN A O 1
ATOM 6108 N N . LEU A 1 767 ? -15.386 3.434 18.930 1.00 93.88 767 LEU A N 1
ATOM 6109 C CA . LEU A 1 767 ? -15.986 4.647 19.469 1.00 93.88 767 LEU A CA 1
ATOM 6110 C C . LEU A 1 767 ? -16.006 4.550 20.996 1.00 93.88 767 LEU A C 1
ATOM 6112 O O . LEU A 1 767 ? -16.397 3.527 21.561 1.00 93.88 767 LEU A O 1
ATOM 6116 N N . PHE A 1 768 ? -15.611 5.627 21.666 1.00 92.06 768 PHE A N 1
ATOM 6117 C CA . PHE A 1 768 ? -15.684 5.721 23.120 1.00 92.06 768 PHE A CA 1
ATOM 6118 C C . PHE A 1 768 ? -16.733 6.746 23.541 1.00 92.06 768 PHE A C 1
ATOM 6120 O O . PHE A 1 768 ? -17.238 7.518 22.727 1.00 92.06 768 PHE A O 1
ATOM 6127 N N . TRP A 1 769 ? -17.041 6.764 24.833 1.00 90.06 769 TRP A N 1
ATOM 6128 C CA . TRP A 1 769 ? -18.003 7.685 25.425 1.00 90.06 769 TRP A CA 1
ATOM 6129 C C . TRP A 1 769 ? -17.342 8.439 26.577 1.00 90.06 769 TRP A C 1
ATOM 6131 O O . TRP A 1 769 ? -16.667 7.829 27.414 1.00 90.06 769 TRP A O 1
ATOM 6141 N N . ASP A 1 770 ? -17.521 9.760 26.601 1.00 85.38 770 ASP A N 1
ATOM 6142 C CA . ASP A 1 770 ? -17.069 10.599 27.711 1.00 85.38 770 ASP A CA 1
ATOM 6143 C C . ASP A 1 770 ? -17.971 10.420 28.951 1.00 85.38 770 ASP A C 1
ATOM 6145 O O . ASP A 1 770 ? -19.024 9.775 28.910 1.00 85.38 770 ASP A O 1
ATOM 6149 N N . GLN A 1 771 ? -17.577 11.013 30.079 1.00 82.69 771 GLN A N 1
ATOM 6150 C CA . GLN A 1 771 ? -18.339 10.929 31.334 1.00 82.69 771 GLN A CA 1
ATOM 6151 C C . GLN A 1 771 ? -19.726 11.601 31.276 1.00 82.69 771 GLN A C 1
ATOM 6153 O O . GLN A 1 771 ? -20.577 11.316 32.114 1.00 82.69 771 GLN A O 1
ATOM 6158 N N . ASN A 1 772 ? -19.973 12.466 30.289 1.00 84.75 772 ASN A N 1
ATOM 6159 C CA . ASN A 1 772 ? -21.260 13.127 30.057 1.00 84.75 772 ASN A CA 1
ATOM 6160 C C . ASN A 1 772 ? -22.138 12.359 29.049 1.00 84.75 772 ASN A C 1
ATOM 6162 O O . ASN A 1 772 ? -23.215 12.834 28.663 1.00 84.75 772 ASN A O 1
ATOM 6166 N N . GLY A 1 773 ? -21.673 11.189 28.603 1.00 88.62 773 GLY A N 1
ATOM 6167 C CA . GLY A 1 773 ? -22.349 10.339 27.639 1.00 88.62 773 GLY A CA 1
ATOM 6168 C C . GLY A 1 773 ? -22.302 10.858 26.202 1.00 88.62 773 GLY A C 1
ATOM 6169 O O . GLY A 1 773 ? -23.152 10.446 25.413 1.00 88.62 773 GLY A O 1
ATOM 6170 N N . ASN A 1 774 ? -21.362 11.742 25.852 1.00 90.81 774 ASN A N 1
ATOM 6171 C CA . ASN A 1 774 ? -21.131 12.189 24.476 1.00 90.81 774 ASN A CA 1
ATOM 6172 C C . ASN A 1 774 ? -20.113 11.281 23.762 1.00 90.81 774 ASN A C 1
ATOM 6174 O O . ASN A 1 774 ? -19.235 10.710 24.419 1.00 90.81 774 ASN A O 1
ATOM 6178 N N . PRO A 1 775 ? -20.199 11.149 22.427 1.00 95.00 775 PRO A N 1
ATOM 6179 C CA . PRO A 1 775 ? -19.270 10.328 21.664 1.00 95.00 775 PRO A CA 1
ATOM 6180 C C . PRO A 1 775 ? -17.870 10.956 21.634 1.00 95.00 775 PRO A C 1
ATOM 6182 O O . PRO A 1 775 ? -17.701 12.132 21.315 1.00 95.00 775 PRO A O 1
ATOM 6185 N N . TYR A 1 776 ? -16.854 10.146 21.920 1.00 93.38 776 TYR A N 1
ATOM 6186 C CA . TYR A 1 776 ? -15.443 10.472 21.752 1.00 93.38 776 TYR A CA 1
ATOM 6187 C C . TYR A 1 776 ? -14.862 9.631 20.616 1.00 93.38 776 TYR A C 1
ATOM 6189 O O . TYR A 1 776 ? -14.600 8.435 20.771 1.00 93.38 776 TYR A O 1
ATOM 6197 N N . LEU A 1 777 ? -14.655 10.275 19.467 1.00 94.19 777 LEU A N 1
ATOM 6198 C CA . LEU A 1 777 ? -14.111 9.639 18.268 1.00 94.19 777 LEU A CA 1
ATOM 6199 C C . LEU A 1 777 ? -12.577 9.544 18.320 1.00 94.19 777 LEU A C 1
ATOM 6201 O O . LEU A 1 777 ? -11.989 8.784 17.565 1.00 94.19 777 LEU A O 1
ATOM 6205 N N . GLY A 1 778 ? -11.898 10.288 19.195 1.00 91.19 778 GLY A N 1
ATOM 6206 C CA . GLY A 1 778 ? -10.436 10.356 19.184 1.00 91.19 778 GLY A CA 1
ATOM 6207 C C . GLY A 1 778 ? -9.892 11.032 17.922 1.00 91.19 778 GLY A C 1
ATOM 6208 O O . GLY A 1 778 ? -10.496 11.960 17.396 1.00 91.19 778 GLY A O 1
ATOM 6209 N N . SER A 1 779 ? -8.733 10.587 17.449 1.00 91.62 779 SER A N 1
ATOM 6210 C CA . SER A 1 779 ? -8.132 11.007 16.178 1.00 91.62 779 SER A CA 1
ATOM 6211 C C . SER A 1 779 ? -8.102 9.841 15.185 1.00 91.62 779 SER A C 1
ATOM 6213 O O . SER A 1 779 ? -8.027 8.691 15.622 1.00 91.62 779 SER A O 1
ATOM 6215 N N . PRO A 1 780 ? -8.127 10.102 13.866 1.00 93.56 780 PRO A N 1
ATOM 6216 C CA . PRO A 1 780 ? -7.973 9.057 12.858 1.00 93.56 780 PRO A CA 1
ATOM 6217 C C . PRO A 1 780 ? -6.752 8.180 13.136 1.00 93.56 780 PRO A C 1
ATOM 6219 O O . PRO A 1 780 ? -5.654 8.694 13.381 1.00 93.56 780 PRO A O 1
ATOM 6222 N N . GLY A 1 781 ? -6.946 6.861 13.155 1.00 86.62 781 GLY A N 1
ATOM 6223 C CA . GLY A 1 781 ? -5.885 5.897 13.448 1.00 86.62 781 GLY A CA 1
ATOM 6224 C C . GLY A 1 781 ? -5.346 5.973 14.884 1.00 86.62 781 GLY A C 1
ATOM 6225 O O . GLY A 1 781 ? -4.184 5.635 15.123 1.00 86.62 781 GLY A O 1
ATOM 6226 N N . GLN A 1 782 ? -6.127 6.471 15.849 1.00 83.94 782 GLN A N 1
ATOM 6227 C CA . GLN A 1 782 ? -5.741 6.470 17.262 1.00 83.94 782 GLN A CA 1
ATOM 6228 C C . GLN A 1 782 ? -5.691 5.059 17.835 1.00 83.94 782 GLN A C 1
ATOM 6230 O O . GLN A 1 782 ? -6.611 4.264 17.671 1.00 83.94 782 GLN A O 1
ATOM 6235 N N . ILE A 1 783 ? -4.623 4.783 18.583 1.00 78.56 783 ILE A N 1
ATOM 6236 C CA . ILE A 1 783 ? -4.426 3.514 19.282 1.00 78.56 783 ILE A CA 1
ATOM 6237 C C . ILE A 1 783 ? -4.242 3.816 20.764 1.00 78.56 783 ILE A C 1
ATOM 6239 O O . ILE A 1 783 ? -3.342 4.569 21.136 1.00 78.56 783 ILE A O 1
ATOM 6243 N N . ILE A 1 784 ? -5.084 3.231 21.617 1.00 78.25 784 ILE A N 1
ATOM 6244 C CA . ILE A 1 784 ? -4.942 3.352 23.072 1.00 78.25 784 ILE A CA 1
ATOM 6245 C C . ILE A 1 784 ? -3.939 2.300 23.564 1.00 78.25 784 ILE A C 1
ATOM 6247 O O . ILE A 1 784 ? -4.122 1.104 23.347 1.00 78.25 784 ILE A O 1
ATOM 6251 N N . ASP A 1 785 ? -2.870 2.740 24.232 1.00 71.44 785 ASP A N 1
ATOM 6252 C CA . ASP A 1 785 ? -1.887 1.835 24.834 1.00 71.44 785 ASP A CA 1
ATOM 6253 C C . ASP A 1 785 ? -2.354 1.365 26.218 1.00 71.44 785 ASP A C 1
ATOM 6255 O O . ASP A 1 785 ? -2.540 2.168 27.138 1.00 71.44 785 ASP A O 1
ATOM 6259 N N . ARG A 1 786 ? -2.508 0.045 26.358 1.00 69.25 786 ARG A N 1
ATOM 6260 C CA . ARG A 1 786 ? -2.896 -0.648 27.597 1.00 69.25 786 ARG A CA 1
ATOM 6261 C C . ARG A 1 786 ? -1.742 -1.377 28.298 1.00 69.25 786 ARG A C 1
ATOM 6263 O O . ARG A 1 786 ? -1.953 -1.975 29.346 1.00 69.25 786 ARG A O 1
ATOM 6270 N N . SER A 1 787 ? -0.530 -1.353 27.739 1.00 58.84 787 SER A N 1
ATOM 6271 C CA . SER A 1 787 ? 0.598 -2.189 28.180 1.00 58.84 787 SER A CA 1
ATOM 6272 C C . SER A 1 787 ? 1.171 -1.824 29.557 1.00 58.84 787 SER A C 1
ATOM 6274 O O . SER A 1 787 ? 1.726 -2.684 30.240 1.00 58.84 787 SER A O 1
ATOM 6276 N N . GLU A 1 788 ? 1.013 -0.574 30.000 1.00 56.09 788 GLU A N 1
ATOM 6277 C CA . GLU A 1 788 ? 1.645 -0.062 31.227 1.00 56.09 788 GLU A CA 1
ATOM 6278 C C . GLU A 1 788 ? 0.751 -0.112 32.484 1.00 56.09 788 GLU A C 1
ATOM 6280 O O . GLU A 1 788 ? 1.218 0.235 33.574 1.00 56.09 788 GLU A O 1
ATOM 6285 N N . LYS A 1 789 ? -0.529 -0.506 32.382 1.00 66.88 789 LYS A N 1
ATOM 6286 C CA . LYS A 1 789 ? -1.494 -0.403 33.495 1.00 66.88 789 LYS A CA 1
ATOM 6287 C C . LYS A 1 789 ? -2.331 -1.670 33.662 1.00 66.88 789 LYS A C 1
ATOM 6289 O O . LYS A 1 789 ? -3.164 -1.993 32.824 1.00 66.88 789 LYS A O 1
ATOM 6294 N N . LYS A 1 790 ? -2.149 -2.344 34.801 1.00 69.88 790 LYS A N 1
ATOM 6295 C CA . LYS A 1 790 ? -3.063 -3.389 35.279 1.00 69.88 790 LYS A CA 1
ATOM 6296 C C . LYS A 1 790 ? -4.318 -2.750 35.878 1.00 69.88 790 LYS A C 1
ATOM 6298 O O . LYS A 1 790 ? -4.193 -1.802 36.654 1.00 69.88 790 LYS A O 1
ATOM 6303 N N . VAL A 1 791 ? -5.497 -3.286 35.565 1.00 85.56 791 VAL A N 1
ATOM 6304 C CA . VAL A 1 791 ? -6.747 -2.922 36.250 1.00 85.56 791 VAL A CA 1
ATOM 6305 C C . VAL A 1 791 ? -6.870 -3.786 37.500 1.00 85.56 791 VAL A C 1
ATOM 6307 O O . VAL A 1 791 ? -6.698 -5.001 37.425 1.00 85.56 791 VAL A O 1
ATOM 6310 N N . ILE A 1 792 ? -7.132 -3.172 38.655 1.00 89.12 792 ILE A N 1
ATOM 6311 C CA . ILE A 1 792 ? -7.231 -3.877 39.937 1.00 89.12 792 ILE A CA 1
ATOM 6312 C C . ILE A 1 792 ? -8.496 -3.421 40.666 1.00 89.12 792 ILE A C 1
ATOM 6314 O O . ILE A 1 792 ? -8.678 -2.229 40.905 1.00 89.12 792 ILE A O 1
ATOM 6318 N N . ALA A 1 793 ? -9.334 -4.379 41.058 1.00 91.75 793 ALA A N 1
ATOM 6319 C CA . ALA A 1 793 ? -10.428 -4.177 42.001 1.00 91.75 793 ALA A CA 1
ATOM 6320 C C . ALA A 1 793 ? -10.030 -4.679 43.388 1.00 91.75 793 ALA A C 1
ATOM 6322 O O . ALA A 1 793 ? -9.463 -5.760 43.524 1.00 91.75 793 ALA A O 1
ATOM 6323 N N . THR A 1 794 ? -10.356 -3.907 44.420 1.00 93.00 794 THR A N 1
ATOM 6324 C CA . THR A 1 794 ? -10.290 -4.317 45.823 1.00 93.00 794 THR A CA 1
ATOM 6325 C C . THR A 1 794 ? -11.665 -4.822 46.236 1.00 93.00 794 THR A C 1
ATOM 6327 O O . THR A 1 794 ? -12.633 -4.065 46.229 1.00 93.00 794 THR A O 1
ATOM 6330 N N . VAL A 1 795 ? -11.763 -6.098 46.592 1.00 92.06 795 VAL A N 1
ATOM 6331 C CA . VAL A 1 795 ? -13.001 -6.729 47.050 1.00 92.06 795 VAL A CA 1
ATOM 6332 C C . VAL A 1 795 ? -12.966 -6.866 48.566 1.00 92.06 795 VAL A C 1
ATOM 6334 O O . VAL A 1 795 ? -12.015 -7.418 49.116 1.00 92.06 795 VAL A O 1
ATOM 6337 N N . ILE A 1 796 ? -14.006 -6.373 49.235 1.00 93.31 796 ILE A N 1
ATOM 6338 C CA . ILE A 1 796 ? -14.200 -6.470 50.684 1.00 93.31 796 ILE A CA 1
ATOM 6339 C C . ILE A 1 796 ? -15.382 -7.408 50.945 1.00 93.31 796 ILE A C 1
ATOM 6341 O O . ILE A 1 796 ? -16.522 -7.094 50.596 1.00 93.31 796 ILE A O 1
ATOM 6345 N N . VAL A 1 797 ? -15.098 -8.552 51.562 1.00 91.38 797 VAL A N 1
ATOM 6346 C CA . VAL A 1 797 ? -16.084 -9.549 51.992 1.00 91.38 797 VAL A CA 1
ATOM 6347 C C . VAL A 1 797 ? -16.408 -9.297 53.457 1.00 91.38 797 VAL A C 1
ATOM 6349 O O . VAL A 1 797 ? -15.503 -9.312 54.296 1.00 91.38 797 VAL A O 1
ATOM 6352 N N . GLN A 1 798 ? -17.682 -9.049 53.757 1.00 89.50 798 GLN A N 1
ATOM 6353 C CA . GLN A 1 798 ? -18.168 -8.698 55.096 1.00 89.50 798 GLN A CA 1
ATOM 6354 C C . GLN A 1 798 ? -19.337 -9.565 55.566 1.00 89.50 798 GLN A C 1
ATOM 6356 O O . GLN A 1 798 ? -20.014 -10.195 54.716 1.00 89.50 798 GLN A O 1
#

Foldseek 3Di:
DDDVVLLVVLLVVLVVVVDDFAAEAQEAPLLLCVLVVCVVVVFAAEEEEEEPVLCVLPVVVSVVSNVVSVGRYHYDYQAADPLRHRAQEPVSLVSCVVPDDLPHQEYEQREDLSSQLSRQVNCQVSVHAYEYEYLELAALQQFAQWRFHQYPLATDTDGGDGHNHYRYHLVSHLPDDLQRLLNLLLLLCLLLQLLLLLVLCCQQVVHDDDPSLLVQSVVLSVQLLVCLLCSLVSPSVNRSSSSVSSPSLRSSCRSVVHNSSRDALLQLLLSLVQSVCSVVVHDGDRSSLSSLQSSLQVLVVLVVCLVPDDLVPDDPDDSSSVSCSVCVVVSSVSSVPRDHSVSSLVSSVSSPGDNHCVVVVRDQVSVQCSLQPSCVSDPGRGPSVVCNVPDPDRQGPPHDDCLVLLPPVQAWEFPDWDAFAWEDAAQDDTDGDQWTWTAIPVRFIFIFGKDKDDDDNVVRNDFDKDKIWIATDFDGARVLQAWLFAQKEWDQDPVQKIKIWGQHLVNFFTWIFIDNFSRCSSPGDIATQDGADCFAWQGARWGNWYWDQDPQKIKTWTWAGGPVGRQQIFIWMWIFNDPDSSPTHIHTPGGEPAPDRGGKTQWDWDDFPNWIKIWIWGDDPPNLWIFIKMFIAPDPRYGPDDIDGQGWQPAPLQPAQGGDWGQWEWDDDDQKIKIKTWGDAQALSIFIWIWMAGSPDDPRDNVRIDTDNDTLEHHDVSSLWGNFGHWYWDAGSVRPWIKIKTWTASHHDDDDGSVSPSRGGIHMGTWIAGPVRDIRPDYVSRDHDRPPDIDMHMYGHD

Secondary structure (DSSP, 8-state):
---HHHHHHHHHHTT-TTPPPPEEEEETTGGGGHHHHHHHHT--EEEEEE-HHHIIIIIHHHHHHHHHTT-EEEEEEPPP-TTS----BHHHHHHHHHHS-TT--EEEEEESHHHHHHHHHHHHHHT--EEEEESSS--GGGG-SEEEEEETTEEEEEE----SEEEEEHHHHHHS-HHHHHHHHHHHHTHHHHHHHHHHHHHHH-----HHHHHHHHHHHHHHHHTHHHHHTT-HHHHHHHHHHHHHHHHHHHHHTS-GGG-SHHHHHHHHHHHHHHHTT-PPPPHHHHHHHHHHHHHHHHHHHHHH--GGGS---SHHHHHHHHTHHHHHHHHHTSPPHHHHHHHHHHTT---STTTTT--HHHHHHHHHHGGGGS----HHHHHHHH-SSPPPSSPP-----TTTTSEEEEEEEPPEEEEE-TTSPP---SEEEEEETTS-EEEEEEEEPPPPTTTTSSSEEEEEEEEE------SSSBTT-EEEEEEEPTTS-EEEEEE-TTSSEEEEEEESSTGGGGTSPEEEEEE--SSSTTSEEEEEEEEEEETTEEEEEEEEE-SS-TT--EEEEEEE-SSSTTTSPEEEEEE---S--S-EEEEEEEEETTEEEEEEEEE-SSTTEEEEEEEEEEETTEE-S--EEEE---SGGG-SSSEEEEEEEEEEETTEEEEEEEES-SSTT-EEEEEEEETTS-TTSGGG-EE-SS-SB--BGGGTBB----EEEEE-TTSS-EEEEEEEBS-S--SS-GGG-TT-EEEEEE-EEBTTS-EE--STT-EEE-TT--EEEEEEE-

pLDDT: mean 91.84, std 8.76, range [35.56, 98.81]

Sequence (798 aa):
MLLIKDINKLIKEVKAEEITVPEIFIEQKALWLIPTYLRSKKLKKIVLVVDENTRKAAGDKLGNLLVKDEFQMTIIELKPNKHEQVIANEQTLIKLFLDMPNDTDIIVAVGTGTIHDVVRFVSYKMAIPFISVPTAASVDGFTSKGAPLIIQGFKNTFQTVSPIAVFADIDVLKEAPHEMTAAGFGDIIGKYTSLLDWKISSLIADEPYNQLAADLTKQSLEACVNNVQEIANRSDYGLTILMQSLIESGLVMLVLDYSRPASGSEHHLSHYWEMDLLKKDAKQLLHGEKVGVAVSIIIDLYKQLIINLDVKKIAHDSSFINSFIGNWDQIKAAINELPNSNYIRYLLKTVGGATTPKELNIGDKLVVESLNEAFHLRNRCTGLFLINQFKKENIKYPLENIVYKKGANNLMNIAKVENIEVRTNIGNKPDLPEVIAVELKNGTHLNLNVSWNALTVEQYGEIGTYTVEGEIQLQEYPNPLVEQRADPYIYKHTDGYYYFTGSYPEYDRIVIRRAKSIKDLSHAEETVIWRKPEKGIMSKHIWAPELHFIDDKWYVHYAAGDTDNVWAIRPYVLECSADNPLQGEWLEKGQVNTDFQSFSLDATTFENKGKRYLVWAQKVDDDTVSNLYIAEMSNPWTIKGGQTVLSTPDLEWEQQGFYVNEGAAVIKRNGKVFITYSASATDDRYVMGLLSASEDSDLVNPASWTKSVEPIFATNEKAEEYGPGHNSFTVAEDGTTDLLVYHARPYKEIEGNSLYDHNRHARVQQLFWDQNGNPYLGSPGQIIDRSEKKVIATVIVQ

Radius of gyration: 32.04 Å; chains: 1; bounding box: 84×58×99 Å